Protein AF-0000000076554064 (afdb_homodimer)

Structure (mmCIF, N/CA/C/O backbone):
data_AF-0000000076554064-model_v1
#
loop_
_entity.id
_entity.type
_entity.pdbx_description
1 polymer 'Cation diffusion facilitator family transporter'
#
loop_
_atom_site.group_PDB
_atom_site.id
_atom_site.type_symbol
_atom_site.label_atom_id
_atom_site.label_alt_id
_atom_site.label_comp_id
_atom_site.label_asym_id
_atom_site.label_entity_id
_atom_site.label_seq_id
_atom_site.pdbx_PDB_ins_code
_atom_site.Cartn_x
_atom_site.Cartn_y
_atom_site.Cartn_z
_atom_site.occupancy
_atom_site.B_iso_or_equiv
_atom_site.auth_seq_id
_atom_site.auth_comp_id
_atom_site.auth_asym_id
_atom_site.auth_atom_id
_atom_site.pdbx_PDB_model_num
ATOM 1 N N . MET A 1 1 ? 17.125 1.368 12.141 1 26.94 1 MET A N 1
ATOM 2 C CA . MET A 1 1 ? 17.391 0.727 10.859 1 26.94 1 MET A CA 1
ATOM 3 C C . MET A 1 1 ? 17.375 -0.792 10.992 1 26.94 1 MET A C 1
ATOM 5 O O . MET A 1 1 ? 18.234 -1.364 11.664 1 26.94 1 MET A O 1
ATOM 9 N N . THR A 1 2 ? 16.328 -1.391 11.312 1 37.53 2 THR A N 1
ATOM 10 C CA . THR A 1 2 ? 16.172 -2.822 11.547 1 37.53 2 THR A CA 1
ATOM 11 C C . THR A 1 2 ? 17.016 -3.621 10.547 1 37.53 2 THR A C 1
ATOM 13 O O . THR A 1 2 ? 17 -3.33 9.352 1 37.53 2 THR A O 1
ATOM 16 N N . PRO A 1 3 ? 17.906 -4.484 10.969 1 43.66 3 PRO A N 1
ATOM 17 C CA . PRO A 1 3 ? 19.047 -4.988 10.203 1 43.66 3 PRO A CA 1
ATOM 18 C C . PRO A 1 3 ? 18.625 -5.699 8.914 1 43.66 3 PRO A C 1
ATOM 20 O O . PRO A 1 3 ? 17.875 -6.672 8.969 1 43.66 3 PRO A O 1
ATOM 23 N N . THR A 1 4 ? 18.172 -4.953 7.957 1 52.31 4 THR A N 1
ATOM 24 C CA . THR A 1 4 ? 18.219 -5.449 6.586 1 52.31 4 THR A CA 1
ATOM 25 C C . THR A 1 4 ? 19.422 -6.367 6.391 1 52.31 4 THR A C 1
ATOM 27 O O . THR A 1 4 ? 20.531 -6.039 6.809 1 52.31 4 THR A O 1
ATOM 30 N N . ALA A 1 5 ? 19.188 -7.617 6.277 1 57.59 5 ALA A N 1
ATOM 31 C CA . ALA A 1 5 ? 20.312 -8.484 5.988 1 57.59 5 ALA A CA 1
ATOM 32 C C . ALA A 1 5 ? 21.375 -7.754 5.172 1 57.59 5 ALA A C 1
ATOM 34 O O . ALA A 1 5 ? 21.047 -7.02 4.238 1 57.59 5 ALA A O 1
ATOM 35 N N . THR A 1 6 ? 22.516 -7.812 5.676 1 69.19 6 THR A N 1
ATOM 36 C CA . THR A 1 6 ? 23.641 -7.215 4.961 1 69.19 6 THR A CA 1
ATOM 37 C C . THR A 1 6 ? 23.766 -7.812 3.562 1 69.19 6 THR A C 1
ATOM 39 O O . THR A 1 6 ? 23.312 -8.93 3.314 1 69.19 6 THR A O 1
ATOM 42 N N . PRO A 1 7 ? 24.094 -7.055 2.68 1 74.06 7 PRO A N 1
ATOM 43 C CA . PRO A 1 7 ? 24.328 -7.57 1.327 1 74.06 7 PRO A CA 1
ATOM 44 C C . PRO A 1 7 ? 25.141 -8.859 1.316 1 74.06 7 PRO A C 1
ATOM 46 O O . PRO A 1 7 ? 24.891 -9.75 0.502 1 74.06 7 PRO A O 1
ATOM 49 N N . GLU A 1 8 ? 26 -9.008 2.295 1 74.88 8 GLU A N 1
ATOM 50 C CA . GLU A 1 8 ? 26.828 -10.203 2.365 1 74.88 8 GLU A CA 1
ATOM 51 C C . GLU A 1 8 ? 26.016 -11.422 2.783 1 74.88 8 GLU A C 1
ATOM 53 O O . GLU A 1 8 ? 26.203 -12.516 2.246 1 74.88 8 GLU A O 1
ATOM 58 N N . GLU A 1 9 ? 25.172 -11.227 3.68 1 75.62 9 GLU A N 1
ATOM 59 C CA . GLU A 1 9 ? 24.328 -12.32 4.148 1 75.62 9 GLU A CA 1
ATOM 60 C C . GLU A 1 9 ? 23.391 -12.789 3.051 1 75.62 9 GLU A C 1
ATOM 62 O O . GLU A 1 9 ? 23.141 -13.992 2.91 1 75.62 9 GLU A O 1
ATOM 67 N N . ILE A 1 10 ? 23 -11.844 2.307 1 77.94 10 ILE A N 1
ATOM 68 C CA . ILE A 1 10 ? 22.094 -12.156 1.204 1 77.94 10 ILE A CA 1
ATOM 69 C C . ILE A 1 10 ? 22.844 -12.961 0.139 1 77.94 10 ILE A C 1
ATOM 71 O O . ILE A 1 10 ? 22.328 -13.953 -0.382 1 77.94 10 ILE A O 1
ATOM 75 N N . GLU A 1 11 ? 24.016 -12.625 -0.105 1 80.94 11 GLU A N 1
ATOM 76 C CA . GLU A 1 11 ? 24.812 -13.328 -1.105 1 80.94 11 GLU A CA 1
ATOM 77 C C . GLU A 1 11 ? 25.141 -14.742 -0.647 1 80.94 11 GLU A C 1
ATOM 79 O O . GLU A 1 11 ? 25.141 -15.68 -1.449 1 80.94 11 GLU A O 1
ATOM 84 N N . HIS A 1 12 ? 25.469 -14.906 0.61 1 83.38 12 HIS A N 1
ATOM 85 C CA . HIS A 1 12 ? 25.75 -16.234 1.155 1 83.38 12 HIS A CA 1
ATOM 86 C C . HIS A 1 12 ? 24.547 -17.141 1.053 1 83.38 12 HIS A C 1
ATOM 88 O O . HIS A 1 12 ? 24.672 -18.328 0.743 1 83.38 12 HIS A O 1
ATOM 94 N N . LYS A 1 13 ? 23.453 -16.609 1.317 1 82.62 13 LYS A N 1
ATOM 95 C CA . LYS A 1 13 ? 22.219 -17.359 1.201 1 82.62 13 LYS A CA 1
ATOM 96 C C . LYS A 1 13 ? 21.984 -17.844 -0.232 1 82.62 13 LYS A C 1
ATOM 98 O O . LYS A 1 13 ? 21.656 -19 -0.46 1 82.62 13 LYS A O 1
ATOM 103 N N . HIS A 1 14 ? 22.266 -17 -1.159 1 86.44 14 HIS A N 1
ATOM 104 C CA . HIS A 1 14 ? 22.062 -17.328 -2.564 1 86.44 14 HIS A CA 1
ATOM 105 C C . HIS A 1 14 ? 23.031 -18.391 -3.039 1 86.44 14 HIS A C 1
ATOM 107 O O . HIS A 1 14 ? 22.656 -19.328 -3.754 1 86.44 14 HIS A O 1
ATOM 113 N N . THR A 1 15 ? 24.188 -18.312 -2.58 1 87.38 15 THR A N 1
ATOM 114 C CA . THR A 1 15 ? 25.219 -19.25 -2.994 1 87.38 15 THR A CA 1
ATOM 115 C C . THR A 1 15 ? 24.953 -20.641 -2.396 1 87.38 15 THR A C 1
ATOM 117 O O . THR A 1 15 ? 25.156 -21.656 -3.062 1 87.38 15 THR A O 1
ATOM 120 N N . ALA A 1 16 ? 24.578 -20.641 -1.226 1 88.12 16 ALA A N 1
ATOM 121 C CA . ALA A 1 16 ? 24.297 -21.922 -0.557 1 88.12 16 ALA A CA 1
ATOM 122 C C . ALA A 1 16 ? 23.141 -22.641 -1.239 1 88.12 16 ALA A C 1
ATOM 124 O O . ALA A 1 16 ? 23.219 -23.859 -1.479 1 88.12 16 ALA A O 1
ATOM 125 N N . LYS A 1 17 ? 22.188 -21.984 -1.515 1 89.25 17 LYS A N 1
ATOM 126 C CA . LYS A 1 17 ? 21.031 -22.578 -2.188 1 89.25 17 LYS A CA 1
ATOM 127 C C . LYS A 1 17 ? 21.406 -23.094 -3.572 1 89.25 17 LYS A C 1
ATOM 129 O O . LYS A 1 17 ? 21.016 -24.203 -3.947 1 89.25 17 LYS A O 1
ATOM 134 N N . ARG A 1 18 ? 22.141 -22.344 -4.266 1 91 18 ARG A N 1
ATOM 135 C CA . ARG A 1 18 ? 22.547 -22.703 -5.621 1 91 18 ARG A CA 1
ATOM 136 C C . ARG A 1 18 ? 23.469 -23.922 -5.617 1 91 18 ARG A C 1
ATOM 138 O O . ARG A 1 18 ? 23.359 -24.797 -6.492 1 91 18 ARG A O 1
ATOM 145 N N . SER A 1 19 ? 24.266 -23.953 -4.699 1 92.38 19 SER A N 1
ATOM 146 C CA . SER A 1 19 ? 25.188 -25.078 -4.59 1 92.38 19 SER A CA 1
ATOM 147 C C . SER A 1 19 ? 24.453 -26.375 -4.277 1 92.38 19 SER A C 1
ATOM 149 O O . SER A 1 19 ? 24.75 -27.422 -4.867 1 92.38 19 SER A O 1
ATOM 151 N N . ALA A 1 20 ? 23.578 -26.266 -3.379 1 90.69 20 ALA A N 1
ATOM 152 C CA . ALA A 1 20 ? 22.797 -27.453 -3.021 1 90.69 20 ALA A CA 1
ATOM 153 C C . ALA A 1 20 ? 22 -27.969 -4.219 1 90.69 20 ALA A C 1
ATOM 155 O O . ALA A 1 20 ? 21.953 -29.188 -4.461 1 90.69 20 ALA A O 1
ATOM 156 N N . ALA A 1 21 ? 21.438 -27.062 -4.945 1 91.19 21 ALA A N 1
ATOM 157 C CA . ALA A 1 21 ? 20.656 -27.438 -6.121 1 91.19 21 ALA A CA 1
ATOM 158 C C . ALA A 1 21 ? 21.547 -28.031 -7.211 1 91.19 21 ALA A C 1
ATOM 160 O O . ALA A 1 21 ? 21.172 -28.984 -7.879 1 91.19 21 ALA A O 1
ATOM 161 N N . LEU A 1 22 ? 22.688 -27.516 -7.367 1 92.25 22 LEU A N 1
ATOM 162 C CA . LEU A 1 22 ? 23.609 -27.984 -8.383 1 92.25 22 LEU A CA 1
ATOM 163 C C . LEU A 1 22 ? 24.094 -29.391 -8.062 1 92.25 22 LEU A C 1
ATOM 165 O O . LEU A 1 22 ? 24.203 -30.234 -8.953 1 92.25 22 LEU A O 1
ATOM 169 N N . VAL A 1 23 ? 24.391 -29.625 -6.859 1 91.06 23 VAL A N 1
ATOM 170 C CA . VAL A 1 23 ? 24.828 -30.938 -6.418 1 91.06 23 VAL A CA 1
ATOM 171 C C . VAL A 1 23 ? 23.719 -31.969 -6.684 1 91.06 23 VAL A C 1
ATOM 173 O O . VAL A 1 23 ? 24 -33.094 -7.098 1 91.06 23 VAL A O 1
ATOM 176 N N . SER A 1 24 ? 22.578 -31.516 -6.418 1 90.62 24 SER A N 1
ATOM 177 C CA . SER A 1 24 ? 21.453 -32.406 -6.664 1 90.62 24 SER A CA 1
ATOM 178 C C . SER A 1 24 ? 21.312 -32.75 -8.148 1 90.62 24 SER A C 1
ATOM 180 O O . SER A 1 24 ? 21.062 -33.875 -8.508 1 90.62 24 SER A O 1
ATOM 182 N N . VAL A 1 25 ? 21.484 -31.781 -9.008 1 92.19 25 VAL A N 1
ATOM 183 C CA . VAL A 1 25 ? 21.391 -31.984 -10.445 1 92.19 25 VAL A CA 1
ATOM 184 C C . VAL A 1 25 ? 22.5 -32.938 -10.906 1 92.19 25 VAL A C 1
ATOM 186 O O . VAL A 1 25 ? 22.25 -33.844 -11.703 1 92.19 25 VAL A O 1
ATOM 189 N N . LEU A 1 26 ? 23.641 -32.781 -10.422 1 92.62 26 LEU A N 1
ATOM 190 C CA . LEU A 1 26 ? 24.781 -33.594 -10.805 1 92.62 26 LEU A CA 1
ATOM 191 C C . LEU A 1 26 ? 24.594 -35.031 -10.344 1 92.62 26 LEU A C 1
ATOM 193 O O . LEU A 1 26 ? 24.906 -35.969 -11.078 1 92.62 26 LEU A O 1
ATOM 197 N N . ALA A 1 27 ? 24.141 -35.125 -9.164 1 90.06 27 ALA A N 1
ATOM 198 C CA . ALA A 1 27 ? 23.859 -36.438 -8.648 1 90.06 27 ALA A CA 1
ATOM 199 C C . ALA A 1 27 ? 22.812 -37.156 -9.5 1 90.06 27 ALA A C 1
ATOM 201 O O . ALA A 1 27 ? 22.953 -38.344 -9.812 1 90.06 27 ALA A O 1
ATOM 202 N N . ALA A 1 28 ? 21.766 -36.406 -9.836 1 89.12 28 ALA A N 1
ATOM 203 C CA . ALA A 1 28 ? 20.719 -36.969 -10.68 1 89.12 28 ALA A CA 1
ATOM 204 C C . ALA A 1 28 ? 21.25 -37.375 -12.047 1 89.12 28 ALA A C 1
ATOM 206 O O . ALA A 1 28 ? 20.875 -38.406 -12.602 1 89.12 28 ALA A O 1
ATOM 207 N N . LEU A 1 29 ? 22.047 -36.594 -12.531 1 91.12 29 LEU A N 1
ATOM 208 C CA . LEU A 1 29 ? 22.641 -36.844 -13.844 1 91.12 29 LEU A CA 1
ATOM 209 C C . LEU A 1 29 ? 23.469 -38.125 -13.82 1 91.12 29 LEU A C 1
ATOM 211 O O . LEU A 1 29 ? 23.375 -38.938 -14.734 1 91.12 29 LEU A O 1
ATOM 215 N N . VAL A 1 30 ? 24.234 -38.344 -12.836 1 90.19 30 VAL A N 1
ATOM 216 C CA . VAL A 1 30 ? 25.125 -39.5 -12.703 1 90.19 30 VAL A CA 1
ATOM 217 C C . VAL A 1 30 ? 24.297 -40.781 -12.562 1 90.19 30 VAL A C 1
ATOM 219 O O . VAL A 1 30 ? 24.547 -41.75 -13.25 1 90.19 30 VAL A O 1
ATOM 222 N N . ILE A 1 31 ? 23.328 -40.688 -11.734 1 86.06 31 ILE A N 1
ATOM 223 C CA . ILE A 1 31 ? 22.5 -41.875 -11.484 1 86.06 31 ILE A CA 1
ATOM 224 C C . ILE A 1 31 ? 21.719 -42.219 -12.742 1 86.06 31 ILE A C 1
ATOM 226 O O . ILE A 1 31 ? 21.625 -43.406 -13.102 1 86.06 31 ILE A O 1
ATOM 230 N N . THR A 1 32 ? 21.156 -41.219 -13.359 1 87.56 32 THR A N 1
ATOM 231 C CA . THR A 1 32 ? 20.406 -41.469 -14.586 1 87.56 32 THR A CA 1
ATOM 232 C C . THR A 1 32 ? 21.297 -42.062 -15.664 1 87.56 32 THR A C 1
ATOM 234 O O . THR A 1 32 ? 20.906 -43.031 -16.328 1 87.56 32 THR A O 1
ATOM 237 N N . ALA A 1 33 ? 22.469 -41.594 -15.805 1 89.62 33 ALA A N 1
ATOM 238 C CA . ALA A 1 33 ? 23.406 -42.094 -16.781 1 89.62 33 ALA A CA 1
ATOM 239 C C . ALA A 1 33 ? 23.781 -43.531 -16.484 1 89.62 33 ALA A C 1
ATOM 241 O O . ALA A 1 33 ? 23.875 -44.375 -17.391 1 89.62 33 ALA A O 1
ATOM 242 N N . LEU A 1 34 ? 24 -43.844 -15.281 1 84.62 34 LEU A N 1
ATOM 243 C CA . LEU A 1 34 ? 24.359 -45.188 -14.859 1 84.62 34 LEU A CA 1
ATOM 244 C C . LEU A 1 34 ? 23.234 -46.188 -15.148 1 84.62 34 LEU A C 1
ATOM 246 O O . LEU A 1 34 ? 23.484 -47.281 -15.625 1 84.62 34 LEU A O 1
ATOM 250 N N . LYS A 1 35 ? 22.047 -45.75 -14.914 1 82.69 35 LYS A N 1
ATOM 251 C CA . LYS A 1 35 ? 20.906 -46.625 -15.148 1 82.69 35 LYS A CA 1
ATOM 252 C C . LYS A 1 35 ? 20.688 -46.844 -16.641 1 82.69 35 LYS A C 1
ATOM 254 O O . LYS A 1 35 ? 20.406 -47.969 -17.062 1 82.69 35 LYS A O 1
ATOM 259 N N . ILE A 1 36 ? 20.781 -45.844 -17.406 1 83.44 36 ILE A N 1
ATOM 260 C CA . ILE A 1 36 ? 20.609 -45.969 -18.844 1 83.44 36 ILE A CA 1
ATOM 261 C C . ILE A 1 36 ? 21.719 -46.844 -19.422 1 83.44 36 ILE A C 1
ATOM 263 O O . ILE A 1 36 ? 21.469 -47.719 -20.234 1 83.44 36 ILE A O 1
ATOM 267 N N . LEU A 1 37 ? 22.922 -46.625 -18.953 1 84.06 37 LEU A N 1
ATOM 268 C CA . LEU A 1 37 ? 24.078 -47.406 -19.422 1 84.06 37 LEU A CA 1
ATOM 269 C C . LEU A 1 37 ? 23.906 -48.875 -19.062 1 84.06 37 LEU A C 1
ATOM 271 O O . LEU A 1 37 ? 24.141 -49.75 -19.906 1 84.06 37 LEU A O 1
ATOM 275 N N . THR A 1 38 ? 23.516 -49.156 -17.891 1 78.94 38 THR A N 1
ATOM 276 C CA . THR A 1 38 ? 23.312 -50.531 -17.453 1 78.94 38 THR A CA 1
ATOM 277 C C . THR A 1 38 ? 22.156 -51.156 -18.234 1 78.94 38 THR A C 1
ATOM 279 O O . THR A 1 38 ? 22.234 -52.344 -18.578 1 78.94 38 THR A O 1
ATOM 282 N N . GLY A 1 39 ? 21.156 -50.406 -18.484 1 75.88 39 GLY A N 1
ATOM 283 C CA . GLY A 1 39 ? 20.031 -50.938 -19.266 1 75.88 39 GLY A CA 1
ATOM 284 C C . GLY A 1 39 ? 20.422 -51.281 -20.688 1 75.88 39 GLY A C 1
ATOM 285 O O . GLY A 1 39 ? 20.031 -52.344 -21.188 1 75.88 39 GLY A O 1
ATOM 286 N N . VAL A 1 40 ? 21.234 -50.5 -21.297 1 79.94 40 VAL A N 1
ATOM 287 C CA . VAL A 1 40 ? 21.656 -50.719 -22.672 1 79.94 40 VAL A CA 1
ATOM 288 C C . VAL A 1 40 ? 22.625 -51.906 -22.734 1 79.94 40 VAL A C 1
ATOM 290 O O . VAL A 1 40 ? 22.531 -52.75 -23.625 1 79.94 40 VAL A O 1
ATOM 293 N N . LEU A 1 41 ? 23.422 -52.062 -21.766 1 77.81 41 LEU A N 1
ATOM 294 C CA . LEU A 1 41 ? 24.438 -53.094 -21.75 1 77.81 41 LEU A CA 1
ATOM 295 C C . LEU A 1 41 ? 23.812 -54.438 -21.406 1 77.81 41 LEU A C 1
ATOM 297 O O . LEU A 1 41 ? 24.234 -55.469 -21.938 1 77.81 41 LEU A O 1
ATOM 301 N N . THR A 1 42 ? 22.812 -54.406 -20.641 1 70.69 42 THR A N 1
ATOM 302 C CA . THR A 1 42 ? 22.203 -55.656 -20.188 1 70.69 42 THR A CA 1
ATOM 303 C C . THR A 1 42 ? 20.984 -56 -21.031 1 70.69 42 THR A C 1
ATOM 305 O O . THR A 1 42 ? 20.484 -57.125 -21 1 70.69 42 THR A O 1
ATOM 308 N N . GLY A 1 43 ? 20.484 -55.031 -21.734 1 63.03 43 GLY A N 1
ATOM 309 C CA . GLY A 1 43 ? 19.281 -55.219 -22.531 1 63.03 43 GLY A CA 1
ATOM 310 C C . GLY A 1 43 ? 18.031 -55.312 -21.688 1 63.03 43 GLY A C 1
ATOM 311 O O . GLY A 1 43 ? 17.016 -55.844 -22.141 1 63.03 43 GLY A O 1
ATOM 312 N N . SER A 1 44 ? 18.094 -54.938 -20.484 1 65.31 44 SER A N 1
ATOM 313 C CA . SER A 1 44 ? 16.969 -55 -19.562 1 65.31 44 SER A CA 1
ATOM 314 C C . SER A 1 44 ? 16.016 -53.844 -19.75 1 65.31 44 SER A C 1
ATOM 316 O O . SER A 1 44 ? 16.375 -52.688 -19.531 1 65.31 44 SER A O 1
ATOM 318 N N . LEU A 1 45 ? 14.812 -54.094 -20.172 1 63.69 45 LEU A N 1
ATOM 319 C CA . LEU A 1 45 ? 13.773 -53.094 -20.344 1 63.69 45 LEU A CA 1
ATOM 320 C C . LEU A 1 45 ? 13.406 -52.438 -19 1 63.69 45 LEU A C 1
ATOM 322 O O . LEU A 1 45 ? 13.047 -51.281 -18.953 1 63.69 45 LEU A O 1
ATOM 326 N N . GLY A 1 46 ? 13.477 -53.25 -18 1 64.44 46 GLY A N 1
ATOM 327 C CA . GLY A 1 46 ? 13.219 -52.75 -16.672 1 64.44 46 GLY A CA 1
ATOM 328 C C . GLY A 1 46 ? 14.188 -51.656 -16.266 1 64.44 46 GLY A C 1
ATOM 329 O O . GLY A 1 46 ? 13.781 -50.625 -15.719 1 64.44 46 GLY A O 1
ATOM 330 N N . MET A 1 47 ? 15.398 -51.906 -16.609 1 68.5 47 MET A N 1
ATOM 331 C CA . MET A 1 47 ? 16.422 -50.906 -16.281 1 68.5 47 MET A CA 1
ATOM 332 C C . MET A 1 47 ? 16.266 -49.656 -17.125 1 68.5 47 MET A C 1
ATOM 334 O O . MET A 1 47 ? 16.516 -48.562 -16.656 1 68.5 47 MET A O 1
ATOM 338 N N . LEU A 1 48 ? 15.922 -49.781 -18.266 1 71.19 48 LEU A N 1
ATOM 339 C CA . LEU A 1 48 ? 15.664 -48.656 -19.141 1 71.19 48 LEU A CA 1
ATOM 340 C C . LEU A 1 48 ? 14.469 -47.844 -18.641 1 71.19 48 LEU A C 1
ATOM 342 O O . LEU A 1 48 ? 14.461 -46.594 -18.719 1 71.19 48 LEU A O 1
ATOM 346 N N . SER A 1 49 ? 13.469 -48.594 -18.172 1 70 49 SER A N 1
ATOM 347 C CA . SER A 1 49 ? 12.312 -47.938 -17.594 1 70 49 SER A CA 1
ATOM 348 C C . SER A 1 49 ? 12.703 -47.125 -16.359 1 70 49 SER A C 1
ATOM 350 O O . SER A 1 49 ? 12.219 -46 -16.172 1 70 49 SER A O 1
ATOM 352 N N . GLU A 1 50 ? 13.57 -47.656 -15.664 1 70.31 50 GLU A N 1
ATOM 353 C CA . GLU A 1 50 ? 14.078 -46.938 -14.5 1 70.31 50 GLU A CA 1
ATOM 354 C C . GLU A 1 50 ? 14.898 -45.719 -14.914 1 70.31 50 GLU A C 1
ATOM 356 O O . GLU A 1 50 ? 14.883 -44.688 -14.242 1 70.31 50 GLU A O 1
ATOM 361 N N . GLY A 1 51 ? 15.602 -45.938 -15.891 1 76.12 51 GLY A N 1
ATOM 362 C CA . GLY A 1 51 ? 16.344 -44.781 -16.438 1 76.12 51 GLY A CA 1
ATOM 363 C C . GLY A 1 51 ? 15.445 -43.656 -16.875 1 76.12 51 GLY A C 1
ATOM 364 O O . GLY A 1 51 ? 15.766 -42.5 -16.672 1 76.12 51 GLY A O 1
ATOM 365 N N . ALA A 1 52 ? 14.367 -44 -17.438 1 74.06 52 ALA A N 1
ATOM 366 C CA . ALA A 1 52 ? 13.398 -42.969 -17.859 1 74.06 52 ALA A CA 1
ATOM 367 C C . ALA A 1 52 ? 12.828 -42.219 -16.656 1 74.06 52 ALA A C 1
ATOM 369 O O . ALA A 1 52 ? 12.688 -41 -16.703 1 74.06 52 ALA A O 1
ATOM 370 N N . HIS A 1 53 ? 12.523 -43.031 -15.711 1 73.5 53 HIS A N 1
ATOM 371 C CA . HIS A 1 53 ? 12.039 -42.406 -14.477 1 73.5 53 HIS A CA 1
ATOM 372 C C . HIS A 1 53 ? 13.07 -41.438 -13.898 1 73.5 53 HIS A C 1
ATOM 374 O O . HIS A 1 53 ? 12.734 -40.312 -13.5 1 73.5 53 HIS A O 1
ATOM 380 N N . SER A 1 54 ? 14.258 -41.875 -13.938 1 83.81 54 SER A N 1
ATOM 381 C CA . SER A 1 54 ? 15.336 -41.062 -13.414 1 83.81 54 SER A CA 1
ATOM 382 C C . SER A 1 54 ? 15.547 -39.812 -14.273 1 83.81 54 SER A C 1
ATOM 384 O O . SER A 1 54 ? 15.984 -38.781 -13.781 1 83.81 54 SER A O 1
ATOM 386 N N . SER A 1 55 ? 15.227 -39.938 -15.461 1 84.44 55 SER A N 1
ATOM 387 C CA . SER A 1 55 ? 15.312 -38.75 -16.328 1 84.44 55 SER A CA 1
ATOM 388 C C . SER A 1 55 ? 14.32 -37.688 -15.898 1 84.44 55 SER A C 1
ATOM 390 O O . SER A 1 55 ? 14.617 -36.5 -15.984 1 84.44 55 SER A O 1
ATOM 392 N N . ILE A 1 56 ? 13.18 -38.125 -15.477 1 80.5 56 ILE A N 1
ATOM 393 C CA . ILE A 1 56 ? 12.18 -37.188 -14.984 1 80.5 56 ILE A CA 1
ATOM 394 C C . ILE A 1 56 ? 12.695 -36.5 -13.719 1 80.5 56 ILE A C 1
ATOM 396 O O . ILE A 1 56 ? 12.492 -35.281 -13.531 1 80.5 56 ILE A O 1
ATOM 400 N N . ASP A 1 57 ? 13.391 -37.25 -12.969 1 86.94 57 ASP A N 1
ATOM 401 C CA . ASP A 1 57 ? 14 -36.719 -11.766 1 86.94 57 ASP A CA 1
ATOM 402 C C . ASP A 1 57 ? 15.039 -35.656 -12.117 1 86.94 57 ASP A C 1
ATOM 404 O O . ASP A 1 57 ? 15.172 -34.656 -11.414 1 86.94 57 ASP A O 1
ATOM 408 N N . LEU A 1 58 ? 15.758 -36 -13.117 1 89.12 58 LEU A N 1
ATOM 409 C CA . LEU A 1 58 ? 16.766 -35.031 -13.594 1 89.12 58 LEU A CA 1
ATOM 410 C C . LEU A 1 58 ? 16.109 -33.75 -14.047 1 89.12 58 LEU A C 1
ATOM 412 O O . LEU A 1 58 ? 16.609 -32.656 -13.742 1 89.12 58 LEU A O 1
ATOM 416 N N . VAL A 1 59 ? 15.039 -33.844 -14.664 1 87.56 59 VAL A N 1
ATOM 417 C CA . VAL A 1 59 ? 14.305 -32.656 -15.117 1 87.56 59 VAL A CA 1
ATOM 418 C C . VAL A 1 59 ? 13.781 -31.875 -13.914 1 87.56 59 VAL A C 1
ATOM 420 O O . VAL A 1 59 ? 13.883 -30.656 -13.875 1 87.56 59 VAL A O 1
ATOM 423 N N . ALA A 1 60 ? 13.266 -32.594 -13 1 88.56 60 ALA A N 1
ATOM 424 C CA . ALA A 1 60 ? 12.758 -31.969 -11.789 1 88.56 60 ALA A CA 1
ATOM 425 C C . ALA A 1 60 ? 13.852 -31.203 -11.062 1 88.56 60 ALA A C 1
ATOM 427 O O . ALA A 1 60 ? 13.641 -30.062 -10.633 1 88.56 60 ALA A O 1
ATOM 428 N N . SER A 1 61 ? 15.008 -31.844 -10.938 1 92.25 61 SER A N 1
ATOM 429 C CA . SER A 1 61 ? 16.141 -31.203 -10.273 1 92.25 61 SER A CA 1
ATOM 430 C C . SER A 1 61 ? 16.625 -29.984 -11.055 1 92.25 61 SER A C 1
ATOM 432 O O . SER A 1 61 ? 17.016 -28.984 -10.469 1 92.25 61 SER A O 1
ATOM 434 N N . ALA A 1 62 ? 16.594 -30.078 -12.32 1 93 62 ALA A N 1
ATOM 435 C CA . ALA A 1 62 ? 17 -28.969 -13.164 1 93 62 ALA A CA 1
ATOM 436 C C . ALA A 1 62 ? 16.047 -27.781 -12.992 1 93 62 ALA A C 1
ATOM 438 O O . ALA A 1 62 ? 16.484 -26.625 -12.938 1 93 62 ALA A O 1
ATOM 439 N N . ILE A 1 63 ? 14.812 -28.109 -12.906 1 91.81 63 ILE A N 1
ATOM 440 C CA . ILE A 1 63 ? 13.805 -27.078 -12.703 1 91.81 63 ILE A CA 1
ATOM 441 C C . ILE A 1 63 ? 14.055 -26.359 -11.375 1 91.81 63 ILE A C 1
ATOM 443 O O . ILE A 1 63 ? 14.008 -25.125 -11.312 1 91.81 63 ILE A O 1
ATOM 447 N N . THR A 1 64 ? 14.359 -27.141 -10.398 1 92.31 64 THR A N 1
ATOM 448 C CA . THR A 1 64 ? 14.641 -26.562 -9.094 1 92.31 64 THR A CA 1
ATOM 449 C C . THR A 1 64 ? 15.875 -25.656 -9.156 1 92.31 64 THR A C 1
ATOM 451 O O . THR A 1 64 ? 15.859 -24.547 -8.625 1 92.31 64 THR A O 1
ATOM 454 N N . PHE A 1 65 ? 16.906 -26.078 -9.852 1 92.38 65 PHE A N 1
ATOM 455 C CA . PHE A 1 65 ? 18.141 -25.312 -9.969 1 92.38 65 PHE A CA 1
ATOM 456 C C . PHE A 1 65 ? 17.891 -23.984 -10.68 1 92.38 65 PHE A C 1
ATOM 458 O O . PHE A 1 65 ? 18.297 -22.922 -10.195 1 92.38 65 PHE A O 1
ATOM 465 N N . PHE A 1 66 ? 17.219 -24.047 -11.711 1 92.12 66 PHE A N 1
ATOM 466 C CA . PHE A 1 66 ? 16.938 -22.844 -12.484 1 92.12 66 PHE A CA 1
ATOM 467 C C . PHE A 1 66 ? 16 -21.906 -11.711 1 92.12 66 PHE A C 1
ATOM 469 O O . PHE A 1 66 ? 16.141 -20.688 -11.781 1 92.12 66 PHE A O 1
ATOM 476 N N . SER A 1 67 ? 15.078 -22.516 -11.031 1 92.19 67 SER A N 1
ATOM 477 C CA . SER A 1 67 ? 14.133 -21.703 -10.266 1 92.19 67 SER A CA 1
ATOM 478 C C . SER A 1 67 ? 14.836 -20.906 -9.18 1 92.19 67 SER A C 1
ATOM 480 O O . SER A 1 67 ? 14.492 -19.75 -8.93 1 92.19 67 SER A O 1
ATOM 482 N N . ILE A 1 68 ? 15.82 -21.5 -8.531 1 91.44 68 ILE A N 1
ATOM 483 C CA . ILE A 1 68 ? 16.578 -20.828 -7.477 1 91.44 68 ILE A CA 1
ATOM 484 C C . ILE A 1 68 ? 17.391 -19.672 -8.07 1 91.44 68 ILE A C 1
ATOM 486 O O . ILE A 1 68 ? 17.453 -18.594 -7.5 1 91.44 68 ILE A O 1
ATOM 490 N N . ARG A 1 69 ? 17.953 -19.922 -9.18 1 90.69 69 ARG A N 1
ATOM 491 C CA . ARG A 1 69 ? 18.766 -18.906 -9.844 1 90.69 69 ARG A CA 1
ATOM 492 C C . ARG A 1 69 ? 17.922 -17.688 -10.227 1 90.69 69 ARG A C 1
ATOM 494 O O . ARG A 1 69 ? 18.375 -16.547 -10.086 1 90.69 69 ARG A O 1
ATOM 501 N N . VAL A 1 70 ? 16.781 -17.922 -10.648 1 89.81 70 VAL A N 1
ATOM 502 C CA . VAL A 1 70 ? 15.906 -16.828 -11.109 1 89.81 70 VAL A CA 1
ATOM 503 C C . VAL A 1 70 ? 15.25 -16.156 -9.906 1 89.81 70 VAL A C 1
ATOM 505 O O . VAL A 1 70 ? 15.094 -14.93 -9.891 1 89.81 70 VAL A O 1
ATOM 508 N N . SER A 1 71 ? 14.852 -16.922 -8.906 1 89.06 71 SER A N 1
ATOM 509 C CA . SER A 1 71 ? 14.156 -16.406 -7.734 1 89.06 71 SER A CA 1
ATOM 510 C C . SER A 1 71 ? 15.047 -15.453 -6.941 1 89.06 71 SER A C 1
ATOM 512 O O . SER A 1 71 ? 14.555 -14.562 -6.254 1 89.06 71 SER A O 1
ATOM 514 N N . ASP A 1 72 ? 16.328 -15.586 -7.082 1 85.38 72 ASP A N 1
ATOM 515 C CA . ASP A 1 72 ? 17.281 -14.805 -6.305 1 85.38 72 ASP A CA 1
ATOM 516 C C . ASP A 1 72 ? 17.531 -13.438 -6.953 1 85.38 72 ASP A C 1
ATOM 518 O O . ASP A 1 72 ? 18.125 -12.555 -6.34 1 85.38 72 ASP A O 1
ATOM 522 N N . ARG A 1 73 ? 16.984 -13.258 -8.102 1 85.31 73 ARG A N 1
ATOM 523 C CA . ARG A 1 73 ? 17.109 -11.953 -8.758 1 85.31 73 ARG A CA 1
ATOM 524 C C . ARG A 1 73 ? 16.281 -10.898 -8.047 1 85.31 73 ARG A C 1
ATOM 526 O O . ARG A 1 73 ? 15.164 -11.188 -7.586 1 85.31 73 ARG A O 1
ATOM 533 N N . PRO A 1 74 ? 16.844 -9.727 -7.957 1 83.06 74 PRO A N 1
ATOM 534 C CA . PRO A 1 74 ? 16.078 -8.641 -7.355 1 83.06 74 PRO A CA 1
ATOM 535 C C . PRO A 1 74 ? 14.891 -8.203 -8.219 1 83.06 74 PRO A C 1
ATOM 537 O O . PRO A 1 74 ? 14.781 -8.617 -9.375 1 83.06 74 PRO A O 1
ATOM 540 N N . ALA A 1 75 ? 14.039 -7.391 -7.566 1 85.81 75 ALA A N 1
ATOM 541 C CA . ALA A 1 75 ? 12.891 -6.855 -8.289 1 85.81 75 ALA A CA 1
ATOM 542 C C . ALA A 1 75 ? 13.336 -6.074 -9.523 1 85.81 75 ALA A C 1
ATOM 544 O O . ALA A 1 75 ? 14.336 -5.359 -9.484 1 85.81 75 ALA A O 1
ATOM 545 N N . ASP A 1 76 ? 12.672 -6.234 -10.594 1 83.38 76 ASP A N 1
ATOM 546 C CA . ASP A 1 76 ? 12.977 -5.531 -11.836 1 83.38 76 ASP A CA 1
ATOM 547 C C . ASP A 1 76 ? 11.695 -5.047 -12.516 1 83.38 76 ASP A C 1
ATOM 549 O O . ASP A 1 76 ? 10.625 -5.051 -11.914 1 83.38 76 ASP A O 1
ATOM 553 N N . GLU A 1 77 ? 11.812 -4.602 -13.68 1 81.69 77 GLU A N 1
ATOM 554 C CA . GLU A 1 77 ? 10.688 -4.016 -14.398 1 81.69 77 GLU A CA 1
ATOM 555 C C . GLU A 1 77 ? 9.625 -5.066 -14.727 1 81.69 77 GLU A C 1
ATOM 557 O O . GLU A 1 77 ? 8.43 -4.766 -14.758 1 81.69 77 GLU A O 1
ATOM 562 N N . SER A 1 78 ? 10.086 -6.23 -14.883 1 82.94 78 SER A N 1
ATOM 563 C CA . SER A 1 78 ? 9.156 -7.293 -15.258 1 82.94 78 SER A CA 1
ATOM 564 C C . SER A 1 78 ? 8.508 -7.914 -14.031 1 82.94 78 SER A C 1
ATOM 566 O O . SER A 1 78 ? 7.43 -8.508 -14.125 1 82.94 78 SER A O 1
ATOM 568 N N . HIS A 1 79 ? 9.234 -7.777 -12.938 1 87.56 79 HIS A N 1
ATOM 569 C CA . HIS A 1 79 ? 8.719 -8.281 -11.672 1 87.56 79 HIS A CA 1
ATOM 570 C C . HIS A 1 79 ? 8.938 -7.277 -10.547 1 87.56 79 HIS A C 1
ATOM 572 O O . HIS A 1 79 ? 9.883 -7.41 -9.766 1 87.56 79 HIS A O 1
ATOM 578 N N . ASN A 1 80 ? 7.996 -6.5 -10.438 1 86.06 80 ASN A N 1
ATOM 579 C CA . ASN A 1 80 ? 8.133 -5.395 -9.492 1 86.06 80 ASN A CA 1
ATOM 580 C C . ASN A 1 80 ? 8.18 -5.895 -8.047 1 86.06 80 ASN A C 1
ATOM 582 O O . ASN A 1 80 ? 8.711 -5.215 -7.168 1 86.06 80 ASN A O 1
ATOM 586 N N . TYR A 1 81 ? 7.637 -7.051 -7.828 1 86 81 TYR A N 1
ATOM 587 C CA . TYR A 1 81 ? 7.574 -7.574 -6.469 1 86 81 TYR A CA 1
ATOM 588 C C . TYR A 1 81 ? 8.672 -8.602 -6.227 1 86 81 TYR A C 1
ATOM 590 O O . TYR A 1 81 ? 8.719 -9.234 -5.168 1 86 81 TYR A O 1
ATOM 598 N N . GLY A 1 82 ? 9.547 -8.773 -7.262 1 83.5 82 GLY A N 1
ATOM 599 C CA . GLY A 1 82 ? 10.586 -9.773 -7.148 1 83.5 82 GLY A CA 1
ATOM 600 C C . GLY A 1 82 ? 10.242 -11.086 -7.836 1 83.5 82 GLY A C 1
ATOM 601 O O . GLY A 1 82 ? 9.148 -11.227 -8.391 1 83.5 82 GLY A O 1
ATOM 602 N N . HIS A 1 83 ? 11.156 -12.008 -7.73 1 87.56 8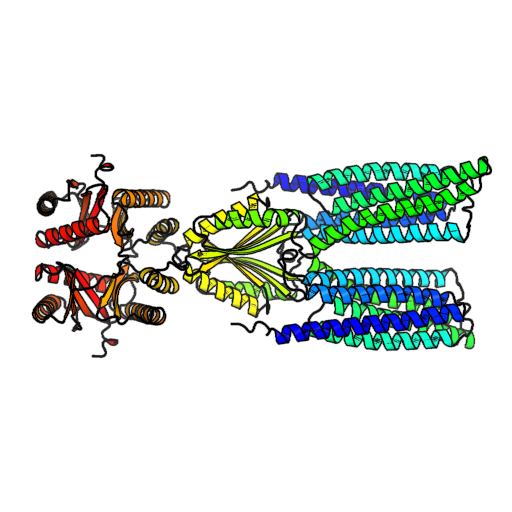3 HIS A N 1
ATOM 603 C CA . HIS A 1 83 ? 10.992 -13.273 -8.43 1 87.56 83 HIS A CA 1
ATOM 604 C C . HIS A 1 83 ? 10.844 -14.43 -7.449 1 87.56 83 HIS A C 1
ATOM 606 O O . HIS A 1 83 ? 11.086 -15.586 -7.805 1 87.56 83 HIS A O 1
ATOM 612 N N . GLY A 1 84 ? 10.477 -14.234 -6.359 1 85.56 84 GLY A N 1
ATOM 613 C CA . GLY A 1 84 ? 10.422 -15.234 -5.309 1 85.56 84 GLY A CA 1
ATOM 614 C C . GLY A 1 84 ? 9.414 -16.344 -5.59 1 85.56 84 GLY A C 1
ATOM 615 O O . GLY A 1 84 ? 9.656 -17.5 -5.27 1 85.56 84 GLY A O 1
ATOM 616 N N . LYS A 1 85 ? 8.383 -16.078 -6.262 1 90.62 85 LYS A N 1
ATOM 617 C CA . LYS A 1 85 ? 7.301 -17.031 -6.469 1 90.62 85 LYS A CA 1
ATOM 618 C C . LYS A 1 85 ? 7.699 -18.109 -7.488 1 90.62 85 LYS A C 1
ATOM 620 O O . LYS A 1 85 ? 7.023 -19.125 -7.617 1 90.62 85 LYS A O 1
ATOM 625 N N . ILE A 1 86 ? 8.758 -17.812 -8.102 1 91.38 86 ILE A N 1
ATOM 626 C CA . ILE A 1 86 ? 9.25 -18.812 -9.047 1 91.38 86 ILE A CA 1
ATOM 627 C C . ILE A 1 86 ? 9.625 -20.094 -8.305 1 91.38 86 ILE A C 1
ATOM 629 O O . ILE A 1 86 ? 9.43 -21.203 -8.812 1 91.38 86 ILE A O 1
ATOM 633 N N . GLU A 1 87 ? 10.133 -19.906 -7.152 1 91.38 87 GLU A N 1
ATOM 634 C CA . GLU A 1 87 ? 10.453 -21.062 -6.332 1 91.38 87 GLU A CA 1
ATOM 635 C C . GLU A 1 87 ? 9.195 -21.859 -5.988 1 91.38 87 GLU A C 1
ATOM 637 O O . GLU A 1 87 ? 9.203 -23.094 -5.992 1 91.38 87 GLU A O 1
ATOM 642 N N . SER A 1 88 ? 8.195 -21.172 -5.66 1 91.38 88 SER A N 1
ATOM 643 C CA . SER A 1 88 ? 6.941 -21.828 -5.312 1 91.38 88 SER A CA 1
ATOM 644 C C . SER A 1 88 ? 6.336 -22.547 -6.52 1 91.38 88 SER A C 1
ATOM 646 O O . SER A 1 88 ? 5.762 -23.625 -6.391 1 91.38 88 SER A O 1
ATOM 648 N N . LEU A 1 89 ? 6.445 -21.938 -7.609 1 92.94 89 LEU A N 1
ATOM 649 C CA . LEU A 1 89 ? 5.965 -22.562 -8.836 1 92.94 89 LEU A CA 1
ATOM 650 C C . LEU A 1 89 ? 6.738 -23.844 -9.125 1 92.94 89 LEU A C 1
ATOM 652 O O . LEU A 1 89 ? 6.148 -24.875 -9.469 1 92.94 89 LEU A O 1
ATOM 656 N N . ALA A 1 90 ? 8.016 -23.703 -9.031 1 92.81 90 ALA A N 1
ATOM 657 C CA . ALA A 1 90 ? 8.844 -24.891 -9.234 1 92.81 90 ALA A CA 1
ATOM 658 C C . ALA A 1 90 ? 8.461 -26 -8.258 1 92.81 90 ALA A C 1
ATOM 660 O O . ALA A 1 90 ? 8.406 -27.172 -8.633 1 92.81 90 ALA A O 1
ATOM 661 N N . ALA A 1 91 ? 8.289 -25.609 -7.055 1 92.31 91 ALA A N 1
ATOM 662 C CA . ALA A 1 91 ? 7.867 -26.578 -6.043 1 92.31 91 ALA A CA 1
ATOM 663 C C . ALA A 1 91 ? 6.535 -27.219 -6.418 1 92.31 91 ALA A C 1
ATOM 665 O O . ALA A 1 91 ? 6.34 -28.422 -6.223 1 92.31 91 ALA A O 1
ATOM 666 N N . PHE A 1 92 ? 5.68 -26.469 -6.961 1 92.5 92 PHE A N 1
ATOM 667 C CA . PHE A 1 92 ? 4.387 -26.984 -7.383 1 92.5 92 PHE A CA 1
ATOM 668 C C . PHE A 1 92 ? 4.547 -27.984 -8.531 1 92.5 92 PHE A C 1
ATOM 670 O O . PHE A 1 92 ? 3.916 -29.047 -8.539 1 92.5 92 PHE A O 1
ATOM 677 N N . VAL A 1 93 ? 5.285 -27.609 -9.477 1 91.44 93 VAL A N 1
ATOM 678 C CA . VAL A 1 93 ? 5.551 -28.5 -10.602 1 91.44 93 VAL A CA 1
ATOM 679 C C . VAL A 1 93 ? 6.129 -29.812 -10.086 1 91.44 93 VAL A C 1
ATOM 681 O O . VAL A 1 93 ? 5.758 -30.891 -10.562 1 91.44 93 VAL A O 1
ATOM 684 N N . GLU A 1 94 ? 6.996 -29.703 -9.156 1 90.69 94 GLU A N 1
ATOM 685 C CA . GLU A 1 94 ? 7.578 -30.891 -8.547 1 90.69 94 GLU A CA 1
ATOM 686 C C . GLU A 1 94 ? 6.5 -31.766 -7.922 1 90.69 94 GLU A C 1
ATOM 688 O O . GLU A 1 94 ? 6.57 -33 -7.996 1 90.69 94 GLU A O 1
ATOM 693 N N . THR A 1 95 ? 5.543 -31.156 -7.285 1 90.38 95 THR A N 1
ATOM 694 C CA . THR A 1 95 ? 4.465 -31.922 -6.672 1 90.38 95 THR A CA 1
ATOM 695 C C . THR A 1 95 ? 3.646 -32.656 -7.734 1 90.38 95 THR A C 1
ATOM 697 O O . THR A 1 95 ? 3.205 -33.781 -7.516 1 90.38 95 THR A O 1
ATOM 700 N N . VAL A 1 96 ? 3.459 -32 -8.797 1 88.12 96 VAL A N 1
ATOM 701 C CA . VAL A 1 96 ? 2.721 -32.625 -9.898 1 88.12 96 VAL A CA 1
ATOM 702 C C . VAL A 1 96 ? 3.49 -33.844 -10.422 1 88.12 96 VAL A C 1
ATOM 704 O O . VAL A 1 96 ? 2.9 -34.906 -10.68 1 88.12 96 VAL A O 1
ATOM 707 N N . LEU A 1 97 ? 4.742 -33.656 -10.578 1 84.81 97 LEU A N 1
ATOM 708 C CA . LEU A 1 97 ? 5.586 -34.75 -11.023 1 84.81 97 LEU A CA 1
ATOM 709 C C . LEU A 1 97 ? 5.547 -35.906 -10.031 1 84.81 97 LEU A C 1
ATOM 711 O O . LEU A 1 97 ? 5.516 -37.062 -10.43 1 84.81 97 LEU A O 1
ATOM 715 N N . MET A 1 98 ? 5.562 -35.562 -8.797 1 85.62 98 MET A N 1
ATOM 716 C CA . MET A 1 98 ? 5.496 -36.562 -7.75 1 85.62 98 MET A CA 1
ATOM 717 C C . MET A 1 98 ? 4.164 -37.312 -7.805 1 85.62 98 MET A C 1
ATOM 719 O O . MET A 1 98 ? 4.121 -38.531 -7.609 1 85.62 98 MET A O 1
ATOM 723 N N . LEU A 1 99 ? 3.145 -36.594 -8.039 1 85.31 99 LEU A N 1
ATOM 724 C CA . LEU A 1 99 ? 1.84 -37.219 -8.195 1 85.31 99 LEU A CA 1
ATOM 725 C C . LEU A 1 99 ? 1.833 -38.188 -9.383 1 85.31 99 LEU A C 1
ATOM 727 O O . LEU A 1 99 ? 1.241 -39.281 -9.312 1 85.31 99 LEU A O 1
ATOM 731 N N . GLY A 1 100 ? 2.408 -37.812 -10.469 1 79.88 100 GLY A N 1
ATOM 732 C CA . GLY A 1 100 ? 2.564 -38.688 -11.609 1 79.88 100 GLY A CA 1
ATOM 733 C C . GLY A 1 100 ? 3.305 -39.969 -11.281 1 79.88 100 GLY A C 1
ATOM 734 O O . GLY A 1 100 ? 2.908 -41.062 -11.711 1 79.88 100 GLY A O 1
ATOM 735 N N . SER A 1 101 ? 4.352 -39.812 -10.547 1 74.69 101 SER A N 1
ATOM 736 C CA . SER A 1 101 ? 5.121 -40.969 -10.117 1 74.69 101 SER A CA 1
ATOM 737 C C . SER A 1 101 ? 4.27 -41.906 -9.258 1 74.69 101 SER A C 1
ATOM 739 O O . SER A 1 101 ? 4.371 -43.156 -9.383 1 74.69 101 SER A O 1
ATOM 741 N N . CYS A 1 102 ? 3.512 -41.281 -8.406 1 80.19 102 CYS A N 1
ATOM 742 C CA . CYS A 1 102 ? 2.629 -42.094 -7.551 1 80.19 102 CYS A CA 1
ATOM 743 C C . CYS A 1 102 ? 1.635 -42.875 -8.383 1 80.19 102 CYS A C 1
ATOM 745 O O . CYS A 1 102 ? 1.404 -44.062 -8.117 1 80.19 102 CYS A O 1
ATOM 747 N N . VAL A 1 103 ? 1.085 -42.312 -9.344 1 77.75 103 VAL A N 1
ATOM 748 C CA . VAL A 1 103 ? 0.14 -42.969 -10.227 1 77.75 103 VAL A CA 1
ATOM 749 C C . VAL A 1 103 ? 0.846 -44.125 -10.969 1 77.75 103 VAL A C 1
ATOM 751 O O . VAL A 1 103 ? 0.289 -45.188 -11.133 1 77.75 103 VAL A O 1
ATOM 754 N N . TRP A 1 104 ? 1.994 -43.812 -11.414 1 73.75 104 TRP A N 1
ATOM 755 C CA . TRP A 1 104 ? 2.791 -44.812 -12.117 1 73.75 104 TRP A CA 1
ATOM 756 C C . TRP A 1 104 ? 3.037 -46.031 -11.227 1 73.75 104 TRP A C 1
ATOM 758 O O . TRP A 1 104 ? 2.898 -47.188 -11.672 1 73.75 104 TRP A O 1
ATOM 768 N N . ILE A 1 105 ? 3.395 -45.812 -10.016 1 72.69 105 ILE A N 1
ATOM 769 C CA . ILE A 1 105 ? 3.678 -46.875 -9.07 1 72.69 105 ILE A CA 1
ATOM 770 C C . ILE A 1 105 ? 2.41 -47.688 -8.805 1 72.69 105 ILE A C 1
ATOM 772 O O . ILE A 1 105 ? 2.443 -48.906 -8.789 1 72.69 105 ILE A O 1
ATOM 776 N N . LEU A 1 106 ? 1.376 -47.031 -8.633 1 76.31 106 LEU A N 1
ATOM 777 C CA . LEU A 1 106 ? 0.102 -47.688 -8.352 1 76.31 106 LEU A CA 1
ATOM 778 C C . LEU A 1 106 ? -0.341 -48.531 -9.531 1 76.31 106 LEU A C 1
ATOM 780 O O . LEU A 1 106 ? -0.86 -49.625 -9.352 1 76.31 106 LEU A O 1
ATOM 784 N N . THR A 1 107 ? -0.211 -48.125 -10.719 1 74.75 107 THR A N 1
ATOM 785 C CA . THR A 1 107 ? -0.591 -48.875 -11.914 1 74.75 107 THR A CA 1
ATOM 786 C C . THR A 1 107 ? 0.263 -50.125 -12.055 1 74.75 107 THR A C 1
ATOM 788 O O . THR A 1 107 ? -0.245 -51.188 -12.414 1 74.75 107 THR A O 1
ATOM 791 N N . GLU A 1 108 ? 1.536 -49.969 -11.852 1 70.94 108 GLU A N 1
ATOM 792 C CA . GLU A 1 108 ? 2.434 -51.094 -11.906 1 70.94 108 GLU A CA 1
ATOM 793 C C . GLU A 1 108 ? 2.08 -52.156 -10.844 1 70.94 108 GLU A C 1
ATOM 795 O O . GLU A 1 108 ? 2.139 -53.344 -11.094 1 70.94 108 GLU A O 1
ATOM 800 N N . ALA A 1 109 ? 1.753 -51.625 -9.68 1 72.75 109 ALA A N 1
ATOM 801 C CA . ALA A 1 109 ? 1.366 -52.531 -8.594 1 72.75 109 ALA A CA 1
ATOM 802 C C . ALA A 1 109 ? 0.093 -53.312 -8.938 1 72.75 109 ALA A C 1
ATOM 804 O O . ALA A 1 109 ? 0.003 -54.5 -8.703 1 72.75 109 ALA A O 1
ATOM 805 N N . VAL A 1 110 ? -0.791 -52.688 -9.5 1 73.81 110 VAL A N 1
ATOM 806 C CA . VAL A 1 110 ? -2.059 -53.312 -9.867 1 73.81 110 VAL A CA 1
ATOM 807 C C . VAL A 1 110 ? -1.833 -54.312 -10.984 1 73.81 110 VAL A C 1
ATOM 809 O O . VAL A 1 110 ? -2.424 -55.406 -10.977 1 73.81 110 VAL A O 1
ATOM 812 N N . ARG A 1 111 ? -1.07 -53.969 -11.961 1 73 111 ARG A N 1
ATOM 813 C CA . ARG A 1 111 ? -0.741 -54.844 -13.062 1 73 111 ARG A CA 1
ATOM 814 C C . ARG A 1 111 ? -0.061 -56.125 -12.547 1 73 111 ARG A C 1
ATOM 816 O O . ARG A 1 111 ? -0.317 -57.219 -13.047 1 73 111 ARG A O 1
ATOM 823 N N . ARG A 1 112 ? 0.759 -56 -11.625 1 69.19 112 ARG A N 1
ATOM 824 C CA . ARG A 1 112 ? 1.471 -57.125 -11.062 1 69.19 112 ARG A CA 1
ATOM 825 C C . ARG A 1 112 ? 0.522 -58.031 -10.289 1 69.19 112 ARG A C 1
ATOM 827 O O . ARG A 1 112 ? 0.677 -59.25 -10.305 1 69.19 112 ARG A O 1
ATOM 834 N N . ILE A 1 113 ? -0.307 -57.469 -9.703 1 69.19 113 ILE A N 1
ATOM 835 C CA . ILE A 1 113 ? -1.267 -58.219 -8.914 1 69.19 113 ILE A CA 1
ATOM 836 C C . ILE A 1 113 ? -2.207 -59 -9.844 1 69.19 113 ILE A C 1
ATOM 838 O O . ILE A 1 113 ? -2.49 -60.156 -9.609 1 69.19 113 ILE A O 1
ATOM 842 N N . PHE A 1 114 ? -2.615 -58.344 -10.867 1 65.44 114 PHE A N 1
ATOM 843 C CA . PHE A 1 114 ? -3.668 -58.969 -11.68 1 65.44 114 PHE A CA 1
ATOM 844 C C . PHE A 1 114 ? -3.072 -59.781 -12.812 1 65.44 114 PHE A C 1
ATOM 846 O O . PHE A 1 114 ? -3.684 -60.75 -13.266 1 65.44 114 PHE A O 1
ATOM 853 N N . PHE A 1 115 ? -2.041 -59.281 -13.477 1 58.47 115 PHE A N 1
ATOM 854 C CA . PHE A 1 115 ? -1.546 -60 -14.641 1 58.47 115 PHE A CA 1
ATOM 855 C C . PHE A 1 115 ? -0.333 -60.844 -14.281 1 58.47 115 PHE A C 1
ATOM 857 O O . PHE A 1 115 ? 0.289 -61.469 -15.156 1 58.47 115 PHE A O 1
ATOM 864 N N . HIS A 1 116 ? -0.142 -61.156 -13.094 1 56.47 116 HIS A N 1
ATOM 865 C CA . HIS A 1 116 ? 0.902 -62.031 -12.586 1 56.47 116 HIS A CA 1
ATOM 866 C C . HIS A 1 116 ? 2.186 -61.906 -13.398 1 56.47 116 HIS A C 1
ATOM 868 O O . HIS A 1 116 ? 2.805 -62.906 -13.773 1 56.47 116 HIS A O 1
ATOM 874 N N . GLU A 1 117 ? 2.205 -60.844 -14.164 1 53.06 117 GLU A N 1
ATOM 875 C CA . GLU A 1 117 ? 3.416 -60.688 -14.969 1 53.06 117 GLU A CA 1
ATOM 876 C C . GLU A 1 117 ? 4.668 -60.875 -14.117 1 53.06 117 GLU A C 1
ATOM 878 O O . GLU A 1 117 ? 4.875 -60.125 -13.148 1 53.06 117 GLU A O 1
ATOM 883 N N . ARG A 1 118 ? 5.109 -62.125 -14.016 1 49 118 ARG A N 1
ATOM 884 C CA . ARG A 1 118 ? 6.297 -62.594 -13.297 1 49 118 ARG A CA 1
ATOM 885 C C . ARG A 1 118 ? 7.535 -61.812 -13.742 1 49 118 ARG A C 1
ATOM 887 O O . ARG A 1 118 ? 7.785 -61.656 -14.938 1 49 118 ARG A O 1
ATOM 894 N N . PHE A 1 119 ? 7.789 -60.75 -13.094 1 46.81 119 PHE A N 1
ATOM 895 C CA . PHE A 1 119 ? 9.148 -60.312 -13.391 1 46.81 119 PHE A CA 1
ATOM 896 C C . PHE A 1 119 ? 10.086 -61.5 -13.555 1 46.81 119 PHE A C 1
ATOM 898 O O . PHE A 1 119 ? 10.195 -62.344 -12.664 1 46.81 119 PHE A O 1
ATOM 905 N N . SER A 1 120 ? 10.086 -62.062 -14.719 1 44.06 120 SER A N 1
ATOM 906 C CA . SER A 1 120 ? 11.172 -63 -14.875 1 44.06 120 SER A CA 1
ATOM 907 C C . SER A 1 120 ? 12.477 -62.469 -14.312 1 44.06 120 SER A C 1
ATOM 909 O O . SER A 1 120 ? 13.109 -61.594 -14.914 1 44.06 120 SER A O 1
ATOM 911 N N . LEU A 1 121 ? 12.492 -62.219 -13.102 1 45.88 121 LEU A N 1
ATOM 912 C CA . LEU A 1 121 ? 13.734 -61.844 -12.445 1 45.88 121 LEU A CA 1
ATOM 913 C C . LEU A 1 121 ? 14.883 -62.719 -12.93 1 45.88 121 LEU A C 1
ATOM 915 O O . LEU A 1 121 ? 14.898 -63.938 -12.688 1 45.88 121 LEU A O 1
ATOM 919 N N . THR A 1 122 ? 15.234 -62.562 -14.172 1 46.47 122 THR A N 1
ATOM 920 C CA . THR A 1 122 ? 16.562 -63.156 -14.336 1 46.47 122 THR A CA 1
ATOM 921 C C . THR A 1 122 ? 17.484 -62.719 -13.203 1 46.47 122 THR A C 1
ATOM 923 O O . THR A 1 122 ? 17.516 -61.562 -12.82 1 46.47 122 THR A O 1
ATOM 926 N N . PHE A 1 123 ? 17.875 -63.594 -12.258 1 50.69 123 PHE A N 1
ATOM 927 C CA . PHE A 1 123 ? 18.75 -63.531 -11.086 1 50.69 123 PHE A CA 1
ATOM 928 C C . PHE A 1 123 ? 19.922 -62.594 -11.336 1 50.69 123 PHE A C 1
ATOM 930 O O . PHE A 1 123 ? 21.016 -63.062 -11.672 1 50.69 123 PHE A O 1
ATOM 937 N N . SER A 1 124 ? 19.781 -61.469 -12.094 1 59.53 124 SER A N 1
ATOM 938 C CA . SER A 1 124 ? 20.969 -60.625 -12.211 1 59.53 124 SER A CA 1
ATOM 939 C C . SER A 1 124 ? 21.109 -59.688 -11.016 1 59.53 124 SER A C 1
ATOM 941 O O . SER A 1 124 ? 20.125 -59.125 -10.539 1 59.53 124 SER A O 1
ATOM 943 N N . ILE A 1 125 ? 22.266 -59.719 -10.18 1 67.38 125 ILE A N 1
ATOM 944 C CA . ILE A 1 125 ? 22.625 -58.938 -9 1 67.38 125 ILE A CA 1
ATOM 945 C C . ILE A 1 125 ? 22.688 -57.469 -9.344 1 67.38 125 ILE A C 1
ATOM 947 O O . ILE A 1 125 ? 22.562 -56.594 -8.461 1 67.38 125 ILE A O 1
ATOM 951 N N . TRP A 1 126 ? 22.672 -57.156 -10.625 1 69.25 126 TRP A N 1
ATOM 952 C CA . TRP A 1 126 ? 22.938 -55.781 -11.07 1 69.25 126 TRP A CA 1
ATOM 953 C C . TRP A 1 126 ? 21.797 -54.844 -10.719 1 69.25 126 TRP A C 1
ATOM 955 O O . TRP A 1 126 ? 22.016 -53.75 -10.242 1 69.25 126 TRP A O 1
ATOM 965 N N . PRO A 1 127 ? 20.594 -55.438 -10.828 1 67.94 127 PRO A N 1
ATOM 966 C CA . PRO A 1 127 ? 19.5 -54.531 -10.477 1 67.94 127 PRO A CA 1
ATOM 967 C C . PRO A 1 127 ? 19.5 -54.156 -9 1 67.94 127 PRO A C 1
ATOM 969 O O . PRO A 1 127 ? 19.172 -53.031 -8.641 1 67.94 127 PRO A O 1
ATOM 972 N N . PHE A 1 128 ? 19.969 -55 -8.156 1 74.12 128 PHE A N 1
ATOM 973 C CA . PHE A 1 128 ? 20.016 -54.75 -6.723 1 74.12 128 PHE A CA 1
ATOM 974 C C . PHE A 1 128 ? 21.094 -53.75 -6.383 1 74.12 128 PHE A C 1
ATOM 976 O O . PHE A 1 128 ? 20.891 -52.844 -5.562 1 74.12 128 PHE A O 1
ATOM 983 N N . ALA A 1 129 ? 22.188 -53.844 -7.043 1 79.38 129 ALA A N 1
ATOM 984 C CA . ALA A 1 129 ? 23.312 -52.969 -6.773 1 79.38 129 ALA A CA 1
ATOM 985 C C . ALA A 1 129 ? 22.984 -51.531 -7.188 1 79.38 129 ALA A C 1
ATOM 987 O O . ALA A 1 129 ? 23.297 -50.594 -6.461 1 79.38 129 ALA A O 1
ATOM 988 N N . VAL A 1 130 ? 22.375 -51.375 -8.305 1 76.56 130 VAL A N 1
ATOM 989 C CA . VAL A 1 130 ? 22.047 -50.062 -8.812 1 76.56 130 VAL A CA 1
ATOM 990 C C . VAL A 1 130 ? 20.969 -49.406 -7.926 1 76.56 130 VAL A C 1
ATOM 992 O O . VAL A 1 130 ? 21.016 -48.219 -7.656 1 76.56 130 VAL A O 1
ATOM 995 N N . LEU A 1 131 ? 20.078 -50.25 -7.484 1 76.88 131 LEU A N 1
ATOM 996 C CA . LEU A 1 131 ? 19 -49.75 -6.629 1 76.88 131 LEU A CA 1
ATOM 997 C C . LEU A 1 131 ? 19.562 -49.281 -5.285 1 76.88 131 LEU A C 1
ATOM 999 O O . LEU A 1 131 ? 19.156 -48.25 -4.766 1 76.88 131 LEU A O 1
ATOM 1003 N N . LEU A 1 132 ? 20.453 -50.031 -4.766 1 86.06 132 LEU A N 1
ATOM 1004 C CA . LEU A 1 132 ? 21.062 -49.656 -3.49 1 86.06 132 LEU A CA 1
ATOM 1005 C C . LEU A 1 132 ? 21.859 -48.375 -3.625 1 86.06 132 LEU A C 1
ATOM 1007 O O . LEU A 1 132 ? 21.859 -47.531 -2.721 1 86.06 132 LEU A O 1
ATOM 1011 N N . LEU A 1 133 ? 22.578 -48.25 -4.707 1 86.44 133 LEU A N 1
ATOM 1012 C CA . LEU A 1 133 ? 23.328 -47.031 -4.965 1 86.44 133 LEU A CA 1
ATOM 1013 C C . LEU A 1 133 ? 22.391 -45.844 -5.109 1 86.44 133 LEU A C 1
ATOM 1015 O O . LEU A 1 133 ? 22.672 -44.75 -4.59 1 86.44 133 LEU A O 1
ATOM 1019 N N . SER A 1 134 ? 21.328 -46.031 -5.82 1 84.62 134 SER A N 1
ATOM 1020 C CA . SER A 1 134 ? 20.359 -44.969 -6.012 1 84.62 134 SER A CA 1
ATOM 1021 C C . SER A 1 134 ? 19.75 -44.531 -4.684 1 84.62 134 SER A C 1
ATOM 1023 O O . SER A 1 134 ? 19.547 -43.312 -4.465 1 84.62 134 SER A O 1
ATOM 1025 N N . ILE A 1 135 ? 19.531 -45.438 -3.791 1 88.5 135 ILE A N 1
ATOM 1026 C CA . ILE A 1 135 ? 18.953 -45.156 -2.486 1 88.5 135 ILE A CA 1
ATOM 1027 C C . ILE A 1 135 ? 19.938 -44.312 -1.672 1 88.5 135 ILE A C 1
ATOM 1029 O O . ILE A 1 135 ? 19.547 -43.344 -1.024 1 88.5 135 ILE A O 1
ATOM 1033 N N . THR A 1 136 ? 21.172 -44.688 -1.739 1 91 136 THR A N 1
ATOM 1034 C CA . THR A 1 136 ? 22.188 -43.938 -0.995 1 91 136 THR A CA 1
ATOM 1035 C C . THR A 1 136 ? 22.328 -42.531 -1.511 1 91 136 THR A C 1
ATOM 1037 O O . THR A 1 136 ? 22.422 -41.594 -0.723 1 91 136 THR A O 1
ATOM 1040 N N . VAL A 1 137 ? 22.359 -42.344 -2.752 1 89.75 137 VAL A N 1
ATOM 1041 C CA . VAL A 1 137 ? 22.484 -41.031 -3.363 1 89.75 137 VAL A CA 1
ATOM 1042 C C . VAL A 1 137 ? 21.266 -40.188 -3.023 1 89.75 137 VAL A C 1
ATOM 1044 O O . VAL A 1 137 ? 21.406 -39 -2.654 1 89.75 137 VAL A O 1
ATOM 1047 N N . ASP A 1 138 ? 20.125 -40.781 -3.148 1 90.19 138 ASP A N 1
ATOM 1048 C CA . ASP A 1 138 ? 18.891 -40.062 -2.857 1 90.19 138 ASP A CA 1
ATOM 1049 C C . ASP A 1 138 ? 18.828 -39.656 -1.39 1 90.19 138 ASP A C 1
ATOM 1051 O O . ASP A 1 138 ? 18.297 -38.594 -1.059 1 90.19 138 ASP A O 1
ATOM 1055 N N . PHE A 1 139 ? 19.359 -40.438 -0.587 1 91.12 139 PHE A N 1
ATOM 1056 C CA . PHE A 1 139 ? 19.375 -40.125 0.838 1 91.12 139 PHE A CA 1
ATOM 1057 C C . PHE A 1 139 ? 20.266 -38.938 1.125 1 91.12 139 PHE A C 1
ATOM 1059 O O . PHE A 1 139 ? 19.859 -38.031 1.844 1 91.12 139 PHE A O 1
ATOM 1066 N N . THR A 1 140 ? 21.438 -38.969 0.568 1 91.19 140 THR A N 1
ATOM 1067 C CA . THR A 1 140 ? 22.375 -37.875 0.779 1 91.19 140 THR A CA 1
ATOM 1068 C C . THR A 1 140 ? 21.828 -36.594 0.174 1 91.19 140 THR A C 1
ATOM 1070 O O . THR A 1 140 ? 21.922 -35.531 0.785 1 91.19 140 THR A O 1
ATOM 1073 N N . ARG A 1 141 ? 21.266 -36.688 -0.925 1 90.75 141 ARG A N 1
ATOM 1074 C CA . ARG A 1 141 ? 20.688 -35.531 -1.602 1 90.75 141 ARG A CA 1
ATOM 1075 C C . ARG A 1 141 ? 19.516 -34.969 -0.812 1 90.75 141 ARG A C 1
ATOM 1077 O O . ARG A 1 141 ? 19.422 -33.75 -0.592 1 90.75 141 ARG A O 1
ATOM 1084 N N . SER A 1 142 ? 18.656 -35.812 -0.466 1 92.5 142 SER A N 1
ATOM 1085 C CA . SER A 1 142 ? 17.453 -35.406 0.246 1 92.5 142 SER A CA 1
ATOM 1086 C C . SER A 1 142 ? 17.812 -34.719 1.559 1 92.5 142 SER A C 1
ATOM 1088 O O . SER A 1 142 ? 17.219 -33.688 1.898 1 92.5 142 SER A O 1
ATOM 1090 N N . ARG A 1 143 ? 18.766 -35.188 2.229 1 92.38 143 ARG A N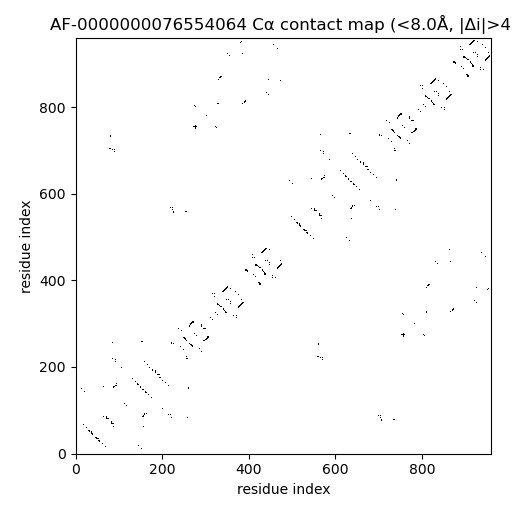 1
ATOM 1091 C CA . ARG A 1 143 ? 19.172 -34.625 3.506 1 92.38 143 ARG A CA 1
ATOM 1092 C C . ARG A 1 143 ? 19.797 -33.25 3.309 1 92.38 143 ARG A C 1
ATOM 1094 O O . ARG A 1 143 ? 19.516 -32.312 4.062 1 92.38 143 ARG A O 1
ATOM 1101 N N . ASN A 1 144 ? 20.656 -33.188 2.35 1 91.56 144 ASN A N 1
ATOM 1102 C CA . ASN A 1 144 ? 21.312 -31.938 2.061 1 91.56 144 ASN A CA 1
ATOM 1103 C C . ASN A 1 144 ? 20.312 -30.875 1.619 1 91.56 144 ASN A C 1
ATOM 1105 O O . ASN A 1 144 ? 20.344 -29.734 2.107 1 91.56 144 ASN A O 1
ATOM 1109 N N . LEU A 1 145 ? 19.469 -31.203 0.778 1 92.81 145 LEU A N 1
ATOM 1110 C CA . LEU A 1 145 ? 18.453 -30.281 0.274 1 92.81 145 LEU A CA 1
ATOM 1111 C C . LEU A 1 145 ? 17.531 -29.828 1.393 1 92.81 145 LEU A C 1
ATOM 1113 O O . LEU A 1 145 ? 17.188 -28.656 1.492 1 92.81 145 LEU A O 1
ATOM 1117 N N . HIS A 1 146 ? 17.188 -30.734 2.221 1 92.38 146 HIS A N 1
ATOM 1118 C CA . HIS A 1 146 ? 16.281 -30.438 3.322 1 92.38 146 HIS A CA 1
ATOM 1119 C C . HIS A 1 146 ? 16.906 -29.453 4.309 1 92.38 146 HIS A C 1
ATOM 1121 O O . HIS A 1 146 ? 16.25 -28.531 4.773 1 92.38 146 HIS A O 1
ATOM 1127 N N . SER A 1 147 ? 18.125 -29.641 4.59 1 92.94 147 SER A N 1
ATOM 1128 C CA . SER A 1 147 ? 18.828 -28.766 5.531 1 92.94 147 SER A CA 1
ATOM 1129 C C . SER A 1 147 ? 18.922 -27.344 5.012 1 92.94 147 SER A C 1
ATOM 1131 O O . SER A 1 147 ? 18.641 -26.391 5.746 1 92.94 147 SER A O 1
ATOM 1133 N N . VAL A 1 148 ? 19.234 -27.219 3.812 1 90.88 148 VAL A N 1
ATOM 1134 C CA . VAL A 1 148 ? 19.359 -25.891 3.213 1 90.88 148 VAL A CA 1
ATOM 1135 C C . VAL A 1 148 ? 17.984 -25.266 3.051 1 90.88 148 VAL A C 1
ATOM 1137 O O . VAL A 1 148 ? 17.828 -24.047 3.236 1 90.88 148 VAL A O 1
ATOM 1140 N N . ALA A 1 149 ? 17.031 -26.047 2.717 1 90.88 149 ALA A N 1
ATOM 1141 C CA . ALA A 1 149 ? 15.664 -25.547 2.557 1 90.88 149 ALA A CA 1
ATOM 1142 C C . ALA A 1 149 ? 15.133 -24.969 3.863 1 90.88 149 ALA A C 1
ATOM 1144 O O . ALA A 1 149 ? 14.477 -23.922 3.867 1 90.88 149 ALA A O 1
ATOM 1145 N N . GLN A 1 150 ? 15.438 -25.641 4.938 1 89.06 150 GLN A N 1
ATOM 1146 C CA . GLN A 1 150 ? 14.977 -25.188 6.246 1 89.06 150 GLN A CA 1
ATOM 1147 C C . GLN A 1 150 ? 15.719 -23.922 6.688 1 89.06 150 GLN A C 1
ATOM 1149 O O . GLN A 1 150 ? 15.125 -23.031 7.293 1 89.06 150 GLN A O 1
ATOM 1154 N N . GLN A 1 151 ? 16.906 -23.906 6.391 1 87.25 151 GLN A N 1
ATOM 1155 C CA . GLN A 1 151 ? 17.734 -22.766 6.801 1 87.25 151 GLN A CA 1
ATOM 1156 C C . GLN A 1 151 ? 17.344 -21.5 6.051 1 87.25 151 GLN A C 1
ATOM 1158 O O . GLN A 1 151 ? 17.312 -20.406 6.633 1 87.25 151 GLN A O 1
ATOM 1163 N N . TYR A 1 152 ? 16.969 -21.641 4.848 1 84.81 152 TYR A N 1
ATOM 1164 C CA . TYR A 1 152 ? 16.75 -20.453 4.031 1 84.81 152 TYR A CA 1
ATOM 1165 C C . TYR A 1 152 ? 15.297 -20.375 3.562 1 84.81 152 TYR A C 1
ATOM 1167 O O . TYR A 1 152 ? 14.969 -19.578 2.68 1 84.81 152 TYR A O 1
ATOM 1175 N N . ASN A 1 153 ? 14.445 -21.188 4.051 1 82.06 153 ASN A N 1
ATOM 1176 C CA . ASN A 1 153 ? 13.016 -21.203 3.77 1 82.06 153 ASN A CA 1
ATOM 1177 C C . ASN A 1 153 ? 12.734 -21.234 2.27 1 82.06 153 ASN A C 1
ATOM 1179 O O . ASN A 1 153 ? 12.008 -20.375 1.75 1 82.06 153 ASN A O 1
ATOM 1183 N N . SER A 1 154 ? 13.391 -22.172 1.642 1 87.56 154 SER A N 1
ATOM 1184 C CA . SER A 1 154 ? 13.203 -22.328 0.202 1 87.56 154 SER A CA 1
ATOM 1185 C C . SER A 1 154 ? 12.195 -23.422 -0.108 1 87.56 154 SER A C 1
ATOM 1187 O O . SER A 1 154 ? 12.445 -24.609 0.177 1 87.56 154 SER A O 1
ATOM 1189 N N . GLU A 1 155 ? 11.141 -23.109 -0.789 1 87.44 155 GLU A N 1
ATOM 1190 C CA . GLU A 1 155 ? 10.102 -24.078 -1.122 1 87.44 155 GLU A CA 1
ATOM 1191 C C . GLU A 1 155 ? 10.555 -25.031 -2.229 1 87.44 155 GLU A C 1
ATOM 1193 O O . GLU A 1 155 ? 10.211 -26.219 -2.227 1 87.44 155 GLU A O 1
ATOM 1198 N N . ALA A 1 156 ? 11.305 -24.453 -3.098 1 91.06 156 ALA A N 1
ATOM 1199 C CA . ALA A 1 156 ? 11.781 -25.266 -4.211 1 91.06 156 ALA A CA 1
ATOM 1200 C C . ALA A 1 156 ? 12.703 -26.375 -3.717 1 91.06 156 ALA A C 1
ATOM 1202 O O . ALA A 1 156 ? 12.57 -27.531 -4.121 1 91.06 156 ALA A O 1
ATOM 1203 N N . LEU A 1 157 ? 13.578 -26.031 -2.83 1 92.06 157 LEU A N 1
ATOM 1204 C CA . LEU A 1 157 ? 14.516 -27.016 -2.291 1 92.06 157 LEU A CA 1
ATOM 1205 C C . LEU A 1 157 ? 13.789 -28.031 -1.412 1 92.06 157 LEU A C 1
ATOM 1207 O O . LEU A 1 157 ? 14.141 -29.203 -1.4 1 92.06 157 LEU A O 1
ATOM 1211 N N . GLU A 1 158 ? 12.891 -27.609 -0.729 1 91.19 158 GLU A N 1
ATOM 1212 C CA . GLU A 1 158 ? 12.102 -28.516 0.107 1 91.19 158 GLU A CA 1
ATOM 1213 C C . GLU A 1 158 ? 11.344 -29.531 -0.741 1 91.19 158 GLU A C 1
ATOM 1215 O O . GLU A 1 158 ? 11.297 -30.719 -0.405 1 91.19 158 GLU A O 1
ATOM 1220 N N . ALA A 1 159 ? 10.75 -29.016 -1.744 1 91.44 159 ALA A N 1
ATOM 1221 C CA . ALA A 1 159 ? 10.031 -29.906 -2.65 1 91.44 159 ALA A CA 1
ATOM 1222 C C . ALA A 1 159 ? 10.969 -30.969 -3.24 1 91.44 159 ALA A C 1
ATOM 1224 O O . ALA A 1 159 ? 10.617 -32.125 -3.332 1 91.44 159 ALA A O 1
ATOM 1225 N N . ASP A 1 160 ? 12.078 -30.547 -3.625 1 91.75 160 ASP A N 1
ATOM 1226 C CA . ASP A 1 160 ? 13.078 -31.453 -4.168 1 91.75 160 ASP A CA 1
ATOM 1227 C C . ASP A 1 160 ? 13.508 -32.5 -3.125 1 91.75 160 ASP A C 1
ATOM 1229 O O . ASP A 1 160 ? 13.68 -33.656 -3.441 1 91.75 160 ASP A O 1
ATOM 1233 N N . ALA A 1 161 ? 13.742 -32.031 -1.955 1 92.12 161 ALA A N 1
ATOM 1234 C CA . ALA A 1 161 ? 14.109 -32.938 -0.858 1 92.12 161 ALA A CA 1
ATOM 1235 C C . ALA A 1 161 ? 13.047 -34 -0.63 1 92.12 161 ALA A C 1
ATOM 1237 O O . ALA A 1 161 ? 13.359 -35.188 -0.47 1 92.12 161 ALA A O 1
ATOM 1238 N N . ILE A 1 162 ? 11.852 -33.594 -0.639 1 88.94 162 ILE A N 1
ATOM 1239 C CA . ILE A 1 162 ? 10.742 -34.531 -0.428 1 88.94 162 ILE A CA 1
ATOM 1240 C C . ILE A 1 162 ? 10.633 -35.469 -1.616 1 88.94 162 ILE A C 1
ATOM 1242 O O . ILE A 1 162 ? 10.367 -36.688 -1.44 1 88.94 162 ILE A O 1
ATOM 1246 N N . HIS A 1 163 ? 10.781 -34.938 -2.752 1 89.06 163 HIS A N 1
ATOM 1247 C CA . HIS A 1 163 ? 10.758 -35.75 -3.961 1 89.06 163 HIS A CA 1
ATOM 1248 C C . HIS A 1 163 ? 11.758 -36.906 -3.871 1 89.06 163 HIS A C 1
ATOM 1250 O O . HIS A 1 163 ? 11.398 -38.062 -4.066 1 89.06 163 HIS A O 1
ATOM 1256 N N . PHE A 1 164 ? 12.945 -36.625 -3.52 1 88.94 164 PHE A N 1
ATOM 1257 C CA . PHE A 1 164 ? 13.977 -37.656 -3.459 1 88.94 164 PHE A CA 1
ATOM 1258 C C . PHE A 1 164 ? 13.766 -38.562 -2.256 1 88.94 164 PHE A C 1
ATOM 1260 O O . PHE A 1 164 ? 14.117 -39.75 -2.295 1 88.94 164 PHE A O 1
ATOM 1267 N N . SER A 1 165 ? 13.195 -38.094 -1.257 1 87.94 165 SER A N 1
ATOM 1268 C CA . SER A 1 165 ? 12.82 -38.938 -0.13 1 87.94 165 SER A CA 1
ATOM 1269 C C . SER A 1 165 ? 11.773 -39.969 -0.541 1 87.94 165 SER A C 1
ATOM 1271 O O . SER A 1 165 ? 11.82 -41.125 -0.099 1 87.94 165 SER A O 1
ATOM 1273 N N . THR A 1 166 ? 10.836 -39.531 -1.304 1 83.81 166 THR A N 1
ATOM 1274 C CA . THR A 1 166 ? 9.797 -40.438 -1.775 1 83.81 166 THR A CA 1
ATOM 1275 C C . THR A 1 166 ? 10.391 -41.5 -2.699 1 83.81 166 THR A C 1
ATOM 1277 O O . THR A 1 166 ? 9.922 -42.625 -2.715 1 83.81 166 THR A O 1
ATOM 1280 N N . ASP A 1 167 ? 11.328 -41.031 -3.488 1 83.62 167 ASP A N 1
ATOM 1281 C CA . ASP A 1 167 ? 12.016 -42 -4.34 1 83.62 167 ASP A CA 1
ATOM 1282 C C . ASP A 1 167 ? 12.688 -43.094 -3.51 1 83.62 167 ASP A C 1
ATOM 1284 O O . ASP A 1 167 ? 12.727 -44.25 -3.916 1 83.62 167 ASP A O 1
ATOM 1288 N N . ILE A 1 168 ? 13.227 -42.719 -2.361 1 84.88 168 ILE A N 1
ATOM 1289 C CA . ILE A 1 168 ? 13.836 -43.688 -1.449 1 84.88 168 ILE A CA 1
ATOM 1290 C C . ILE A 1 168 ? 12.789 -44.719 -0.986 1 84.88 168 ILE A C 1
ATOM 1292 O O . ILE A 1 168 ? 13.023 -45.906 -1.021 1 84.88 168 ILE A O 1
ATOM 1296 N N . TRP A 1 169 ? 11.68 -44.25 -0.652 1 78.94 169 TRP A N 1
ATOM 1297 C CA . TRP A 1 169 ? 10.609 -45.125 -0.168 1 78.94 169 TRP A CA 1
ATOM 1298 C C . TRP A 1 169 ? 10.133 -46.062 -1.264 1 78.94 169 TRP A C 1
ATOM 1300 O O . TRP A 1 169 ? 9.914 -47.25 -1.013 1 78.94 169 TRP A O 1
ATOM 1310 N N . SER A 1 170 ? 10.016 -45.5 -2.398 1 76 170 SER A N 1
ATOM 1311 C CA . SER A 1 170 ? 9.578 -46.312 -3.523 1 76 170 SER A CA 1
ATOM 1312 C C . SER A 1 170 ? 10.602 -47.406 -3.84 1 76 170 SER A C 1
ATOM 1314 O O . SER A 1 170 ? 10.234 -48.562 -4.094 1 76 170 SER A O 1
ATOM 1316 N N . SER A 1 171 ? 11.836 -47.031 -3.832 1 76.31 171 SER A N 1
ATOM 1317 C CA . SER A 1 171 ? 12.906 -48 -4.117 1 76.31 171 SER A CA 1
ATOM 1318 C C . SER A 1 171 ? 13.008 -49.062 -3.027 1 76.31 171 SER A C 1
ATOM 1320 O O . SER A 1 171 ? 13.273 -50.219 -3.314 1 76.31 171 SER A O 1
ATOM 1322 N N . LEU A 1 172 ? 12.734 -48.656 -1.842 1 78.62 172 LEU A N 1
ATOM 1323 C CA . LEU A 1 172 ? 12.75 -49.594 -0.73 1 78.62 172 LEU A CA 1
ATOM 1324 C C . LEU A 1 172 ? 11.609 -50.594 -0.854 1 78.62 172 LEU A C 1
ATOM 1326 O O . LEU A 1 172 ? 11.781 -51.781 -0.538 1 78.62 172 LEU A O 1
ATOM 1330 N N . ALA A 1 173 ? 10.523 -50.125 -1.25 1 73.75 173 ALA A N 1
ATOM 1331 C CA . ALA A 1 173 ? 9.391 -51.031 -1.463 1 73.75 173 ALA A CA 1
ATOM 1332 C C . ALA A 1 173 ? 9.711 -52.094 -2.525 1 73.75 173 ALA A C 1
ATOM 1334 O O . ALA A 1 173 ? 9.375 -53.25 -2.367 1 73.75 173 ALA A O 1
ATOM 1335 N N . VAL A 1 174 ? 10.336 -51.656 -3.576 1 69.69 174 VAL A N 1
ATOM 1336 C CA . VAL A 1 174 ? 10.727 -52.562 -4.652 1 69.69 174 VAL A CA 1
ATOM 1337 C C . VAL A 1 174 ? 11.766 -53.562 -4.137 1 69.69 174 VAL A C 1
ATOM 1339 O O . VAL A 1 174 ? 11.695 -54.75 -4.438 1 69.69 174 VAL A O 1
ATOM 1342 N N . LEU A 1 175 ? 12.68 -53 -3.389 1 73.31 175 LEU A N 1
ATOM 1343 C CA . LEU A 1 175 ? 13.719 -53.844 -2.822 1 73.31 175 LEU A CA 1
ATOM 1344 C C . LEU A 1 175 ? 13.117 -54.906 -1.91 1 73.31 175 LEU A C 1
ATOM 1346 O O . LEU A 1 175 ? 13.523 -56.094 -1.956 1 73.31 175 LEU A O 1
ATOM 1350 N N . PHE A 1 176 ? 12.266 -54.5 -1.168 1 73.69 176 PHE A N 1
ATOM 1351 C CA . PHE A 1 176 ? 11.594 -55.438 -0.269 1 73.69 176 PHE A CA 1
ATOM 1352 C C . PHE A 1 176 ? 10.773 -56.469 -1.056 1 73.69 176 PHE A C 1
ATOM 1354 O O . PHE A 1 176 ? 10.719 -57.625 -0.697 1 73.69 176 PHE A O 1
ATOM 1361 N N . GLY A 1 177 ? 10.086 -55.938 -2.029 1 69.88 177 GLY A N 1
ATOM 1362 C CA . GLY A 1 177 ? 9.344 -5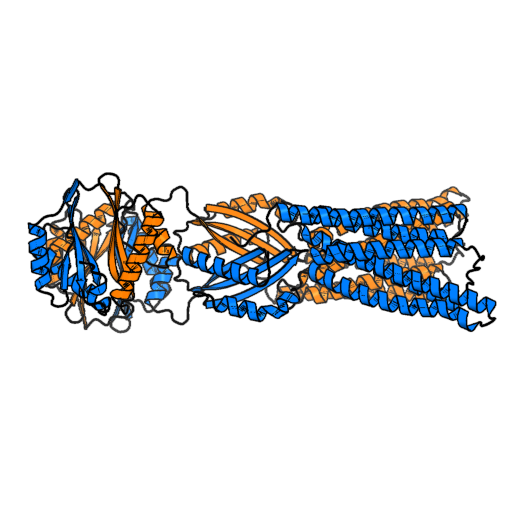6.875 -2.883 1 69.88 177 GLY A CA 1
ATOM 1363 C C . GLY A 1 177 ? 10.227 -57.906 -3.553 1 69.88 177 GLY A C 1
ATOM 1364 O O . GLY A 1 177 ? 9.883 -59.094 -3.594 1 69.88 177 GLY A O 1
ATOM 1365 N N . LEU A 1 178 ? 11.336 -57.469 -4.047 1 67.94 178 LEU A N 1
ATOM 1366 C CA . LEU A 1 178 ? 12.289 -58.375 -4.688 1 67.94 178 LEU A CA 1
ATOM 1367 C C . LEU A 1 178 ? 12.852 -59.375 -3.686 1 67.94 178 LEU A C 1
ATOM 1369 O O . LEU A 1 178 ? 13 -60.531 -4 1 67.94 178 LEU A O 1
ATOM 1373 N N . ALA A 1 179 ? 13.188 -58.906 -2.555 1 73.38 179 ALA A N 1
ATOM 1374 C CA . ALA A 1 179 ? 13.711 -59.781 -1.506 1 73.38 179 ALA A CA 1
ATOM 1375 C C . ALA A 1 179 ? 12.672 -60.812 -1.089 1 73.38 179 ALA A C 1
ATOM 1377 O O . ALA A 1 179 ? 13 -61.969 -0.86 1 73.38 179 ALA A O 1
ATOM 1378 N N . ALA A 1 180 ? 11.492 -60.344 -1.005 1 73.75 180 ALA A N 1
ATOM 1379 C CA . ALA A 1 180 ? 10.414 -61.25 -0.622 1 73.75 180 ALA A CA 1
ATOM 1380 C C . ALA A 1 180 ? 10.188 -62.344 -1.689 1 73.75 180 ALA A C 1
ATOM 1382 O O . ALA A 1 180 ? 9.961 -63.5 -1.368 1 73.75 180 ALA A O 1
ATOM 1383 N N . THR A 1 181 ? 10.242 -61.938 -2.912 1 68.38 181 THR A N 1
ATOM 1384 C CA . THR A 1 181 ? 10.078 -62.906 -4.008 1 68.38 181 THR A CA 1
ATOM 1385 C C . THR A 1 181 ? 11.227 -63.906 -4.02 1 68.38 181 THR A C 1
ATOM 1387 O O . THR A 1 181 ? 11.008 -65.062 -4.285 1 68.38 181 THR A O 1
ATOM 1390 N N . PHE A 1 182 ? 12.383 -63.375 -3.744 1 70.56 182 PHE A N 1
ATOM 1391 C CA . PHE A 1 182 ? 13.539 -64.25 -3.705 1 70.56 182 PHE A CA 1
ATOM 1392 C C . PHE A 1 182 ? 13.422 -65.25 -2.561 1 70.56 182 PHE A C 1
ATOM 1394 O O . PHE A 1 182 ? 13.711 -66.438 -2.732 1 70.56 182 PHE A O 1
ATOM 1401 N N . LEU A 1 183 ? 13.008 -64.688 -1.494 1 73.94 183 LEU A N 1
ATOM 1402 C CA . LEU A 1 183 ? 12.852 -65.562 -0.332 1 73.94 183 LEU A CA 1
ATOM 1403 C C . LEU A 1 183 ? 11.688 -66.562 -0.531 1 73.94 183 LEU A C 1
ATOM 1405 O O . LEU A 1 183 ? 11.758 -67.688 -0.107 1 73.94 183 LEU A O 1
ATOM 1409 N N . GLY A 1 184 ? 10.68 -66 -1.106 1 69.5 184 GLY A N 1
ATOM 1410 C CA . GLY A 1 184 ? 9.547 -66.812 -1.407 1 69.5 184 GLY A CA 1
ATOM 1411 C C . GLY A 1 184 ? 9.891 -68 -2.363 1 69.5 184 GLY A C 1
ATOM 1412 O O . GLY A 1 184 ? 9.461 -69.125 -2.162 1 69.5 184 GLY A O 1
ATOM 1413 N N . ALA A 1 185 ? 10.586 -67.688 -3.412 1 65.75 185 ALA A N 1
ATOM 1414 C CA . ALA A 1 185 ? 11.008 -68.688 -4.363 1 65.75 185 ALA A CA 1
ATOM 1415 C C . ALA A 1 185 ? 11.906 -69.75 -3.689 1 65.75 185 ALA A C 1
ATOM 1417 O O . ALA A 1 185 ? 11.844 -70.938 -4.02 1 65.75 185 ALA A O 1
ATOM 1418 N N . ARG A 1 186 ? 12.625 -69.25 -2.736 1 68.31 186 ARG A N 1
ATOM 1419 C CA . ARG A 1 186 ? 13.523 -70.188 -2.053 1 68.31 186 ARG A CA 1
ATOM 1420 C C . ARG A 1 186 ? 12.781 -71 -0.99 1 68.31 186 ARG A C 1
ATOM 1422 O O . ARG A 1 186 ? 13.078 -72.188 -0.78 1 68.31 186 ARG A O 1
ATOM 1429 N N . MET A 1 187 ? 11.906 -70.312 -0.482 1 68.62 187 MET A N 1
ATOM 1430 C CA . MET A 1 187 ? 11.219 -70.938 0.622 1 68.62 187 MET A CA 1
ATOM 1431 C C . MET A 1 187 ? 9.875 -71.5 0.172 1 68.62 187 MET A C 1
ATOM 1433 O O . MET A 1 187 ? 9.117 -72.062 0.985 1 68.62 187 MET A O 1
ATOM 1437 N N . ASN A 1 188 ? 9.461 -71.562 -1.102 1 63.66 188 ASN A N 1
ATOM 1438 C CA . ASN A 1 188 ? 8.258 -72.125 -1.716 1 63.66 188 ASN A CA 1
ATOM 1439 C C . ASN A 1 188 ? 6.996 -71.5 -1.087 1 63.66 188 ASN A C 1
ATOM 1441 O O . ASN A 1 188 ? 6.055 -72.25 -0.774 1 63.66 188 ASN A O 1
ATOM 1445 N N . ILE A 1 189 ? 7.117 -70.375 -0.657 1 65.31 189 ILE A N 1
ATOM 1446 C CA . ILE A 1 189 ? 5.934 -69.688 -0.103 1 65.31 189 ILE A CA 1
ATOM 1447 C C . ILE A 1 189 ? 5.34 -68.75 -1.129 1 65.31 189 ILE A C 1
ATOM 1449 O O . ILE A 1 189 ? 5.863 -67.625 -1.326 1 65.31 189 ILE A O 1
ATOM 1453 N N . PRO A 1 190 ? 4.277 -69.062 -1.848 1 60.78 190 PRO A N 1
ATOM 1454 C CA . PRO A 1 190 ? 3.666 -68.25 -2.914 1 60.78 190 PRO A CA 1
ATOM 1455 C C . PRO A 1 190 ? 3.127 -66.938 -2.418 1 60.78 190 PRO A C 1
ATOM 1457 O O . PRO A 1 190 ? 3.092 -65.938 -3.174 1 60.78 190 PRO A O 1
ATOM 1460 N N . ALA A 1 191 ? 2.748 -66.938 -1.145 1 61.38 191 ALA A N 1
ATOM 1461 C CA . ALA A 1 191 ? 2.121 -65.75 -0.597 1 61.38 191 ALA A CA 1
ATOM 1462 C C . ALA A 1 191 ? 3.1 -64.562 -0.581 1 61.38 191 ALA A C 1
ATOM 1464 O O . ALA A 1 191 ? 2.688 -63.406 -0.624 1 61.38 191 ALA A O 1
ATOM 1465 N N . LEU A 1 192 ? 4.316 -64.875 -0.624 1 63.03 192 LEU A N 1
ATOM 1466 C CA . LEU A 1 192 ? 5.332 -63.844 -0.556 1 63.03 192 LEU A CA 1
ATOM 1467 C C . LEU A 1 192 ? 5.449 -63.094 -1.891 1 63.03 192 LEU A C 1
ATOM 1469 O O . LEU A 1 192 ? 6.004 -62 -1.955 1 63.03 192 LEU A O 1
ATOM 1473 N N . GLU A 1 193 ? 4.809 -63.656 -2.861 1 61.84 193 GLU A N 1
ATOM 1474 C CA . GLU A 1 193 ? 4.801 -63.031 -4.168 1 61.84 193 GLU A CA 1
ATOM 1475 C C . GLU A 1 193 ? 3.891 -61.781 -4.172 1 61.84 193 GLU A C 1
ATOM 1477 O O . GLU A 1 193 ? 4.105 -60.844 -4.945 1 61.84 193 GLU A O 1
ATOM 1482 N N . LEU A 1 194 ? 2.939 -61.844 -3.27 1 64.25 194 LEU A N 1
ATOM 1483 C CA . LEU A 1 194 ? 2.008 -60.719 -3.209 1 64.25 194 LEU A CA 1
ATOM 1484 C C . LEU A 1 194 ? 2.531 -59.625 -2.277 1 64.25 194 LEU A C 1
ATOM 1486 O O . LEU A 1 194 ? 1.944 -58.562 -2.191 1 64.25 194 LEU A O 1
ATOM 1490 N N . ALA A 1 195 ? 3.586 -59.906 -1.624 1 66.62 195 ALA A N 1
ATOM 1491 C CA . ALA A 1 195 ? 4.172 -58.938 -0.703 1 66.62 195 ALA A CA 1
ATOM 1492 C C . ALA A 1 195 ? 4.656 -57.719 -1.449 1 66.62 195 ALA A C 1
ATOM 1494 O O . ALA A 1 195 ? 4.551 -56.594 -0.942 1 66.62 195 ALA A O 1
ATOM 1495 N N . ASP A 1 196 ? 4.973 -57.781 -2.688 1 71.88 196 ASP A N 1
ATOM 1496 C CA . ASP A 1 196 ? 5.543 -56.688 -3.48 1 71.88 196 ASP A CA 1
ATOM 1497 C C . ASP A 1 196 ? 4.473 -55.688 -3.873 1 71.88 196 ASP A C 1
ATOM 1499 O O . ASP A 1 196 ? 4.602 -54.469 -3.582 1 71.88 196 ASP A O 1
ATOM 1503 N N . PRO A 1 197 ? 3.369 -56.281 -4.305 1 72.44 197 PRO A N 1
ATOM 1504 C CA . PRO A 1 197 ? 2.361 -55.281 -4.684 1 72.44 197 PRO A CA 1
ATOM 1505 C C . PRO A 1 197 ? 1.715 -54.594 -3.479 1 72.44 197 PRO A C 1
ATOM 1507 O O . PRO A 1 197 ? 1.356 -53.438 -3.543 1 72.44 197 PRO A O 1
ATOM 1510 N N . ILE A 1 198 ? 1.635 -55.219 -2.416 1 74.44 198 ILE A N 1
ATOM 1511 C CA . ILE A 1 198 ? 1.064 -54.594 -1.215 1 74.44 198 ILE A CA 1
ATOM 1512 C C . ILE A 1 198 ? 2.008 -53.531 -0.68 1 74.44 198 ILE A C 1
ATOM 1514 O O . ILE A 1 198 ? 1.568 -52.438 -0.293 1 74.44 198 ILE A O 1
ATOM 1518 N N . ALA A 1 199 ? 3.279 -53.938 -0.647 1 73.19 199 ALA A N 1
ATOM 1519 C CA . ALA A 1 199 ? 4.27 -52.938 -0.222 1 73.19 199 ALA A CA 1
ATOM 1520 C C . ALA A 1 199 ? 4.227 -51.688 -1.109 1 73.19 199 ALA A C 1
ATOM 1522 O O . ALA A 1 199 ? 4.352 -50.562 -0.62 1 73.19 199 ALA A O 1
ATOM 1523 N N . ALA A 1 200 ? 3.977 -51.875 -2.369 1 76.38 200 ALA A N 1
ATOM 1524 C CA . ALA A 1 200 ? 3.924 -50.75 -3.32 1 76.38 200 ALA A CA 1
ATOM 1525 C C . ALA A 1 200 ? 2.711 -49.875 -3.061 1 76.38 200 ALA A C 1
ATOM 1527 O O . ALA A 1 200 ? 2.799 -48.656 -3.156 1 76.38 200 ALA A O 1
ATOM 1528 N N . ILE A 1 201 ? 1.669 -50.438 -2.629 1 79.62 201 ILE A N 1
ATOM 1529 C CA . ILE A 1 201 ? 0.447 -49.688 -2.369 1 79.62 201 ILE A CA 1
ATOM 1530 C C . ILE A 1 201 ? 0.607 -48.875 -1.094 1 79.62 201 ILE A C 1
ATOM 1532 O O . ILE A 1 201 ? 0.211 -47.688 -1.045 1 79.62 201 ILE A O 1
ATOM 1536 N N . VAL A 1 202 ? 1.201 -49.469 -0.151 1 80.25 202 VAL A N 1
ATOM 1537 C CA . VAL A 1 202 ? 1.405 -48.75 1.116 1 80.25 202 VAL A CA 1
ATOM 1538 C C . VAL A 1 202 ? 2.342 -47.562 0.91 1 80.25 202 VAL A C 1
ATOM 1540 O O . VAL A 1 202 ? 2.061 -46.469 1.377 1 80.25 202 VAL A O 1
ATOM 1543 N N . VAL A 1 203 ? 3.398 -47.812 0.23 1 80 203 VAL A N 1
ATOM 1544 C CA . VAL A 1 203 ? 4.371 -46.75 -0.03 1 80 203 VAL A CA 1
ATOM 1545 C C . VAL A 1 203 ? 3.717 -45.656 -0.847 1 80 203 VAL A C 1
ATOM 1547 O O . VAL A 1 203 ? 3.967 -44.469 -0.606 1 80 203 VAL A O 1
ATOM 1550 N N . SER A 1 204 ? 2.896 -46 -1.752 1 83.81 204 SER A N 1
ATOM 1551 C CA . SER A 1 204 ? 2.203 -45.031 -2.566 1 83.81 204 SER A CA 1
ATOM 1552 C C . SER A 1 204 ? 1.276 -44.156 -1.715 1 83.81 204 SER A C 1
ATOM 1554 O O . SER A 1 204 ? 1.13 -42.969 -1.967 1 83.81 204 SER A O 1
ATOM 1556 N N . GLY A 1 205 ? 0.658 -44.75 -0.788 1 85.56 205 GLY A N 1
ATOM 1557 C CA . GLY A 1 205 ? -0.18 -43.969 0.124 1 85.56 205 GLY A CA 1
ATOM 1558 C C . GLY A 1 205 ? 0.592 -42.938 0.918 1 85.56 205 GLY A C 1
ATOM 1559 O O . GLY A 1 205 ? 0.131 -41.812 1.087 1 85.56 205 GLY A O 1
ATOM 1560 N N . VAL A 1 206 ? 1.731 -43.312 1.378 1 84.31 206 VAL A N 1
ATOM 1561 C CA . VAL A 1 206 ? 2.576 -42.375 2.137 1 84.31 206 VAL A CA 1
ATOM 1562 C C . VAL A 1 206 ? 3.055 -41.25 1.231 1 84.31 206 VAL A C 1
ATOM 1564 O O . VAL A 1 206 ? 3.035 -40.094 1.626 1 84.31 206 VAL A O 1
ATOM 1567 N N . ILE A 1 207 ? 3.436 -41.562 0.029 1 83.94 207 ILE A N 1
ATOM 1568 C CA . ILE A 1 207 ? 3.906 -40.562 -0.936 1 83.94 207 ILE A CA 1
ATOM 1569 C C . ILE A 1 207 ? 2.787 -39.594 -1.245 1 83.94 207 ILE A C 1
ATOM 1571 O O . ILE A 1 207 ? 3.023 -38.375 -1.316 1 83.94 207 ILE A O 1
ATOM 1575 N N . LEU A 1 208 ? 1.668 -40.125 -1.339 1 88.69 208 LEU A N 1
ATOM 1576 C CA . LEU A 1 208 ? 0.525 -39.25 -1.649 1 88.69 208 LEU A CA 1
ATOM 1577 C C . LEU A 1 208 ? 0.256 -38.281 -0.515 1 88.69 208 LEU A C 1
ATOM 1579 O O . LEU A 1 208 ? -0.077 -37.125 -0.76 1 88.69 208 LEU A O 1
ATOM 1583 N N . ARG A 1 209 ? 0.394 -38.719 0.633 1 90.06 209 ARG A N 1
ATOM 1584 C CA . ARG A 1 209 ? 0.153 -37.844 1.786 1 90.06 209 ARG A CA 1
ATOM 1585 C C . ARG A 1 209 ? 1.172 -36.719 1.847 1 90.06 209 ARG A C 1
ATOM 1587 O O . ARG A 1 209 ? 0.811 -35.562 2.07 1 90.06 209 ARG A O 1
ATOM 1594 N N . VAL A 1 210 ? 2.387 -37.062 1.674 1 87.12 210 VAL A N 1
ATOM 1595 C CA . VAL A 1 210 ? 3.455 -36.062 1.745 1 87.12 210 VAL A CA 1
ATOM 1596 C C . VAL A 1 210 ? 3.336 -35.094 0.576 1 87.12 210 VAL A C 1
ATOM 1598 O O . VAL A 1 210 ? 3.504 -33.906 0.748 1 87.12 210 VAL A O 1
ATOM 1601 N N . THR A 1 211 ? 3.08 -35.625 -0.565 1 87.62 211 THR A N 1
ATOM 1602 C CA . THR A 1 211 ? 2.914 -34.781 -1.757 1 87.62 211 THR A CA 1
ATOM 1603 C C . THR A 1 211 ? 1.733 -33.844 -1.594 1 87.62 211 THR A C 1
ATOM 1605 O O . THR A 1 211 ? 1.799 -32.688 -2.018 1 87.62 211 THR A O 1
ATOM 1608 N N . TRP A 1 212 ? 0.751 -34.312 -0.956 1 90.19 212 TRP A N 1
ATOM 1609 C CA . TRP A 1 212 ? -0.439 -33.5 -0.75 1 90.19 212 TRP A CA 1
ATOM 1610 C C . TRP A 1 212 ? -0.141 -32.312 0.181 1 90.19 212 TRP A C 1
ATOM 1612 O O . TRP A 1 212 ? -0.601 -31.188 -0.054 1 90.19 212 TRP A O 1
ATOM 1622 N N . LYS A 1 213 ? 0.548 -32.625 1.18 1 90.06 213 LYS A N 1
ATOM 1623 C CA . LYS A 1 213 ? 0.929 -31.562 2.115 1 90.06 213 LYS A CA 1
ATOM 1624 C C . LYS A 1 213 ? 1.762 -30.484 1.422 1 90.06 213 LYS A C 1
ATOM 1626 O O . LYS A 1 213 ? 1.544 -29.297 1.633 1 90.06 213 LYS A O 1
ATOM 1631 N N . LEU A 1 214 ? 2.652 -30.875 0.652 1 88.56 214 LEU A N 1
ATOM 1632 C CA . LEU A 1 214 ? 3.504 -29.938 -0.076 1 88.56 214 LEU A CA 1
ATOM 1633 C C . LEU A 1 214 ? 2.697 -29.172 -1.117 1 88.56 214 LEU A C 1
ATOM 1635 O O . LEU A 1 214 ? 2.889 -27.969 -1.288 1 88.56 214 LEU A O 1
ATOM 1639 N N . ALA A 1 215 ? 1.884 -29.906 -1.784 1 90.94 215 ALA A N 1
ATOM 1640 C CA . ALA A 1 215 ? 1.033 -29.266 -2.789 1 90.94 215 ALA A CA 1
ATOM 1641 C C . ALA A 1 215 ? 0.181 -28.172 -2.168 1 90.94 215 ALA A C 1
ATOM 1643 O O . ALA A 1 215 ? 0.066 -27.078 -2.729 1 90.94 215 ALA A O 1
ATOM 1644 N N . ARG A 1 216 ? -0.349 -28.469 -1.068 1 90.75 216 ARG A N 1
ATOM 1645 C CA . ARG A 1 216 ? -1.191 -27.484 -0.386 1 90.75 216 ARG A CA 1
ATOM 1646 C C . ARG A 1 216 ? -0.398 -26.234 -0.025 1 90.75 216 ARG A C 1
ATOM 1648 O O . ARG A 1 216 ? -0.88 -25.109 -0.202 1 90.75 216 ARG A O 1
ATOM 1655 N N . ARG A 1 217 ? 0.721 -26.453 0.447 1 87.94 217 ARG A N 1
ATOM 1656 C CA . ARG A 1 217 ? 1.568 -25.328 0.838 1 87.94 217 ARG A CA 1
ATOM 1657 C C . ARG A 1 217 ? 1.932 -24.469 -0.369 1 87.94 217 ARG A C 1
ATOM 1659 O O . ARG A 1 217 ? 1.914 -23.234 -0.29 1 87.94 217 ARG A O 1
ATOM 1666 N N . THR A 1 218 ? 2.287 -25.078 -1.401 1 89.88 218 THR A N 1
ATOM 1667 C CA . THR A 1 218 ? 2.697 -24.344 -2.596 1 89.88 218 THR A CA 1
ATOM 1668 C C . THR A 1 218 ? 1.504 -23.656 -3.244 1 89.88 218 THR A C 1
ATOM 1670 O O . THR A 1 218 ? 1.628 -22.531 -3.742 1 89.88 218 THR A O 1
ATOM 1673 N N . ILE A 1 219 ? 0.38 -24.312 -3.209 1 91.75 219 ILE A N 1
ATOM 1674 C CA . ILE A 1 219 ? -0.842 -23.703 -3.734 1 91.75 219 ILE A CA 1
ATOM 1675 C C . ILE A 1 219 ? -1.194 -22.453 -2.928 1 91.75 219 ILE A C 1
ATOM 1677 O O . ILE A 1 219 ? -1.552 -21.422 -3.498 1 91.75 219 ILE A O 1
ATOM 1681 N N . ASP A 1 220 ? -1.074 -22.562 -1.69 1 89.69 220 ASP A N 1
ATOM 1682 C CA . ASP A 1 220 ? -1.357 -21.438 -0.818 1 89.69 220 ASP A CA 1
ATOM 1683 C C . ASP A 1 220 ? -0.468 -20.234 -1.163 1 89.69 220 ASP A C 1
ATOM 1685 O O . ASP A 1 220 ? -0.945 -19.109 -1.25 1 89.69 220 ASP A O 1
ATOM 1689 N N . THR A 1 221 ? 0.753 -20.5 -1.346 1 87.38 221 THR A N 1
ATOM 1690 C CA . THR A 1 221 ? 1.698 -19.438 -1.653 1 87.38 221 THR A CA 1
ATOM 1691 C C . THR A 1 221 ? 1.407 -18.844 -3.025 1 87.38 221 THR A C 1
ATOM 1693 O O . THR A 1 221 ? 1.423 -17.609 -3.189 1 87.38 221 THR A O 1
ATOM 1696 N N . LEU A 1 222 ? 1.102 -19.688 -3.926 1 90.12 222 LEU A N 1
ATOM 1697 C CA . LEU A 1 222 ? 0.868 -19.234 -5.293 1 90.12 222 LEU A CA 1
ATOM 1698 C C . LEU A 1 222 ? -0.443 -18.469 -5.391 1 90.12 222 LEU A C 1
ATOM 1700 O O . LEU A 1 222 ? -0.584 -17.578 -6.238 1 90.12 222 LEU A O 1
ATOM 1704 N N . THR A 1 223 ? -1.355 -18.734 -4.508 1 89.88 223 THR A N 1
ATOM 1705 C CA . THR A 1 223 ? -2.666 -18.094 -4.566 1 89.88 223 THR A CA 1
ATOM 1706 C C . THR A 1 223 ? -2.76 -16.969 -3.551 1 89.88 223 THR A C 1
ATOM 1708 O O . THR A 1 223 ? -3.85 -16.453 -3.279 1 89.88 223 THR A O 1
ATOM 1711 N N . ASP A 1 224 ? -1.731 -16.641 -3.012 1 89 224 ASP A N 1
ATOM 1712 C CA . ASP A 1 224 ? -1.644 -15.531 -2.068 1 89 224 ASP A CA 1
ATOM 1713 C C . ASP A 1 224 ? -2.494 -15.797 -0.828 1 89 224 ASP A C 1
ATOM 1715 O O . ASP A 1 224 ? -3.176 -14.898 -0.332 1 89 224 ASP A O 1
ATOM 1719 N N . ALA A 1 225 ? -2.488 -16.969 -0.411 1 87.38 225 ALA A N 1
ATOM 1720 C CA . ALA A 1 225 ? -3.164 -17.281 0.844 1 87.38 225 ALA A CA 1
ATOM 1721 C C . ALA A 1 225 ? -2.434 -16.672 2.033 1 87.38 225 ALA A C 1
ATOM 1723 O O . ALA A 1 225 ? -1.215 -16.484 1.994 1 87.38 225 ALA A O 1
ATOM 1724 N N . THR A 1 226 ? -3.215 -16.375 3 1 85.81 226 THR A N 1
ATOM 1725 C CA . THR A 1 226 ? -2.613 -15.867 4.227 1 85.81 226 THR A CA 1
ATOM 1726 C C . THR A 1 226 ? -1.736 -16.938 4.879 1 85.81 226 THR A C 1
ATOM 1728 O O . THR A 1 226 ? -2.188 -18.047 5.125 1 85.81 226 THR A O 1
ATOM 1731 N N . PRO A 1 227 ? -0.533 -16.531 5.031 1 80.75 227 PRO A N 1
ATOM 1732 C CA . PRO A 1 227 ? 0.333 -17.516 5.676 1 80.75 227 PRO A CA 1
ATOM 1733 C C . PRO A 1 227 ? -0.211 -18 7.02 1 80.75 227 PRO A C 1
ATOM 1735 O O . PRO A 1 227 ? -0.769 -17.203 7.781 1 80.75 227 PRO A O 1
ATOM 1738 N N . SER A 1 228 ? -0.085 -19.25 7.219 1 78.06 228 SER A N 1
ATOM 1739 C CA . SER A 1 228 ? -0.609 -19.828 8.453 1 78.06 228 SER A CA 1
ATOM 1740 C C . SER A 1 228 ? 0.039 -19.188 9.68 1 78.06 228 SER A C 1
ATOM 1742 O O . SER A 1 228 ? -0.623 -18.984 10.695 1 78.06 228 SER A O 1
ATOM 1744 N N . GLU A 1 229 ? 1.279 -18.891 9.594 1 74.44 229 GLU A N 1
ATOM 1745 C CA . GLU A 1 229 ? 2.018 -18.266 10.688 1 74.44 229 GLU A CA 1
ATOM 1746 C C . GLU A 1 229 ? 1.421 -16.906 11.047 1 74.44 229 GLU A C 1
ATOM 1748 O O . GLU A 1 229 ? 1.325 -16.562 12.227 1 74.44 229 GLU A O 1
ATOM 1753 N N . THR A 1 230 ? 1.029 -16.266 10.039 1 75.31 230 THR A N 1
ATOM 1754 C CA . THR A 1 230 ? 0.505 -14.93 10.266 1 75.31 230 THR A CA 1
ATOM 1755 C C . THR A 1 230 ? -0.955 -14.984 10.703 1 75.31 230 THR A C 1
ATOM 1757 O O . THR A 1 230 ? -1.406 -14.148 11.484 1 75.31 230 THR A O 1
ATOM 1760 N N . ARG A 1 231 ? -1.61 -15.953 10.18 1 79.38 231 ARG A N 1
ATOM 1761 C CA . ARG A 1 231 ? -3.016 -16.078 10.555 1 79.38 231 ARG A CA 1
ATOM 1762 C C . ARG A 1 231 ? -3.172 -16.266 12.062 1 79.38 231 ARG A C 1
ATOM 1764 O O . ARG A 1 231 ? -4.078 -15.703 12.672 1 79.38 231 ARG A O 1
ATOM 1771 N N . ALA A 1 232 ? -2.24 -16.969 12.531 1 78.56 232 ALA A N 1
ATOM 1772 C CA . ALA A 1 232 ? -2.289 -17.25 13.961 1 78.56 232 ALA A CA 1
ATOM 1773 C C . ALA A 1 232 ? -1.968 -16 14.781 1 78.56 232 ALA A C 1
ATOM 1775 O O . ALA A 1 232 ? -2.473 -15.836 15.891 1 78.56 232 ALA A O 1
ATOM 1776 N N . GLN A 1 233 ? -1.253 -15.141 14.156 1 82.56 233 GLN A N 1
ATOM 1777 C CA . GLN A 1 233 ? -0.771 -13.984 14.906 1 82.56 233 GLN A CA 1
ATOM 1778 C C . GLN A 1 233 ? -1.496 -12.711 14.469 1 82.56 233 GLN A C 1
ATOM 1780 O O . GLN A 1 233 ? -1.131 -11.609 14.883 1 82.56 233 GLN A O 1
ATOM 1785 N N . THR A 1 234 ? -2.434 -12.906 13.609 1 83.88 234 THR A N 1
ATOM 1786 C CA . THR A 1 234 ? -3.105 -11.742 13.047 1 83.88 234 THR A CA 1
ATOM 1787 C C . THR A 1 234 ? -3.799 -10.938 14.141 1 83.88 234 THR A C 1
ATOM 1789 O O . THR A 1 234 ? -3.756 -9.703 14.133 1 83.88 234 THR A O 1
ATOM 1792 N N . SER A 1 235 ? -4.375 -11.656 15.039 1 86.31 235 SER A N 1
ATOM 1793 C CA . SER A 1 235 ? -5.07 -10.977 16.125 1 86.31 235 SER A CA 1
ATOM 1794 C C . SER A 1 235 ? -4.102 -10.172 16.984 1 86.31 235 SER A C 1
ATOM 1796 O O . SER A 1 235 ? -4.406 -9.047 17.391 1 86.31 235 SER A O 1
ATOM 1798 N N . ASP A 1 236 ? -2.98 -10.75 17.188 1 91.31 236 ASP A N 1
ATOM 1799 C CA . ASP A 1 236 ? -1.96 -10.07 17.984 1 91.31 236 ASP A CA 1
ATOM 1800 C C . ASP A 1 236 ? -1.404 -8.859 17.234 1 91.31 236 ASP A C 1
ATOM 1802 O O . ASP A 1 236 ? -1.148 -7.816 17.828 1 91.31 236 ASP A O 1
ATOM 1806 N N . LEU A 1 237 ? -1.243 -9.039 16 1 92 237 LEU A N 1
ATOM 1807 C CA . LEU A 1 237 ? -0.745 -7.953 15.164 1 92 237 LEU A CA 1
ATOM 1808 C C . LEU A 1 237 ? -1.73 -6.789 15.148 1 92 237 LEU A C 1
ATOM 1810 O O . LEU A 1 237 ? -1.333 -5.629 15.297 1 92 237 LEU A O 1
ATOM 1814 N N . VAL A 1 238 ? -2.99 -7.082 15.055 1 93.25 238 VAL A N 1
ATOM 1815 C CA . VAL A 1 238 ? -4.027 -6.059 15.016 1 93.25 238 VAL A CA 1
ATOM 1816 C C . VAL A 1 238 ? -4.066 -5.309 16.344 1 93.25 238 VAL A C 1
ATOM 1818 O O . VAL A 1 238 ? -4.207 -4.082 16.375 1 93.25 238 VAL A O 1
ATOM 1821 N N . ARG A 1 239 ? -3.93 -5.977 17.406 1 94.25 239 ARG A N 1
ATOM 1822 C CA . ARG A 1 239 ? -3.918 -5.363 18.719 1 94.25 239 ARG A CA 1
ATOM 1823 C C . ARG A 1 239 ? -2.715 -4.441 18.891 1 94.25 239 ARG A C 1
ATOM 1825 O O . ARG A 1 239 ? -2.832 -3.355 19.469 1 94.25 239 ARG A O 1
ATOM 1832 N N . GLU A 1 240 ? -1.632 -4.938 18.422 1 95.19 240 GLU A N 1
ATOM 1833 C CA . GLU A 1 240 ? -0.417 -4.133 18.516 1 95.19 240 GLU A CA 1
ATOM 1834 C C . GLU A 1 240 ? -0.528 -2.861 17.688 1 95.19 240 GLU A C 1
ATOM 1836 O O . GLU A 1 240 ? -0.086 -1.792 18.109 1 95.19 240 GLU A O 1
ATOM 1841 N N . LEU A 1 241 ? -1.081 -3.01 16.531 1 96 241 LEU A N 1
ATOM 1842 C CA . LEU A 1 241 ? -1.28 -1.86 15.656 1 96 241 LEU A CA 1
ATOM 1843 C C . LEU A 1 241 ? -2.248 -0.862 16.281 1 96 241 LEU A C 1
ATOM 1845 O O . LEU A 1 241 ? -2.016 0.348 16.234 1 96 241 LEU A O 1
ATOM 1849 N N . ALA A 1 242 ? -3.273 -1.371 16.891 1 95.25 242 ALA A N 1
ATOM 1850 C CA . ALA A 1 242 ? -4.289 -0.533 17.531 1 95.25 242 ALA A CA 1
ATOM 1851 C C . ALA A 1 242 ? -3.727 0.174 18.75 1 95.25 242 ALA A C 1
ATOM 1853 O O . ALA A 1 242 ? -4.227 1.227 19.156 1 95.25 242 ALA A O 1
ATOM 1854 N N . ALA A 1 243 ? -2.705 -0.355 19.297 1 95.25 243 ALA A N 1
ATOM 1855 C CA . ALA A 1 243 ? -2.119 0.178 20.516 1 95.25 243 ALA A CA 1
ATOM 1856 C C . ALA A 1 243 ? -1.168 1.332 20.219 1 95.25 243 ALA A C 1
ATOM 1858 O O . ALA A 1 243 ? -0.79 2.086 21.125 1 95.25 243 ALA A O 1
ATOM 1859 N N . ILE A 1 244 ? -0.826 1.479 19.016 1 94.81 244 ILE A N 1
ATOM 1860 C CA . ILE A 1 244 ? 0.055 2.58 18.641 1 94.81 244 ILE A CA 1
ATOM 1861 C C . ILE A 1 244 ? -0.654 3.912 18.875 1 94.81 244 ILE A C 1
ATOM 1863 O O . ILE A 1 244 ? -1.79 4.105 18.438 1 94.81 244 ILE A O 1
ATOM 1867 N N . ASP A 1 245 ? 0.026 4.867 19.484 1 92.75 245 ASP A N 1
ATOM 1868 C CA . ASP A 1 245 ? -0.544 6.184 19.75 1 92.75 245 ASP A CA 1
ATOM 1869 C C . ASP A 1 245 ? -0.834 6.934 18.453 1 92.75 245 ASP A C 1
ATOM 1871 O O . ASP A 1 245 ? 0.061 7.129 17.641 1 92.75 245 ASP A O 1
ATOM 1875 N N . GLY A 1 246 ? -2.064 7.27 18.281 1 91.12 246 GLY A N 1
ATOM 1876 C CA . GLY A 1 246 ? -2.457 8.008 17.094 1 91.12 246 GLY A CA 1
ATOM 1877 C C . GLY A 1 246 ? -3.289 7.191 16.125 1 91.12 246 GLY A C 1
ATOM 1878 O O . GLY A 1 246 ? -3.828 7.723 15.156 1 91.12 246 GLY A O 1
ATOM 1879 N N . VAL A 1 247 ? -3.361 5.891 16.406 1 94.69 247 VAL A N 1
ATOM 1880 C CA . VAL A 1 247 ? -4.172 5.027 15.555 1 94.69 247 VAL A CA 1
ATOM 1881 C C . VAL A 1 247 ? -5.598 4.953 16.109 1 94.69 247 VAL A C 1
ATOM 1883 O O . VAL A 1 247 ? -5.805 4.613 17.266 1 94.69 247 VAL A O 1
ATOM 1886 N N . LEU A 1 248 ? -6.52 5.344 15.289 1 93.56 248 LEU A N 1
ATOM 1887 C CA . LEU A 1 248 ? -7.922 5.309 15.695 1 93.56 248 LEU A CA 1
ATOM 1888 C C . LEU A 1 248 ? -8.539 3.949 15.383 1 93.56 248 LEU A C 1
ATOM 1890 O O . LEU A 1 248 ? -9.383 3.455 16.141 1 93.56 248 LEU A O 1
ATOM 1894 N N . SER A 1 249 ? -8.141 3.377 14.203 1 94.06 249 SER A N 1
ATOM 1895 C CA . SER A 1 249 ? -8.703 2.105 13.773 1 94.06 249 SER A CA 1
ATOM 1896 C C . SER A 1 249 ? -7.762 1.374 12.82 1 94.06 249 SER A C 1
ATOM 1898 O O . SER A 1 249 ? -6.941 2 12.148 1 94.06 249 SER A O 1
ATOM 1900 N N . VAL A 1 250 ? -7.867 0.082 12.898 1 95.12 250 VAL A N 1
ATOM 1901 C CA . VAL A 1 250 ? -7.188 -0.788 11.938 1 95.12 250 VAL A CA 1
ATOM 1902 C C . VAL A 1 250 ? -8.203 -1.355 10.945 1 95.12 250 VAL A C 1
ATOM 1904 O O . VAL A 1 250 ? -8.898 -2.326 11.25 1 95.12 250 VAL A O 1
ATOM 1907 N N . ASP A 1 251 ? -8.211 -0.833 9.789 1 91.94 251 ASP A N 1
ATOM 1908 C CA . ASP A 1 251 ? -9.289 -1.127 8.852 1 91.94 251 ASP A CA 1
ATOM 1909 C C . ASP A 1 251 ? -9 -2.404 8.07 1 91.94 251 ASP A C 1
ATOM 1911 O O . ASP A 1 251 ? -9.914 -3.16 7.742 1 91.94 251 ASP A O 1
ATOM 1915 N N . ARG A 1 252 ? -7.762 -2.57 7.711 1 91.5 252 ARG A N 1
ATOM 1916 C CA . ARG A 1 252 ? -7.418 -3.723 6.883 1 91.5 252 ARG A CA 1
ATOM 1917 C C . ARG A 1 252 ? -5.984 -4.172 7.141 1 91.5 252 ARG A C 1
ATOM 1919 O O . ARG A 1 252 ? -5.078 -3.342 7.258 1 91.5 252 ARG A O 1
ATOM 1926 N N . VAL A 1 253 ? -5.836 -5.465 7.301 1 91.19 253 VAL A N 1
ATOM 1927 C CA . VAL A 1 253 ? -4.52 -6.086 7.387 1 91.19 253 VAL A CA 1
ATOM 1928 C C . VAL A 1 253 ? -4.441 -7.266 6.422 1 91.19 253 VAL A C 1
ATOM 1930 O O . VAL A 1 253 ? -5.164 -8.25 6.578 1 91.19 253 VAL A O 1
ATOM 1933 N N . ARG A 1 254 ? -3.623 -7.113 5.453 1 91.94 254 ARG A N 1
ATOM 1934 C CA . ARG A 1 254 ? -3.438 -8.188 4.48 1 91.94 254 ARG A CA 1
ATOM 1935 C C . ARG A 1 254 ? -1.98 -8.633 4.43 1 91.94 254 ARG A C 1
ATOM 1937 O O . ARG A 1 254 ? -1.069 -7.801 4.453 1 91.94 254 ARG A O 1
ATOM 1944 N N . THR A 1 255 ? -1.817 -9.898 4.449 1 90.94 255 THR A N 1
ATOM 1945 C CA . THR A 1 255 ? -0.473 -10.461 4.367 1 90.94 255 THR A CA 1
ATOM 1946 C C . THR A 1 255 ? -0.41 -11.562 3.312 1 90.94 255 THR A C 1
ATOM 1948 O O . THR A 1 255 ? -1.405 -12.242 3.059 1 90.94 255 THR A O 1
ATOM 1951 N N . ARG A 1 256 ? 0.691 -11.68 2.725 1 88.69 256 ARG A N 1
ATOM 1952 C CA . ARG A 1 256 ? 0.923 -12.742 1.745 1 88.69 256 ARG A CA 1
ATOM 1953 C C . ARG A 1 256 ? 2.396 -13.133 1.7 1 88.69 256 ARG A C 1
ATOM 1955 O O . ARG A 1 256 ? 3.258 -12.383 2.158 1 88.69 256 ARG A O 1
ATOM 1962 N N . ARG A 1 257 ? 2.572 -14.281 1.133 1 86.5 257 ARG A N 1
ATOM 1963 C CA . ARG A 1 257 ? 3.932 -14.797 1.02 1 86.5 257 ARG A CA 1
ATOM 1964 C C . ARG A 1 257 ? 4.352 -14.922 -0.442 1 86.5 257 ARG A C 1
ATOM 1966 O O . ARG A 1 257 ? 3.527 -15.234 -1.304 1 86.5 257 ARG A O 1
ATOM 1973 N N . SER A 1 258 ? 5.562 -14.562 -0.744 1 84.81 258 SER A N 1
ATOM 1974 C CA . SER A 1 258 ? 6.191 -14.758 -2.045 1 84.81 258 SER A CA 1
ATOM 1975 C C . SER A 1 258 ? 7.578 -15.375 -1.899 1 84.81 258 SER A C 1
ATOM 1977 O O . SER A 1 258 ? 8.57 -14.664 -1.778 1 84.81 258 SER A O 1
ATOM 1979 N N . GLY A 1 259 ? 7.602 -16.688 -2.047 1 78.62 259 GLY A N 1
ATOM 1980 C CA . GLY A 1 259 ? 8.852 -17.375 -1.756 1 78.62 259 GLY A CA 1
ATOM 1981 C C . GLY A 1 259 ? 9.297 -17.219 -0.313 1 78.62 259 GLY A C 1
ATOM 1982 O O . GLY A 1 259 ? 8.539 -17.516 0.61 1 78.62 259 GLY A O 1
ATOM 1983 N N . PRO A 1 260 ? 10.492 -16.688 -0.234 1 77.12 260 PRO A N 1
ATOM 1984 C CA . PRO A 1 260 ? 10.984 -16.516 1.134 1 77.12 260 PRO A CA 1
ATOM 1985 C C . PRO A 1 260 ? 10.578 -15.172 1.74 1 77.12 260 PRO A C 1
ATOM 1987 O O . PRO A 1 260 ? 10.773 -14.953 2.938 1 77.12 260 PRO A O 1
ATOM 1990 N N . SER A 1 261 ? 9.977 -14.414 0.98 1 84.19 261 SER A N 1
ATOM 1991 C CA . SER A 1 261 ? 9.664 -13.062 1.433 1 84.19 261 SER A CA 1
ATOM 1992 C C . SER A 1 261 ? 8.188 -12.914 1.786 1 84.19 261 SER A C 1
ATOM 1994 O O . SER A 1 261 ? 7.352 -13.68 1.294 1 84.19 261 SER A O 1
ATOM 1996 N N . TYR A 1 262 ? 7.98 -11.953 2.682 1 88.38 262 TYR A N 1
ATOM 1997 C CA . TYR A 1 262 ? 6.617 -11.641 3.088 1 88.38 262 TYR A CA 1
ATOM 1998 C C . TYR A 1 262 ? 6.223 -10.234 2.643 1 88.38 262 TYR A C 1
ATOM 2000 O O . TYR A 1 262 ? 7.074 -9.344 2.551 1 88.38 262 TYR A O 1
ATOM 2008 N N . PHE A 1 263 ? 4.973 -10.125 2.311 1 91.06 263 PHE A N 1
ATOM 2009 C CA . PHE A 1 263 ? 4.391 -8.836 1.976 1 91.06 263 PHE A CA 1
ATOM 2010 C C . PHE A 1 263 ? 3.191 -8.531 2.867 1 91.06 263 PHE A C 1
ATOM 2012 O O . PHE A 1 263 ? 2.416 -9.43 3.197 1 91.06 263 PHE A O 1
ATOM 2019 N N . ALA A 1 264 ? 3.074 -7.281 3.271 1 92.56 264 ALA A N 1
ATOM 2020 C CA . ALA A 1 264 ? 1.955 -6.887 4.125 1 92.56 264 ALA A CA 1
ATOM 2021 C C . ALA A 1 264 ? 1.41 -5.52 3.719 1 92.56 264 ALA A C 1
ATOM 2023 O O . ALA A 1 264 ? 2.176 -4.617 3.383 1 92.56 264 ALA A O 1
ATOM 2024 N N . ASP A 1 265 ? 0.129 -5.422 3.672 1 92.75 265 ASP A N 1
ATOM 2025 C CA . ASP A 1 265 ? -0.6 -4.176 3.455 1 92.75 265 ASP A CA 1
ATOM 2026 C C . ASP A 1 265 ? -1.502 -3.854 4.645 1 92.75 265 ASP A C 1
ATOM 2028 O O . ASP A 1 265 ? -2.369 -4.652 5.008 1 92.75 265 ASP A O 1
ATOM 2032 N N . VAL A 1 266 ? -1.287 -2.697 5.168 1 94.38 266 VAL A N 1
ATOM 2033 C CA . VAL A 1 266 ? -2.066 -2.314 6.34 1 94.38 266 VAL A CA 1
ATOM 2034 C C . VAL A 1 266 ? -2.752 -0.973 6.09 1 94.38 266 VAL A C 1
ATOM 2036 O O . VAL A 1 266 ? -2.15 -0.058 5.523 1 94.38 266 VAL A O 1
ATOM 2039 N N . THR A 1 267 ? -3.982 -0.89 6.398 1 94.25 267 THR A N 1
ATOM 2040 C CA . THR A 1 267 ? -4.73 0.36 6.344 1 94.25 267 THR A CA 1
ATOM 2041 C C . THR A 1 267 ? -5.109 0.826 7.746 1 94.25 267 THR A C 1
ATOM 2043 O O . THR A 1 267 ? -5.801 0.113 8.477 1 94.25 267 THR A O 1
ATOM 2046 N N . LEU A 1 268 ? -4.688 2.004 8.039 1 95.19 268 LEU A N 1
ATOM 2047 C CA . LEU A 1 268 ? -4.926 2.549 9.375 1 95.19 268 LEU A CA 1
ATOM 2048 C C . LEU A 1 268 ? -5.754 3.826 9.297 1 95.19 268 LEU A C 1
ATOM 2050 O O . LEU A 1 268 ? -5.547 4.656 8.414 1 95.19 268 LEU A O 1
ATOM 2054 N N . GLY A 1 269 ? -6.672 3.924 10.211 1 94.25 269 GLY A N 1
ATOM 2055 C CA . GLY A 1 269 ? -7.363 5.184 10.438 1 94.25 269 GLY A CA 1
ATOM 2056 C C . GLY A 1 269 ? -6.676 6.066 11.461 1 94.25 269 GLY A C 1
ATOM 2057 O O . GLY A 1 269 ? -6.355 5.609 12.562 1 94.25 269 GLY A O 1
ATOM 2058 N N . MET A 1 270 ? -6.418 7.297 11.086 1 93.06 270 MET A N 1
ATOM 2059 C CA . MET A 1 270 ? -5.766 8.266 11.961 1 93.06 270 MET A CA 1
ATOM 2060 C C . MET A 1 270 ? -6.59 9.547 12.07 1 93.06 270 MET A C 1
ATOM 2062 O O . MET A 1 270 ? -7.371 9.859 11.172 1 93.06 270 MET A O 1
ATOM 2066 N N . PRO A 1 271 ? -6.414 10.289 13.18 1 89.12 271 PRO A N 1
ATOM 2067 C CA . PRO A 1 271 ? -7.145 11.555 13.281 1 89.12 271 PRO A CA 1
ATOM 2068 C C . PRO A 1 271 ? -6.832 12.508 12.133 1 89.12 271 PRO A C 1
ATOM 2070 O O . PRO A 1 271 ? -5.668 12.672 11.758 1 89.12 271 PRO A O 1
ATOM 2073 N N . ARG A 1 272 ? -7.844 13.047 11.617 1 87.81 272 ARG A N 1
ATOM 2074 C CA . ARG A 1 272 ? -7.68 13.875 10.43 1 87.81 272 ARG A CA 1
ATOM 2075 C C . ARG A 1 272 ? -6.953 15.172 10.758 1 87.81 272 ARG A C 1
ATOM 2077 O O . ARG A 1 272 ? -6.5 15.883 9.859 1 87.81 272 ARG A O 1
ATOM 2084 N N . ASN A 1 273 ? -6.836 15.508 12.039 1 83.62 273 ASN A N 1
ATOM 2085 C CA . ASN A 1 273 ? -6.18 16.75 12.43 1 83.62 273 ASN A CA 1
ATOM 2086 C C . ASN A 1 273 ? -4.695 16.547 12.703 1 83.62 273 ASN A C 1
ATOM 2088 O O . ASN A 1 273 ? -3.994 17.469 13.109 1 83.62 273 ASN A O 1
ATOM 2092 N N . LEU A 1 274 ? -4.246 15.352 12.406 1 86.88 274 LEU A N 1
ATOM 2093 C CA . LEU A 1 274 ? -2.814 15.102 12.555 1 86.88 274 LEU A CA 1
ATOM 2094 C C . LEU A 1 274 ? -2.025 15.805 11.461 1 86.88 274 LEU A C 1
ATOM 2096 O O . LEU A 1 274 ? -2.568 16.109 10.391 1 86.88 274 LEU A O 1
ATOM 2100 N N . THR A 1 275 ? -0.787 16.109 11.805 1 87.25 275 THR A N 1
ATOM 2101 C CA . THR A 1 275 ? 0.108 16.625 10.773 1 87.25 275 THR A CA 1
ATOM 2102 C C . THR A 1 275 ? 0.605 15.492 9.875 1 87.25 275 THR A C 1
ATOM 2104 O O . THR A 1 275 ? 0.597 14.328 10.281 1 87.25 275 THR A O 1
ATOM 2107 N N . PHE A 1 276 ? 0.993 15.828 8.734 1 88.44 276 PHE A N 1
ATOM 2108 C CA . PHE A 1 276 ? 1.512 14.844 7.789 1 88.44 276 PHE A CA 1
ATOM 2109 C C . PHE A 1 276 ? 2.76 14.164 8.344 1 88.44 276 PHE A C 1
ATOM 2111 O O . PHE A 1 276 ? 2.922 12.953 8.211 1 88.44 276 PHE A O 1
ATOM 2118 N N . GLN A 1 277 ? 3.615 14.859 8.984 1 86.69 277 GLN A N 1
ATOM 2119 C CA . GLN A 1 277 ? 4.844 14.297 9.523 1 86.69 277 GLN A CA 1
ATOM 2120 C C . GLN A 1 277 ? 4.551 13.336 10.672 1 86.69 277 GLN A C 1
ATOM 2122 O O . GLN A 1 277 ? 5.207 12.297 10.805 1 86.69 277 GLN A O 1
ATOM 2127 N N . ARG A 1 278 ? 3.664 13.742 11.492 1 88.25 278 ARG A N 1
ATOM 2128 C CA . ARG A 1 278 ? 3.283 12.844 12.578 1 88.25 278 ARG A CA 1
ATOM 2129 C C . ARG A 1 278 ? 2.693 11.547 12.031 1 88.25 278 ARG A C 1
ATOM 2131 O O . ARG A 1 278 ? 2.916 10.477 12.594 1 88.25 278 ARG A O 1
ATOM 2138 N N . SER A 1 279 ? 1.895 11.672 11.023 1 90.88 279 SER A N 1
ATOM 2139 C CA . SER A 1 279 ? 1.333 10.477 10.391 1 90.88 279 SER A CA 1
ATOM 2140 C C . SER A 1 279 ? 2.432 9.539 9.906 1 90.88 279 SER A C 1
ATOM 2142 O O . SER A 1 279 ? 2.281 8.32 9.969 1 90.88 279 SER A O 1
ATOM 2144 N N . GLU A 1 280 ? 3.512 10.094 9.445 1 89.94 280 GLU A N 1
ATOM 2145 C CA . GLU A 1 280 ? 4.645 9.289 9 1 89.94 280 GLU A CA 1
ATOM 2146 C C . GLU A 1 280 ? 5.254 8.508 10.164 1 89.94 280 GLU A C 1
ATOM 2148 O O . GLU A 1 280 ? 5.645 7.348 10 1 89.94 280 GLU A O 1
ATOM 2153 N N . GLN A 1 281 ? 5.387 9.148 11.266 1 90.88 281 GLN A N 1
ATOM 2154 C CA . GLN A 1 281 ? 5.934 8.477 12.438 1 90.88 281 GLN A CA 1
ATOM 2155 C C . GLN A 1 281 ? 5.059 7.293 12.852 1 90.88 281 GLN A C 1
ATOM 2157 O O . GLN A 1 281 ? 5.566 6.25 13.266 1 90.88 281 GLN A O 1
ATOM 2162 N N . ILE A 1 282 ? 3.826 7.527 12.773 1 93.31 282 ILE A N 1
ATOM 2163 C CA . ILE A 1 282 ? 2.891 6.457 13.094 1 93.31 282 ILE A CA 1
ATOM 2164 C C . ILE A 1 282 ? 3.047 5.312 12.102 1 93.31 282 ILE A C 1
ATOM 2166 O O . ILE A 1 282 ? 3.051 4.141 12.484 1 93.31 282 ILE A O 1
ATOM 2170 N N . THR A 1 283 ? 3.182 5.633 10.844 1 93.44 283 THR A N 1
ATOM 2171 C CA . THR A 1 283 ? 3.377 4.633 9.797 1 93.44 283 THR A CA 1
ATOM 2172 C C . THR A 1 283 ? 4.664 3.848 10.031 1 93.44 283 THR A C 1
ATOM 2174 O O . THR A 1 283 ? 4.711 2.639 9.805 1 93.44 283 THR A O 1
ATOM 2177 N N . MET A 1 284 ? 5.688 4.512 10.438 1 93.25 284 MET A N 1
ATOM 2178 C CA . MET A 1 284 ? 6.953 3.848 10.734 1 93.25 284 MET A CA 1
ATOM 2179 C C . MET A 1 284 ? 6.801 2.891 11.906 1 93.25 284 MET A C 1
ATOM 2181 O O . MET A 1 284 ? 7.352 1.788 11.891 1 93.25 284 MET A O 1
ATOM 2185 N N . ALA A 1 285 ? 6.105 3.359 12.883 1 94.88 285 ALA A N 1
ATOM 2186 C CA . ALA A 1 285 ? 5.848 2.498 14.039 1 94.88 285 ALA A CA 1
ATOM 2187 C C . ALA A 1 285 ? 5.043 1.267 13.625 1 94.88 285 ALA A C 1
ATOM 2189 O O . ALA A 1 285 ? 5.305 0.161 14.109 1 94.88 285 ALA A O 1
ATOM 2190 N N . ALA A 1 286 ? 4.059 1.491 12.828 1 96 286 ALA A N 1
ATOM 2191 C CA . ALA A 1 286 ? 3.248 0.381 12.336 1 96 286 ALA A CA 1
ATOM 2192 C C . ALA A 1 286 ? 4.094 -0.602 11.531 1 96 286 ALA A C 1
ATOM 2194 O O . ALA A 1 286 ? 3.941 -1.818 11.664 1 96 286 ALA A O 1
ATOM 2195 N N . THR A 1 287 ? 4.934 -0.109 10.664 1 95.12 287 THR A N 1
ATOM 2196 C CA . THR A 1 287 ? 5.832 -0.94 9.875 1 95.12 287 THR A CA 1
ATOM 2197 C C . THR A 1 287 ? 6.711 -1.8 10.781 1 95.12 287 THR A C 1
ATOM 2199 O O . THR A 1 287 ? 6.875 -2.998 10.539 1 95.12 287 THR A O 1
ATOM 2202 N N . ALA A 1 288 ? 7.23 -1.183 11.781 1 95 288 ALA A N 1
ATOM 2203 C CA . ALA A 1 288 ? 8.078 -1.899 12.727 1 95 288 ALA A CA 1
ATOM 2204 C C . ALA A 1 288 ? 7.293 -2.994 13.445 1 95 288 ALA A C 1
ATOM 2206 O O . ALA A 1 288 ? 7.816 -4.082 13.688 1 95 288 ALA A O 1
ATOM 2207 N N . ALA A 1 289 ? 6.129 -2.688 13.805 1 94.44 289 ALA A N 1
ATOM 2208 C CA . ALA A 1 289 ? 5.281 -3.67 14.477 1 94.44 289 ALA A CA 1
ATOM 2209 C C . ALA A 1 289 ? 5.035 -4.883 13.578 1 94.44 289 ALA A C 1
ATOM 2211 O O . ALA A 1 289 ? 5.117 -6.023 14.031 1 94.44 289 ALA A O 1
ATOM 2212 N N . VAL A 1 290 ? 4.711 -4.664 12.312 1 93.38 290 VAL A N 1
ATOM 2213 C CA . VAL A 1 290 ? 4.469 -5.746 11.367 1 93.38 290 VAL A CA 1
ATOM 2214 C C . VAL A 1 290 ? 5.738 -6.578 11.195 1 93.38 290 VAL A C 1
ATOM 2216 O O . VAL A 1 290 ? 5.68 -7.812 11.172 1 93.38 290 VAL A O 1
ATOM 2219 N N . GLN A 1 291 ? 6.848 -5.906 11.109 1 92.62 291 GLN A N 1
ATOM 2220 C CA . GLN A 1 291 ? 8.117 -6.582 10.859 1 92.62 291 GLN A CA 1
ATOM 2221 C C . GLN A 1 291 ? 8.555 -7.391 12.078 1 92.62 291 GLN A C 1
ATOM 2223 O O . GLN A 1 291 ? 9.352 -8.32 11.953 1 92.62 291 GLN A O 1
ATOM 2228 N N . ARG A 1 292 ? 8.133 -7.02 13.234 1 90.62 292 ARG A N 1
ATOM 2229 C CA . ARG A 1 292 ? 8.406 -7.828 14.422 1 90.62 292 ARG A CA 1
ATOM 2230 C C . ARG A 1 292 ? 7.703 -9.18 14.336 1 90.62 292 ARG A C 1
ATOM 2232 O O . ARG A 1 292 ? 8.242 -10.188 14.789 1 90.62 292 ARG A O 1
ATOM 2239 N N . HIS A 1 293 ? 6.582 -9.172 13.734 1 88 293 HIS A N 1
ATOM 2240 C CA . HIS A 1 293 ? 5.832 -10.414 13.578 1 88 293 HIS A CA 1
ATOM 2241 C C . HIS A 1 293 ? 6.246 -11.148 12.305 1 88 293 HIS A C 1
ATOM 2243 O O . HIS A 1 293 ? 6.199 -12.383 12.25 1 88 293 HIS A O 1
ATOM 2249 N N . LEU A 1 294 ? 6.582 -10.406 11.297 1 87.75 294 LEU A N 1
ATOM 2250 C CA . LEU A 1 294 ? 7.035 -10.922 10.008 1 87.75 294 LEU A CA 1
ATOM 2251 C C . LEU A 1 294 ? 8.375 -10.312 9.617 1 87.75 294 LEU A C 1
ATOM 2253 O O . LEU A 1 294 ? 8.43 -9.398 8.797 1 87.75 294 LEU A O 1
ATOM 2257 N N . PRO A 1 295 ? 9.336 -10.93 10.062 1 85 295 PRO A N 1
ATOM 2258 C CA . PRO A 1 295 ? 10.656 -10.344 9.82 1 85 295 PRO A CA 1
ATOM 2259 C C . PRO A 1 295 ? 10.984 -10.211 8.336 1 85 295 PRO A C 1
ATOM 2261 O O . PRO A 1 295 ? 10.82 -11.172 7.582 1 85 295 PRO A O 1
ATOM 2264 N N . GLY A 1 296 ? 11.406 -9.008 7.957 1 83.38 296 GLY A N 1
ATOM 2265 C CA . GLY A 1 296 ? 11.836 -8.758 6.59 1 83.38 296 GLY A CA 1
ATOM 2266 C C . GLY A 1 296 ? 10.68 -8.492 5.645 1 83.38 296 GLY A C 1
ATOM 2267 O O . GLY A 1 296 ? 10.875 -8.375 4.434 1 83.38 296 GLY A O 1
ATOM 2268 N N . ALA A 1 297 ? 9.523 -8.352 6.156 1 89.69 297 ALA A N 1
ATOM 2269 C CA . ALA A 1 297 ? 8.336 -8.141 5.328 1 89.69 297 ALA A CA 1
ATOM 2270 C C . ALA A 1 297 ? 8.383 -6.773 4.645 1 89.69 297 ALA A C 1
ATOM 2272 O O . ALA A 1 297 ? 8.875 -5.801 5.223 1 89.69 297 ALA A O 1
ATOM 2273 N N . ASP A 1 298 ? 8.047 -6.805 3.428 1 91.75 298 ASP A N 1
ATOM 2274 C CA . ASP A 1 298 ? 7.777 -5.551 2.734 1 91.75 298 ASP A CA 1
ATOM 2275 C C . ASP A 1 298 ? 6.395 -5.012 3.092 1 91.75 298 ASP A C 1
ATOM 2277 O O . ASP A 1 298 ? 5.379 -5.57 2.68 1 91.75 298 ASP A O 1
ATOM 2281 N N . VAL A 1 299 ? 6.387 -3.865 3.822 1 93.75 299 VAL A N 1
ATOM 2282 C CA . VAL A 1 299 ? 5.137 -3.377 4.398 1 93.75 299 VAL A CA 1
ATOM 2283 C C . VAL A 1 299 ? 4.723 -2.084 3.701 1 93.75 299 VAL A C 1
ATOM 2285 O O . VAL A 1 299 ? 5.535 -1.172 3.531 1 93.75 299 VAL A O 1
ATOM 2288 N N . VAL A 1 300 ? 3.533 -2.043 3.303 1 92.19 300 VAL A N 1
ATOM 2289 C CA . VAL A 1 300 ? 2.934 -0.82 2.779 1 92.19 300 VAL A CA 1
ATOM 2290 C C . VAL A 1 300 ? 1.786 -0.377 3.684 1 92.19 300 VAL A C 1
ATOM 2292 O O . VAL A 1 300 ? 0.836 -1.132 3.908 1 92.19 300 VAL A O 1
ATOM 2295 N N . VAL A 1 301 ? 1.9 0.807 4.195 1 93.56 301 VAL A N 1
ATOM 2296 C CA . VAL A 1 301 ? 0.883 1.303 5.117 1 93.56 301 VAL A CA 1
ATOM 2297 C C . VAL A 1 301 ? 0.076 2.412 4.449 1 93.56 301 VAL A C 1
ATOM 2299 O O . VAL A 1 301 ? 0.639 3.418 4.008 1 93.56 301 VAL A O 1
ATOM 2302 N N . HIS A 1 302 ? -1.178 2.205 4.344 1 91.69 302 HIS A N 1
ATOM 2303 C CA . HIS A 1 302 ? -2.115 3.211 3.859 1 91.69 302 HIS A CA 1
ATOM 2304 C C . HIS A 1 302 ? -2.797 3.934 5.016 1 91.69 302 HIS A C 1
ATOM 2306 O O . HIS A 1 302 ? -3.482 3.307 5.828 1 91.69 302 HIS A O 1
ATOM 2312 N N . SER A 1 303 ? -2.611 5.191 5.039 1 91.75 303 SER A N 1
ATOM 2313 C CA . SER A 1 303 ? -3.182 5.992 6.117 1 91.75 303 SER A CA 1
ATOM 2314 C C . SER A 1 303 ? -4.418 6.754 5.645 1 91.75 303 SER A C 1
ATOM 2316 O O . SER A 1 303 ? -4.387 7.41 4.602 1 91.75 303 SER A O 1
ATOM 2318 N N . ILE A 1 304 ? -5.457 6.691 6.422 1 89.38 304 ILE A N 1
ATOM 2319 C CA . ILE A 1 304 ? -6.707 7.371 6.098 1 89.38 304 ILE A CA 1
ATOM 2320 C C . ILE A 1 304 ? -7.059 8.359 7.207 1 89.38 304 ILE A C 1
ATOM 2322 O O . ILE A 1 304 ? -7.25 7.965 8.359 1 89.38 304 ILE A O 1
ATOM 2326 N N . PRO A 1 305 ? -7.16 9.633 6.828 1 89.5 305 PRO A N 1
ATOM 2327 C CA . PRO A 1 305 ? -7.664 10.57 7.836 1 89.5 305 PRO A CA 1
ATOM 2328 C C . PRO A 1 305 ? -9.117 10.297 8.219 1 89.5 305 PRO A C 1
ATOM 2330 O O . PRO A 1 305 ? -9.984 10.219 7.348 1 89.5 305 PRO A O 1
ATOM 2333 N N . THR A 1 306 ? -9.32 10.125 9.453 1 88.12 306 THR A N 1
ATOM 2334 C CA . THR A 1 306 ? -10.641 9.734 9.945 1 88.12 306 THR A CA 1
ATOM 2335 C C . THR A 1 306 ? -11.117 10.688 11.031 1 88.12 306 THR A C 1
ATOM 2337 O O . THR A 1 306 ? -10.328 11.125 11.875 1 88.12 306 THR A O 1
ATOM 2340 N N . ALA A 1 307 ? -12.422 11.031 10.883 1 84.69 307 ALA A N 1
ATOM 2341 C CA . ALA A 1 307 ? -13.023 11.867 11.922 1 84.69 307 ALA A CA 1
ATOM 2342 C C . ALA A 1 307 ? -13.242 11.07 13.203 1 84.69 307 ALA A C 1
ATOM 2344 O O . ALA A 1 307 ? -13.766 9.953 13.172 1 84.69 307 ALA A O 1
ATOM 2345 N N . SER A 1 308 ? -12.695 11.602 14.219 1 78.94 308 SER A N 1
ATOM 2346 C CA . SER A 1 308 ? -12.938 10.938 15.492 1 78.94 308 SER A CA 1
ATOM 2347 C C . SER A 1 308 ? -14.305 11.312 16.062 1 78.94 308 SER A C 1
ATOM 2349 O O . SER A 1 308 ? -14.875 12.336 15.688 1 78.94 308 SER A O 1
ATOM 2351 N N . VAL A 1 309 ? -14.867 10.422 16.844 1 70.12 309 VAL A N 1
ATOM 2352 C CA . VAL A 1 309 ? -16.156 10.664 17.484 1 70.12 309 VAL A CA 1
ATOM 2353 C C . VAL A 1 309 ? -16.047 11.844 18.438 1 70.12 309 VAL A C 1
ATOM 2355 O O . VAL A 1 309 ? -16.984 12.609 18.609 1 70.12 309 VAL A O 1
ATOM 2358 N N . ALA A 1 310 ? -14.961 12.109 18.875 1 75.56 310 ALA A N 1
ATOM 2359 C CA . ALA A 1 310 ? -14.742 13.109 19.922 1 75.56 310 ALA A CA 1
ATOM 2360 C C . ALA A 1 310 ? -14.336 14.453 19.312 1 75.56 310 ALA A C 1
ATOM 2362 O O . ALA A 1 310 ? -13.906 15.359 20.031 1 75.56 310 ALA A O 1
ATOM 2363 N N . GLU A 1 311 ? -14.641 14.562 18.078 1 82.44 311 GLU A N 1
ATOM 2364 C CA . GLU A 1 311 ? -14.18 15.797 17.453 1 82.44 311 GLU A CA 1
ATOM 2365 C C . GLU A 1 311 ? -15.047 16.984 17.875 1 82.44 311 GLU A C 1
ATOM 2367 O O . GLU A 1 311 ? -16.281 16.922 17.812 1 82.44 311 GLU A O 1
ATOM 2372 N N . SER A 1 312 ? -14.453 18.047 18.328 1 85.31 312 SER A N 1
ATOM 2373 C CA . SER A 1 312 ? -15.125 19.297 18.672 1 85.31 312 SER A CA 1
ATOM 2374 C C . SER A 1 312 ? -15.367 20.156 17.438 1 85.31 312 SER A C 1
ATOM 2376 O O . SER A 1 312 ? -14.914 19.812 16.344 1 85.31 312 SER A O 1
ATOM 2378 N N . VAL A 1 313 ? -16.188 21.141 17.609 1 87.62 313 VAL A N 1
ATOM 2379 C CA . VAL A 1 313 ? -16.422 22.094 16.531 1 87.62 313 VAL A CA 1
ATOM 2380 C C . VAL A 1 313 ? -15.094 22.703 16.078 1 87.62 313 VAL A C 1
ATOM 2382 O O . VAL A 1 313 ? -14.875 22.922 14.883 1 87.62 313 VAL A O 1
ATOM 2385 N N . HIS A 1 314 ? -14.25 23 17.062 1 88.25 314 HIS A N 1
ATOM 2386 C CA . HIS A 1 314 ? -12.93 23.547 16.766 1 88.25 314 HIS A CA 1
ATOM 2387 C C . HIS A 1 314 ? -12.133 22.594 15.875 1 88.25 314 HIS A C 1
ATOM 2389 O O . HIS A 1 314 ? -11.477 23.031 14.922 1 88.25 314 HIS A O 1
ATOM 2395 N N . ASP A 1 315 ? -12.273 21.344 16.188 1 87.12 315 ASP A N 1
ATOM 2396 C CA . ASP A 1 315 ? -11.555 20.328 15.422 1 87.12 315 ASP A CA 1
ATOM 2397 C C . ASP A 1 315 ? -12.047 20.281 13.977 1 87.12 315 ASP A C 1
ATOM 2399 O O . ASP A 1 315 ? -11.25 20.109 13.047 1 87.12 315 ASP A O 1
ATOM 2403 N N . ARG A 1 316 ? -13.266 20.375 13.836 1 88.62 316 ARG A N 1
ATOM 2404 C CA . ARG A 1 316 ? -13.859 20.328 12.5 1 88.62 316 ARG A CA 1
ATOM 2405 C C . ARG A 1 316 ? -13.445 21.531 11.664 1 88.62 316 ARG A C 1
ATOM 2407 O O . ARG A 1 316 ? -13.195 21.406 10.469 1 88.62 316 ARG A O 1
ATOM 2414 N N . ILE A 1 317 ? -13.43 22.641 12.352 1 90.81 317 ILE A N 1
ATOM 2415 C CA . ILE A 1 317 ? -12.992 23.859 11.68 1 90.81 317 ILE A CA 1
ATOM 2416 C C . ILE A 1 317 ? -11.555 23.703 11.203 1 90.81 317 ILE A C 1
ATOM 2418 O O . ILE A 1 317 ? -11.234 24.047 10.062 1 90.81 317 ILE A O 1
ATOM 2422 N N . ARG A 1 318 ? -10.797 23.188 12.008 1 88.06 318 ARG A N 1
ATOM 2423 C CA . ARG A 1 318 ? -9.391 23 11.672 1 88.06 318 ARG A CA 1
ATOM 2424 C C . ARG A 1 318 ? -9.227 21.984 10.539 1 88.06 318 ARG A C 1
ATOM 2426 O O . ARG A 1 318 ? -8.328 22.109 9.711 1 88.06 318 ARG A O 1
ATOM 2433 N N . ALA A 1 319 ? -10.016 21 10.578 1 86.75 319 ALA A N 1
ATOM 2434 C CA . ALA A 1 319 ? -9.969 19.984 9.531 1 86.75 319 ALA A CA 1
ATOM 2435 C C . ALA A 1 319 ? -10.25 20.594 8.164 1 86.75 319 ALA A C 1
ATOM 2437 O O . ALA A 1 319 ? -9.641 20.219 7.164 1 86.75 319 ALA A O 1
ATOM 2438 N N . VAL A 1 320 ? -11.188 21.484 8.125 1 89.31 320 VAL A N 1
ATOM 2439 C CA . VAL A 1 320 ? -11.531 22.141 6.867 1 89.31 320 VAL A CA 1
ATOM 2440 C C . VAL A 1 320 ? -10.336 22.953 6.355 1 89.31 320 VAL A C 1
ATOM 2442 O O . VAL A 1 320 ? -10.023 22.922 5.164 1 89.31 320 VAL A O 1
ATOM 2445 N N . ALA A 1 321 ? -9.766 23.672 7.242 1 90.44 321 ALA A N 1
ATOM 2446 C CA . ALA A 1 321 ? -8.594 24.453 6.867 1 90.44 321 ALA A CA 1
ATOM 2447 C C . ALA A 1 321 ? -7.461 23.547 6.387 1 90.44 321 ALA A C 1
ATOM 2449 O O . ALA A 1 321 ? -6.762 23.875 5.426 1 90.44 321 ALA A O 1
ATOM 2450 N N . ALA A 1 322 ? -7.336 22.438 7.047 1 86.12 322 ALA A N 1
ATOM 2451 C CA . ALA A 1 322 ? -6.289 21.484 6.695 1 86.12 322 ALA A CA 1
ATOM 2452 C C . ALA A 1 322 ? -6.512 20.906 5.301 1 86.12 322 ALA A C 1
ATOM 2454 O O . ALA A 1 322 ? -5.555 20.672 4.559 1 86.12 322 ALA A O 1
ATOM 2455 N N . ARG A 1 323 ? -7.723 20.656 4.961 1 85.69 323 ARG A N 1
ATOM 2456 C CA . ARG A 1 323 ? -8.07 20.141 3.643 1 85.69 323 ARG A CA 1
ATOM 2457 C C . ARG A 1 323 ? -7.629 21.094 2.539 1 85.69 323 ARG A C 1
ATOM 2459 O O . ARG A 1 323 ? -7.289 20.656 1.436 1 85.69 323 ARG A O 1
ATOM 2466 N N . SER A 1 324 ? -7.602 22.344 2.889 1 86.62 324 SER A N 1
ATOM 2467 C CA . SER A 1 324 ? -7.207 23.359 1.916 1 86.62 324 SER A CA 1
ATOM 2468 C C . SER A 1 324 ? -5.734 23.719 2.061 1 86.62 324 SER A C 1
ATOM 2470 O O . SER A 1 324 ? -5.27 24.688 1.468 1 86.62 324 SER A O 1
ATOM 2472 N N . ASN A 1 325 ? -5.047 22.969 2.875 1 87.5 325 ASN A N 1
ATOM 2473 C CA . ASN A 1 325 ? -3.623 23.172 3.129 1 87.5 325 ASN A CA 1
ATOM 2474 C C . ASN A 1 325 ? -3.348 24.547 3.717 1 87.5 325 ASN A C 1
ATOM 2476 O O . ASN A 1 325 ? -2.373 25.203 3.344 1 87.5 325 ASN A O 1
ATOM 2480 N N . LEU A 1 326 ? -4.285 25.062 4.504 1 87.38 326 LEU A N 1
ATOM 2481 C CA . LEU A 1 326 ? -4.148 26.375 5.117 1 87.38 326 LEU A CA 1
ATOM 2482 C C . LEU A 1 326 ? -3.916 26.25 6.621 1 87.38 326 LEU A C 1
ATOM 2484 O O . LEU A 1 326 ? -4.375 25.297 7.246 1 87.38 326 LEU A O 1
ATOM 2488 N N . VAL A 1 327 ? -3.229 27.25 7.137 1 84.94 327 VAL A N 1
ATOM 2489 C CA . VAL A 1 327 ? -2.938 27.281 8.57 1 84.94 327 VAL A CA 1
ATOM 2490 C C . VAL A 1 327 ? -3.785 28.344 9.25 1 84.94 327 VAL A C 1
ATOM 2492 O O . VAL A 1 327 ? -3.729 29.531 8.875 1 84.94 327 VAL A O 1
ATOM 2495 N N . ILE A 1 328 ? -4.586 27.906 10.141 1 89.38 328 ILE A N 1
ATOM 2496 C CA . ILE A 1 328 ? -5.387 28.859 10.914 1 89.38 328 ILE A CA 1
ATOM 2497 C C . ILE A 1 328 ? -4.996 28.781 12.391 1 89.38 328 ILE A C 1
ATOM 2499 O O . ILE A 1 328 ? -4.445 27.766 12.836 1 89.38 328 ILE A O 1
ATOM 2503 N N . HIS A 1 329 ? -5.133 29.859 13.055 1 87.81 329 HIS A N 1
ATOM 2504 C CA . HIS A 1 329 ? -4.879 29.875 14.484 1 87.81 329 HIS A CA 1
ATOM 2505 C C . HIS A 1 329 ? -5.812 30.859 15.195 1 87.81 329 HIS A C 1
ATOM 2507 O O . HIS A 1 329 ? -6.582 31.562 14.539 1 87.81 329 HIS A O 1
ATOM 2513 N N . ASP A 1 330 ? -5.855 30.812 16.516 1 87.06 330 ASP A N 1
ATOM 2514 C CA . ASP A 1 330 ? -6.699 31.656 17.359 1 87.06 330 ASP A CA 1
ATOM 2515 C C . ASP A 1 330 ? -8.172 31.516 16.969 1 87.06 330 ASP A C 1
ATOM 2517 O O . ASP A 1 330 ? -8.859 32.5 16.766 1 87.06 330 ASP A O 1
ATOM 2521 N N . VAL A 1 331 ? -8.539 30.281 16.828 1 89.62 331 VAL A N 1
ATOM 2522 C CA . VAL A 1 331 ? -9.93 30 16.469 1 89.62 331 VAL A CA 1
ATOM 2523 C C . VAL A 1 331 ? -10.82 30.156 17.703 1 89.62 331 VAL A C 1
ATOM 2525 O O . VAL A 1 331 ? -10.586 29.531 18.734 1 89.62 331 VAL A O 1
ATOM 2528 N N . SER A 1 332 ? -11.758 31.031 17.594 1 88.75 332 SER A N 1
ATOM 2529 C CA . SER A 1 332 ? -12.75 31.234 18.656 1 88.75 332 SER A CA 1
ATOM 2530 C C . SER A 1 332 ? -14.164 31 18.141 1 88.75 332 SER A C 1
ATOM 2532 O O . SER A 1 332 ? -14.523 31.453 17.062 1 88.75 332 SER A O 1
ATOM 2534 N N . VAL A 1 333 ? -14.859 30.203 18.875 1 90.94 333 VAL A N 1
ATOM 2535 C CA . VAL A 1 333 ? -16.25 29.906 18.516 1 90.94 333 VAL A CA 1
ATOM 2536 C C . VAL A 1 333 ? -17.172 30.469 19.594 1 90.94 333 VAL A C 1
ATOM 2538 O O . VAL A 1 333 ? -17 30.203 20.781 1 90.94 333 VAL A O 1
ATOM 2541 N N . GLN A 1 334 ? -18.047 31.266 19.125 1 89 334 GLN A N 1
ATOM 2542 C CA . GLN A 1 334 ? -19.031 31.875 20.016 1 89 334 GLN A CA 1
ATOM 2543 C C . GLN A 1 334 ? -20.453 31.453 19.641 1 89 334 GLN A C 1
ATOM 2545 O O . GLN A 1 334 ? -20.781 31.312 18.469 1 89 334 GLN A O 1
ATOM 2550 N N . GLU A 1 335 ? -21.203 31.234 20.594 1 90 335 GLU A N 1
ATOM 2551 C CA . GLU A 1 335 ? -22.594 30.875 20.375 1 90 335 GLU A CA 1
ATOM 2552 C C . GLU A 1 335 ? -23.516 32 20.828 1 90 335 GLU A C 1
ATOM 2554 O O . GLU A 1 335 ? -23.453 32.469 21.969 1 90 335 GLU A O 1
ATOM 2559 N N . TYR A 1 336 ? -24.234 32.531 19.859 1 82.75 336 TYR A N 1
ATOM 2560 C CA . TYR A 1 336 ? -25.234 33.562 20.109 1 82.75 336 TYR A CA 1
ATOM 2561 C C . TYR A 1 336 ? -26.562 33.219 19.438 1 82.75 336 TYR A C 1
ATOM 2563 O O . TYR A 1 336 ? -26.594 32.938 18.234 1 82.75 336 TYR A O 1
ATOM 2571 N N . ASP A 1 337 ? -27.672 33.281 20.266 1 82.06 337 ASP A N 1
ATOM 2572 C CA . ASP A 1 337 ? -29.016 33.031 19.781 1 82.06 337 ASP A CA 1
ATOM 2573 C C . ASP A 1 337 ? -29.094 31.672 19.062 1 82.06 337 ASP A C 1
ATOM 2575 O O . ASP A 1 337 ? -29.688 31.562 17.984 1 82.06 337 ASP A O 1
ATOM 2579 N N . GLY A 1 338 ? -28.375 30.703 19.438 1 84.44 338 GLY A N 1
ATOM 2580 C CA . GLY A 1 338 ? -28.438 29.344 18.922 1 84.44 338 GLY A CA 1
ATOM 2581 C C . GLY A 1 338 ? -27.594 29.125 17.688 1 84.44 338 GLY A C 1
ATOM 2582 O O . GLY A 1 338 ? -27.609 28.047 17.109 1 84.44 338 GLY A O 1
ATOM 2583 N N . THR A 1 339 ? -26.984 30.156 17.328 1 89.56 339 THR A N 1
ATOM 2584 C CA . THR A 1 339 ? -26.109 30.016 16.156 1 89.56 339 THR A CA 1
ATOM 2585 C C . THR A 1 339 ? -24.656 30.203 16.547 1 89.56 339 THR A C 1
ATOM 2587 O O . THR A 1 339 ? -24.344 30.781 17.594 1 89.56 339 THR A O 1
ATOM 2590 N N . LEU A 1 340 ? -23.797 29.688 15.727 1 92.62 340 LEU A N 1
ATOM 2591 C CA . LEU A 1 340 ? -22.375 29.75 16.016 1 92.62 340 LEU A CA 1
ATOM 2592 C C . LEU A 1 340 ? -21.688 30.844 15.188 1 92.62 340 LEU A C 1
ATOM 2594 O O . LEU A 1 340 ? -22 31 14.008 1 92.62 340 LEU A O 1
ATOM 2598 N N . HIS A 1 341 ? -20.891 31.609 15.852 1 91 341 HIS A N 1
ATOM 2599 C CA . HIS A 1 341 ? -20.062 32.625 15.211 1 91 341 HIS A CA 1
ATOM 2600 C C . HIS A 1 341 ? -18.578 32.312 15.414 1 91 341 HIS A C 1
ATOM 2602 O O . HIS A 1 341 ? -18.109 32.156 16.547 1 91 341 HIS A O 1
ATOM 2608 N N . VAL A 1 342 ? -17.891 32.219 14.289 1 92.75 342 VAL A N 1
ATOM 2609 C CA . VAL A 1 342 ? -16.5 31.797 14.352 1 92.75 342 VAL A CA 1
ATOM 2610 C C . VAL A 1 342 ? -15.578 32.969 14.023 1 92.75 342 VAL A C 1
ATOM 2612 O O . VAL A 1 342 ? -15.859 33.75 13.109 1 92.75 342 VAL A O 1
ATOM 2615 N N . GLU A 1 343 ? -14.609 33.156 14.836 1 91.19 343 GLU A N 1
ATOM 2616 C CA . GLU A 1 343 ? -13.5 34.094 14.562 1 91.19 343 GLU A CA 1
ATOM 2617 C C . GLU A 1 343 ? -12.172 33.344 14.492 1 91.19 343 GLU A C 1
ATOM 2619 O O . GLU A 1 343 ? -11.922 32.438 15.289 1 91.19 343 GLU A O 1
ATOM 2624 N N . GLN A 1 344 ? -11.398 33.656 13.484 1 92.5 344 GLN A N 1
ATOM 2625 C CA . GLN A 1 344 ? -10.133 32.938 13.328 1 92.5 344 GLN A CA 1
ATOM 2626 C C . GLN A 1 344 ? -9.094 33.812 12.625 1 92.5 344 GLN A C 1
ATOM 2628 O O . GLN A 1 344 ? -9.438 34.844 12.031 1 92.5 344 GLN A O 1
ATOM 2633 N N . HIS A 1 345 ? -7.855 33.406 12.742 1 92.06 345 HIS A N 1
ATOM 2634 C CA . HIS A 1 345 ? -6.75 34.031 12.008 1 92.06 345 HIS A CA 1
ATOM 2635 C C . HIS A 1 345 ? -6.234 33.094 10.914 1 92.06 345 HIS A C 1
ATOM 2637 O O . HIS A 1 345 ? -6.098 31.875 11.141 1 92.06 345 HIS A O 1
ATOM 2643 N N . LEU A 1 346 ? -6.078 33.625 9.789 1 93.19 346 LEU A N 1
ATOM 2644 C CA . LEU A 1 346 ? -5.535 32.875 8.656 1 93.19 346 LEU A CA 1
ATOM 2645 C C . LEU A 1 346 ? -4.207 33.5 8.203 1 93.19 346 LEU A C 1
ATOM 2647 O O . LEU A 1 346 ? -4.102 34.719 8.023 1 93.19 346 LEU A O 1
ATOM 2651 N N . GLU A 1 347 ? -3.225 32.656 8.109 1 89.88 347 GLU A N 1
ATOM 2652 C CA . GLU A 1 347 ? -1.925 33.094 7.629 1 89.88 347 GLU A CA 1
ATOM 2653 C C . GLU A 1 347 ? -1.731 32.75 6.156 1 89.88 347 GLU A C 1
ATOM 2655 O O . GLU A 1 347 ? -1.982 31.641 5.738 1 89.88 347 GLU A O 1
ATOM 2660 N N . VAL A 1 348 ? -1.332 33.719 5.441 1 90.31 348 VAL A N 1
ATOM 2661 C CA . VAL A 1 348 ? -1.067 33.531 4.02 1 90.31 348 VAL A CA 1
ATOM 2662 C C . VAL A 1 348 ? 0.312 34.062 3.668 1 90.31 348 VAL A C 1
ATOM 2664 O O . VAL A 1 348 ? 0.939 34.75 4.477 1 90.31 348 VAL A O 1
ATOM 2667 N N . ASP A 1 349 ? 0.76 33.75 2.514 1 87.06 349 ASP A N 1
ATOM 2668 C CA . ASP A 1 349 ? 2.057 34.219 2.037 1 87.06 349 ASP A CA 1
ATOM 2669 C C . ASP A 1 349 ? 2.092 35.75 1.968 1 87.06 349 ASP A C 1
ATOM 2671 O O . ASP A 1 349 ? 1.119 36.375 1.545 1 87.06 349 ASP A O 1
ATOM 2675 N N . GLU A 1 350 ? 3.232 36.312 2.359 1 87.69 350 GLU A N 1
ATOM 2676 C CA . GLU A 1 350 ? 3.344 37.781 2.451 1 87.69 350 GLU A CA 1
ATOM 2677 C C . GLU A 1 350 ? 3.27 38.406 1.071 1 87.69 350 GLU A C 1
ATOM 2679 O O . GLU A 1 350 ? 2.928 39.594 0.951 1 87.69 350 GLU A O 1
ATOM 2684 N N . ARG A 1 351 ? 3.598 37.781 -0.123 1 85.56 351 ARG A N 1
ATOM 2685 C CA . ARG A 1 351 ? 3.646 38.312 -1.479 1 85.56 351 ARG A CA 1
ATOM 2686 C C . ARG A 1 351 ? 2.279 38.219 -2.152 1 85.56 351 ARG A C 1
ATOM 2688 O O . ARG A 1 351 ? 2.061 38.844 -3.201 1 85.56 351 ARG A O 1
ATOM 2695 N N . MET A 1 352 ? 1.384 37.531 -1.402 1 91.62 352 MET A N 1
ATOM 2696 C CA . MET A 1 352 ? 0.059 37.375 -1.991 1 91.62 352 MET A CA 1
ATOM 2697 C C . MET A 1 352 ? -0.708 38.688 -1.996 1 91.62 352 MET A C 1
ATOM 2699 O O . MET A 1 352 ? -0.608 39.469 -1.052 1 91.62 352 MET A O 1
ATOM 2703 N N . SER A 1 353 ? -1.481 38.844 -3.037 1 95 353 SER A N 1
ATOM 2704 C CA . SER A 1 353 ? -2.32 40.031 -3.096 1 95 353 SER A CA 1
ATOM 2705 C C . SER A 1 353 ? -3.521 39.906 -2.164 1 95 353 SER A C 1
ATOM 2707 O O . SER A 1 353 ? -3.971 38.812 -1.865 1 95 353 SER A O 1
ATOM 2709 N N . LEU A 1 354 ? -3.969 41.062 -1.669 1 94.62 354 LEU A N 1
ATOM 2710 C CA . LEU A 1 354 ? -5.141 41.031 -0.798 1 94.62 354 LEU A CA 1
ATOM 2711 C C . LEU A 1 354 ? -6.32 40.375 -1.484 1 94.62 354 LEU A C 1
ATOM 2713 O O . LEU A 1 354 ? -7.086 39.625 -0.842 1 94.62 354 LEU A O 1
ATOM 2717 N N . ARG A 1 355 ? -6.43 40.594 -2.754 1 94.12 355 ARG A N 1
ATOM 2718 C CA . ARG A 1 355 ? -7.508 39.969 -3.52 1 94.12 355 ARG A CA 1
ATOM 2719 C C . ARG A 1 355 ? -7.438 38.438 -3.447 1 94.12 355 ARG A C 1
ATOM 2721 O O . ARG A 1 355 ? -8.438 37.781 -3.158 1 94.12 355 ARG A O 1
ATOM 2728 N N . ASP A 1 356 ? -6.305 37.969 -3.736 1 94.06 356 ASP A N 1
ATOM 2729 C CA . ASP A 1 356 ? -6.113 36.5 -3.727 1 94.06 356 ASP A CA 1
ATOM 2730 C C . ASP A 1 356 ? -6.293 35.938 -2.32 1 94.06 356 ASP A C 1
ATOM 2732 O O . ASP A 1 356 ? -6.871 34.875 -2.148 1 94.06 356 ASP A O 1
ATOM 2736 N N . ALA A 1 357 ? -5.762 36.656 -1.354 1 93.62 357 ALA A N 1
ATOM 2737 C CA . ALA A 1 357 ? -5.879 36.219 0.035 1 93.62 357 ALA A CA 1
ATOM 2738 C C . ALA A 1 357 ? -7.34 36.188 0.478 1 93.62 357 ALA A C 1
ATOM 2740 O O . ALA A 1 357 ? -7.766 35.25 1.166 1 93.62 357 ALA A O 1
ATOM 2741 N N . HIS A 1 358 ? -7.996 37.219 0.108 1 93.81 358 HIS A N 1
ATOM 2742 C CA . HIS A 1 358 ? -9.406 37.281 0.473 1 93.81 358 HIS A CA 1
ATOM 2743 C C . HIS A 1 358 ? -10.211 36.188 -0.2 1 93.81 358 HIS A C 1
ATOM 2745 O O . HIS A 1 358 ? -11.148 35.656 0.397 1 93.81 358 HIS A O 1
ATOM 2751 N N . ALA A 1 359 ? -9.922 35.969 -1.405 1 93.75 359 ALA A N 1
ATOM 2752 C CA . ALA A 1 359 ? -10.594 34.875 -2.107 1 93.75 359 ALA A CA 1
ATOM 2753 C C . ALA A 1 359 ? -10.375 33.531 -1.384 1 93.75 359 ALA A C 1
ATOM 2755 O O . ALA A 1 359 ? -11.297 32.719 -1.271 1 93.75 359 ALA A O 1
ATOM 2756 N N . LEU A 1 360 ? -9.188 33.312 -0.976 1 92.81 360 LEU A N 1
ATOM 2757 C CA . LEU A 1 360 ? -8.859 32.125 -0.217 1 92.81 360 LEU A CA 1
ATOM 2758 C C . LEU A 1 360 ? -9.672 32.062 1.072 1 92.81 360 LEU A C 1
ATOM 2760 O O . LEU A 1 360 ? -10.18 30.984 1.439 1 92.81 360 LEU A O 1
ATOM 2764 N N . ALA A 1 361 ? -9.727 33.156 1.753 1 93.81 361 ALA A N 1
ATOM 2765 C CA . ALA A 1 361 ? -10.484 33.219 3 1 93.81 361 ALA A CA 1
ATOM 2766 C C . ALA A 1 361 ? -11.969 32.969 2.758 1 93.81 361 ALA A C 1
ATOM 2768 O O . ALA A 1 361 ? -12.609 32.25 3.537 1 93.81 361 ALA A O 1
ATOM 2769 N N . THR A 1 362 ? -12.43 33.531 1.699 1 93.62 362 THR A N 1
ATOM 2770 C CA . THR A 1 362 ? -13.836 33.344 1.36 1 93.62 362 THR A CA 1
ATOM 2771 C C . THR A 1 362 ? -14.148 31.891 1.069 1 93.62 362 THR A C 1
ATOM 2773 O O . THR A 1 362 ? -15.18 31.375 1.511 1 93.62 362 THR A O 1
ATOM 2776 N N . GLN A 1 363 ? -13.328 31.359 0.338 1 93.94 363 GLN A N 1
ATOM 2777 C CA . GLN A 1 363 ? -13.5 29.938 0.035 1 93.94 363 GLN A CA 1
ATOM 2778 C C . GLN A 1 363 ? -13.453 29.094 1.305 1 93.94 363 GLN A C 1
ATOM 2780 O O . GLN A 1 363 ? -14.266 28.188 1.484 1 93.94 363 GLN A O 1
ATOM 2785 N N . LEU A 1 364 ? -12.492 29.359 2.137 1 94.31 364 LEU A N 1
ATOM 2786 C CA . LEU A 1 364 ? -12.352 28.641 3.4 1 94.31 364 LEU A CA 1
ATOM 2787 C C . LEU A 1 364 ? -13.609 28.797 4.25 1 94.31 364 LEU A C 1
ATOM 2789 O O . LEU A 1 364 ? -14.102 27.812 4.805 1 94.31 364 LEU A O 1
ATOM 2793 N N . GLU A 1 365 ? -14.125 30 4.336 1 95.12 365 GLU A N 1
ATOM 2794 C CA . GLU A 1 365 ? -15.312 30.281 5.129 1 95.12 365 GLU A CA 1
ATOM 2795 C C . GLU A 1 365 ? -16.531 29.531 4.59 1 95.12 365 GLU A C 1
ATOM 2797 O O . GLU A 1 365 ? -17.328 29 5.359 1 95.12 365 GLU A O 1
ATOM 2802 N N . SER A 1 366 ? -16.609 29.531 3.295 1 94.62 366 SER A N 1
ATOM 2803 C CA . SER A 1 366 ? -17.703 28.812 2.668 1 94.62 366 SER A CA 1
ATOM 2804 C C . SER A 1 366 ? -17.641 27.312 2.98 1 94.62 366 SER A C 1
ATOM 2806 O O . SER A 1 366 ? -18.656 26.688 3.24 1 94.62 366 SER A O 1
ATOM 2808 N N . GLU A 1 367 ? -16.5 26.781 2.904 1 93.44 367 GLU A N 1
ATOM 2809 C CA . GLU A 1 367 ? -16.312 25.359 3.195 1 93.44 367 GLU A CA 1
ATOM 2810 C C . GLU A 1 367 ? -16.609 25.062 4.656 1 93.44 367 GLU A C 1
ATOM 2812 O O . GLU A 1 367 ? -17.141 23.984 4.973 1 93.44 367 GLU A O 1
ATOM 2817 N N . MET A 1 368 ? -16.25 25.953 5.547 1 94.25 368 MET A N 1
ATOM 2818 C CA . MET A 1 368 ? -16.531 25.781 6.969 1 94.25 368 MET A CA 1
ATOM 2819 C C . MET A 1 368 ? -18.031 25.719 7.215 1 94.25 368 MET A C 1
ATOM 2821 O O . MET A 1 368 ? -18.516 24.859 7.969 1 94.25 368 MET A O 1
ATOM 2825 N N . ARG A 1 369 ? -18.75 26.594 6.559 1 94.56 369 ARG A N 1
ATOM 2826 C CA . ARG A 1 369 ? -20.188 26.625 6.723 1 94.56 369 ARG A CA 1
ATOM 2827 C C . ARG A 1 369 ? -20.844 25.375 6.133 1 94.56 369 ARG A C 1
ATOM 2829 O O . ARG A 1 369 ? -21.859 24.891 6.648 1 94.56 369 ARG A O 1
ATOM 2836 N N . ARG A 1 370 ? -20.297 24.875 5.074 1 93.62 370 ARG A N 1
ATOM 2837 C CA . ARG A 1 370 ? -20.797 23.641 4.477 1 93.62 370 ARG A CA 1
ATOM 2838 C C . ARG A 1 370 ? -20.578 22.453 5.41 1 93.62 370 ARG A C 1
ATOM 2840 O O . ARG A 1 370 ? -21.453 21.594 5.531 1 93.62 370 ARG A O 1
ATOM 2847 N N . GLU A 1 371 ? -19.453 22.438 6.043 1 89.94 371 GLU A N 1
ATOM 2848 C CA . GLU A 1 371 ? -19.094 21.344 6.949 1 89.94 371 GLU A CA 1
ATOM 2849 C C . GLU A 1 371 ? -19.906 21.422 8.242 1 89.94 371 GLU A C 1
ATOM 2851 O O . GLU A 1 371 ? -20.281 20.391 8.805 1 89.94 371 GLU A O 1
ATOM 2856 N N . ILE A 1 372 ? -20.078 22.625 8.711 1 92.88 372 ILE A N 1
ATOM 2857 C CA . ILE A 1 372 ? -20.812 22.859 9.953 1 92.88 372 ILE A CA 1
ATOM 2858 C C . ILE A 1 372 ? -21.953 23.859 9.695 1 92.88 372 ILE A C 1
ATOM 2860 O O . ILE A 1 372 ? -21.781 25.062 9.906 1 92.88 372 ILE A O 1
ATOM 2864 N N . PRO A 1 373 ? -23.031 23.359 9.414 1 92.56 373 PRO A N 1
ATOM 2865 C CA . PRO A 1 373 ? -24.141 24.219 9.031 1 92.56 373 PRO A CA 1
ATOM 2866 C C . PRO A 1 373 ? -24.609 25.141 10.172 1 92.56 373 PRO A C 1
ATOM 2868 O O . PRO A 1 373 ? -25.25 26.156 9.93 1 92.56 373 PRO A O 1
ATOM 2871 N N . ALA A 1 374 ? -24.266 24.828 11.367 1 92.19 374 ALA A N 1
ATOM 2872 C CA . ALA A 1 374 ? -24.656 25.625 12.531 1 92.19 374 ALA A CA 1
ATOM 2873 C C . ALA A 1 374 ? -23.938 26.969 12.555 1 92.19 374 ALA A C 1
ATOM 2875 O O . ALA A 1 374 ? -24.312 27.875 13.281 1 92.19 374 ALA A O 1
ATOM 2876 N N . ILE A 1 375 ? -22.938 27.078 11.75 1 93.31 375 ILE A N 1
ATOM 2877 C CA . ILE A 1 375 ? -22.156 28.312 11.719 1 93.31 375 ILE A CA 1
ATOM 2878 C C . ILE A 1 375 ? -22.938 29.391 10.945 1 93.31 375 ILE A C 1
ATOM 2880 O O . ILE A 1 375 ? -23.25 29.203 9.766 1 93.31 375 ILE A O 1
ATOM 2884 N N . ALA A 1 376 ? -23.188 30.391 11.617 1 91.19 376 ALA A N 1
ATOM 2885 C CA . ALA A 1 376 ? -23.922 31.484 10.984 1 91.19 376 ALA A CA 1
ATOM 2886 C C . ALA A 1 376 ? -22.969 32.469 10.297 1 91.19 376 ALA A C 1
ATOM 2888 O O . ALA A 1 376 ? -23.281 33 9.227 1 91.19 376 ALA A O 1
ATOM 2889 N N . SER A 1 377 ? -21.859 32.75 10.969 1 89.81 377 SER A N 1
ATOM 2890 C CA . SER A 1 377 ? -20.906 33.719 10.406 1 89.81 377 SER A CA 1
ATOM 2891 C C . SER A 1 377 ? -19.469 33.312 10.766 1 89.81 377 SER A C 1
ATOM 2893 O O . SER A 1 377 ? -19.234 32.719 11.812 1 89.81 377 SER A O 1
ATOM 2895 N N . VAL A 1 378 ? -18.609 33.625 9.844 1 92.5 378 VAL A N 1
ATOM 2896 C CA . VAL A 1 378 ? -17.188 33.438 10.055 1 92.5 378 VAL A CA 1
ATOM 2897 C C . VAL A 1 378 ? -16.422 34.719 9.75 1 92.5 378 VAL A C 1
ATOM 2899 O O . VAL A 1 378 ? -16.609 35.312 8.688 1 92.5 378 VAL A O 1
ATOM 2902 N N . LEU A 1 379 ? -15.711 35.188 10.734 1 90.69 379 LEU A N 1
ATOM 2903 C CA . LEU A 1 379 ? -14.828 36.344 10.539 1 90.69 379 LEU A CA 1
ATOM 2904 C C . LEU A 1 379 ? -13.367 35.906 10.539 1 90.69 379 LEU A C 1
ATOM 2906 O O . LEU A 1 379 ? -12.859 35.438 11.547 1 90.69 379 LEU A O 1
ATOM 2910 N N . THR A 1 380 ? -12.719 36.125 9.43 1 93.62 380 THR A N 1
ATOM 2911 C CA . THR A 1 380 ? -11.336 35.688 9.289 1 93.62 380 THR A CA 1
ATOM 2912 C C . THR A 1 380 ? -10.398 36.906 9.242 1 93.62 380 THR A C 1
ATOM 2914 O O . THR A 1 380 ? -10.508 37.75 8.352 1 93.62 380 THR A O 1
ATOM 2917 N N . HIS A 1 381 ? -9.57 36.969 10.273 1 92.25 381 HIS A N 1
ATOM 2918 C CA . HIS A 1 381 ? -8.469 37.938 10.242 1 92.25 381 HIS A CA 1
ATOM 2919 C C . HIS A 1 381 ? -7.309 37.406 9.406 1 92.25 381 HIS A C 1
ATOM 2921 O O . HIS A 1 381 ? -6.641 36.438 9.797 1 92.25 381 HIS A O 1
ATOM 2927 N N . ILE A 1 382 ? -7.051 38 8.266 1 92.69 382 ILE A N 1
ATOM 2928 C CA . ILE A 1 382 ? -6.012 37.531 7.367 1 92.69 382 ILE A CA 1
ATOM 2929 C C . ILE A 1 382 ? -4.68 38.188 7.719 1 92.69 382 ILE A C 1
ATOM 2931 O O . ILE A 1 382 ? -4.566 39.406 7.727 1 92.69 382 ILE A O 1
ATOM 2935 N N . GLU A 1 383 ? -3.766 37.344 8.047 1 88.5 383 GLU A N 1
ATOM 2936 C CA . GLU A 1 383 ? -2.436 37.812 8.422 1 88.5 383 GLU A CA 1
ATOM 2937 C C . GLU A 1 383 ? -1.387 37.344 7.406 1 88.5 383 GLU A C 1
ATOM 2939 O O . GLU A 1 383 ? -1.652 36.5 6.57 1 88.5 383 GLU A O 1
ATOM 2944 N N . SER A 1 384 ? -0.284 38.094 7.422 1 87.38 384 SER A N 1
ATOM 2945 C CA . SER A 1 384 ? 0.826 37.75 6.539 1 87.38 384 SER A CA 1
ATOM 2946 C C . SER A 1 384 ? 1.845 36.875 7.258 1 87.38 384 SER A C 1
ATOM 2948 O O . SER A 1 384 ? 2.158 37.094 8.43 1 87.38 384 SER A O 1
ATOM 2950 N N . GLU A 1 385 ? 2.186 35.844 6.594 1 82.12 385 GLU A N 1
ATOM 2951 C CA . GLU A 1 385 ? 3.271 35 7.07 1 82.12 385 GLU A CA 1
ATOM 2952 C C . GLU A 1 385 ? 4.617 35.469 6.52 1 82.12 385 GLU A C 1
ATOM 2954 O O . GLU A 1 385 ? 4.812 35.5 5.301 1 82.12 385 GLU A O 1
ATOM 2959 N N . PRO A 1 386 ? 5.449 35.812 7.484 1 75.38 386 PRO A N 1
ATOM 2960 C CA . PRO A 1 386 ? 6.75 36.219 6.945 1 75.38 386 PRO A CA 1
ATOM 2961 C C . PRO A 1 386 ? 7.461 35.062 6.223 1 75.38 386 PRO A C 1
ATOM 2963 O O . PRO A 1 386 ? 7.398 33.938 6.664 1 75.38 386 PRO A O 1
ATOM 2966 N N . ALA A 1 387 ? 8.023 35.344 5.07 1 73.81 387 ALA A N 1
ATOM 2967 C CA . ALA A 1 387 ? 8.742 34.312 4.305 1 73.81 387 ALA A CA 1
ATOM 2968 C C . ALA A 1 387 ? 10.203 34.719 4.09 1 73.81 387 ALA A C 1
ATOM 2970 O O . ALA A 1 387 ? 10.992 33.969 3.533 1 73.81 387 ALA A O 1
ATOM 2971 N N . THR A 1 388 ? 10.586 35.812 4.578 1 78.44 388 THR A N 1
ATOM 2972 C CA . THR A 1 388 ? 11.938 36.312 4.379 1 78.44 388 THR A CA 1
ATOM 2973 C C . THR A 1 388 ? 12.648 36.5 5.715 1 78.44 388 THR A C 1
ATOM 2975 O O . THR A 1 388 ? 12.008 36.75 6.734 1 78.44 388 THR A O 1
ATOM 2978 N N . ILE A 1 389 ? 13.938 36.281 5.66 1 83.12 389 ILE A N 1
ATOM 2979 C CA . ILE A 1 389 ? 14.766 36.531 6.84 1 83.12 389 ILE A CA 1
ATOM 2980 C C . ILE A 1 389 ? 14.977 38.031 7.039 1 83.12 389 ILE A C 1
ATOM 2982 O O . ILE A 1 389 ? 15.406 38.719 6.121 1 83.12 389 ILE A O 1
ATOM 2986 N N . GLU A 1 390 ? 14.531 38.406 8.242 1 80.81 390 GLU A N 1
ATOM 2987 C CA . GLU A 1 390 ? 14.688 39.844 8.547 1 80.81 390 GLU A CA 1
ATOM 2988 C C . GLU A 1 390 ? 16.062 40.125 9.125 1 80.81 390 GLU A C 1
ATOM 2990 O O . GLU A 1 390 ? 16.656 39.281 9.805 1 80.81 390 GLU A O 1
ATOM 2995 N N . ARG A 1 391 ? 16.672 41.25 8.82 1 78.62 391 ARG A N 1
ATOM 2996 C CA . ARG A 1 391 ? 17.969 41.719 9.352 1 78.62 391 ARG A CA 1
ATOM 2997 C C . ARG A 1 391 ? 17.812 42.969 10.164 1 78.62 391 ARG A C 1
ATOM 2999 O O . ARG A 1 391 ? 17.875 44.094 9.625 1 78.62 391 ARG A O 1
ATOM 3006 N N . PRO A 1 392 ? 17.531 42.781 11.5 1 77 392 PRO A N 1
ATOM 3007 C CA . PRO A 1 392 ? 17.359 43.969 12.344 1 77 392 PRO A CA 1
ATOM 3008 C C . PRO A 1 392 ? 18.594 44.875 12.375 1 77 392 PRO A C 1
ATOM 3010 O O . PRO A 1 392 ? 19.719 44.375 12.211 1 77 392 PRO A O 1
ATOM 3013 N N . ALA A 1 393 ? 18.25 46.156 12.578 1 73.56 393 ALA A N 1
ATOM 3014 C CA . ALA A 1 393 ? 19.328 47.125 12.633 1 73.56 393 ALA A CA 1
ATOM 3015 C C . ALA A 1 393 ? 20.125 47 13.93 1 73.56 393 ALA A C 1
ATOM 3017 O O . ALA A 1 393 ? 21.344 47.188 13.945 1 73.56 393 ALA A O 1
ATOM 3018 N N . SER A 1 394 ? 19.406 46.719 15.008 1 77.44 394 SER A N 1
ATOM 3019 C CA . SER A 1 394 ? 20.078 46.562 16.297 1 77.44 394 SER A CA 1
ATOM 3020 C C . SER A 1 394 ? 19.297 45.656 17.219 1 77.44 394 SER A C 1
ATOM 3022 O O . SER A 1 394 ? 18.078 45.562 17.125 1 77.44 394 SER A O 1
ATOM 3024 N N . LEU A 1 395 ? 20.047 44.938 17.969 1 77.88 395 LEU A N 1
ATOM 3025 C CA . LEU A 1 395 ? 19.531 44.125 19.062 1 77.88 395 LEU A CA 1
ATOM 3026 C C . LEU A 1 395 ? 20.234 44.469 20.375 1 77.88 395 LEU A C 1
ATOM 3028 O O . LEU A 1 395 ? 21.422 44.188 20.531 1 77.88 395 LEU A O 1
ATOM 3032 N N . GLU A 1 396 ? 19.516 45.312 21.172 1 81.25 396 GLU A N 1
ATOM 3033 C CA . GLU A 1 396 ? 20.172 45.781 22.375 1 81.25 396 GLU A CA 1
ATOM 3034 C C . GLU A 1 396 ? 19.234 45.75 23.578 1 81.25 396 GLU A C 1
ATOM 3036 O O . GLU A 1 396 ? 18.047 45.469 23.438 1 81.25 396 GLU A O 1
ATOM 3041 N N . ARG A 1 397 ? 19.875 45.844 24.688 1 87.25 397 ARG A N 1
ATOM 3042 C CA . ARG A 1 397 ? 19.109 46.031 25.906 1 87.25 397 ARG A CA 1
ATOM 3043 C C . ARG A 1 397 ? 18.812 47.531 26.156 1 87.25 397 ARG A C 1
ATOM 3045 O O . ARG A 1 397 ? 19.703 48.375 26 1 87.25 397 ARG A O 1
ATOM 3052 N N . ASP A 1 398 ? 17.516 47.875 26.25 1 87.69 398 ASP A N 1
ATOM 3053 C CA . ASP A 1 398 ? 17.078 49.219 26.562 1 87.69 398 ASP A CA 1
ATOM 3054 C C . ASP A 1 398 ? 16.562 49.344 28 1 87.69 398 ASP A C 1
ATOM 3056 O O . ASP A 1 398 ? 15.469 48.875 28.312 1 87.69 398 ASP A O 1
ATOM 3060 N N . ARG A 1 399 ? 17.281 50.062 28.781 1 90.75 399 ARG A N 1
ATOM 3061 C CA . ARG A 1 399 ? 16.984 50.125 30.219 1 90.75 399 ARG A CA 1
ATOM 3062 C C . ARG A 1 399 ? 15.68 50.875 30.469 1 90.75 399 ARG A C 1
ATOM 3064 O O . ARG A 1 399 ? 14.938 50.531 31.391 1 90.75 399 ARG A O 1
ATOM 3071 N N . GLN A 1 400 ? 15.422 51.812 29.688 1 91.75 400 GLN A N 1
ATOM 3072 C CA . GLN A 1 400 ? 14.211 52.594 29.891 1 91.75 400 GLN A CA 1
ATOM 3073 C C . GLN A 1 400 ? 12.961 51.781 29.609 1 91.75 400 GLN A C 1
ATOM 3075 O O . GLN A 1 400 ? 12.016 51.781 30.406 1 91.75 400 GLN A O 1
ATOM 3080 N N . LEU A 1 401 ? 12.953 51.094 28.5 1 92.38 401 LEU A N 1
ATOM 3081 C CA . LEU A 1 401 ? 11.812 50.25 28.156 1 92.38 401 LEU A CA 1
ATOM 3082 C C . LEU A 1 401 ? 11.672 49.094 29.141 1 92.38 401 LEU A C 1
ATOM 3084 O O . LEU A 1 401 ? 10.562 48.656 29.438 1 92.38 401 LEU A O 1
ATOM 3088 N N . GLU A 1 402 ? 12.797 48.656 29.672 1 93.38 402 GLU A N 1
ATOM 3089 C CA . GLU A 1 402 ? 12.781 47.594 30.672 1 93.38 402 GLU A CA 1
ATOM 3090 C C . GLU A 1 402 ? 12.094 48.031 31.953 1 93.38 402 GLU A C 1
ATOM 3092 O O . GLU A 1 402 ? 11.297 47.281 32.531 1 93.38 402 GLU A O 1
ATOM 3097 N N . VAL A 1 403 ? 12.469 49.219 32.375 1 93.88 403 VAL A N 1
ATOM 3098 C CA . VAL A 1 403 ? 11.891 49.75 33.625 1 93.88 403 VAL A CA 1
ATOM 3099 C C . VAL A 1 403 ? 10.391 49.969 33.438 1 93.88 403 VAL A C 1
ATOM 3101 O O . VAL A 1 403 ? 9.602 49.656 34.312 1 93.88 403 VAL A O 1
ATOM 3104 N N . ARG A 1 404 ? 9.961 50.438 32.281 1 94.5 404 ARG A N 1
ATOM 3105 C CA . ARG A 1 404 ? 8.555 50.656 31.969 1 94.5 404 ARG A CA 1
ATOM 3106 C C . ARG A 1 404 ? 7.785 49.344 31.922 1 94.5 404 ARG A C 1
ATOM 3108 O O . ARG A 1 404 ? 6.652 49.25 32.406 1 94.5 404 ARG A O 1
ATOM 3115 N N . LEU A 1 405 ? 8.438 48.375 31.344 1 94.56 405 LEU A N 1
ATOM 3116 C CA . LEU A 1 405 ? 7.801 47.062 31.266 1 94.56 405 LEU A CA 1
ATOM 3117 C C . LEU A 1 405 ? 7.625 46.438 32.656 1 94.56 405 LEU A C 1
ATOM 3119 O O . LEU A 1 405 ? 6.57 45.875 32.938 1 94.56 405 LEU A O 1
ATOM 3123 N N . ARG A 1 406 ? 8.602 46.562 33.5 1 94.19 406 ARG A N 1
ATOM 3124 C CA . ARG A 1 406 ? 8.531 46.031 34.844 1 94.19 406 ARG A CA 1
ATOM 3125 C C . ARG A 1 406 ? 7.477 46.75 35.656 1 94.19 406 ARG A C 1
ATOM 3127 O O . ARG A 1 406 ? 6.809 46.156 36.5 1 94.19 406 ARG A O 1
ATOM 3134 N N . ARG A 1 407 ? 7.406 48 35.406 1 94 407 ARG A N 1
ATOM 3135 C CA . ARG A 1 407 ? 6.379 48.781 36.062 1 94 407 ARG A CA 1
ATOM 3136 C C . ARG A 1 407 ? 4.984 48.344 35.656 1 94 407 ARG A C 1
ATOM 3138 O O . ARG A 1 407 ? 4.102 48.188 36.5 1 94 407 ARG A O 1
ATOM 3145 N N . ALA A 1 408 ? 4.801 48.188 34.375 1 94.19 408 ALA A N 1
ATOM 3146 C CA . ALA A 1 408 ? 3.516 47.688 33.906 1 94.19 408 ALA A CA 1
ATOM 3147 C C . ALA A 1 408 ? 3.201 46.312 34.469 1 94.19 408 ALA A C 1
ATOM 3149 O O . ALA A 1 408 ? 2.049 46.031 34.781 1 94.19 408 ALA A O 1
ATOM 3150 N N . ALA A 1 409 ? 4.199 45.469 34.625 1 94.69 409 ALA A N 1
ATOM 3151 C CA . ALA A 1 409 ? 4.043 44.094 35.094 1 94.69 409 ALA A CA 1
ATOM 3152 C C . ALA A 1 409 ? 3.672 44.031 36.562 1 94.69 409 ALA A C 1
ATOM 3154 O O . ALA A 1 409 ? 3.014 43.094 37.031 1 94.69 409 ALA A O 1
ATOM 3155 N N . SER A 1 410 ? 4.082 45.031 37.312 1 92.94 410 SER A N 1
ATOM 3156 C CA . SER A 1 410 ? 3.826 45.094 38.75 1 92.94 410 SER A CA 1
ATOM 3157 C C . SER A 1 410 ? 2.332 45.188 39.062 1 92.94 410 SER A C 1
ATOM 3159 O O . SER A 1 410 ? 1.89 44.875 40.156 1 92.94 410 SER A O 1
ATOM 3161 N N . GLY A 1 411 ? 1.567 45.562 38.031 1 92.19 411 GLY A N 1
ATOM 3162 C CA . GLY A 1 411 ? 0.125 45.656 38.188 1 92.19 411 GLY A CA 1
ATOM 3163 C C . GLY A 1 411 ? -0.582 44.312 38.125 1 92.19 411 GLY A C 1
ATOM 3164 O O . GLY A 1 411 ? -1.778 44.219 38.406 1 92.19 411 GLY A O 1
ATOM 3165 N N . PHE A 1 412 ? 0.151 43.281 37.844 1 94.88 412 PHE A N 1
ATOM 3166 C CA . PHE A 1 412 ? -0.417 41.969 37.719 1 94.88 412 PHE A CA 1
ATOM 3167 C C . PHE A 1 412 ? 0.172 41.031 38.781 1 94.88 412 PHE A C 1
ATOM 3169 O O . PHE A 1 412 ? 1.312 40.562 38.656 1 94.88 412 PHE A O 1
ATOM 3176 N N . PRO A 1 413 ? -0.616 40.656 39.75 1 93.38 413 PRO A N 1
ATOM 3177 C CA . PRO A 1 413 ? -0.106 39.875 40.875 1 93.38 413 PRO A CA 1
ATOM 3178 C C . PRO A 1 413 ? 0.378 38.5 40.438 1 93.38 413 PRO A C 1
ATOM 3180 O O . PRO A 1 413 ? 1.214 37.875 41.125 1 93.38 413 PRO A O 1
ATOM 3183 N N . GLU A 1 414 ? -0.141 38 39.375 1 94 414 GLU A N 1
ATOM 3184 C CA . GLU A 1 414 ? 0.219 36.656 38.906 1 94 414 GLU A CA 1
ATOM 3185 C C . GLU A 1 414 ? 1.645 36.625 38.375 1 94 414 GLU A C 1
ATOM 3187 O O . GLU A 1 414 ? 2.256 35.562 38.281 1 94 414 GLU A O 1
ATOM 3192 N N . ILE A 1 415 ? 2.143 37.75 37.938 1 95.06 415 ILE A N 1
ATOM 3193 C CA . ILE A 1 415 ? 3.479 37.812 37.375 1 95.06 415 ILE A CA 1
ATOM 3194 C C . ILE A 1 415 ? 4.523 37.875 38.469 1 95.06 415 ILE A C 1
ATOM 3196 O O . ILE A 1 415 ? 4.52 38.781 39.312 1 95.06 415 ILE A O 1
ATOM 3200 N N . LEU A 1 416 ? 5.391 36.969 38.469 1 93.12 416 LEU A N 1
ATOM 3201 C CA . LEU A 1 416 ? 6.398 36.844 39.5 1 93.12 416 LEU A CA 1
ATOM 3202 C C . LEU A 1 416 ? 7.645 37.625 39.156 1 93.12 416 LEU A C 1
ATOM 3204 O O . LEU A 1 416 ? 8.344 38.125 40.031 1 93.12 416 LEU A O 1
ATOM 3208 N N . ASP A 1 417 ? 7.973 37.562 37.844 1 91.5 417 ASP A N 1
ATOM 3209 C CA . ASP A 1 417 ? 9.203 38.219 37.438 1 91.5 417 ASP A CA 1
ATOM 3210 C C . ASP A 1 417 ? 9.227 38.438 35.906 1 91.5 417 ASP A C 1
ATOM 3212 O O . ASP A 1 417 ? 8.602 37.688 35.188 1 91.5 417 ASP A O 1
ATOM 3216 N N . ILE A 1 418 ? 9.867 39.5 35.469 1 93.75 418 ILE A N 1
ATOM 3217 C CA . ILE A 1 418 ? 10.172 39.781 34.062 1 93.75 418 ILE A CA 1
ATOM 3218 C C . ILE A 1 418 ? 11.68 39.844 33.875 1 93.75 418 ILE A C 1
ATOM 3220 O O . ILE A 1 418 ? 12.367 40.625 34.562 1 93.75 418 ILE A O 1
ATOM 3224 N N . HIS A 1 419 ? 12.227 39.062 33 1 90.94 419 HIS A N 1
ATOM 3225 C CA . HIS A 1 419 ? 13.672 39.094 32.781 1 90.94 419 HIS A CA 1
ATOM 3226 C C . HIS A 1 419 ? 14 38.875 31.312 1 90.94 419 HIS A C 1
ATOM 3228 O O . HIS A 1 419 ? 13.094 38.625 30.5 1 90.94 419 HIS A O 1
ATOM 3234 N N . GLU A 1 420 ? 15.289 39.094 30.922 1 88.75 420 GLU A N 1
ATOM 3235 C CA . GLU A 1 420 ? 15.812 38.906 29.578 1 88.75 420 GLU A CA 1
ATOM 3236 C C . GLU A 1 420 ? 15.039 39.781 28.562 1 88.75 420 GLU A C 1
ATOM 3238 O O . GLU A 1 420 ? 14.539 39.25 27.562 1 88.75 420 GLU A O 1
ATOM 3243 N N . VAL A 1 421 ? 14.867 41 28.906 1 92 421 VAL A N 1
ATOM 3244 C CA . VAL A 1 421 ? 14.18 41.938 28.031 1 92 421 VAL A CA 1
ATOM 3245 C C . VAL A 1 421 ? 15.109 42.375 26.906 1 92 421 VAL A C 1
ATOM 3247 O O . VAL A 1 421 ? 16.219 42.875 27.156 1 92 421 VAL A O 1
ATOM 3250 N N . MET A 1 422 ? 14.711 42.094 25.734 1 89.62 422 MET A N 1
ATOM 3251 C CA . MET A 1 422 ? 15.492 42.438 24.562 1 89.62 422 MET A CA 1
ATOM 3252 C C . MET A 1 422 ? 14.688 43.344 23.625 1 89.62 422 MET A C 1
ATOM 3254 O O . MET A 1 422 ? 13.477 43.156 23.469 1 89.62 422 MET A O 1
ATOM 3258 N N . VAL A 1 423 ? 15.344 44.344 23.094 1 90.44 423 VAL A N 1
ATOM 3259 C CA . VAL A 1 423 ? 14.703 45.281 22.188 1 90.44 423 VAL A CA 1
ATOM 3260 C C . VAL A 1 423 ? 15.336 45.188 20.797 1 90.44 423 VAL A C 1
ATOM 3262 O O . VAL A 1 423 ? 16.562 45.188 20.672 1 90.44 423 VAL A O 1
ATOM 3265 N N . SER A 1 424 ? 14.531 44.906 19.875 1 86.69 424 SER A N 1
ATOM 3266 C CA . SER A 1 424 ? 14.969 44.875 18.469 1 86.69 424 SER A CA 1
ATOM 3267 C C . SER A 1 424 ? 14.367 46 17.672 1 86.69 424 SER A C 1
ATOM 3269 O O . SER A 1 424 ? 13.18 46.312 17.797 1 86.69 424 SER A O 1
ATOM 3271 N N . ARG A 1 425 ? 15.172 46.719 16.953 1 85.56 425 ARG A N 1
ATOM 3272 C CA . ARG A 1 425 ? 14.719 47.812 16.125 1 85.56 425 ARG A CA 1
ATOM 3273 C C . ARG A 1 425 ? 14.836 47.469 14.633 1 85.56 425 ARG A C 1
ATOM 3275 O O . ARG A 1 425 ? 15.891 47.031 14.18 1 85.56 425 ARG A O 1
ATOM 3282 N N . MET A 1 426 ? 13.766 47.375 14.016 1 78.19 426 MET A N 1
ATOM 3283 C CA . MET A 1 426 ? 13.695 47.156 12.578 1 78.19 426 MET A CA 1
ATOM 3284 C C . MET A 1 426 ? 13.078 48.344 11.859 1 78.19 426 MET A C 1
ATOM 3286 O O . MET A 1 426 ? 11.859 48.5 11.82 1 78.19 426 MET A O 1
ATOM 3290 N N . HIS A 1 427 ? 13.953 49.031 11.125 1 73.19 427 HIS A N 1
ATOM 3291 C CA . HIS A 1 427 ? 13.5 50.25 10.461 1 73.19 427 HIS A CA 1
ATOM 3292 C C . HIS A 1 427 ? 12.758 51.156 11.438 1 73.19 427 HIS A C 1
ATOM 3294 O O . HIS A 1 427 ? 13.328 51.625 12.422 1 73.19 427 HIS A O 1
ATOM 3300 N N . GLU A 1 428 ? 11.461 51.281 11.234 1 70.19 428 GLU A N 1
ATOM 3301 C CA . GLU A 1 428 ? 10.688 52.188 12.07 1 70.19 428 GLU A CA 1
ATOM 3302 C C . GLU A 1 428 ? 9.867 51.438 13.109 1 70.19 428 GLU A C 1
ATOM 3304 O O . GLU A 1 428 ? 9.086 52.031 13.844 1 70.19 428 GLU A O 1
ATOM 3309 N N . ARG A 1 429 ? 10.273 50.188 13.234 1 81.06 429 ARG A N 1
ATOM 3310 C CA . ARG A 1 429 ? 9.5 49.375 14.18 1 81.06 429 ARG A CA 1
ATOM 3311 C C . ARG A 1 429 ? 10.367 48.906 15.344 1 81.06 429 ARG A C 1
ATOM 3313 O O . ARG A 1 429 ? 11.508 48.5 15.141 1 81.06 429 ARG A O 1
ATOM 3320 N N . ILE A 1 430 ? 9.828 49.188 16.562 1 87.88 430 ILE A N 1
ATOM 3321 C CA . ILE A 1 430 ? 10.5 48.719 17.766 1 87.88 430 ILE A CA 1
ATOM 3322 C C . ILE A 1 430 ? 9.773 47.469 18.312 1 87.88 430 ILE A C 1
ATOM 3324 O O . ILE A 1 430 ? 8.562 47.5 18.531 1 87.88 430 ILE A O 1
ATOM 3328 N N . GLN A 1 431 ? 10.516 46.438 18.453 1 89.12 431 GLN A N 1
ATOM 3329 C CA . GLN A 1 431 ? 9.969 45.219 19.016 1 89.12 431 GLN A CA 1
ATOM 3330 C C . GLN A 1 431 ? 10.672 44.844 20.312 1 89.12 431 GLN A C 1
ATOM 3332 O O . GLN A 1 431 ? 11.898 44.938 20.422 1 89.12 431 GLN A O 1
ATOM 3337 N N . VAL A 1 432 ? 9.859 44.5 21.281 1 91.5 432 VAL A N 1
ATOM 3338 C CA . VAL A 1 432 ? 10.398 44.125 22.578 1 91.5 432 VAL A CA 1
ATOM 3339 C C . VAL A 1 432 ? 10.062 42.656 22.875 1 91.5 432 VAL A C 1
ATOM 3341 O O . VAL A 1 432 ? 8.969 42.188 22.562 1 91.5 432 VAL A O 1
ATOM 3344 N N . SER A 1 433 ? 11.008 41.938 23.344 1 91.5 433 SER A N 1
ATOM 3345 C CA . SER A 1 433 ? 10.781 40.594 23.797 1 91.5 433 SER A CA 1
ATOM 3346 C C . SER A 1 433 ? 11.242 40.375 25.234 1 91.5 433 SER A C 1
ATOM 3348 O O . SER A 1 433 ? 12.172 41.062 25.688 1 91.5 433 SER A O 1
ATOM 3350 N N . CYS A 1 434 ? 10.523 39.562 25.922 1 92.69 434 CYS A N 1
ATOM 3351 C CA . CYS A 1 434 ? 10.93 39.312 27.312 1 92.69 434 CYS A CA 1
ATOM 3352 C C . CYS A 1 434 ? 10.461 37.938 27.781 1 92.69 434 CYS A C 1
ATOM 3354 O O . CYS A 1 434 ? 9.656 37.281 27.109 1 92.69 434 CYS A O 1
ATOM 3356 N N . HIS A 1 435 ? 10.992 37.5 28.875 1 93.62 435 HIS A N 1
ATOM 3357 C CA . HIS A 1 435 ? 10.531 36.344 29.594 1 93.62 435 HIS A CA 1
ATOM 3358 C C . HIS A 1 435 ? 9.68 36.719 30.797 1 93.62 435 HIS A C 1
ATOM 3360 O O . HIS A 1 435 ? 9.984 37.719 31.484 1 93.62 435 HIS A O 1
ATOM 3366 N N . CYS A 1 436 ? 8.641 36.094 30.938 1 94.38 436 CYS A N 1
ATOM 3367 C CA . CYS A 1 436 ? 7.715 36.375 32.031 1 94.38 436 CYS A CA 1
ATOM 3368 C C . CYS A 1 436 ? 7.492 35.125 32.875 1 94.38 436 CYS A C 1
ATOM 3370 O O . CYS A 1 436 ? 7.004 34.094 32.375 1 94.38 436 CYS A O 1
ATOM 3372 N N . THR A 1 437 ? 7.789 35.188 34.125 1 94.88 437 THR A N 1
ATOM 3373 C CA . THR A 1 437 ? 7.648 34.062 35.031 1 94.88 437 THR A CA 1
ATOM 3374 C C . THR A 1 437 ? 6.289 34.062 35.719 1 94.88 437 THR A C 1
ATOM 3376 O O . THR A 1 437 ? 5.902 35.094 36.312 1 94.88 437 THR A O 1
ATOM 3379 N N . LEU A 1 438 ? 5.605 33.031 35.594 1 95.56 438 LEU A N 1
ATOM 3380 C CA . LEU A 1 438 ? 4.301 32.844 36.25 1 95.56 438 LEU A CA 1
ATOM 3381 C C . LEU A 1 438 ? 4.246 31.531 37 1 95.56 438 LEU A C 1
ATOM 3383 O O . LEU A 1 438 ? 5.141 30.688 36.875 1 95.56 438 LEU A O 1
ATOM 3387 N N . PRO A 1 439 ? 3.229 31.328 37.844 1 94.44 439 PRO A N 1
ATOM 3388 C CA . PRO A 1 439 ? 3.125 30.078 38.625 1 94.44 439 PRO A CA 1
ATOM 3389 C C . PRO A 1 439 ? 3.021 28.844 37.719 1 94.44 439 PRO A C 1
ATOM 3391 O O . PRO A 1 439 ? 2.342 28.891 36.688 1 94.44 439 PRO A O 1
ATOM 3394 N N . ASP A 1 440 ? 3.549 27.781 38.188 1 94.31 440 ASP A N 1
ATOM 3395 C CA . ASP A 1 440 ? 3.736 26.562 37.406 1 94.31 440 ASP A CA 1
ATOM 3396 C C . ASP A 1 440 ? 2.393 25.953 37 1 94.31 440 ASP A C 1
ATOM 3398 O O . ASP A 1 440 ? 2.242 25.453 35.875 1 94.31 440 ASP A O 1
ATOM 3402 N N . ASP A 1 441 ? 1.428 26.016 37.812 1 94.56 441 ASP A N 1
ATOM 3403 C CA . ASP A 1 441 ? 0.204 25.234 37.656 1 94.56 4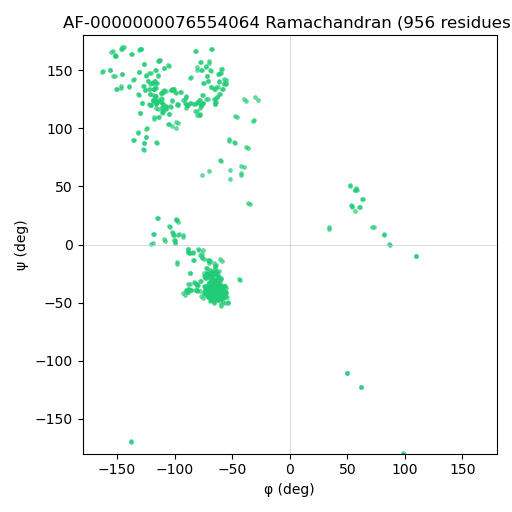41 ASP A CA 1
ATOM 3404 C C . ASP A 1 441 ? -0.91 26.094 37.031 1 94.56 441 ASP A C 1
ATOM 3406 O O . ASP A 1 441 ? -2.047 25.625 36.906 1 94.56 441 ASP A O 1
ATOM 3410 N N . LEU A 1 442 ? -0.556 27.359 36.719 1 94.19 442 LEU A N 1
ATOM 3411 C CA . LEU A 1 442 ? -1.567 28.203 36.094 1 94.19 442 LEU A CA 1
ATOM 3412 C C . LEU A 1 442 ? -1.977 27.641 34.75 1 94.19 442 LEU A C 1
ATOM 3414 O O . LEU A 1 442 ? -1.12 27.328 33.906 1 94.19 442 LEU A O 1
ATOM 3418 N N . PRO A 1 443 ? -3.299 27.453 34.531 1 93.88 443 PRO A N 1
ATOM 3419 C CA . PRO A 1 443 ? -3.74 27.016 33.219 1 93.88 443 PRO A CA 1
ATOM 3420 C C . PRO A 1 443 ? -3.406 28.016 32.125 1 93.88 443 PRO A C 1
ATOM 3422 O O . PRO A 1 443 ? -3.449 29.234 32.344 1 93.88 443 PRO A O 1
ATOM 3425 N N . MET A 1 444 ? -3.131 27.578 30.969 1 92.25 444 MET A N 1
ATOM 3426 C CA . MET A 1 444 ? -2.676 28.422 29.859 1 92.25 444 MET A CA 1
ATOM 3427 C C . MET A 1 444 ? -3.727 29.469 29.5 1 92.25 444 MET A C 1
ATOM 3429 O O . MET A 1 444 ? -3.393 30.547 29.031 1 92.25 444 MET A O 1
ATOM 3433 N N . ALA A 1 445 ? -4.996 29.141 29.734 1 90.31 445 ALA A N 1
ATOM 3434 C CA . ALA A 1 445 ? -6.035 30.156 29.516 1 90.31 445 ALA A CA 1
ATOM 3435 C C . ALA A 1 445 ? -5.777 31.406 30.344 1 90.31 445 ALA A C 1
ATOM 3437 O O . ALA A 1 445 ? -5.887 32.531 29.844 1 90.31 445 ALA A O 1
ATOM 3438 N N . GLU A 1 446 ? -5.426 31.25 31.578 1 92.75 446 GLU A N 1
ATOM 3439 C CA . GLU A 1 446 ? -5.145 32.375 32.5 1 92.75 446 GLU A CA 1
ATOM 3440 C C . GLU A 1 446 ? -3.814 33.031 32.156 1 92.75 446 GLU A C 1
ATOM 3442 O O . GLU A 1 446 ? -3.701 34.25 32.219 1 92.75 446 GLU A O 1
ATOM 3447 N N . VAL A 1 447 ? -2.863 32.156 31.875 1 93.44 447 VAL A N 1
ATOM 3448 C CA . VAL A 1 447 ? -1.554 32.688 31.5 1 93.44 447 VAL A CA 1
ATOM 3449 C C . VAL A 1 447 ? -1.696 33.625 30.312 1 93.44 447 VAL A C 1
ATOM 3451 O O . VAL A 1 447 ? -1.157 34.75 30.328 1 93.44 447 VAL A O 1
ATOM 3454 N N . HIS A 1 448 ? -2.352 33.156 29.344 1 90.44 448 HIS A N 1
ATOM 3455 C CA . HIS A 1 448 ? -2.543 33.938 28.125 1 90.44 448 HIS A CA 1
ATOM 3456 C C . HIS A 1 448 ? -3.281 35.25 28.422 1 90.44 448 HIS A C 1
ATOM 3458 O O . HIS A 1 448 ? -2.959 36.281 27.859 1 90.44 448 HIS A O 1
ATOM 3464 N N . ALA A 1 449 ? -4.277 35.188 29.234 1 88.69 449 ALA A N 1
ATOM 3465 C CA . ALA A 1 449 ? -5.039 36.375 29.609 1 88.69 449 ALA A CA 1
ATOM 3466 C C . ALA A 1 449 ? -4.141 37.406 30.281 1 88.69 449 ALA A C 1
ATOM 3468 O O . ALA A 1 449 ? -4.227 38.594 29.984 1 88.69 449 ALA A O 1
ATOM 3469 N N . VAL A 1 450 ? -3.318 36.938 31.172 1 93 450 VAL A N 1
ATOM 3470 C CA . VAL A 1 450 ? -2.438 37.812 31.938 1 93 450 VAL A CA 1
ATOM 3471 C C . VAL A 1 450 ? -1.41 38.438 31.016 1 93 450 VAL A C 1
ATOM 3473 O O . VAL A 1 450 ? -1.164 39.656 31.094 1 93 450 VAL A O 1
ATOM 3476 N N . ILE A 1 451 ? -0.837 37.719 30.172 1 92.56 451 ILE A N 1
ATOM 3477 C CA . ILE A 1 451 ? 0.209 38.219 29.281 1 92.56 451 ILE A CA 1
ATOM 3478 C C . ILE A 1 451 ? -0.394 39.188 28.266 1 92.56 451 ILE A C 1
ATOM 3480 O O . ILE A 1 451 ? 0.238 40.188 27.891 1 92.56 451 ILE A O 1
ATOM 3484 N N . THR A 1 452 ? -1.549 38.844 27.781 1 87.94 452 THR A N 1
ATOM 3485 C CA . THR A 1 452 ? -2.232 39.75 26.859 1 87.94 452 THR A CA 1
ATOM 3486 C C . THR A 1 452 ? -2.541 41.094 27.547 1 87.94 452 THR A C 1
ATOM 3488 O O . THR A 1 452 ? -2.383 42.156 26.938 1 87.94 452 THR A O 1
ATOM 3491 N N . ALA A 1 453 ? -3.006 41 28.781 1 89.38 453 ALA A N 1
ATOM 3492 C CA . ALA A 1 453 ? -3.287 42.219 29.547 1 89.38 453 ALA A CA 1
ATOM 3493 C C . ALA A 1 453 ? -2.018 43.031 29.766 1 89.38 453 ALA A C 1
ATOM 3495 O O . ALA A 1 453 ? -2.047 44.25 29.719 1 89.38 453 ALA A O 1
ATOM 3496 N N . LEU A 1 454 ? -0.982 42.344 30.062 1 93.12 454 LEU A N 1
ATOM 3497 C CA . LEU A 1 454 ? 0.302 43 30.234 1 93.12 454 LEU A CA 1
ATOM 3498 C C . LEU A 1 454 ? 0.735 43.688 28.938 1 93.12 454 LEU A C 1
ATOM 3500 O O . LEU A 1 454 ? 1.223 44.812 28.969 1 93.12 454 LEU A O 1
ATOM 3504 N N . GLU A 1 455 ? 0.624 43.031 27.859 1 90.81 455 GLU A N 1
ATOM 3505 C CA . GLU A 1 455 ? 0.965 43.594 26.562 1 90.81 455 GLU A CA 1
ATOM 3506 C C . GLU A 1 455 ? 0.195 44.875 26.297 1 90.81 455 GLU A C 1
ATOM 3508 O O . GLU A 1 455 ? 0.771 45.875 25.844 1 90.81 455 GLU A O 1
ATOM 3513 N N . ASN A 1 456 ? -1.071 44.812 26.594 1 87.81 456 ASN A N 1
ATOM 3514 C CA . ASN A 1 456 ? -1.916 45.969 26.406 1 87.81 456 ASN A CA 1
ATOM 3515 C C . ASN A 1 456 ? -1.49 47.125 27.297 1 87.81 456 ASN A C 1
ATOM 3517 O O . ASN A 1 456 ? -1.417 48.281 26.859 1 87.81 456 ASN A O 1
ATOM 3521 N N . ALA A 1 457 ? -1.262 46.812 28.562 1 90.81 457 ALA A N 1
ATOM 3522 C CA . ALA A 1 457 ? -0.85 47.844 29.516 1 90.81 457 ALA A CA 1
ATOM 3523 C C . ALA A 1 457 ? 0.474 48.5 29.109 1 90.81 457 ALA A C 1
ATOM 3525 O O . ALA A 1 457 ? 0.651 49.688 29.234 1 90.81 457 ALA A O 1
ATOM 3526 N N . PHE A 1 458 ? 1.353 47.688 28.625 1 92.31 458 PHE A N 1
ATOM 3527 C CA . PHE A 1 458 ? 2.666 48.156 28.219 1 92.31 458 PHE A CA 1
ATOM 3528 C C . PHE A 1 458 ? 2.557 49.031 26.969 1 92.31 458 PHE A C 1
ATOM 3530 O O . PHE A 1 458 ? 3.238 50.062 26.859 1 92.31 458 PHE A O 1
ATOM 3537 N N . LYS A 1 459 ? 1.755 48.625 26.062 1 88.31 459 LYS A N 1
ATOM 3538 C CA . LYS A 1 459 ? 1.588 49.375 24.812 1 88.31 459 LYS A CA 1
ATOM 3539 C C . LYS A 1 459 ? 0.985 50.75 25.078 1 88.31 459 LYS A C 1
ATOM 3541 O O . LYS A 1 459 ? 1.265 51.719 24.359 1 88.31 459 LYS A O 1
ATOM 3546 N N . LEU A 1 460 ? 0.19 50.812 26.109 1 87.5 460 LEU A N 1
ATOM 3547 C CA . LEU A 1 460 ? -0.37 52.125 26.5 1 87.5 460 LEU A CA 1
ATOM 3548 C C . LEU A 1 460 ? 0.714 53.031 27.062 1 87.5 460 LEU A C 1
ATOM 3550 O O . LEU A 1 460 ? 0.678 54.25 26.859 1 87.5 460 LEU A O 1
ATOM 3554 N N . ASP A 1 461 ? 1.618 52.406 27.766 1 90.56 461 ASP A N 1
ATOM 3555 C CA . ASP A 1 461 ? 2.701 53.156 28.391 1 90.56 461 ASP A CA 1
ATOM 3556 C C . ASP A 1 461 ? 3.799 53.5 27.391 1 90.56 461 ASP A C 1
ATOM 3558 O O . ASP A 1 461 ? 4.465 54.531 27.5 1 90.56 461 ASP A O 1
ATOM 3562 N N . ALA A 1 462 ? 4.008 52.594 26.484 1 91.69 462 ALA A N 1
ATOM 3563 C CA . ALA A 1 462 ? 5.035 52.75 25.453 1 91.69 462 ALA A CA 1
ATOM 3564 C C . ALA A 1 462 ? 4.449 52.531 24.062 1 91.69 462 ALA A C 1
ATOM 3566 O O . ALA A 1 462 ? 4.711 51.531 23.406 1 91.69 462 ALA A O 1
ATOM 3567 N N . PRO A 1 463 ? 3.838 53.562 23.531 1 87.12 463 PRO A N 1
ATOM 3568 C CA . PRO A 1 463 ? 3.166 53.438 22.234 1 87.12 463 PRO A CA 1
ATOM 3569 C C . PRO A 1 463 ? 4.148 53.281 21.078 1 87.12 463 PRO A C 1
ATOM 3571 O O . PRO A 1 463 ? 3.76 52.875 19.984 1 87.12 463 PRO A O 1
ATOM 3574 N N . GLU A 1 464 ? 5.383 53.594 21.328 1 86.69 464 GLU A N 1
ATOM 3575 C CA . GLU A 1 464 ? 6.395 53.5 20.281 1 86.69 464 GLU A CA 1
ATOM 3576 C C . GLU A 1 464 ? 6.711 52.031 19.969 1 86.69 464 GLU A C 1
ATOM 3578 O O . GLU A 1 464 ? 7.277 51.719 18.922 1 86.69 464 GLU A O 1
ATOM 3583 N N . VAL A 1 465 ? 6.387 51.188 20.875 1 88.81 465 VAL A N 1
ATOM 3584 C CA . VAL A 1 465 ? 6.648 49.75 20.688 1 88.81 465 VAL A CA 1
ATOM 3585 C C . VAL A 1 465 ? 5.582 49.156 19.781 1 88.81 465 VAL A C 1
ATOM 3587 O O . VAL A 1 465 ? 4.387 49.281 20.047 1 88.81 465 VAL A O 1
ATOM 3590 N N . SER A 1 466 ? 6.047 48.562 18.75 1 82.94 466 SER A N 1
ATOM 3591 C CA . SER A 1 466 ? 5.129 47.969 17.766 1 82.94 466 SER A CA 1
ATOM 3592 C C . SER A 1 466 ? 4.625 46.625 18.219 1 82.94 466 SER A C 1
ATOM 3594 O O . SER A 1 466 ? 3.475 46.25 17.969 1 82.94 466 SER A O 1
ATOM 3596 N N . ARG A 1 467 ? 5.547 45.875 18.797 1 86.69 467 ARG A N 1
ATOM 3597 C CA . ARG A 1 467 ? 5.188 44.531 19.172 1 86.69 467 ARG A CA 1
ATOM 3598 C C . ARG A 1 467 ? 5.926 44.094 20.453 1 86.69 467 ARG A C 1
ATOM 3600 O O . ARG A 1 467 ? 7.105 44.406 20.609 1 86.69 467 ARG A O 1
ATOM 3607 N N . LEU A 1 468 ? 5.211 43.5 21.344 1 89.31 468 LEU A N 1
ATOM 3608 C CA . LEU A 1 468 ? 5.785 42.875 22.531 1 89.31 468 LEU A CA 1
ATOM 3609 C C . LEU A 1 468 ? 5.586 41.375 22.516 1 89.31 468 LEU A C 1
ATOM 3611 O O . LEU A 1 468 ? 4.453 40.875 22.438 1 89.31 468 LEU A O 1
ATOM 3615 N N . LEU A 1 469 ? 6.68 40.656 22.469 1 90.12 469 LEU A N 1
ATOM 3616 C CA . LEU A 1 469 ? 6.629 39.219 22.516 1 90.12 469 LEU A CA 1
ATOM 3617 C C . LEU A 1 469 ? 7.012 38.688 23.906 1 90.12 469 LEU A C 1
ATOM 3619 O O . LEU A 1 469 ? 8.133 38.938 24.375 1 90.12 469 LEU A O 1
ATOM 3623 N N . ILE A 1 470 ? 6.133 38.031 24.516 1 92.88 470 ILE A N 1
ATOM 3624 C CA . ILE A 1 470 ? 6.363 37.562 25.875 1 92.88 470 ILE A CA 1
ATOM 3625 C C . ILE A 1 470 ? 6.488 36.031 25.875 1 92.88 470 ILE A C 1
ATOM 3627 O O . ILE A 1 470 ? 5.613 35.344 25.359 1 92.88 470 ILE A O 1
ATOM 3631 N N . HIS A 1 471 ? 7.508 35.5 26.375 1 93.31 471 HIS A N 1
ATOM 3632 C CA . HIS A 1 471 ? 7.695 34.062 26.609 1 93.31 471 HIS A CA 1
ATOM 3633 C C . HIS A 1 471 ? 7.363 33.688 28.047 1 93.31 471 HIS A C 1
ATOM 3635 O O . HIS A 1 471 ? 8.188 33.875 28.953 1 93.31 471 HIS A O 1
ATOM 3641 N N . PRO A 1 472 ? 6.281 33.094 28.266 1 93.44 472 PRO A N 1
ATOM 3642 C CA . PRO A 1 472 ? 5.953 32.688 29.641 1 93.44 472 PRO A CA 1
ATOM 3643 C C . PRO A 1 472 ? 6.762 31.484 30.109 1 93.44 472 PRO A C 1
ATOM 3645 O O . PRO A 1 472 ? 6.953 30.531 29.359 1 93.44 472 PRO A O 1
ATOM 3648 N N . GLU A 1 473 ? 7.207 31.484 31.281 1 93.75 473 GLU A N 1
ATOM 3649 C CA . GLU A 1 473 ? 7.992 30.406 31.891 1 93.75 473 GLU A CA 1
ATOM 3650 C C . GLU A 1 473 ? 7.512 30.109 33.312 1 93.75 473 GLU A C 1
ATOM 3652 O O . GLU A 1 473 ? 7.098 31.016 34.031 1 93.75 473 GLU A O 1
ATOM 3657 N N . PRO A 1 474 ? 7.52 28.844 33.625 1 93.56 474 PRO A N 1
ATOM 3658 C CA . PRO A 1 474 ? 7.141 28.484 35 1 93.56 474 PRO A CA 1
ATOM 3659 C C . PRO A 1 474 ? 8.188 28.906 36.031 1 93.56 474 PRO A C 1
ATOM 3661 O O . PRO A 1 474 ? 9.359 29.109 35.688 1 93.56 474 PRO A O 1
ATOM 3664 N N . ALA A 1 475 ? 7.699 29.016 37.188 1 91.94 475 ALA A N 1
ATOM 3665 C CA . ALA A 1 475 ? 8.57 29.453 38.281 1 91.94 475 ALA A CA 1
ATOM 3666 C C . ALA A 1 475 ? 9.719 28.469 38.5 1 91.94 475 ALA A C 1
ATOM 3668 O O . ALA A 1 475 ? 10.828 28.875 38.844 1 91.94 475 ALA A O 1
ATOM 3669 N N . THR A 1 476 ? 9.492 27.156 38.156 1 87.19 476 THR A N 1
ATOM 3670 C CA . THR A 1 476 ? 10.492 26.125 38.406 1 87.19 476 THR A CA 1
ATOM 3671 C C . THR A 1 476 ? 11.594 26.188 37.344 1 87.19 476 THR A C 1
ATOM 3673 O O . THR A 1 476 ? 12.703 25.688 37.562 1 87.19 476 THR A O 1
ATOM 3676 N N . ASP A 1 477 ? 11.383 26.391 36.156 1 76.44 477 ASP A N 1
ATOM 3677 C CA . ASP A 1 477 ? 12.391 26.438 35.125 1 76.44 477 ASP A CA 1
ATOM 3678 C C . ASP A 1 477 ? 13.18 27.75 35.188 1 76.44 477 ASP A C 1
ATOM 3680 O O . ASP A 1 477 ? 14.039 28 34.312 1 76.44 477 ASP A O 1
ATOM 3684 N N . ASN A 1 478 ? 12.805 28.578 36 1 61.44 478 ASN A N 1
ATOM 3685 C CA . ASN A 1 478 ? 13.5 29.859 36.062 1 61.44 478 ASN A CA 1
ATOM 3686 C C . ASN A 1 478 ? 14.852 29.719 36.781 1 61.44 478 ASN A C 1
ATOM 3688 O O . ASN A 1 478 ? 14.93 29.719 38 1 61.44 478 ASN A O 1
ATOM 3692 N N . ARG A 1 479 ? 15.797 28.859 36.25 1 51.28 479 ARG A N 1
ATOM 3693 C CA . ARG A 1 479 ? 17.141 28.875 36.812 1 51.28 479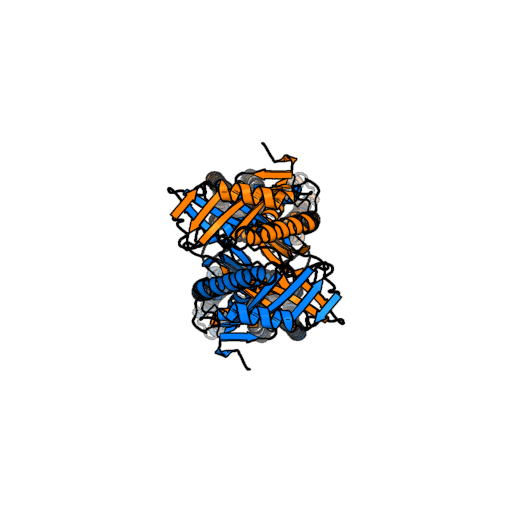 ARG A CA 1
ATOM 3694 C C . ARG A 1 479 ? 17.703 30.297 36.844 1 51.28 479 ARG A C 1
ATOM 3696 O O . ARG A 1 479 ? 18.281 30.75 35.844 1 51.28 479 ARG A O 1
ATOM 3703 N N . ARG A 1 480 ? 17.188 31.078 37.5 1 43.38 480 ARG A N 1
ATOM 3704 C CA . ARG A 1 480 ? 17.891 32.281 37.906 1 43.38 480 ARG A CA 1
ATOM 3705 C C . ARG A 1 480 ? 19.094 31.969 38.781 1 43.38 480 ARG A C 1
ATOM 3707 O O . ARG A 1 480 ? 19.031 31.047 39.594 1 43.38 480 ARG A O 1
ATOM 3714 N N . MET B 1 1 ? -17.172 8.508 -7.062 1 26.45 1 MET B N 1
ATOM 3715 C CA . MET B 1 1 ? -17.328 7.098 -6.723 1 26.45 1 MET B CA 1
ATOM 3716 C C . MET B 1 1 ? -17.219 6.227 -7.969 1 26.45 1 MET B C 1
ATOM 3718 O O . MET B 1 1 ? -18.078 6.301 -8.852 1 26.45 1 MET B O 1
ATOM 3722 N N . THR B 1 2 ? -16.141 6.141 -8.586 1 36.91 2 THR B N 1
ATOM 3723 C CA . THR B 1 2 ? -15.93 5.402 -9.828 1 36.91 2 THR B CA 1
ATOM 3724 C C . THR B 1 2 ? -16.688 4.078 -9.805 1 36.91 2 THR B C 1
ATOM 3726 O O . THR B 1 2 ? -16.625 3.346 -8.812 1 36.91 2 THR B O 1
ATOM 3729 N N . PRO B 1 3 ? -17.516 3.766 -10.719 1 41.81 3 PRO B N 1
ATOM 3730 C CA . PRO B 1 3 ? -18.578 2.762 -10.625 1 41.81 3 PRO B CA 1
ATOM 3731 C C . PRO B 1 3 ? -18.047 1.36 -10.344 1 41.81 3 PRO B C 1
ATOM 3733 O O . PRO B 1 3 ? -17.234 0.84 -11.117 1 41.81 3 PRO B O 1
ATOM 3736 N N . THR B 1 4 ? -17.609 1.147 -9.125 1 51.94 4 THR B N 1
ATOM 3737 C CA . THR B 1 4 ? -17.547 -0.227 -8.641 1 51.94 4 THR B CA 1
ATOM 3738 C C . THR B 1 4 ? -18.656 -1.07 -9.258 1 51.94 4 THR B C 1
ATOM 3740 O O . THR B 1 4 ? -19.812 -0.647 -9.297 1 51.94 4 THR B O 1
ATOM 3743 N N . ALA B 1 5 ? -18.266 -1.877 -10.133 1 60.12 5 ALA B N 1
ATOM 3744 C CA . ALA B 1 5 ? -19.297 -2.766 -10.648 1 60.12 5 ALA B CA 1
ATOM 3745 C C . ALA B 1 5 ? -20.391 -2.996 -9.602 1 60.12 5 ALA B C 1
ATOM 3747 O O . ALA B 1 5 ? -20.094 -3.174 -8.414 1 60.12 5 ALA B O 1
ATOM 3748 N N . THR B 1 6 ? -21.562 -2.701 -10.039 1 67.75 6 THR B N 1
ATOM 3749 C CA . THR B 1 6 ? -22.703 -2.947 -9.164 1 67.75 6 THR B CA 1
ATOM 3750 C C . THR B 1 6 ? -22.734 -4.402 -8.711 1 67.75 6 THR B C 1
ATOM 3752 O O . THR B 1 6 ? -22.188 -5.281 -9.383 1 67.75 6 THR B O 1
ATOM 3755 N N . PRO B 1 7 ? -23.078 -4.598 -7.566 1 73.31 7 PRO B N 1
ATOM 3756 C CA . PRO B 1 7 ? -23.219 -5.969 -7.066 1 73.31 7 PRO B CA 1
ATOM 3757 C C . PRO B 1 7 ? -23.922 -6.887 -8.055 1 73.31 7 PRO B C 1
ATOM 3759 O O . PRO B 1 7 ? -23.578 -8.062 -8.18 1 73.31 7 PRO B O 1
ATOM 3762 N N . GLU B 1 8 ? -24.812 -6.336 -8.852 1 74.94 8 GLU B N 1
ATOM 3763 C CA . GLU B 1 8 ? -25.562 -7.133 -9.82 1 74.94 8 GLU B CA 1
ATOM 3764 C C . GLU B 1 8 ? -24.672 -7.551 -10.984 1 74.94 8 GLU B C 1
ATOM 3766 O O . GLU B 1 8 ? -24.75 -8.688 -11.461 1 74.94 8 GLU B O 1
ATOM 3771 N N . GLU B 1 9 ? -23.891 -6.691 -11.406 1 75.75 9 GLU B N 1
ATOM 3772 C CA . GLU B 1 9 ? -22.984 -6.988 -12.508 1 75.75 9 GLU B CA 1
ATOM 3773 C C . GLU B 1 9 ? -21.953 -8.039 -12.109 1 75.75 9 GLU B C 1
ATOM 3775 O O . GLU B 1 9 ? -21.609 -8.914 -12.914 1 75.75 9 GLU B O 1
ATOM 3780 N N . ILE B 1 10 ? -21.625 -7.961 -10.898 1 78 10 ILE B N 1
ATOM 3781 C CA . ILE B 1 10 ? -20.672 -8.922 -10.375 1 78 10 ILE B CA 1
ATOM 3782 C C . ILE B 1 10 ? -21.297 -10.305 -10.312 1 78 10 ILE B C 1
ATOM 3784 O O . ILE B 1 10 ? -20.688 -11.305 -10.695 1 78 10 ILE B O 1
ATOM 3788 N N . GLU B 1 11 ? -22.469 -10.367 -9.953 1 80.94 11 GLU B N 1
ATOM 3789 C CA . GLU B 1 11 ? -23.172 -11.648 -9.852 1 80.94 11 GLU B CA 1
ATOM 3790 C C . GLU B 1 11 ? -23.422 -12.258 -11.227 1 80.94 11 GLU B C 1
ATOM 3792 O O . GLU B 1 11 ? -23.312 -13.469 -11.406 1 80.94 11 GLU B O 1
ATOM 3797 N N . HIS B 1 12 ? -23.781 -11.438 -12.195 1 83.31 12 HIS B N 1
ATOM 3798 C CA . HIS B 1 12 ? -23.984 -11.914 -13.555 1 83.31 12 HIS B CA 1
ATOM 3799 C C . HIS B 1 12 ? -22.688 -12.492 -14.141 1 83.31 12 HIS B C 1
ATOM 3801 O O . HIS B 1 12 ? -22.719 -13.508 -14.828 1 83.31 12 HIS B O 1
ATOM 3807 N N . LYS B 1 13 ? -21.672 -11.859 -13.867 1 82.94 13 LYS B N 1
ATOM 3808 C CA . LYS B 1 13 ? -20.375 -12.336 -14.305 1 82.94 13 LYS B CA 1
ATOM 3809 C C . LYS B 1 13 ? -20.062 -13.711 -13.719 1 82.94 13 LYS B C 1
ATOM 3811 O O . LYS B 1 13 ? -19.625 -14.617 -14.43 1 82.94 13 LYS B O 1
ATOM 3816 N N . HIS B 1 14 ? -20.375 -13.891 -12.492 1 86.5 14 HIS B N 1
ATOM 3817 C CA . HIS B 1 14 ? -20.078 -15.141 -11.805 1 86.5 14 HIS B CA 1
ATOM 3818 C C . HIS B 1 14 ? -20.953 -16.281 -12.336 1 86.5 14 HIS B C 1
ATOM 3820 O O . HIS B 1 14 ? -20.469 -17.391 -12.555 1 86.5 14 HIS B O 1
ATOM 3826 N N . THR B 1 15 ? -22.125 -15.969 -12.609 1 87.38 15 THR B N 1
ATOM 3827 C CA . THR B 1 15 ? -23.062 -16.984 -13.086 1 87.38 15 THR B CA 1
ATOM 3828 C C . THR B 1 15 ? -22.719 -17.406 -14.508 1 87.38 15 THR B C 1
ATOM 3830 O O . THR B 1 15 ? -22.812 -18.594 -14.844 1 87.38 15 THR B O 1
ATOM 3833 N N . ALA B 1 16 ? -22.375 -16.5 -15.281 1 88.06 16 ALA B N 1
ATOM 3834 C CA . ALA B 1 16 ? -22.016 -16.797 -16.656 1 88.06 16 ALA B CA 1
ATOM 3835 C C . ALA B 1 16 ? -20.781 -17.703 -16.719 1 88.06 16 ALA B C 1
ATOM 3837 O O . ALA B 1 16 ? -20.766 -18.672 -17.484 1 88.06 16 ALA B O 1
ATOM 3838 N N . LYS B 1 17 ? -19.844 -17.406 -16.016 1 88.94 17 LYS B N 1
ATOM 3839 C CA . LYS B 1 17 ? -18.625 -18.203 -15.977 1 88.94 17 LYS B CA 1
ATOM 3840 C C . LYS B 1 17 ? -18.906 -19.625 -15.469 1 88.94 17 LYS B C 1
ATOM 3842 O O . LYS B 1 17 ? -18.422 -20.594 -16.047 1 88.94 17 LYS B O 1
ATOM 3847 N N . ARG B 1 18 ? -19.703 -19.703 -14.492 1 90.94 18 ARG B N 1
ATOM 3848 C CA . ARG B 1 18 ? -20.016 -21 -13.891 1 90.94 18 ARG B CA 1
ATOM 3849 C C . ARG B 1 18 ? -20.828 -21.859 -14.844 1 90.94 18 ARG B C 1
ATOM 3851 O O . ARG B 1 18 ? -20.625 -23.078 -14.922 1 90.94 18 ARG B O 1
ATOM 3858 N N . SER B 1 19 ? -21.672 -21.25 -15.492 1 92.38 19 SER B N 1
ATOM 3859 C CA . SER B 1 19 ? -22.516 -21.969 -16.453 1 92.38 19 SER B CA 1
ATOM 3860 C C . SER B 1 19 ? -21.688 -22.516 -17.609 1 92.38 19 SER B C 1
ATOM 3862 O O . SER B 1 19 ? -21.875 -23.672 -18.016 1 92.38 19 SER B O 1
ATOM 3864 N N . ALA B 1 20 ? -20.844 -21.703 -18.078 1 90.75 20 ALA B N 1
ATOM 3865 C CA . ALA B 1 20 ? -19.984 -22.141 -19.172 1 90.75 20 ALA B CA 1
ATOM 3866 C C . ALA B 1 20 ? -19.125 -23.312 -18.75 1 90.75 20 ALA B C 1
ATOM 3868 O O . ALA B 1 20 ? -18.969 -24.281 -19.5 1 90.75 20 ALA B O 1
ATOM 3869 N N . ALA B 1 21 ? -18.594 -23.234 -17.578 1 91.12 21 ALA B N 1
ATOM 3870 C CA . ALA B 1 21 ? -17.75 -24.312 -17.062 1 91.12 21 ALA B CA 1
ATOM 3871 C C . ALA B 1 21 ? -18.547 -25.578 -16.828 1 91.12 21 ALA B C 1
ATOM 3873 O O . ALA B 1 21 ? -18.078 -26.688 -17.094 1 91.12 21 ALA B O 1
ATOM 3874 N N . LEU B 1 22 ? -19.703 -25.453 -16.359 1 92.31 22 LEU B N 1
ATOM 3875 C CA . LEU B 1 22 ? -20.562 -26.609 -16.078 1 92.31 22 LEU B CA 1
ATOM 3876 C C . LEU B 1 22 ? -20.953 -27.328 -17.375 1 92.31 22 LEU B C 1
ATOM 3878 O O . LEU B 1 22 ? -20.953 -28.547 -17.438 1 92.31 22 LEU B O 1
ATOM 3882 N N . VAL B 1 23 ? -21.266 -26.578 -18.344 1 90.88 23 VAL B N 1
ATOM 3883 C CA . VAL B 1 23 ? -21.609 -27.141 -19.656 1 90.88 23 VAL B CA 1
ATOM 3884 C C . VAL B 1 23 ? -20.422 -27.922 -20.203 1 90.88 23 VAL B C 1
ATOM 3886 O O . VAL B 1 23 ? -20.594 -29 -20.797 1 90.88 23 VAL B O 1
ATOM 3889 N N . SER B 1 24 ? -19.328 -27.344 -20 1 90.44 24 SER B N 1
ATOM 3890 C CA . SER B 1 24 ? -18.109 -28.016 -20.469 1 90.44 24 SER B CA 1
ATOM 3891 C C . SER B 1 24 ? -17.906 -29.344 -19.75 1 90.44 24 SER B C 1
ATOM 3893 O O . SER B 1 24 ? -17.531 -30.344 -20.375 1 90.44 24 SER B O 1
ATOM 3895 N N . VAL B 1 25 ? -18.109 -29.391 -18.469 1 92.19 25 VAL B N 1
ATOM 3896 C CA . VAL B 1 25 ? -17.953 -30.594 -17.672 1 92.19 25 VAL B CA 1
ATOM 3897 C C . VAL B 1 25 ? -18.969 -31.656 -18.125 1 92.19 25 VAL B C 1
ATOM 3899 O O . VAL B 1 25 ? -18.625 -32.812 -18.281 1 92.19 25 VAL B O 1
ATOM 3902 N N . LEU B 1 26 ? -20.141 -31.266 -18.359 1 92.62 26 LEU B N 1
ATOM 3903 C CA . LEU B 1 26 ? -21.188 -32.188 -18.766 1 92.62 26 LEU B CA 1
ATOM 3904 C C . LEU B 1 26 ? -20.906 -32.75 -20.141 1 92.62 26 LEU B C 1
ATOM 3906 O O . LEU B 1 26 ? -21.125 -33.938 -20.391 1 92.62 26 LEU B O 1
ATOM 3910 N N . ALA B 1 27 ? -20.484 -31.891 -20.969 1 90 27 ALA B N 1
ATOM 3911 C CA . ALA B 1 27 ? -20.125 -32.344 -22.312 1 90 27 ALA B CA 1
ATOM 3912 C C . ALA B 1 27 ? -18.984 -33.375 -22.234 1 90 27 ALA B C 1
ATOM 3914 O O . ALA B 1 27 ? -19.016 -34.375 -22.938 1 90 27 ALA B O 1
ATOM 3915 N N . ALA B 1 28 ? -18 -33.062 -21.438 1 88.88 28 ALA B N 1
ATOM 3916 C CA . ALA B 1 28 ? -16.875 -33.969 -21.266 1 88.88 28 ALA B CA 1
ATOM 3917 C C . ALA B 1 28 ? -17.328 -35.312 -20.672 1 88.88 28 ALA B C 1
ATOM 3919 O O . ALA B 1 28 ? -16.844 -36.375 -21.078 1 88.88 28 ALA B O 1
ATOM 3920 N N . LEU B 1 29 ? -18.156 -35.25 -19.812 1 91 29 LEU B N 1
ATOM 3921 C CA . LEU B 1 29 ? -18.672 -36.438 -19.156 1 91 29 LEU B CA 1
ATOM 3922 C C . LEU B 1 29 ? -19.406 -37.312 -20.172 1 91 29 LEU B C 1
ATOM 3924 O O . LEU B 1 29 ? -19.219 -38.531 -20.188 1 91 29 LEU B O 1
ATOM 3928 N N . VAL B 1 30 ? -20.203 -36.781 -21 1 90.06 30 VAL B N 1
ATOM 3929 C CA . VAL B 1 30 ? -20.984 -37.5 -21.984 1 90.06 30 VAL B CA 1
ATOM 3930 C C . VAL B 1 30 ? -20.062 -38.156 -23.016 1 90.06 30 VAL B C 1
ATOM 3932 O O . VAL B 1 30 ? -20.219 -39.344 -23.328 1 90.06 30 VAL B O 1
ATOM 3935 N N . ILE B 1 31 ? -19.141 -37.406 -23.453 1 86 31 ILE B N 1
ATOM 3936 C CA . ILE B 1 31 ? -18.234 -37.906 -24.484 1 86 31 ILE B CA 1
ATOM 3937 C C . ILE B 1 31 ? -17.375 -39.031 -23.891 1 86 31 ILE B C 1
ATOM 3939 O O . ILE B 1 31 ? -17.172 -40.062 -24.547 1 86 31 ILE B O 1
ATOM 3943 N N . THR B 1 32 ? -16.875 -38.812 -22.734 1 87.38 32 THR B N 1
ATOM 3944 C CA . THR B 1 32 ? -16.062 -39.812 -22.078 1 87.38 32 THR B CA 1
ATOM 3945 C C . THR B 1 32 ? -16.875 -41.094 -21.875 1 87.38 32 THR B C 1
ATOM 3947 O O . THR B 1 32 ? -16.375 -42.219 -22.141 1 87.38 32 THR B O 1
ATOM 3950 N N . ALA B 1 33 ? -18.062 -40.969 -21.438 1 89.38 33 ALA B N 1
ATOM 3951 C CA . ALA B 1 33 ? -18.922 -42.125 -21.219 1 89.38 33 ALA B CA 1
ATOM 3952 C C . ALA B 1 33 ? -19.203 -42.875 -22.516 1 89.38 33 ALA B C 1
ATOM 3954 O O . ALA B 1 33 ? -19.188 -44.094 -22.562 1 89.38 33 ALA B O 1
ATOM 3955 N N . LEU B 1 34 ? -19.438 -42.188 -23.547 1 84.25 34 LEU B N 1
ATOM 3956 C CA . LEU B 1 34 ? -19.703 -42.781 -24.844 1 84.25 34 LEU B CA 1
ATOM 3957 C C . LEU B 1 34 ? -18.484 -43.531 -25.359 1 84.25 34 LEU B C 1
ATOM 3959 O O . LEU B 1 34 ? -18.625 -44.656 -25.891 1 84.25 34 LEU B O 1
ATOM 3963 N N . LYS B 1 35 ? -17.359 -43 -25.141 1 82.5 35 LYS B N 1
ATOM 3964 C CA . LYS B 1 35 ? -16.141 -43.625 -25.609 1 82.5 35 LYS B CA 1
ATOM 3965 C C . LYS B 1 35 ? -15.852 -44.906 -24.797 1 82.5 35 LYS B C 1
ATOM 3967 O O . LYS B 1 35 ? -15.461 -45.938 -25.359 1 82.5 35 LYS B O 1
ATOM 3972 N N . ILE B 1 36 ? -15.992 -44.844 -23.547 1 83.06 36 ILE B N 1
ATOM 3973 C CA . ILE B 1 36 ? -15.766 -46 -22.688 1 83.06 36 ILE B CA 1
ATOM 3974 C C . ILE B 1 36 ? -16.781 -47.094 -23.016 1 83.06 36 ILE B C 1
ATOM 3976 O O . ILE B 1 36 ? -16.422 -48.25 -23.141 1 83.06 36 ILE B O 1
ATOM 3980 N N . LEU B 1 37 ? -18.031 -46.688 -23.203 1 83.94 37 LEU B N 1
ATOM 3981 C CA . LEU B 1 37 ? -19.078 -47.625 -23.516 1 83.94 37 LEU B CA 1
ATOM 3982 C C . LEU B 1 37 ? -18.812 -48.312 -24.859 1 83.94 37 LEU B C 1
ATOM 3984 O O . LEU B 1 37 ? -18.953 -49.531 -24.969 1 83.94 37 LEU B O 1
ATOM 3988 N N . THR B 1 38 ? -18.453 -47.562 -25.797 1 78.56 38 THR B N 1
ATOM 3989 C CA . THR B 1 38 ? -18.156 -48.125 -27.125 1 78.56 38 THR B CA 1
ATOM 3990 C C . THR B 1 38 ? -16.922 -49.031 -27.062 1 78.56 38 THR B C 1
ATOM 3992 O O . THR B 1 38 ? -16.875 -50.062 -27.734 1 78.56 38 THR B O 1
ATOM 3995 N N . GLY B 1 39 ? -15.961 -48.656 -26.297 1 75.69 39 GLY B N 1
ATOM 3996 C CA . GLY B 1 39 ? -14.773 -49.469 -26.141 1 75.69 39 GLY B CA 1
ATOM 3997 C C . GLY B 1 39 ? -15.062 -50.812 -25.484 1 75.69 39 GLY B C 1
ATOM 3998 O O . GLY B 1 39 ? -14.57 -51.844 -25.938 1 75.69 39 GLY B O 1
ATOM 3999 N N . VAL B 1 40 ? -15.922 -50.844 -24.516 1 79.88 40 VAL B N 1
ATOM 4000 C CA . VAL B 1 40 ? -16.266 -52.062 -23.797 1 79.88 40 VAL B CA 1
ATOM 4001 C C . VAL B 1 40 ? -17.125 -52.938 -24.688 1 79.88 40 VAL B C 1
ATOM 4003 O O . VAL B 1 40 ? -16.953 -54.156 -24.719 1 79.88 40 VAL B O 1
ATOM 4006 N N . LEU B 1 41 ? -17.969 -52.375 -25.453 1 77.56 41 LEU B N 1
ATOM 4007 C CA . LEU B 1 41 ? -18.891 -53.156 -26.281 1 77.56 41 LEU B CA 1
ATOM 4008 C C . LEU B 1 41 ? -18.172 -53.719 -27.5 1 77.56 41 LEU B C 1
ATOM 4010 O O . LEU B 1 41 ? -18.484 -54.812 -27.938 1 77.56 41 LEU B O 1
ATOM 4014 N N . THR B 1 42 ? -17.219 -53 -27.938 1 70.38 42 THR B N 1
ATOM 4015 C CA . THR B 1 42 ? -16.531 -53.438 -29.156 1 70.38 42 THR B CA 1
ATOM 4016 C C . THR B 1 42 ? -15.25 -54.188 -28.828 1 70.38 42 THR B C 1
ATOM 4018 O O . THR B 1 42 ? -14.68 -54.875 -29.672 1 70.38 42 THR B O 1
ATOM 4021 N N . GLY B 1 43 ? -14.828 -54.062 -27.609 1 62.78 43 GLY B N 1
ATOM 4022 C CA . GLY B 1 43 ? -13.586 -54.688 -27.203 1 62.78 43 GLY B CA 1
ATOM 4023 C C . GLY B 1 43 ? -12.352 -54.031 -27.781 1 62.78 43 GLY B C 1
ATOM 4024 O O . GLY B 1 43 ? -11.281 -54.625 -27.844 1 62.78 43 GLY B O 1
ATOM 4025 N N . SER B 1 44 ? -12.492 -52.875 -28.281 1 64.94 44 SER B N 1
ATOM 4026 C CA . SER B 1 44 ? -11.391 -52.156 -28.906 1 64.94 44 SER B CA 1
ATOM 4027 C C . SER B 1 44 ? -10.523 -51.438 -27.859 1 64.94 44 SER B C 1
ATOM 4029 O O . SER B 1 44 ? -10.984 -50.562 -27.156 1 64.94 44 SER B O 1
ATOM 4031 N N . LEU B 1 45 ? -9.289 -51.844 -27.734 1 63.53 45 LEU B N 1
ATOM 4032 C CA . LEU B 1 45 ? -8.328 -51.219 -26.812 1 63.53 45 LEU B CA 1
ATOM 4033 C C . LEU B 1 45 ? -8.062 -49.781 -27.203 1 63.53 45 LEU B C 1
ATOM 4035 O O . LEU B 1 45 ? -7.797 -48.938 -26.344 1 63.53 45 LEU B O 1
ATOM 4039 N N . GLY B 1 46 ? -8.102 -49.531 -28.484 1 64.31 46 GLY B N 1
ATOM 4040 C CA . GLY B 1 46 ? -7.934 -48.188 -28.953 1 64.31 46 GLY B CA 1
ATOM 4041 C C . GLY B 1 46 ? -9 -47.219 -28.422 1 64.31 46 GLY B C 1
ATOM 4042 O O . GLY B 1 46 ? -8.695 -46.125 -28 1 64.31 46 GLY B O 1
ATOM 4043 N N . MET B 1 47 ? -10.172 -47.75 -28.438 1 68.12 47 MET B N 1
ATOM 4044 C CA . MET B 1 47 ? -11.281 -46.938 -27.953 1 68.12 47 MET B CA 1
ATOM 4045 C C . MET B 1 47 ? -11.188 -46.75 -26.438 1 68.12 47 MET B C 1
ATOM 4047 O O . MET B 1 47 ? -11.547 -45.688 -25.922 1 68.12 47 MET B O 1
ATOM 4051 N N . LEU B 1 48 ? -10.797 -47.656 -25.766 1 71 48 LEU B N 1
ATOM 4052 C CA . LEU B 1 48 ? -10.602 -47.562 -24.328 1 71 48 LEU B CA 1
ATOM 4053 C C . LEU B 1 48 ? -9.492 -46.562 -24 1 71 48 LEU B C 1
ATOM 4055 O O . LEU B 1 48 ? -9.578 -45.812 -23.016 1 71 48 LEU B O 1
ATOM 4059 N N . SER B 1 49 ? -8.453 -46.625 -24.844 1 69.69 49 SER B N 1
ATOM 4060 C CA . SER B 1 49 ? -7.375 -45.656 -24.688 1 69.69 49 SER B CA 1
ATOM 4061 C C . SER B 1 49 ? -7.875 -44.219 -24.891 1 69.69 49 SER B C 1
ATOM 4063 O O . SER B 1 49 ? -7.488 -43.312 -24.156 1 69.69 49 SER B O 1
ATOM 4065 N N . GLU B 1 50 ? -8.719 -44.125 -25.781 1 70.12 50 GLU B N 1
ATOM 4066 C CA . GLU B 1 50 ? -9.328 -42.812 -26.016 1 70.12 50 GLU B CA 1
ATOM 4067 C C . GLU B 1 50 ? -10.227 -42.406 -24.859 1 70.12 50 GLU B C 1
ATOM 4069 O O . GLU B 1 50 ? -10.312 -41.219 -24.516 1 70.12 50 GLU B O 1
ATOM 4074 N N . GLY B 1 51 ? -10.883 -43.344 -24.406 1 75.81 51 GLY B N 1
ATOM 4075 C CA . GLY B 1 51 ? -11.688 -43.062 -23.234 1 75.81 51 GLY B CA 1
ATOM 4076 C C . GLY B 1 51 ? -10.867 -42.594 -22.047 1 75.81 51 GLY B C 1
ATOM 4077 O O . GLY B 1 51 ? -11.289 -41.688 -21.312 1 75.81 51 GLY B O 1
ATOM 4078 N N . ALA B 1 52 ? -9.742 -43.125 -21.875 1 73.94 52 ALA B N 1
ATOM 4079 C CA . ALA B 1 52 ? -8.836 -42.719 -20.812 1 73.94 52 ALA B CA 1
ATOM 4080 C C . ALA B 1 52 ? -8.375 -41.281 -21.016 1 73.94 52 ALA B C 1
ATOM 4082 O O . ALA B 1 52 ? -8.328 -40.5 -20.062 1 73.94 52 ALA B O 1
ATOM 4083 N N . HIS B 1 53 ? -8.031 -41.031 -22.219 1 73.25 53 HIS B N 1
ATOM 4084 C CA . HIS B 1 53 ? -7.645 -39.688 -22.547 1 73.25 53 HIS B CA 1
ATOM 4085 C C . HIS B 1 53 ? -8.773 -38.688 -22.234 1 73.25 53 HIS B C 1
ATOM 4087 O O . HIS B 1 53 ? -8.539 -37.656 -21.641 1 73.25 53 HIS B O 1
ATOM 4093 N N . SER B 1 54 ? -9.93 -39.094 -22.594 1 83.62 54 SER B N 1
ATOM 4094 C CA . SER B 1 54 ? -11.086 -38.25 -22.344 1 83.62 54 SER B CA 1
ATOM 4095 C C . SER B 1 54 ? -11.359 -38.125 -20.844 1 83.62 54 SER B C 1
ATOM 4097 O O . SER B 1 54 ? -11.898 -37.094 -20.406 1 83.62 54 SER B O 1
ATOM 4099 N N . SER B 1 55 ? -10.992 -39.062 -20.156 1 84.19 55 SER B N 1
ATOM 4100 C CA . SER B 1 55 ? -11.133 -38.969 -18.703 1 84.19 55 SER B CA 1
ATOM 4101 C C . SER B 1 55 ? -10.25 -37.875 -18.141 1 84.19 55 SER B C 1
ATOM 4103 O O . SER B 1 55 ? -10.633 -37.156 -17.188 1 84.19 55 SER B O 1
ATOM 4105 N N . ILE B 1 56 ? -9.094 -37.719 -18.703 1 80.38 56 ILE B N 1
ATOM 4106 C CA . ILE B 1 56 ? -8.18 -36.656 -18.281 1 80.38 56 ILE B CA 1
ATOM 4107 C C . ILE B 1 56 ? -8.797 -35.312 -18.609 1 80.38 56 ILE B C 1
ATOM 4109 O O . ILE B 1 56 ? -8.695 -34.375 -17.828 1 80.38 56 ILE B O 1
ATOM 4113 N N . ASP B 1 57 ? -9.461 -35.281 -19.719 1 86.81 57 ASP B N 1
ATOM 4114 C CA . ASP B 1 57 ? -10.156 -34.062 -20.109 1 86.81 57 ASP B CA 1
ATOM 4115 C C . ASP B 1 57 ? -11.266 -33.719 -19.109 1 86.81 57 ASP B C 1
ATOM 4117 O O . ASP B 1 57 ? -11.5 -32.562 -18.812 1 86.81 57 ASP B O 1
ATOM 4121 N N . LEU B 1 58 ? -11.914 -34.75 -18.734 1 88.94 58 LEU B N 1
ATOM 4122 C CA . LEU B 1 58 ? -12.977 -34.594 -17.75 1 88.94 58 LEU B CA 1
ATOM 4123 C C . LEU B 1 58 ? -12.414 -34.031 -16.438 1 88.94 58 LEU B C 1
ATOM 4125 O O . LEU B 1 58 ? -13 -33.125 -15.844 1 88.94 58 LEU B O 1
ATOM 4129 N N . VAL B 1 59 ? -11.312 -34.469 -16.062 1 87.38 59 VAL B N 1
ATOM 4130 C CA . VAL B 1 59 ? -10.656 -34 -14.859 1 87.38 59 VAL B CA 1
ATOM 4131 C C . VAL B 1 59 ? -10.25 -32.531 -15.039 1 87.38 59 VAL B C 1
ATOM 4133 O O . VAL B 1 59 ? -10.445 -31.703 -14.141 1 87.38 59 VAL B O 1
ATOM 4136 N N . ALA B 1 60 ? -9.711 -32.25 -16.172 1 88.44 60 ALA B N 1
ATOM 4137 C CA . ALA B 1 60 ? -9.297 -30.891 -16.469 1 88.44 60 ALA B CA 1
ATOM 4138 C C . ALA B 1 60 ? -10.484 -29.938 -16.406 1 88.44 60 ALA B C 1
ATOM 4140 O O . ALA B 1 60 ? -10.375 -28.859 -15.828 1 88.44 60 ALA B O 1
ATOM 4141 N N . SER B 1 61 ? -11.578 -30.359 -17 1 92.19 61 SER B N 1
ATOM 4142 C CA . SER B 1 61 ? -12.781 -29.531 -17 1 92.19 61 SER B CA 1
ATOM 4143 C C . SER B 1 61 ? -13.336 -29.359 -15.586 1 92.19 61 SER B C 1
ATOM 4145 O O . SER B 1 61 ? -13.836 -28.297 -15.227 1 92.19 61 SER B O 1
ATOM 4147 N N . ALA B 1 62 ? -13.258 -30.375 -14.836 1 93 62 ALA B N 1
ATOM 4148 C CA . ALA B 1 62 ? -13.711 -30.312 -13.445 1 93 62 ALA B CA 1
ATOM 4149 C C . ALA B 1 62 ? -12.867 -29.344 -12.633 1 93 62 ALA B C 1
ATOM 4151 O O . ALA B 1 62 ? -13.391 -28.578 -11.82 1 93 62 ALA B O 1
ATOM 4152 N N . ILE B 1 63 ? -11.609 -29.375 -12.891 1 91.81 63 ILE B N 1
ATOM 4153 C CA . ILE B 1 63 ? -10.695 -28.469 -12.211 1 91.81 63 ILE B CA 1
ATOM 4154 C C . ILE B 1 63 ? -11.055 -27.031 -12.547 1 91.81 63 ILE B C 1
ATOM 4156 O O . ILE B 1 63 ? -11.109 -26.172 -11.664 1 91.81 63 ILE B O 1
ATOM 4160 N N . THR B 1 64 ? -11.32 -26.828 -13.789 1 92.38 64 THR B N 1
ATOM 4161 C CA . THR B 1 64 ? -11.703 -25.484 -14.227 1 92.38 64 THR B CA 1
ATOM 4162 C C . THR B 1 64 ? -12.992 -25.047 -13.547 1 92.38 64 THR B C 1
ATOM 4164 O O . THR B 1 64 ? -13.094 -23.922 -13.062 1 92.38 64 THR B O 1
ATOM 4167 N N . PHE B 1 65 ? -13.977 -25.938 -13.445 1 92.38 65 PHE B N 1
ATOM 4168 C CA . PHE B 1 65 ? -15.266 -25.625 -12.836 1 92.38 65 PHE B CA 1
ATOM 4169 C C . PHE B 1 65 ? -15.094 -25.266 -11.359 1 92.38 65 PHE B C 1
ATOM 4171 O O . PHE B 1 65 ? -15.609 -24.25 -10.898 1 92.38 65 PHE B O 1
ATOM 4178 N N . PHE B 1 66 ? -14.383 -26.031 -10.711 1 92.25 66 PHE B N 1
ATOM 4179 C CA . PHE B 1 66 ? -14.172 -25.797 -9.289 1 92.25 66 PHE B CA 1
ATOM 4180 C C . PHE B 1 66 ? -13.344 -24.547 -9.062 1 92.25 66 PHE B C 1
ATOM 4182 O O . PHE B 1 66 ? -13.57 -23.812 -8.094 1 92.25 66 PHE B O 1
ATOM 4189 N N . SER B 1 67 ? -12.391 -24.344 -9.922 1 92.25 67 SER B N 1
ATOM 4190 C CA . SER B 1 67 ? -11.531 -23.172 -9.781 1 92.25 67 SER B CA 1
ATOM 4191 C C . SER B 1 67 ? -12.344 -21.891 -9.914 1 92.25 67 SER B C 1
ATOM 4193 O O . SER B 1 67 ? -12.094 -20.922 -9.195 1 92.25 67 SER B O 1
ATOM 4195 N N . ILE B 1 68 ? -13.305 -21.859 -10.812 1 91.56 68 ILE B N 1
ATOM 4196 C CA . ILE B 1 68 ? -14.148 -20.688 -11.023 1 91.56 68 ILE B CA 1
ATOM 4197 C C . ILE B 1 68 ? -15.031 -20.453 -9.797 1 91.56 68 ILE B C 1
ATOM 4199 O O . ILE B 1 68 ? -15.195 -19.328 -9.352 1 91.56 68 ILE B O 1
ATOM 4203 N N . ARG B 1 69 ? -15.523 -21.484 -9.266 1 90.75 69 ARG B N 1
ATOM 4204 C CA . ARG B 1 69 ? -16.391 -21.391 -8.102 1 90.75 69 ARG B CA 1
ATOM 4205 C C . ARG B 1 69 ? -15.633 -20.828 -6.902 1 90.75 69 ARG B C 1
ATOM 4207 O O . ARG B 1 69 ? -16.172 -20 -6.152 1 90.75 69 ARG B O 1
ATOM 4214 N N . VAL B 1 70 ? -14.453 -21.203 -6.762 1 89.88 70 VAL B N 1
ATOM 4215 C CA . VAL B 1 70 ? -13.656 -20.781 -5.617 1 89.88 70 VAL B CA 1
ATOM 4216 C C . VAL B 1 70 ? -13.102 -19.375 -5.863 1 89.88 70 VAL B C 1
ATOM 4218 O O . VAL B 1 70 ? -13.047 -18.547 -4.949 1 89.88 70 VAL B O 1
ATOM 4221 N N . SER B 1 71 ? -12.688 -19.078 -7.082 1 89.25 71 SER B N 1
ATOM 4222 C CA . SER B 1 71 ? -12.086 -17.812 -7.438 1 89.25 71 SER B CA 1
ATOM 4223 C C . SER B 1 71 ? -13.078 -16.656 -7.273 1 89.25 71 SER B C 1
ATOM 4225 O O . SER B 1 71 ? -12.68 -15.516 -7.039 1 89.25 71 SER B O 1
ATOM 4227 N N . ASP B 1 72 ? -14.344 -16.953 -7.332 1 85.56 72 ASP B N 1
ATOM 4228 C CA . ASP B 1 72 ? -15.383 -15.938 -7.285 1 85.56 72 ASP B CA 1
ATOM 4229 C C . ASP B 1 72 ? -15.711 -15.555 -5.844 1 85.56 72 ASP B C 1
ATOM 4231 O O . ASP B 1 72 ? -16.406 -14.57 -5.602 1 85.56 72 ASP B O 1
ATOM 4235 N N . ARG B 1 73 ? -15.156 -16.266 -4.93 1 86.06 73 ARG B N 1
ATOM 4236 C CA . ARG B 1 73 ? -15.367 -15.922 -3.527 1 86.06 73 ARG B CA 1
ATOM 4237 C C . ARG B 1 73 ? -14.641 -14.633 -3.162 1 86.06 73 ARG B C 1
ATOM 4239 O O . ARG B 1 73 ? -13.531 -14.383 -3.633 1 86.06 73 ARG B O 1
ATOM 4246 N N . PRO B 1 74 ? -15.297 -13.828 -2.359 1 83.31 74 PRO B N 1
ATOM 4247 C CA . PRO B 1 74 ? -14.641 -12.602 -1.905 1 83.31 74 PRO B CA 1
ATOM 4248 C C . PRO B 1 74 ? -13.461 -12.875 -0.972 1 83.31 74 PRO B C 1
ATOM 4250 O O . PRO B 1 74 ? -13.273 -14.016 -0.529 1 83.31 74 PRO B O 1
ATOM 4253 N N . ALA B 1 75 ? -12.703 -11.797 -0.759 1 86.06 75 ALA B N 1
ATOM 4254 C CA . ALA B 1 75 ? -11.578 -11.906 0.162 1 86.06 75 ALA B CA 1
ATOM 4255 C C . ALA B 1 75 ? -12.039 -12.367 1.542 1 86.06 75 ALA B C 1
ATOM 4257 O O . ALA B 1 75 ? -13.094 -11.945 2.023 1 86.06 75 ALA B O 1
ATOM 4258 N N . ASP B 1 76 ? -11.32 -13.219 2.16 1 83.81 76 ASP B N 1
ATOM 4259 C CA . ASP B 1 76 ? -11.625 -13.719 3.494 1 83.81 76 ASP B CA 1
ATOM 4260 C C . ASP B 1 76 ? -10.367 -13.812 4.352 1 83.81 76 ASP B C 1
ATOM 4262 O O . ASP B 1 76 ? -9.32 -13.273 3.992 1 83.81 76 ASP B O 1
ATOM 4266 N N . GLU B 1 77 ? -10.484 -14.422 5.445 1 82.06 77 GLU B N 1
ATOM 4267 C CA . GLU B 1 77 ? -9.383 -14.492 6.402 1 82.06 77 GLU B CA 1
ATOM 4268 C C . GLU B 1 77 ? -8.234 -15.336 5.859 1 82.06 77 GLU B C 1
ATOM 4270 O O . GLU B 1 77 ? -7.07 -15.07 6.152 1 82.06 77 GLU B O 1
ATOM 4275 N N . SER B 1 78 ? -8.586 -16.25 5.066 1 83.44 78 SER B N 1
ATOM 4276 C CA . SER B 1 78 ? -7.559 -17.156 4.543 1 83.44 78 SER B CA 1
ATOM 4277 C C . SER B 1 78 ? -6.906 -16.578 3.291 1 83.44 78 SER B C 1
ATOM 4279 O O . SER B 1 78 ? -5.789 -16.953 2.939 1 83.44 78 SER B O 1
ATOM 4281 N N . HIS B 1 79 ? -7.68 -15.719 2.654 1 87.81 79 HIS B N 1
ATOM 4282 C CA . HIS B 1 79 ? -7.168 -15.047 1.464 1 87.81 79 HIS B CA 1
ATOM 4283 C C . HIS B 1 79 ? -7.512 -13.562 1.479 1 87.81 79 HIS B C 1
ATOM 4285 O O . HIS B 1 79 ? -8.469 -13.133 0.834 1 87.81 79 HIS B O 1
ATOM 4291 N N . ASN B 1 80 ? -6.641 -12.898 2.027 1 86.62 80 ASN B N 1
ATOM 4292 C CA . ASN B 1 80 ? -6.898 -11.477 2.236 1 86.62 80 ASN B CA 1
ATOM 4293 C C . ASN B 1 80 ? -6.953 -10.719 0.914 1 86.62 80 ASN B C 1
ATOM 4295 O O . ASN B 1 80 ? -7.566 -9.648 0.831 1 86.62 80 ASN B O 1
ATOM 4299 N N . TYR B 1 81 ? -6.324 -11.25 -0.082 1 86.31 81 TYR B N 1
ATOM 4300 C CA . TYR B 1 81 ? -6.27 -10.562 -1.365 1 86.31 81 TYR B CA 1
ATOM 4301 C C . TYR B 1 81 ? -7.289 -11.133 -2.34 1 86.31 81 TYR B C 1
ATOM 4303 O O . TYR B 1 81 ? -7.328 -10.742 -3.51 1 86.31 81 TYR B O 1
ATOM 4311 N N . GLY B 1 82 ? -8.109 -12.102 -1.834 1 83.88 82 GLY B N 1
ATOM 4312 C CA . GLY B 1 82 ? -9.07 -12.75 -2.705 1 83.88 82 GLY B CA 1
ATOM 4313 C C . GLY B 1 82 ? -8.594 -14.094 -3.229 1 83.88 82 GLY B C 1
ATOM 4314 O O . GLY B 1 82 ? -7.48 -14.523 -2.93 1 83.88 82 GLY B O 1
ATOM 4315 N N . HIS B 1 83 ? -9.445 -14.695 -4.02 1 87.56 83 HIS B N 1
ATOM 4316 C CA . HIS B 1 83 ? -9.156 -16.031 -4.512 1 87.56 83 HIS B CA 1
ATOM 4317 C C . HIS B 1 83 ? -8.961 -16.031 -6.023 1 87.56 83 HIS B C 1
ATOM 4319 O O . HIS B 1 83 ? -9.102 -17.078 -6.672 1 87.56 83 HIS B O 1
ATOM 4325 N N . GLY B 1 84 ? -8.648 -15.047 -6.582 1 85.69 84 GLY B N 1
ATOM 4326 C CA . GLY B 1 84 ? -8.547 -14.906 -8.023 1 85.69 84 GLY B CA 1
ATOM 4327 C C . GLY B 1 84 ? -7.445 -15.758 -8.633 1 85.69 84 GLY B C 1
ATOM 4328 O O . GLY B 1 84 ? -7.602 -16.281 -9.734 1 85.69 84 GLY B O 1
ATOM 4329 N N . LYS B 1 85 ? -6.41 -16.016 -7.949 1 90.62 85 LYS B N 1
ATOM 4330 C CA . LYS B 1 85 ? -5.246 -16.703 -8.5 1 90.62 85 LYS B CA 1
ATOM 4331 C C . LYS B 1 85 ? -5.52 -18.203 -8.648 1 90.62 85 LYS B C 1
ATOM 4333 O O . LYS B 1 85 ? -4.758 -18.906 -9.312 1 90.62 85 LYS B O 1
ATOM 4338 N N . ILE B 1 86 ? -6.578 -18.562 -8.07 1 91.5 86 ILE B N 1
ATOM 4339 C CA . ILE B 1 86 ? -6.953 -19.969 -8.227 1 91.5 86 ILE B CA 1
ATOM 4340 C C . ILE B 1 86 ? -7.254 -20.266 -9.688 1 91.5 86 ILE B C 1
ATOM 4342 O O . ILE B 1 86 ? -6.949 -21.359 -10.18 1 91.5 86 ILE B O 1
ATOM 4346 N N . GLU B 1 87 ? -7.82 -19.312 -10.32 1 91.38 87 GLU B N 1
ATOM 4347 C CA . GLU B 1 87 ? -8.07 -19.484 -11.742 1 91.38 87 GLU B CA 1
ATOM 4348 C C . GLU B 1 87 ? -6.77 -19.641 -12.523 1 91.38 87 GLU B C 1
ATOM 4350 O O . GLU B 1 87 ? -6.684 -20.453 -13.453 1 91.38 87 GLU B O 1
ATOM 4355 N N . SER B 1 88 ? -5.832 -18.875 -12.18 1 91.44 88 SER B N 1
ATOM 4356 C CA . SER B 1 88 ? -4.543 -18.938 -12.859 1 91.44 88 SER B CA 1
ATOM 4357 C C . SER B 1 88 ? -3.84 -20.266 -12.586 1 91.44 88 SER B C 1
ATOM 4359 O O . SER B 1 88 ? -3.186 -20.812 -13.469 1 91.44 88 SER B O 1
ATOM 4361 N N . LEU B 1 89 ? -3.961 -20.688 -11.414 1 93 89 LEU B N 1
ATOM 4362 C CA . LEU B 1 89 ? -3.387 -21.984 -11.07 1 93 89 LEU B CA 1
ATOM 4363 C C . LEU B 1 89 ? -4.047 -23.109 -11.875 1 93 89 LEU B C 1
ATOM 4365 O O . LEU B 1 89 ? -3.361 -23.984 -12.398 1 93 89 LEU B O 1
ATOM 4369 N N . ALA B 1 90 ? -5.332 -23.047 -11.875 1 92.88 90 ALA B N 1
ATOM 4370 C CA . ALA B 1 90 ? -6.059 -24.031 -12.664 1 92.88 90 ALA B CA 1
ATOM 4371 C C . ALA B 1 90 ? -5.629 -24 -14.125 1 92.88 90 ALA B C 1
ATOM 4373 O O . ALA B 1 90 ? -5.465 -25.047 -14.758 1 92.88 90 ALA B O 1
ATOM 4374 N N . ALA B 1 91 ? -5.531 -22.812 -14.625 1 92.38 91 ALA B N 1
ATOM 4375 C CA . ALA B 1 91 ? -5.07 -22.656 -16 1 92.38 91 ALA B CA 1
ATOM 4376 C C . ALA B 1 91 ? -3.678 -23.25 -16.188 1 92.38 91 ALA B C 1
ATOM 4378 O O . ALA B 1 91 ? -3.393 -23.859 -17.219 1 92.38 91 ALA B O 1
ATOM 4379 N N . PHE B 1 92 ? -2.865 -23.109 -15.234 1 92.5 92 PHE B N 1
ATOM 4380 C CA . PHE B 1 92 ? -1.518 -23.672 -15.297 1 92.5 92 PHE B CA 1
ATOM 4381 C C . PHE B 1 92 ? -1.556 -25.188 -15.297 1 92.5 92 PHE B C 1
ATOM 4383 O O . PHE B 1 92 ? -0.844 -25.828 -16.078 1 92.5 92 PHE B O 1
ATOM 4390 N N . VAL B 1 93 ? -2.285 -25.703 -14.422 1 91.38 93 VAL B N 1
ATOM 4391 C CA . VAL B 1 93 ? -2.434 -27.156 -14.375 1 91.38 93 VAL B CA 1
ATOM 4392 C C . VAL B 1 93 ? -2.924 -27.672 -15.719 1 91.38 93 VAL B C 1
ATOM 4394 O O . VAL B 1 93 ? -2.451 -28.703 -16.203 1 91.38 93 VAL B O 1
ATOM 4397 N N . GLU B 1 94 ? -3.826 -26.969 -16.281 1 90.62 94 GLU B N 1
ATOM 4398 C CA . GLU B 1 94 ? -4.332 -27.344 -17.594 1 90.62 94 GLU B CA 1
ATOM 4399 C C . GLU B 1 94 ? -3.217 -27.344 -18.625 1 90.62 94 GLU B C 1
ATOM 4401 O O . GLU B 1 94 ? -3.189 -28.203 -19.516 1 90.62 94 GLU B O 1
ATOM 4406 N N . THR B 1 95 ? -2.342 -26.391 -18.547 1 90.31 95 THR B N 1
ATOM 4407 C CA . THR B 1 95 ? -1.229 -26.344 -19.484 1 90.31 95 THR B CA 1
ATOM 4408 C C . THR B 1 95 ? -0.318 -27.547 -19.312 1 90.31 95 THR B C 1
ATOM 4410 O O . THR B 1 95 ? 0.203 -28.094 -20.297 1 90.31 95 THR B O 1
ATOM 4413 N N . VAL B 1 96 ? -0.135 -27.938 -18.141 1 88.06 96 VAL B N 1
ATOM 4414 C CA . VAL B 1 96 ? 0.692 -29.109 -17.859 1 88.06 96 VAL B CA 1
ATOM 4415 C C . VAL B 1 96 ? 0.042 -30.344 -18.453 1 88.06 96 VAL B C 1
ATOM 4417 O O . VAL B 1 96 ? 0.722 -31.188 -19.062 1 88.06 96 VAL B O 1
ATOM 4420 N N . LEU B 1 97 ? -1.21 -30.438 -18.25 1 84.62 97 LEU B N 1
ATOM 4421 C CA . LEU B 1 97 ? -1.947 -31.562 -18.812 1 84.62 97 LEU B CA 1
ATOM 4422 C C . LEU B 1 97 ? -1.853 -31.562 -20.328 1 84.62 97 LEU B C 1
ATOM 4424 O O . LEU B 1 97 ? -1.712 -32.625 -20.953 1 84.62 97 LEU B O 1
ATOM 4428 N N . MET B 1 98 ? -1.948 -30.391 -20.875 1 85.44 98 MET B N 1
ATOM 4429 C CA . MET B 1 98 ? -1.836 -30.266 -22.328 1 85.44 98 MET B CA 1
ATOM 4430 C C . MET B 1 98 ? -0.451 -30.688 -22.812 1 85.44 98 MET B C 1
ATOM 4432 O O . MET B 1 98 ? -0.319 -31.328 -23.844 1 85.44 98 MET B O 1
ATOM 4436 N N . LEU B 1 99 ? 0.519 -30.312 -22.078 1 85.19 99 LEU B N 1
ATOM 4437 C CA . LEU B 1 99 ? 1.877 -30.734 -22.406 1 85.19 99 LEU B CA 1
ATOM 4438 C C . LEU B 1 99 ? 2.004 -32.25 -22.359 1 85.19 99 LEU B C 1
ATOM 4440 O O . LEU B 1 99 ? 2.678 -32.875 -23.188 1 85.19 99 LEU B O 1
ATOM 4444 N N . GLY B 1 100 ? 1.443 -32.875 -21.359 1 79.75 100 GLY B N 1
ATOM 4445 C CA . GLY B 1 100 ? 1.402 -34.344 -21.281 1 79.75 100 GLY B CA 1
ATOM 4446 C C . GLY B 1 100 ? 0.755 -34.969 -22.5 1 79.75 100 GLY B C 1
ATOM 4447 O O . GLY B 1 100 ? 1.253 -35.969 -23.016 1 79.75 100 GLY B O 1
ATOM 4448 N N . SER B 1 101 ? -0.322 -34.406 -22.906 1 74.62 101 SER B N 1
ATOM 4449 C CA . SER B 1 101 ? -1.009 -34.906 -24.094 1 74.62 101 SER B CA 1
ATOM 4450 C C . SER B 1 101 ? -0.122 -34.812 -25.328 1 74.62 101 SER B C 1
ATOM 4452 O O . SER B 1 101 ? -0.118 -35.688 -26.172 1 74.62 101 SER B O 1
ATOM 4454 N N . CYS B 1 102 ? 0.545 -33.688 -25.391 1 80.12 102 CYS B N 1
ATOM 4455 C CA . CYS B 1 102 ? 1.456 -33.5 -26.516 1 80.12 102 CYS B CA 1
ATOM 4456 C C . CYS B 1 102 ? 2.541 -34.562 -26.531 1 80.12 102 CYS B C 1
ATOM 4458 O O . CYS B 1 102 ? 2.854 -35.094 -27.594 1 80.12 102 CYS B O 1
ATOM 4460 N N . VAL B 1 103 ? 3.078 -34.875 -25.453 1 77.69 103 VAL B N 1
ATOM 4461 C CA . VAL B 1 103 ? 4.105 -35.906 -25.344 1 77.69 103 VAL B CA 1
ATOM 4462 C C . VAL B 1 103 ? 3.518 -37.25 -25.734 1 77.69 103 VAL B C 1
ATOM 4464 O O . VAL B 1 103 ? 4.164 -38.031 -26.422 1 77.69 103 VAL B O 1
ATOM 4467 N N . TRP B 1 104 ? 2.373 -37.469 -25.25 1 73.75 104 TRP B N 1
ATOM 4468 C CA . TRP B 1 104 ? 1.685 -38.719 -25.578 1 73.75 104 TRP B CA 1
ATOM 4469 C C . TRP B 1 104 ? 1.498 -38.875 -27.094 1 73.75 104 TRP B C 1
ATOM 4471 O O . TRP B 1 104 ? 1.74 -39.938 -27.656 1 73.75 104 TRP B O 1
ATOM 4481 N N . ILE B 1 105 ? 1.072 -37.844 -27.719 1 72.62 105 ILE B N 1
ATOM 4482 C CA . ILE B 1 105 ? 0.835 -37.844 -29.172 1 72.62 105 ILE B CA 1
ATOM 4483 C C . ILE B 1 105 ? 2.152 -38.094 -29.906 1 72.62 105 ILE B C 1
ATOM 4485 O O . ILE B 1 105 ? 2.211 -38.875 -30.844 1 72.62 105 ILE B O 1
ATOM 4489 N N . LEU B 1 106 ? 3.133 -37.438 -29.484 1 76.25 106 LEU B N 1
ATOM 4490 C CA . LEU B 1 106 ? 4.441 -37.562 -30.125 1 76.25 106 LEU B CA 1
ATOM 4491 C C . LEU B 1 106 ? 4.992 -38.969 -29.984 1 76.25 106 LEU B C 1
ATOM 4493 O O . LEU B 1 106 ? 5.59 -39.5 -30.922 1 76.25 106 LEU B O 1
ATOM 4497 N N . THR B 1 107 ? 4.871 -39.594 -28.875 1 74.75 107 THR B N 1
ATOM 4498 C CA . THR B 1 107 ? 5.352 -40.938 -28.656 1 74.75 107 THR B CA 1
ATOM 4499 C C . THR B 1 107 ? 4.605 -41.938 -29.531 1 74.75 107 THR B C 1
ATOM 4501 O O . THR B 1 107 ? 5.207 -42.875 -30.078 1 74.75 107 THR B O 1
ATOM 4504 N N . GLU B 1 108 ? 3.322 -41.781 -29.594 1 71 108 GLU B N 1
ATOM 4505 C CA . GLU B 1 108 ? 2.52 -42.656 -30.453 1 71 108 GLU B CA 1
ATOM 4506 C C . GLU B 1 108 ? 2.91 -42.5 -31.922 1 71 108 GLU B C 1
ATOM 4508 O O . GLU B 1 108 ? 2.953 -43.469 -32.656 1 71 108 GLU B O 1
ATOM 4513 N N . ALA B 1 109 ? 3.146 -41.25 -32.281 1 72.75 109 ALA B N 1
ATOM 4514 C CA . ALA B 1 109 ? 3.557 -41 -33.656 1 72.75 109 ALA B CA 1
ATOM 4515 C C . ALA B 1 109 ? 4.895 -41.656 -33.969 1 72.75 109 ALA B C 1
ATOM 4517 O O . ALA B 1 109 ? 5.066 -42.25 -35.031 1 72.75 109 ALA B O 1
ATOM 4518 N N . VAL B 1 110 ? 5.754 -41.625 -33.125 1 73.75 110 VAL B N 1
ATOM 4519 C CA . VAL B 1 110 ? 7.078 -42.188 -33.312 1 73.75 110 VAL B CA 1
ATOM 4520 C C . VAL B 1 110 ? 6.973 -43.719 -33.344 1 73.75 110 VAL B C 1
ATOM 4522 O O . VAL B 1 110 ? 7.641 -44.375 -34.156 1 73.75 110 VAL B O 1
ATOM 4525 N N . ARG B 1 111 ? 6.219 -44.281 -32.438 1 73.06 111 ARG B N 1
ATOM 4526 C CA . ARG B 1 111 ? 6 -45.719 -32.406 1 73.06 111 ARG B CA 1
ATOM 4527 C C . ARG B 1 111 ? 5.395 -46.188 -33.719 1 73.06 111 ARG B C 1
ATOM 4529 O O . ARG B 1 111 ? 5.75 -47.281 -34.219 1 73.06 111 ARG B O 1
ATOM 4536 N N . ARG B 1 112 ? 4.539 -45.469 -34.25 1 69.12 112 ARG B N 1
ATOM 4537 C CA . ARG B 1 112 ? 3.896 -45.844 -35.5 1 69.12 112 ARG B CA 1
ATOM 4538 C C . ARG B 1 112 ? 4.883 -45.781 -36.688 1 69.12 112 ARG B C 1
ATOM 4540 O O . ARG B 1 112 ? 4.82 -46.594 -37.594 1 69.12 112 ARG B O 1
ATOM 4547 N N . ILE B 1 113 ? 5.648 -44.906 -36.594 1 69 113 ILE B N 1
ATOM 4548 C CA . ILE B 1 113 ? 6.629 -44.75 -37.656 1 69 113 ILE B CA 1
ATOM 4549 C C . ILE B 1 113 ? 7.66 -45.875 -37.594 1 69 113 ILE B C 1
ATOM 4551 O O . ILE B 1 113 ? 8.023 -46.438 -38.625 1 69 113 ILE B O 1
ATOM 4555 N N . PHE B 1 114 ? 8.055 -46.188 -36.438 1 65.19 114 PHE B N 1
ATOM 4556 C CA . PHE B 1 114 ? 9.18 -47.125 -36.312 1 65.19 114 PHE B CA 1
ATOM 4557 C C . PHE B 1 114 ? 8.695 -48.562 -36.219 1 65.19 114 PHE B C 1
ATOM 4559 O O . PHE B 1 114 ? 9.398 -49.469 -36.656 1 65.19 114 PHE B O 1
ATOM 4566 N N . PHE B 1 115 ? 7.652 -48.812 -35.438 1 58.44 115 PHE B N 1
ATOM 4567 C CA . PHE B 1 115 ? 7.262 -50.219 -35.25 1 58.44 115 PHE B CA 1
ATOM 4568 C C . PHE B 1 115 ? 6.105 -50.594 -36.156 1 58.44 115 PHE B C 1
ATOM 4570 O O . PHE B 1 115 ? 5.559 -51.688 -36.062 1 58.44 115 PHE B O 1
ATOM 4577 N N . HIS B 1 116 ? 5.906 -49.906 -37.188 1 56.41 116 HIS B N 1
ATOM 4578 C CA . HIS B 1 116 ? 4.918 -50.188 -38.219 1 56.41 116 HIS B CA 1
ATOM 4579 C C . HIS B 1 116 ? 3.656 -50.812 -37.625 1 56.41 116 HIS B C 1
ATOM 4581 O O . HIS B 1 116 ? 3.125 -51.781 -38.156 1 56.41 116 HIS B O 1
ATOM 4587 N N . GLU B 1 117 ? 3.598 -50.719 -36.312 1 52.91 117 GLU B N 1
ATOM 4588 C CA . GLU B 1 117 ? 2.408 -51.312 -35.719 1 52.91 117 GLU B CA 1
ATOM 4589 C C . GLU B 1 117 ? 1.143 -50.875 -36.438 1 52.91 117 GLU B C 1
ATOM 4591 O O . GLU B 1 117 ? 0.848 -49.688 -36.531 1 52.91 117 GLU B O 1
ATOM 4596 N N . ARG B 1 118 ? 0.812 -51.625 -37.469 1 49.41 118 ARG B N 1
ATOM 4597 C CA . ARG B 1 118 ? -0.356 -51.469 -38.312 1 49.41 118 ARG B CA 1
ATOM 4598 C C . ARG B 1 118 ? -1.638 -51.406 -37.5 1 49.41 118 ARG B C 1
ATOM 4600 O O . ARG B 1 118 ? -1.857 -52.25 -36.625 1 49.41 118 ARG B O 1
ATOM 4607 N N . PHE B 1 119 ? -2 -50.25 -37.156 1 46.84 119 PHE B N 1
ATOM 4608 C CA . PHE B 1 119 ? -3.375 -50.312 -36.656 1 46.84 119 PHE B CA 1
ATOM 4609 C C . PHE B 1 119 ? -4.207 -51.281 -37.469 1 46.84 119 PHE B C 1
ATOM 4611 O O . PHE B 1 119 ? -4.273 -51.188 -38.719 1 46.84 119 PHE B O 1
ATOM 4618 N N . SER B 1 120 ? -4.125 -52.531 -37.125 1 44.06 120 SER B N 1
ATOM 4619 C CA . SER B 1 120 ? -5.117 -53.375 -37.781 1 44.06 120 SER B CA 1
ATOM 4620 C C . SER B 1 120 ? -6.484 -52.688 -37.812 1 44.06 120 SER B C 1
ATOM 4622 O O . SER B 1 120 ? -7.164 -52.625 -36.781 1 44.06 120 SER B O 1
ATOM 4624 N N . LEU B 1 121 ? -6.551 -51.594 -38.406 1 45.88 121 LEU B N 1
ATOM 4625 C CA . LEU B 1 121 ? -7.844 -50.969 -38.625 1 45.88 121 LEU B CA 1
ATOM 4626 C C . LEU B 1 121 ? -8.898 -52 -39 1 45.88 121 LEU B C 1
ATOM 4628 O O . LEU B 1 121 ? -8.82 -52.562 -40.094 1 45.88 121 LEU B O 1
ATOM 4632 N N . THR B 1 122 ? -9.227 -52.844 -38.094 1 46.5 122 THR B N 1
ATOM 4633 C CA . THR B 1 122 ? -10.492 -53.469 -38.5 1 46.5 122 THR B CA 1
ATOM 4634 C C . THR B 1 122 ? -11.484 -52.375 -38.938 1 46.5 122 THR B C 1
ATOM 4636 O O . THR B 1 122 ? -11.625 -51.344 -38.281 1 46.5 122 THR B O 1
ATOM 4639 N N . PHE B 1 123 ? -11.828 -52.25 -40.219 1 50.88 123 PHE B N 1
ATOM 4640 C CA . PHE B 1 123 ? -12.734 -51.375 -40.969 1 50.88 123 PHE B CA 1
ATOM 4641 C C . PHE B 1 123 ? -13.984 -51.062 -40.156 1 50.88 123 PHE B C 1
ATOM 4643 O O . PHE B 1 123 ? -15.016 -51.719 -40.344 1 50.88 123 PHE B O 1
ATOM 4650 N N . SER B 1 124 ? -13.914 -50.906 -38.781 1 59.66 124 SER B N 1
ATOM 4651 C CA . SER B 1 124 ? -15.172 -50.531 -38.125 1 59.66 124 SER B CA 1
ATOM 4652 C C . SER B 1 124 ? -15.43 -49.031 -38.219 1 59.66 124 SER B C 1
ATOM 4654 O O . SER B 1 124 ? -14.508 -48.25 -38.062 1 59.66 124 SER B O 1
ATOM 4656 N N . ILE B 1 125 ? -16.609 -48.531 -38.844 1 67.38 125 ILE B N 1
ATOM 4657 C CA . ILE B 1 125 ? -17.078 -47.156 -39.031 1 67.38 125 ILE B CA 1
ATOM 4658 C C . ILE B 1 125 ? -17.234 -46.469 -37.688 1 67.38 125 ILE B C 1
ATOM 4660 O O . ILE B 1 125 ? -17.219 -45.219 -37.625 1 67.38 125 ILE B O 1
ATOM 4664 N N . TRP B 1 126 ? -17.219 -47.219 -36.625 1 69.06 126 TRP B N 1
ATOM 4665 C CA . TRP B 1 126 ? -17.578 -46.688 -35.312 1 69.06 126 TRP B CA 1
ATOM 4666 C C . TRP B 1 126 ? -16.516 -45.75 -34.781 1 69.06 126 TRP B C 1
ATOM 4668 O O . TRP B 1 126 ? -16.844 -44.656 -34.281 1 69.06 126 TRP B O 1
ATOM 4678 N N . PRO B 1 127 ? -15.281 -46.094 -35.125 1 67.81 127 PRO B N 1
ATOM 4679 C CA . PRO B 1 127 ? -14.281 -45.156 -34.625 1 67.81 127 PRO B CA 1
ATOM 4680 C C . PRO B 1 127 ? -14.352 -43.812 -35.312 1 67.81 127 PRO B C 1
ATOM 4682 O O . PRO B 1 127 ? -14.141 -42.781 -34.656 1 67.81 127 PRO B O 1
ATOM 4685 N N . PHE B 1 128 ? -14.773 -43.75 -36.5 1 74 128 PHE B N 1
ATOM 4686 C CA . PHE B 1 128 ? -14.891 -42.5 -37.25 1 74 128 PHE B CA 1
ATOM 4687 C C . PHE B 1 128 ? -16.062 -41.688 -36.75 1 74 128 PHE B C 1
ATOM 4689 O O . PHE B 1 128 ? -15.961 -40.469 -36.625 1 74 128 PHE B O 1
ATOM 4696 N N . ALA B 1 129 ? -17.125 -42.344 -36.438 1 79.19 129 ALA B N 1
ATOM 4697 C CA . ALA B 1 129 ? -18.328 -41.625 -36 1 79.19 129 ALA B CA 1
ATOM 4698 C C . ALA B 1 129 ? -18.094 -41 -34.625 1 79.19 129 ALA B C 1
ATOM 4700 O O . ALA B 1 129 ? -18.5 -39.844 -34.406 1 79.19 129 ALA B O 1
ATOM 4701 N N . VAL B 1 130 ? -17.469 -41.688 -33.75 1 76.31 130 VAL B N 1
ATOM 4702 C CA . VAL B 1 130 ? -17.219 -41.188 -32.406 1 76.31 130 VAL B CA 1
ATOM 4703 C C . VAL B 1 130 ? -16.25 -40 -32.469 1 76.31 130 VAL B C 1
ATOM 4705 O O . VAL B 1 130 ? -16.391 -39.031 -31.734 1 76.31 130 VAL B O 1
ATOM 4708 N N . LEU B 1 131 ? -15.289 -40.156 -33.375 1 76.75 131 LEU B N 1
ATOM 4709 C CA . LEU B 1 131 ? -14.297 -39.094 -33.5 1 76.75 131 LEU B CA 1
ATOM 4710 C C . LEU B 1 131 ? -14.938 -37.844 -34.062 1 76.75 131 LEU B C 1
ATOM 4712 O O . LEU B 1 131 ? -14.633 -36.719 -33.594 1 76.75 131 LEU B O 1
ATOM 4716 N N . LEU B 1 132 ? -15.781 -38 -35 1 85.88 132 LEU B N 1
ATOM 4717 C CA . LEU B 1 132 ? -16.469 -36.844 -35.562 1 85.88 132 LEU B CA 1
ATOM 4718 C C . LEU B 1 132 ? -17.359 -36.156 -34.531 1 85.88 132 LEU B C 1
ATOM 4720 O O . LEU B 1 132 ? -17.453 -34.938 -34.5 1 85.88 132 LEU B O 1
ATOM 4724 N N . LEU B 1 133 ? -18.047 -36.969 -33.75 1 86.25 133 LEU B N 1
ATOM 4725 C CA . LEU B 1 133 ? -18.875 -36.406 -32.688 1 86.25 133 LEU B CA 1
ATOM 4726 C C . LEU B 1 133 ? -18.031 -35.656 -31.656 1 86.25 133 LEU B C 1
ATOM 4728 O O . LEU B 1 133 ? -18.422 -34.594 -31.188 1 86.25 133 LEU B O 1
ATOM 4732 N N . SER B 1 134 ? -16.938 -36.25 -31.297 1 84.31 134 SER B N 1
ATOM 4733 C CA . SER B 1 134 ? -16.047 -35.625 -30.328 1 84.31 134 SER B CA 1
ATOM 4734 C C . SER B 1 134 ? -15.531 -34.281 -30.844 1 84.31 134 SER B C 1
ATOM 4736 O O . SER B 1 134 ? -15.43 -33.312 -30.078 1 84.31 134 SER B O 1
ATOM 4738 N N . ILE B 1 135 ? -15.258 -34.219 -32.125 1 88.31 135 ILE B N 1
ATOM 4739 C CA . ILE B 1 135 ? -14.758 -32.969 -32.719 1 88.31 135 ILE B CA 1
ATOM 4740 C C . ILE B 1 135 ? -15.836 -31.891 -32.656 1 88.31 135 ILE B C 1
ATOM 4742 O O . ILE B 1 135 ? -15.547 -30.734 -32.344 1 88.31 135 ILE B O 1
ATOM 4746 N N . THR B 1 136 ? -17.031 -32.281 -32.938 1 90.94 136 THR B N 1
ATOM 4747 C CA . THR B 1 136 ? -18.141 -31.328 -32.938 1 90.94 136 THR B CA 1
ATOM 4748 C C . THR B 1 136 ? -18.375 -30.797 -31.516 1 90.94 136 THR B C 1
ATOM 4750 O O . THR B 1 136 ? -18.578 -29.594 -31.328 1 90.94 136 THR B O 1
ATOM 4753 N N . VAL B 1 137 ? -18.359 -31.625 -30.578 1 89.5 137 VAL B N 1
ATOM 4754 C CA . VAL B 1 137 ? -18.578 -31.234 -29.188 1 89.5 137 VAL B CA 1
ATOM 4755 C C . VAL B 1 137 ? -17.438 -30.328 -28.719 1 89.5 137 VAL B C 1
ATOM 4757 O O . VAL B 1 137 ? -17.688 -29.297 -28.094 1 89.5 137 VAL B O 1
ATOM 4760 N N . ASP B 1 138 ? -16.266 -30.719 -29.047 1 90.06 138 ASP B N 1
ATOM 4761 C CA . ASP B 1 138 ? -15.102 -29.938 -28.656 1 90.06 138 ASP B CA 1
ATOM 4762 C C . ASP B 1 138 ? -15.125 -28.547 -29.297 1 90.06 138 ASP B C 1
ATOM 4764 O O . ASP B 1 138 ? -14.688 -27.562 -28.703 1 90.06 138 ASP B O 1
ATOM 4768 N N . PHE B 1 139 ? -15.625 -28.5 -30.453 1 90.94 139 PHE B N 1
ATOM 4769 C CA . PHE B 1 139 ? -15.711 -27.234 -31.156 1 90.94 139 PHE B CA 1
ATOM 4770 C C . PHE B 1 139 ? -16.703 -26.297 -30.469 1 90.94 139 PHE B C 1
ATOM 4772 O O . PHE B 1 139 ? -16.391 -25.125 -30.219 1 90.94 139 PHE B O 1
ATOM 4779 N N . THR B 1 140 ? -17.844 -26.844 -30.172 1 91 140 THR B N 1
ATOM 4780 C CA . THR B 1 140 ? -18.875 -26.047 -29.516 1 91 140 THR B CA 1
ATOM 4781 C C . THR B 1 140 ? -18.406 -25.625 -28.125 1 91 140 THR B C 1
ATOM 4783 O O . THR B 1 140 ? -18.609 -24.469 -27.719 1 91 140 THR B O 1
ATOM 4786 N N . ARG B 1 141 ? -17.797 -26.469 -27.469 1 90.69 141 ARG B N 1
ATOM 4787 C CA . ARG B 1 141 ? -17.281 -26.172 -26.125 1 90.69 141 ARG B CA 1
ATOM 4788 C C . ARG B 1 141 ? -16.188 -25.125 -26.172 1 90.69 141 ARG B C 1
ATOM 4790 O O . ARG B 1 141 ? -16.219 -24.156 -25.406 1 90.69 141 ARG B O 1
ATOM 4797 N N . SER B 1 142 ? -15.289 -25.344 -27.016 1 92.38 142 SER B N 1
ATOM 4798 C CA . SER B 1 142 ? -14.148 -24.438 -27.125 1 92.38 142 SER B CA 1
ATOM 4799 C C . SER B 1 142 ? -14.602 -23.031 -27.469 1 92.38 142 SER B C 1
ATOM 4801 O O . SER B 1 142 ? -14.117 -22.047 -26.891 1 92.38 142 SER B O 1
ATOM 4803 N N . ARG B 1 143 ? -15.547 -22.906 -28.312 1 92.25 143 ARG B N 1
ATOM 4804 C CA . ARG B 1 143 ? -16.047 -21.594 -28.734 1 92.25 143 ARG B CA 1
ATOM 4805 C C . ARG B 1 143 ? -16.781 -20.906 -27.578 1 92.25 143 ARG B C 1
ATOM 4807 O O . ARG B 1 143 ? -16.594 -19.703 -27.359 1 92.25 143 ARG B O 1
ATOM 4814 N N . ASN B 1 144 ? -17.594 -21.672 -26.953 1 91.5 144 ASN B N 1
ATOM 4815 C CA . ASN B 1 144 ? -18.328 -21.109 -25.828 1 91.5 144 ASN B CA 1
ATOM 4816 C C . ASN B 1 144 ? -17.406 -20.672 -24.703 1 91.5 144 ASN B C 1
ATOM 4818 O O . ASN B 1 144 ? -17.547 -19.562 -24.172 1 91.5 144 ASN B O 1
ATOM 4822 N N . LEU B 1 145 ? -16.516 -21.453 -24.375 1 92.81 145 LEU B N 1
ATOM 4823 C CA . LEU B 1 145 ? -15.562 -21.156 -23.312 1 92.81 145 LEU B CA 1
ATOM 4824 C C . LEU B 1 145 ? -14.703 -19.953 -23.672 1 92.81 145 LEU B C 1
ATOM 4826 O O . LEU B 1 145 ? -14.469 -19.078 -22.844 1 92.81 145 LEU B O 1
ATOM 4830 N N . HIS B 1 146 ? -14.32 -19.875 -24.891 1 92.31 146 HIS B N 1
ATOM 4831 C CA . HIS B 1 146 ? -13.477 -18.781 -25.344 1 92.31 146 HIS B CA 1
ATOM 4832 C C . HIS B 1 146 ? -14.219 -17.453 -25.281 1 92.31 146 HIS B C 1
ATOM 4834 O O . HIS B 1 146 ? -13.656 -16.438 -24.859 1 92.31 146 HIS B O 1
ATOM 4840 N N . SER B 1 147 ? -15.438 -17.453 -25.641 1 92.81 147 SER B N 1
ATOM 4841 C CA . SER B 1 147 ? -16.234 -16.234 -25.641 1 92.81 147 SER B CA 1
ATOM 4842 C C . SER B 1 147 ? -16.422 -15.695 -24.219 1 92.81 147 SER B C 1
ATOM 4844 O O . SER B 1 147 ? -16.25 -14.5 -23.969 1 92.81 147 SER B O 1
ATOM 4846 N N . VAL B 1 148 ? -16.703 -16.547 -23.344 1 90.88 148 VAL B N 1
ATOM 4847 C CA . VAL B 1 148 ? -16.922 -16.156 -21.953 1 90.88 148 VAL B CA 1
ATOM 4848 C C . VAL B 1 148 ? -15.594 -15.75 -21.328 1 90.88 148 VAL B C 1
ATOM 4850 O O . VAL B 1 148 ? -15.539 -14.805 -20.531 1 90.88 148 VAL B O 1
ATOM 4853 N N . ALA B 1 149 ? -14.57 -16.438 -21.672 1 90.88 149 ALA B N 1
ATOM 4854 C CA . ALA B 1 149 ? -13.242 -16.125 -21.141 1 90.88 149 ALA B CA 1
ATOM 4855 C C . ALA B 1 149 ? -12.805 -14.727 -21.531 1 90.88 149 ALA B C 1
ATOM 4857 O O . ALA B 1 149 ? -12.242 -13.992 -20.719 1 90.88 149 ALA B O 1
ATOM 4858 N N . GLN B 1 150 ? -13.086 -14.359 -22.75 1 88.94 150 GLN B N 1
ATOM 4859 C CA . GLN B 1 150 ? -12.711 -13.047 -23.25 1 88.94 150 GLN B CA 1
ATOM 4860 C C . GLN B 1 150 ? -13.562 -11.953 -22.609 1 88.94 150 GLN B C 1
ATOM 4862 O O . GLN B 1 150 ? -13.062 -10.867 -22.312 1 88.94 150 GLN B O 1
ATOM 4867 N N . GLN B 1 151 ? -14.734 -12.25 -22.453 1 87.25 151 GLN B N 1
ATOM 4868 C CA . GLN B 1 151 ? -15.656 -11.266 -21.891 1 87.25 151 GLN B CA 1
ATOM 4869 C C . GLN B 1 151 ? -15.336 -10.977 -20.422 1 87.25 151 GLN B C 1
ATOM 4871 O O . GLN B 1 151 ? -15.414 -9.828 -19.984 1 87.25 151 GLN B O 1
ATOM 4876 N N . TYR B 1 152 ? -14.93 -11.945 -19.734 1 84.81 152 TYR B N 1
ATOM 4877 C CA . TYR B 1 152 ? -14.773 -11.773 -18.297 1 84.81 152 TYR B CA 1
ATOM 4878 C C . TYR B 1 152 ? -13.32 -11.961 -17.875 1 84.81 152 TYR B C 1
ATOM 4880 O O . TYR B 1 152 ? -13.016 -12.086 -16.688 1 84.81 152 TYR B O 1
ATOM 4888 N N . ASN B 1 153 ? -12.422 -12.055 -18.781 1 82.06 153 ASN B N 1
ATOM 4889 C CA . ASN B 1 153 ? -10.984 -12.164 -18.547 1 82.06 153 ASN B CA 1
ATOM 4890 C C . ASN B 1 153 ? -10.656 -13.289 -17.578 1 82.06 153 ASN B C 1
ATOM 4892 O O . ASN B 1 153 ? -9.977 -13.07 -16.578 1 82.06 153 ASN B O 1
ATOM 4896 N N . SER B 1 154 ? -11.203 -14.438 -17.906 1 87.62 154 SER B N 1
ATOM 4897 C CA . SER B 1 154 ? -10.961 -15.609 -17.078 1 87.62 154 SER B CA 1
ATOM 4898 C C . SER B 1 154 ? -9.859 -16.484 -17.656 1 87.62 154 SER B C 1
ATOM 4900 O O . SER B 1 154 ? -10.023 -17.062 -18.734 1 87.62 154 SER B O 1
ATOM 4902 N N . GLU B 1 155 ? -8.797 -16.703 -16.953 1 87.38 155 GLU B N 1
ATOM 4903 C CA . GLU B 1 155 ? -7.672 -17.516 -17.422 1 87.38 155 GLU B CA 1
ATOM 4904 C C . GLU B 1 155 ? -8.016 -19 -17.422 1 87.38 155 GLU B C 1
ATOM 4906 O O . GLU B 1 155 ? -7.574 -19.734 -18.312 1 87.38 155 GLU B O 1
ATOM 4911 N N . ALA B 1 156 ? -8.773 -19.328 -16.453 1 91 156 ALA B N 1
ATOM 4912 C CA . ALA B 1 156 ? -9.141 -20.734 -16.359 1 91 156 ALA B CA 1
ATOM 4913 C C . ALA B 1 156 ? -9.992 -21.172 -17.547 1 91 156 ALA B C 1
ATOM 4915 O O . ALA B 1 156 ? -9.75 -22.219 -18.141 1 91 156 ALA B O 1
ATOM 4916 N N . LEU B 1 157 ? -10.922 -20.344 -17.891 1 92.06 157 LEU B N 1
ATOM 4917 C CA . LEU B 1 157 ? -11.797 -20.641 -19.031 1 92.06 157 LEU B CA 1
ATOM 4918 C C . LEU B 1 157 ? -11.023 -20.578 -20.344 1 92.06 157 LEU B C 1
ATOM 4920 O O . LEU B 1 157 ? -11.289 -21.375 -21.25 1 92.06 157 LEU B O 1
ATOM 4924 N N . GLU B 1 158 ? -10.188 -19.734 -20.453 1 91.06 158 GLU B N 1
ATOM 4925 C CA . GLU B 1 158 ? -9.359 -19.625 -21.641 1 91.06 158 GLU B CA 1
ATOM 4926 C C . GLU B 1 158 ? -8.492 -20.875 -21.828 1 91.06 158 GLU B C 1
ATOM 4928 O O . GLU B 1 158 ? -8.367 -21.375 -22.938 1 91.06 158 GLU B O 1
ATOM 4933 N N . ALA B 1 159 ? -7.91 -21.234 -20.75 1 91.44 159 ALA B N 1
ATOM 4934 C CA . ALA B 1 159 ? -7.094 -22.453 -20.812 1 91.44 159 ALA B CA 1
ATOM 4935 C C . ALA B 1 159 ? -7.926 -23.656 -21.25 1 91.44 159 ALA B C 1
ATOM 4937 O O . ALA B 1 159 ? -7.473 -24.469 -22.062 1 91.44 159 ALA B O 1
ATOM 4938 N N . ASP B 1 160 ? -9.039 -23.75 -20.719 1 91.69 160 ASP B N 1
ATOM 4939 C CA . ASP B 1 160 ? -9.953 -24.828 -21.094 1 91.69 160 ASP B CA 1
ATOM 4940 C C . ASP B 1 160 ? -10.328 -24.75 -22.562 1 91.69 160 ASP B C 1
ATOM 4942 O O . ASP B 1 160 ? -10.391 -25.781 -23.25 1 91.69 160 ASP B O 1
ATOM 4946 N N . ALA B 1 161 ? -10.641 -23.594 -23.016 1 92.12 161 ALA B N 1
ATOM 4947 C CA . ALA B 1 161 ? -10.977 -23.375 -24.422 1 92.12 161 ALA B CA 1
ATOM 4948 C C . ALA B 1 161 ? -9.836 -23.828 -25.328 1 92.12 161 ALA B C 1
ATOM 4950 O O . ALA B 1 161 ? -10.062 -24.5 -26.344 1 92.12 161 ALA B O 1
ATOM 4951 N N . ILE B 1 162 ? -8.68 -23.484 -24.984 1 88.81 162 ILE B N 1
ATOM 4952 C CA . ILE B 1 162 ? -7.512 -23.844 -25.781 1 88.81 162 ILE B CA 1
ATOM 4953 C C . ILE B 1 162 ? -7.281 -25.344 -25.719 1 88.81 162 ILE B C 1
ATOM 4955 O O . ILE B 1 162 ? -6.934 -25.969 -26.719 1 88.81 162 ILE B O 1
ATOM 4959 N N . HIS B 1 163 ? -7.434 -25.859 -24.578 1 89 163 HIS B N 1
ATOM 4960 C CA . HIS B 1 163 ? -7.297 -27.312 -24.391 1 89 163 HIS B CA 1
ATOM 4961 C C . HIS B 1 163 ? -8.211 -28.062 -25.359 1 89 163 HIS B C 1
ATOM 4963 O O . HIS B 1 163 ? -7.75 -28.938 -26.094 1 89 163 HIS B O 1
ATOM 4969 N N . PHE B 1 164 ? -9.414 -27.719 -25.422 1 88.88 164 PHE B N 1
ATOM 4970 C CA . PHE B 1 164 ? -10.367 -28.422 -26.281 1 88.88 164 PHE B CA 1
ATOM 4971 C C . PHE B 1 164 ? -10.125 -28.094 -27.75 1 88.88 164 PHE B C 1
ATOM 4973 O O . PHE B 1 164 ? -10.383 -28.922 -28.625 1 88.88 164 PHE B O 1
ATOM 4980 N N . SER B 1 165 ? -9.641 -26.984 -28.016 1 87.81 165 SER B N 1
ATOM 4981 C CA . SER B 1 165 ? -9.234 -26.656 -29.391 1 87.81 165 SER B CA 1
ATOM 4982 C C . SER B 1 165 ? -8.094 -27.562 -29.859 1 87.81 165 SER B C 1
ATOM 4984 O O . SER B 1 165 ? -8.062 -27.984 -31.016 1 87.81 165 SER B O 1
ATOM 4986 N N . THR B 1 166 ? -7.172 -27.766 -28.969 1 83.62 166 THR B N 1
ATOM 4987 C CA . THR B 1 166 ? -6.051 -28.641 -29.312 1 83.62 166 THR B CA 1
ATOM 4988 C C . THR B 1 166 ? -6.52 -30.078 -29.531 1 83.62 166 THR B C 1
ATOM 4990 O O . THR B 1 166 ? -5.965 -30.797 -30.359 1 83.62 166 THR B O 1
ATOM 4993 N N . ASP B 1 167 ? -7.457 -30.453 -28.719 1 83.56 167 ASP B N 1
ATOM 4994 C CA . ASP B 1 167 ? -8.023 -31.781 -28.906 1 83.56 167 ASP B CA 1
ATOM 4995 C C . ASP B 1 167 ? -8.641 -31.922 -30.297 1 83.56 167 ASP B C 1
ATOM 4997 O O . ASP B 1 167 ? -8.578 -32.969 -30.906 1 83.56 167 ASP B O 1
ATOM 5001 N N . ILE B 1 168 ? -9.242 -30.844 -30.797 1 84.94 168 ILE B N 1
ATOM 5002 C CA . ILE B 1 168 ? -9.812 -30.828 -32.156 1 84.94 168 ILE B CA 1
ATOM 5003 C C . ILE B 1 168 ? -8.703 -31.062 -33.156 1 84.94 168 ILE B C 1
ATOM 5005 O O . ILE B 1 168 ? -8.836 -31.891 -34.062 1 84.94 168 ILE B O 1
ATOM 5009 N N . TRP B 1 169 ? -7.656 -30.422 -33 1 78.62 169 TRP B N 1
ATOM 5010 C CA . TRP B 1 169 ? -6.531 -30.531 -33.938 1 78.62 169 TRP B CA 1
ATOM 5011 C C . TRP B 1 169 ? -5.945 -31.938 -33.906 1 78.62 169 TRP B C 1
ATOM 5013 O O . TRP B 1 169 ? -5.641 -32.5 -34.969 1 78.62 169 TRP B O 1
ATOM 5023 N N . SER B 1 170 ? -5.82 -32.406 -32.719 1 75.75 170 SER B N 1
ATOM 5024 C CA . SER B 1 170 ? -5.285 -33.781 -32.594 1 75.75 170 SER B CA 1
ATOM 5025 C C . SER B 1 170 ? -6.203 -34.812 -33.25 1 75.75 170 SER B C 1
ATOM 5027 O O . SER B 1 170 ? -5.738 -35.719 -33.938 1 75.75 170 SER B O 1
ATOM 5029 N N . SER B 1 171 ? -7.461 -34.656 -33.031 1 76.06 171 SER B N 1
ATOM 5030 C CA . SER B 1 171 ? -8.438 -35.594 -33.594 1 76.06 171 SER B CA 1
ATOM 5031 C C . SER B 1 171 ? -8.492 -35.469 -35.125 1 76.06 171 SER B C 1
ATOM 5033 O O . SER B 1 171 ? -8.656 -36.469 -35.812 1 76.06 171 SER B O 1
ATOM 5035 N N . LEU B 1 172 ? -8.305 -34.281 -35.594 1 78.25 172 LEU B N 1
ATOM 5036 C CA . LEU B 1 172 ? -8.289 -34.062 -37.031 1 78.25 172 LEU B CA 1
ATOM 5037 C C . LEU B 1 172 ? -7.066 -34.719 -37.656 1 78.25 172 LEU B C 1
ATOM 5039 O O . LEU B 1 172 ? -7.152 -35.25 -38.75 1 78.25 172 LEU B O 1
ATOM 5043 N N . ALA B 1 173 ? -6 -34.625 -37 1 73.5 173 ALA B N 1
ATOM 5044 C CA . ALA B 1 173 ? -4.793 -35.281 -37.5 1 73.5 173 ALA B CA 1
ATOM 5045 C C . ALA B 1 173 ? -4.988 -36.781 -37.625 1 73.5 173 ALA B C 1
ATOM 5047 O O . ALA B 1 173 ? -4.566 -37.406 -38.594 1 73.5 173 ALA B O 1
ATOM 5048 N N . VAL B 1 174 ? -5.602 -37.344 -36.625 1 69.56 174 VAL B N 1
ATOM 5049 C CA . VAL B 1 174 ? -5.879 -38.781 -36.625 1 69.56 174 VAL B CA 1
ATOM 5050 C C . VAL B 1 174 ? -6.855 -39.125 -37.719 1 69.56 174 VAL B C 1
ATOM 5052 O O . VAL B 1 174 ? -6.68 -40.125 -38.438 1 69.56 174 VAL B O 1
ATOM 5055 N N . LEU B 1 175 ? -7.832 -38.281 -37.844 1 73.25 175 LEU B N 1
ATOM 5056 C CA . LEU B 1 175 ? -8.82 -38.5 -38.906 1 73.25 175 LEU B CA 1
ATOM 5057 C C . LEU B 1 175 ? -8.172 -38.438 -40.281 1 73.25 175 LEU B C 1
ATOM 5059 O O . LEU B 1 175 ? -8.484 -39.281 -41.125 1 73.25 175 LEU B O 1
ATOM 5063 N N . PHE B 1 176 ? -7.379 -37.531 -40.438 1 73.5 176 PHE B N 1
ATOM 5064 C CA . PHE B 1 176 ? -6.672 -37.406 -41.688 1 73.5 176 PHE B CA 1
ATOM 5065 C C . PHE B 1 176 ? -5.746 -38.625 -41.906 1 73.5 176 PHE B C 1
ATOM 5067 O O . PHE B 1 176 ? -5.613 -39.094 -43.031 1 73.5 176 PHE B O 1
ATOM 5074 N N . GLY B 1 177 ? -5.074 -38.969 -40.875 1 69.94 177 GLY B N 1
ATOM 5075 C CA . GLY B 1 177 ? -4.238 -40.156 -40.969 1 69.94 177 GLY B CA 1
ATOM 5076 C C . GLY B 1 177 ? -5.012 -41.406 -41.344 1 69.94 177 GLY B C 1
ATOM 5077 O O . GLY B 1 177 ? -4.574 -42.188 -42.188 1 69.94 177 GLY B O 1
ATOM 5078 N N . LEU B 1 178 ? -6.117 -41.562 -40.719 1 68.06 178 LEU 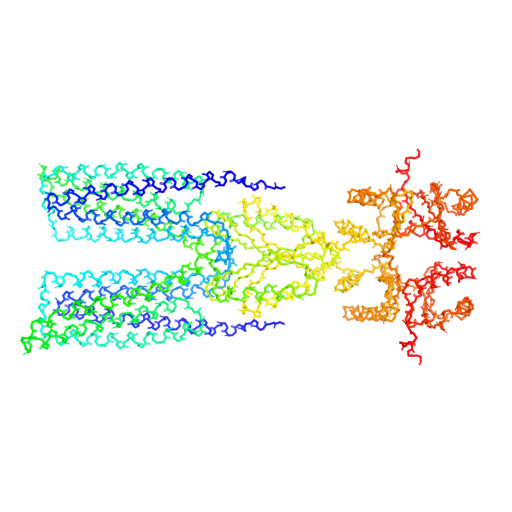B N 1
ATOM 5079 C CA . LEU B 1 178 ? -6.973 -42.719 -41.031 1 68.06 178 LEU B CA 1
ATOM 5080 C C . LEU B 1 178 ? -7.492 -42.656 -42.469 1 68.06 178 LEU B C 1
ATOM 5082 O O . LEU B 1 178 ? -7.539 -43.688 -43.156 1 68.06 178 LEU B O 1
ATOM 5086 N N . ALA B 1 179 ? -7.902 -41.531 -42.875 1 73.5 179 ALA B N 1
ATOM 5087 C CA . ALA B 1 179 ? -8.383 -41.344 -44.219 1 73.5 179 ALA B CA 1
ATOM 5088 C C . ALA B 1 179 ? -7.281 -41.625 -45.25 1 73.5 179 ALA B C 1
ATOM 5090 O O . ALA B 1 179 ? -7.531 -42.25 -46.281 1 73.5 179 ALA B O 1
ATOM 5091 N N . ALA B 1 180 ? -6.145 -41.188 -44.906 1 73.69 180 ALA B N 1
ATOM 5092 C CA . ALA B 1 180 ? -5.012 -41.406 -45.812 1 73.69 180 ALA B CA 1
ATOM 5093 C C . ALA B 1 180 ? -4.668 -42.906 -45.906 1 73.69 180 ALA B C 1
ATOM 5095 O O . ALA B 1 180 ? -4.352 -43.406 -47 1 73.69 180 ALA B O 1
ATOM 5096 N N . THR B 1 181 ? -4.715 -43.562 -44.812 1 68.44 181 THR B N 1
ATOM 5097 C CA . THR B 1 181 ? -4.445 -45 -44.812 1 68.44 181 THR B CA 1
ATOM 5098 C C . THR B 1 181 ? -5.5 -45.75 -45.594 1 68.44 181 THR B C 1
ATOM 5100 O O . THR B 1 181 ? -5.184 -46.719 -46.312 1 68.44 181 THR B O 1
ATOM 5103 N N . PHE B 1 182 ? -6.695 -45.281 -45.438 1 70.56 182 PHE B N 1
ATOM 5104 C CA . PHE B 1 182 ? -7.781 -45.938 -46.156 1 70.56 182 PHE B CA 1
ATOM 5105 C C . PHE B 1 182 ? -7.621 -45.719 -47.656 1 70.56 182 PHE B C 1
ATOM 5107 O O . PHE B 1 182 ? -7.805 -46.625 -48.469 1 70.56 182 PHE B O 1
ATOM 5114 N N . LEU B 1 183 ? -7.301 -44.5 -47.938 1 73.94 183 LEU B N 1
ATOM 5115 C CA . LEU B 1 183 ? -7.113 -44.188 -49.344 1 73.94 183 LEU B CA 1
ATOM 5116 C C . LEU B 1 183 ? -5.871 -44.875 -49.906 1 73.94 183 LEU B C 1
ATOM 5118 O O . LEU B 1 183 ? -5.859 -45.312 -51.062 1 73.94 183 LEU B O 1
ATOM 5122 N N . GLY B 1 184 ? -4.883 -44.875 -49.062 1 69.75 184 GLY B N 1
ATOM 5123 C CA . GLY B 1 184 ? -3.67 -45.562 -49.469 1 69.75 184 GLY B CA 1
ATOM 5124 C C . GLY B 1 184 ? -3.887 -47.031 -49.688 1 69.75 184 GLY B C 1
ATOM 5125 O O . GLY B 1 184 ? -3.379 -47.594 -50.656 1 69.75 184 GLY B O 1
ATOM 5126 N N . ALA B 1 185 ? -4.578 -47.688 -48.812 1 65.44 185 ALA B N 1
ATOM 5127 C CA . ALA B 1 185 ? -4.887 -49.125 -49 1 65.44 185 ALA B CA 1
ATOM 5128 C C . ALA B 1 185 ? -5.723 -49.344 -50.25 1 65.44 185 ALA B C 1
ATOM 5130 O O . ALA B 1 185 ? -5.559 -50.375 -50.906 1 65.44 185 ALA B O 1
ATOM 5131 N N . ARG B 1 186 ? -6.504 -48.375 -50.531 1 68.81 186 ARG B N 1
ATOM 5132 C CA . ARG B 1 186 ? -7.355 -48.531 -51.719 1 68.81 186 ARG B CA 1
ATOM 5133 C C . ARG B 1 186 ? -6.594 -48.219 -53 1 68.81 186 ARG B C 1
ATOM 5135 O O . ARG B 1 186 ? -6.797 -48.844 -54.031 1 68.81 186 ARG B O 1
ATOM 5142 N N . MET B 1 187 ? -5.781 -47.312 -52.75 1 68.5 187 MET B N 1
ATOM 5143 C CA . MET B 1 187 ? -5.094 -46.844 -53.969 1 68.5 187 MET B CA 1
ATOM 5144 C C . MET B 1 187 ? -3.693 -47.438 -54.062 1 68.5 187 MET B C 1
ATOM 5146 O O . MET B 1 187 ? -2.924 -47.125 -54.969 1 68.5 187 MET B O 1
ATOM 5150 N N . ASN B 1 188 ? -3.242 -48.406 -53.219 1 63.81 188 ASN B N 1
ATOM 5151 C CA . ASN B 1 188 ? -1.973 -49.125 -53.156 1 63.81 188 ASN B CA 1
ATOM 5152 C C . ASN B 1 188 ? -0.789 -48.156 -53.094 1 63.81 188 ASN B C 1
ATOM 5154 O O . ASN B 1 188 ? 0.201 -48.312 -53.812 1 63.81 188 ASN B O 1
ATOM 5158 N N . ILE B 1 189 ? -1.016 -47.094 -52.5 1 65.19 189 ILE B N 1
ATOM 5159 C CA . ILE B 1 189 ? 0.095 -46.156 -52.344 1 65.19 189 ILE B CA 1
ATOM 5160 C C . ILE B 1 189 ? 0.641 -46.25 -50.938 1 65.19 189 ILE B C 1
ATOM 5162 O O . ILE B 1 189 ? 0.035 -45.719 -49.969 1 65.19 189 ILE B O 1
ATOM 5166 N N . PRO B 1 190 ? 1.761 -46.906 -50.656 1 60.88 190 PRO B N 1
ATOM 5167 C CA . PRO B 1 190 ? 2.348 -47.125 -49.344 1 60.88 190 PRO B CA 1
ATOM 5168 C C . PRO B 1 190 ? 2.754 -45.844 -48.625 1 60.88 190 PRO B C 1
ATOM 5170 O O . PRO B 1 190 ? 2.74 -45.781 -47.406 1 60.88 190 PRO B O 1
ATOM 5173 N N . ALA B 1 191 ? 3.074 -44.844 -49.469 1 61.5 191 ALA B N 1
ATOM 5174 C CA . ALA B 1 191 ? 3.576 -43.594 -48.906 1 61.5 191 ALA B CA 1
ATOM 5175 C C . ALA B 1 191 ? 2.506 -42.906 -48.062 1 61.5 191 ALA B C 1
ATOM 5177 O O . ALA B 1 191 ? 2.822 -42.156 -47.125 1 61.5 191 ALA B O 1
ATOM 5178 N N . LEU B 1 192 ? 1.32 -43.25 -48.312 1 63 192 LEU B N 1
ATOM 5179 C CA . LEU B 1 192 ? 0.22 -42.594 -47.594 1 63 192 LEU B CA 1
ATOM 5180 C C . LEU B 1 192 ? 0.094 -43.156 -46.188 1 63 192 LEU B C 1
ATOM 5182 O O . LEU B 1 192 ? -0.542 -42.531 -45.344 1 63 192 LEU B O 1
ATOM 5186 N N . GLU B 1 193 ? 0.816 -44.188 -45.969 1 61.81 193 GLU B N 1
ATOM 5187 C CA . GLU B 1 193 ? 0.824 -44.75 -44.594 1 61.81 193 GLU B CA 1
ATOM 5188 C C . GLU B 1 193 ? 1.632 -43.875 -43.656 1 61.81 193 GLU B C 1
ATOM 5190 O O . GLU B 1 193 ? 1.375 -43.875 -42.438 1 61.81 193 GLU B O 1
ATOM 5195 N N . LEU B 1 194 ? 2.539 -43.156 -44.25 1 64.38 194 LEU B N 1
ATOM 5196 C CA . LEU B 1 194 ? 3.373 -42.281 -43.406 1 64.38 194 LEU B CA 1
ATOM 5197 C C . LEU B 1 194 ? 2.727 -40.938 -43.219 1 64.38 194 LEU B C 1
ATOM 5199 O O . LEU B 1 194 ? 3.217 -40.125 -42.438 1 64.38 194 LEU B O 1
ATOM 5203 N N . ALA B 1 195 ? 1.684 -40.719 -43.875 1 66.38 195 ALA B N 1
ATOM 5204 C CA . ALA B 1 195 ? 0.986 -39.438 -43.781 1 66.38 195 ALA B CA 1
ATOM 5205 C C . ALA B 1 195 ? 0.434 -39.219 -42.375 1 66.38 195 ALA B C 1
ATOM 5207 O O . ALA B 1 195 ? 0.433 -38.094 -41.844 1 66.38 195 ALA B O 1
ATOM 5208 N N . ASP B 1 196 ? 0.161 -40.219 -41.625 1 71.81 196 ASP B N 1
ATOM 5209 C CA . ASP B 1 196 ? -0.459 -40.188 -40.312 1 71.81 196 ASP B CA 1
ATOM 5210 C C . ASP B 1 196 ? 0.545 -39.719 -39.25 1 71.81 196 ASP B C 1
ATOM 5212 O O . ASP B 1 196 ? 0.313 -38.719 -38.531 1 71.81 196 ASP B O 1
ATOM 5216 N N . PRO B 1 197 ? 1.726 -40.344 -39.375 1 72.25 197 PRO B N 1
ATOM 5217 C CA . PRO B 1 197 ? 2.668 -39.875 -38.344 1 72.25 197 PRO B CA 1
ATOM 5218 C C . PRO B 1 197 ? 3.209 -38.469 -38.625 1 72.25 197 PRO B C 1
ATOM 5220 O O . PRO B 1 197 ? 3.475 -37.75 -37.656 1 72.25 197 PRO B O 1
ATOM 5223 N N . ILE B 1 198 ? 3.281 -38.062 -39.75 1 74.31 198 ILE B N 1
ATOM 5224 C CA . ILE B 1 198 ? 3.75 -36.719 -40.062 1 74.31 198 ILE B CA 1
ATOM 5225 C C . ILE B 1 198 ? 2.701 -35.688 -39.656 1 74.31 198 ILE B C 1
ATOM 5227 O O . ILE B 1 198 ? 3.037 -34.656 -39.062 1 74.31 198 ILE B O 1
ATOM 5231 N N . ALA B 1 199 ? 1.475 -36.031 -40 1 73.06 199 ALA B N 1
ATOM 5232 C CA . ALA B 1 199 ? 0.39 -35.156 -39.562 1 73.06 199 ALA B CA 1
ATOM 5233 C C . ALA B 1 199 ? 0.371 -35 -38.062 1 73.06 199 ALA B C 1
ATOM 5235 O O . ALA B 1 199 ? 0.134 -33.938 -37.531 1 73.06 199 ALA B O 1
ATOM 5236 N N . ALA B 1 200 ? 0.683 -36.062 -37.344 1 76.19 200 ALA B N 1
ATOM 5237 C CA . ALA B 1 200 ? 0.687 -36.031 -35.875 1 76.19 200 ALA B CA 1
ATOM 5238 C C . ALA B 1 200 ? 1.813 -35.156 -35.344 1 76.19 200 ALA B C 1
ATOM 5240 O O . ALA B 1 200 ? 1.633 -34.438 -34.344 1 76.19 200 ALA B O 1
ATOM 5241 N N . ILE B 1 201 ? 2.881 -35.125 -36 1 79.38 201 ILE B N 1
ATOM 5242 C CA . ILE B 1 201 ? 4.027 -34.344 -35.562 1 79.38 201 ILE B CA 1
ATOM 5243 C C . ILE B 1 201 ? 3.75 -32.875 -35.781 1 79.38 201 ILE B C 1
ATOM 5245 O O . ILE B 1 201 ? 4.051 -32.031 -34.938 1 79.38 201 ILE B O 1
ATOM 5249 N N . VAL B 1 202 ? 3.16 -32.594 -36.875 1 80.12 202 VAL B N 1
ATOM 5250 C CA . VAL B 1 202 ? 2.846 -31.188 -37.188 1 80.12 202 VAL B CA 1
ATOM 5251 C C . VAL B 1 202 ? 1.829 -30.656 -36.188 1 80.12 202 VAL B C 1
ATOM 5253 O O . VAL B 1 202 ? 2 -29.562 -35.656 1 80.12 202 VAL B O 1
ATOM 5256 N N . VAL B 1 203 ? 0.832 -31.406 -35.969 1 79.75 203 VAL B N 1
ATOM 5257 C CA . VAL B 1 203 ? -0.208 -31 -35.031 1 79.75 203 VAL B CA 1
ATOM 5258 C C . VAL B 1 203 ? 0.39 -30.844 -33.625 1 79.75 203 VAL B C 1
ATOM 5260 O O . VAL B 1 203 ? 0.037 -29.906 -32.906 1 79.75 203 VAL B O 1
ATOM 5263 N N . SER B 1 204 ? 1.267 -31.688 -33.281 1 83.62 204 SER B N 1
ATOM 5264 C CA . SER B 1 204 ? 1.912 -31.609 -31.984 1 83.62 204 SER B CA 1
ATOM 5265 C C . SER B 1 204 ? 2.732 -30.328 -31.859 1 83.62 204 SER B C 1
ATOM 5267 O O . SER B 1 204 ? 2.795 -29.719 -30.781 1 83.62 204 SER B O 1
ATOM 5269 N N . GLY B 1 205 ? 3.357 -29.953 -32.875 1 85.56 205 GLY B N 1
ATOM 5270 C CA . GLY B 1 205 ? 4.094 -28.703 -32.875 1 85.56 205 GLY B CA 1
ATOM 5271 C C . GLY B 1 205 ? 3.211 -27.484 -32.625 1 85.56 205 GLY B C 1
ATOM 5272 O O . GLY B 1 205 ? 3.574 -26.594 -31.875 1 85.56 205 GLY B O 1
ATOM 5273 N N . VAL B 1 206 ? 2.08 -27.469 -33.25 1 84.19 206 VAL B N 1
ATOM 5274 C CA . VAL B 1 206 ? 1.133 -26.375 -33.094 1 84.19 206 VAL B CA 1
ATOM 5275 C C . VAL B 1 206 ? 0.606 -26.359 -31.656 1 84.19 206 VAL B C 1
ATOM 5277 O O . VAL B 1 206 ? 0.517 -25.297 -31.031 1 84.19 206 VAL B O 1
ATOM 5280 N N . ILE B 1 207 ? 0.303 -27.484 -31.109 1 83.88 207 ILE B N 1
ATOM 5281 C CA . ILE B 1 207 ? -0.202 -27.609 -29.75 1 83.88 207 ILE B CA 1
ATOM 5282 C C . ILE B 1 207 ? 0.847 -27.109 -28.766 1 83.88 207 ILE B C 1
ATOM 5284 O O . ILE B 1 207 ? 0.521 -26.391 -27.812 1 83.88 207 ILE B O 1
ATOM 5288 N N . LEU B 1 208 ? 2.002 -27.438 -29.062 1 88.69 208 LEU B N 1
ATOM 5289 C CA . LEU B 1 208 ? 3.086 -27.016 -28.172 1 88.69 208 LEU B CA 1
ATOM 5290 C C . LEU B 1 208 ? 3.23 -25.5 -28.172 1 88.69 208 LEU B C 1
ATOM 5292 O O . LEU B 1 208 ? 3.479 -24.906 -27.125 1 88.69 208 LEU B O 1
ATOM 5296 N N . ARG B 1 209 ? 3.076 -24.922 -29.266 1 90.06 209 ARG B N 1
ATOM 5297 C CA . ARG B 1 209 ? 3.199 -23.469 -29.359 1 90.06 209 ARG B CA 1
ATOM 5298 C C . ARG B 1 209 ? 2.094 -22.766 -28.578 1 90.06 209 ARG B C 1
ATOM 5300 O O . ARG B 1 209 ? 2.355 -21.812 -27.844 1 90.06 209 ARG B O 1
ATOM 5307 N N . VAL B 1 210 ? 0.92 -23.234 -28.766 1 87 210 VAL B N 1
ATOM 5308 C CA . VAL B 1 210 ? -0.225 -22.625 -28.094 1 87 210 VAL B CA 1
ATOM 5309 C C . VAL B 1 210 ? -0.134 -22.859 -26.594 1 87 210 VAL B C 1
ATOM 5311 O O . VAL B 1 210 ? -0.403 -21.953 -25.797 1 87 210 VAL B O 1
ATOM 5314 N N . THR B 1 211 ? 0.21 -24.031 -26.234 1 87.62 211 THR B N 1
ATOM 5315 C CA . THR B 1 211 ? 0.36 -24.375 -24.828 1 87.62 211 THR B CA 1
ATOM 5316 C C . THR B 1 211 ? 1.456 -23.547 -24.172 1 87.62 211 THR B C 1
ATOM 5318 O O . THR B 1 211 ? 1.318 -23.109 -23.031 1 87.62 211 THR B O 1
ATOM 5321 N N . TRP B 1 212 ? 2.441 -23.281 -24.906 1 90.19 212 TRP B N 1
ATOM 5322 C CA . TRP B 1 212 ? 3.557 -22.5 -24.391 1 90.19 212 TRP B CA 1
ATOM 5323 C C . TRP B 1 212 ? 3.129 -21.062 -24.125 1 90.19 212 TRP B C 1
ATOM 5325 O O . TRP B 1 212 ? 3.508 -20.469 -23.109 1 90.19 212 TRP B O 1
ATOM 5335 N N . LYS B 1 213 ? 2.416 -20.547 -25.016 1 90.06 213 LYS B N 1
ATOM 5336 C CA . LYS B 1 213 ? 1.917 -19.188 -24.844 1 90.06 213 LYS B CA 1
ATOM 5337 C C . LYS B 1 213 ? 1.031 -19.078 -23.609 1 90.06 213 LYS B C 1
ATOM 5339 O O . LYS B 1 213 ? 1.148 -18.125 -22.828 1 90.06 213 LYS B O 1
ATOM 5344 N N . LEU B 1 214 ? 0.208 -19.984 -23.422 1 88.5 214 LEU B N 1
ATOM 5345 C CA . LEU B 1 214 ? -0.683 -20 -22.266 1 88.5 214 LEU B CA 1
ATOM 5346 C C . LEU B 1 214 ? 0.103 -20.219 -20.984 1 88.5 214 LEU B C 1
ATOM 5348 O O . LEU B 1 214 ? -0.175 -19.594 -19.969 1 88.5 214 LEU B O 1
ATOM 5352 N N . ALA B 1 215 ? 0.992 -21.141 -21.078 1 90.88 215 ALA B N 1
ATOM 5353 C CA . ALA B 1 215 ? 1.831 -21.422 -19.922 1 90.88 215 ALA B CA 1
ATOM 5354 C C . ALA B 1 215 ? 2.568 -20.156 -19.453 1 90.88 215 ALA B C 1
ATOM 5356 O O . ALA B 1 215 ? 2.619 -19.859 -18.266 1 90.88 215 ALA B O 1
ATOM 5357 N N . ARG B 1 216 ? 3.076 -19.469 -20.375 1 90.75 216 ARG B N 1
ATOM 5358 C CA . ARG B 1 216 ? 3.812 -18.25 -20.062 1 90.75 216 ARG B CA 1
ATOM 5359 C C . ARG B 1 216 ? 2.908 -17.234 -19.375 1 90.75 216 ARG B C 1
ATOM 5361 O O . ARG B 1 216 ? 3.307 -16.594 -18.391 1 90.75 216 ARG B O 1
ATOM 5368 N N . ARG B 1 217 ? 1.794 -17.109 -19.891 1 88 217 ARG B N 1
ATOM 5369 C CA . ARG B 1 217 ? 0.846 -16.156 -19.328 1 88 217 ARG B CA 1
ATOM 5370 C C . ARG B 1 217 ? 0.464 -16.531 -17.906 1 88 217 ARG B C 1
ATOM 5372 O O . ARG B 1 217 ? 0.378 -15.672 -17.031 1 88 217 ARG B O 1
ATOM 5379 N N . THR B 1 218 ? 0.198 -17.734 -17.703 1 89.88 218 THR B N 1
ATOM 5380 C CA . THR B 1 218 ? -0.224 -18.203 -16.391 1 89.88 218 THR B CA 1
ATOM 5381 C C . THR B 1 218 ? 0.935 -18.141 -15.398 1 89.88 218 THR B C 1
ATOM 5383 O O . THR B 1 218 ? 0.743 -17.797 -14.227 1 89.88 218 THR B O 1
ATOM 5386 N N . ILE B 1 219 ? 2.1 -18.453 -15.867 1 91.69 219 ILE B N 1
ATOM 5387 C CA . ILE B 1 219 ? 3.289 -18.359 -15.023 1 91.69 219 ILE B CA 1
ATOM 5388 C C . ILE B 1 219 ? 3.51 -16.906 -14.602 1 91.69 219 ILE B C 1
ATOM 5390 O O . ILE B 1 219 ? 3.801 -16.641 -13.43 1 91.69 219 ILE B O 1
ATOM 5394 N N . ASP B 1 220 ? 3.354 -16.047 -15.5 1 89.69 220 ASP B N 1
ATOM 5395 C CA . ASP B 1 220 ? 3.514 -14.633 -15.203 1 89.69 220 ASP B CA 1
ATOM 5396 C C . ASP B 1 220 ? 2.545 -14.188 -14.109 1 89.69 220 ASP B C 1
ATOM 5398 O O . ASP B 1 220 ? 2.936 -13.477 -13.18 1 89.69 220 ASP B O 1
ATOM 5402 N N . THR B 1 221 ? 1.36 -14.586 -14.234 1 87.25 221 THR B N 1
ATOM 5403 C CA . THR B 1 221 ? 0.346 -14.195 -13.258 1 87.25 221 THR B CA 1
ATOM 5404 C C . THR B 1 221 ? 0.639 -14.812 -11.898 1 87.25 221 THR B C 1
ATOM 5406 O O . THR B 1 221 ? 0.533 -14.141 -10.867 1 87.25 221 THR B O 1
ATOM 5409 N N . LEU B 1 222 ? 1.044 -16.031 -11.953 1 90.06 222 LEU B N 1
ATOM 5410 C CA . LEU B 1 222 ? 1.289 -16.75 -10.703 1 90.06 222 LEU B CA 1
ATOM 5411 C C . LEU B 1 222 ? 2.537 -16.219 -10.008 1 90.06 222 LEU B C 1
ATOM 5413 O O . LEU B 1 222 ? 2.637 -16.266 -8.781 1 90.06 222 LEU B O 1
ATOM 5417 N N . THR B 1 223 ? 3.434 -15.656 -10.758 1 89.88 223 THR B N 1
ATOM 5418 C CA . THR B 1 223 ? 4.688 -15.18 -10.188 1 89.88 223 THR B CA 1
ATOM 5419 C C . THR B 1 223 ? 4.652 -13.672 -9.992 1 89.88 223 THR B C 1
ATOM 5421 O O . THR B 1 223 ? 5.688 -13.047 -9.742 1 89.88 223 THR B O 1
ATOM 5424 N N . ASP B 1 224 ? 3.582 -13.133 -10.148 1 88.94 224 ASP B N 1
ATOM 5425 C CA . ASP B 1 224 ? 3.371 -11.703 -9.93 1 88.94 224 ASP B CA 1
ATOM 5426 C C . ASP B 1 224 ? 4.199 -10.867 -10.906 1 88.94 224 ASP B C 1
ATOM 5428 O O . ASP B 1 224 ? 4.781 -9.852 -10.523 1 88.94 224 ASP B O 1
ATOM 5432 N N . ALA B 1 225 ? 4.273 -11.32 -12.062 1 87.31 225 ALA B N 1
ATOM 5433 C CA . ALA B 1 225 ? 4.93 -10.531 -13.102 1 87.31 225 ALA B CA 1
ATOM 5434 C C . ALA B 1 225 ? 4.105 -9.289 -13.445 1 87.31 225 ALA B C 1
ATOM 5436 O O . ALA B 1 225 ? 2.879 -9.297 -13.328 1 87.31 225 ALA B O 1
ATOM 5437 N N . THR B 1 226 ? 4.82 -8.297 -13.812 1 85.81 226 THR B N 1
ATOM 5438 C CA . THR B 1 226 ? 4.141 -7.086 -14.258 1 85.81 226 THR B CA 1
ATOM 5439 C C . THR B 1 226 ? 3.33 -7.359 -15.523 1 85.81 226 THR B C 1
ATOM 5441 O O . THR B 1 226 ? 3.863 -7.871 -16.516 1 85.81 226 THR B O 1
ATOM 5444 N N . PRO B 1 227 ? 2.094 -7.082 -15.383 1 80.69 227 PRO B N 1
ATOM 5445 C CA . PRO B 1 227 ? 1.288 -7.312 -16.578 1 80.69 227 PRO B CA 1
ATOM 5446 C C . PRO B 1 227 ? 1.82 -6.559 -17.797 1 80.69 227 PRO B C 1
ATOM 5448 O O . PRO B 1 227 ? 2.283 -5.422 -17.672 1 80.69 227 PRO B O 1
ATOM 5451 N N . SER B 1 228 ? 1.797 -7.234 -18.875 1 77.69 228 SER B N 1
ATOM 5452 C CA . SER B 1 228 ? 2.32 -6.633 -20.109 1 77.69 228 SER B CA 1
ATOM 5453 C C . SER B 1 228 ? 1.572 -5.352 -20.453 1 77.69 228 SER B C 1
ATOM 5455 O O . SER B 1 228 ? 2.174 -4.387 -20.938 1 77.69 228 SER B O 1
ATOM 5457 N N . GLU B 1 229 ? 0.305 -5.32 -20.203 1 73.69 229 GLU B N 1
ATOM 5458 C CA . GLU B 1 229 ? -0.524 -4.148 -20.484 1 73.69 229 GLU B CA 1
ATOM 5459 C C . GLU B 1 229 ? -0.056 -2.941 -19.672 1 73.69 229 GLU B C 1
ATOM 5461 O O . GLU B 1 229 ? -0.036 -1.819 -20.188 1 73.69 229 GLU B O 1
ATOM 5466 N N . THR B 1 230 ? 0.323 -3.264 -18.531 1 74.56 230 THR B N 1
ATOM 5467 C CA . THR B 1 230 ? 0.723 -2.176 -17.641 1 74.56 230 THR B CA 1
ATOM 5468 C C . THR B 1 230 ? 2.164 -1.757 -17.906 1 74.56 230 THR B C 1
ATOM 5470 O O . THR B 1 230 ? 2.512 -0.582 -17.781 1 74.56 230 THR B O 1
ATOM 5473 N N . ARG B 1 231 ? 2.926 -2.719 -18.281 1 78.88 231 ARG B N 1
ATOM 5474 C CA . ARG B 1 231 ? 4.32 -2.4 -18.562 1 78.88 231 ARG B CA 1
ATOM 5475 C C . ARG B 1 231 ? 4.434 -1.369 -19.688 1 78.88 231 ARG B C 1
ATOM 5477 O O . ARG B 1 231 ? 5.266 -0.461 -19.609 1 78.88 231 ARG B O 1
ATOM 5484 N N . ALA B 1 232 ? 3.543 -1.538 -20.547 1 77.81 232 ALA B N 1
ATOM 5485 C CA . ALA B 1 232 ? 3.557 -0.63 -21.703 1 77.81 232 ALA B CA 1
ATOM 5486 C C . ALA B 1 232 ? 3.104 0.769 -21.297 1 77.81 232 ALA B C 1
ATOM 5488 O O . ALA B 1 232 ? 3.541 1.764 -21.875 1 77.81 232 ALA B O 1
ATOM 5489 N N . GLN B 1 233 ? 2.346 0.792 -20.266 1 82.5 233 GLN B N 1
ATOM 5490 C CA . GLN B 1 233 ? 1.739 2.064 -19.875 1 82.5 233 GLN B CA 1
ATOM 5491 C C . GLN B 1 233 ? 2.373 2.617 -18.609 1 82.5 233 GLN B C 1
ATOM 5493 O O . GLN B 1 233 ? 1.909 3.619 -18.062 1 82.5 233 GLN B O 1
ATOM 5498 N N . THR B 1 234 ? 3.359 1.917 -18.156 1 83.62 234 THR B N 1
ATOM 5499 C CA . THR B 1 234 ? 3.955 2.301 -16.891 1 83.62 234 THR B CA 1
ATOM 5500 C C . THR B 1 234 ? 4.547 3.705 -16.969 1 83.62 234 THR B C 1
ATOM 5502 O O . THR B 1 234 ? 4.414 4.496 -16.031 1 83.62 234 THR B O 1
ATOM 5505 N N . SER B 1 235 ? 5.137 3.963 -18.078 1 86.31 235 SER B N 1
ATOM 5506 C CA . SER B 1 235 ? 5.742 5.281 -18.25 1 86.31 235 SER B CA 1
ATOM 5507 C C . SER B 1 235 ? 4.684 6.379 -18.25 1 86.31 235 SER B C 1
ATOM 5509 O O . SER B 1 235 ? 4.887 7.438 -17.641 1 86.31 235 SER B O 1
ATOM 5511 N N . ASP B 1 236 ? 3.607 6.066 -18.859 1 91.31 236 ASP B N 1
ATOM 5512 C CA . ASP B 1 236 ? 2.512 7.027 -18.891 1 91.31 236 ASP B CA 1
ATOM 5513 C C . ASP B 1 236 ? 1.888 7.203 -17.516 1 91.31 236 ASP B C 1
ATOM 5515 O O . ASP B 1 236 ? 1.529 8.312 -17.125 1 91.31 236 ASP B O 1
ATOM 5519 N N . LEU B 1 237 ? 1.783 6.148 -16.844 1 91.88 237 LEU B N 1
ATOM 5520 C CA . LEU B 1 237 ? 1.231 6.191 -15.492 1 91.88 237 LEU B CA 1
ATOM 5521 C C . LEU B 1 237 ? 2.123 7.008 -14.57 1 91.88 237 LEU B C 1
ATOM 5523 O O . LEU B 1 237 ? 1.633 7.84 -13.805 1 91.88 237 LEU B O 1
ATOM 5527 N N . VAL B 1 238 ? 3.41 6.84 -14.688 1 93.19 238 VAL B N 1
ATOM 5528 C CA . VAL B 1 238 ? 4.363 7.559 -13.852 1 93.19 238 VAL B CA 1
ATOM 5529 C C . VAL B 1 238 ? 4.297 9.055 -14.156 1 93.19 238 VAL B C 1
ATOM 5531 O O . VAL B 1 238 ? 4.34 9.883 -13.234 1 93.19 238 VAL B O 1
ATOM 5534 N N . ARG B 1 239 ? 4.168 9.414 -15.352 1 94.25 239 ARG B N 1
ATOM 5535 C CA . ARG B 1 239 ? 4.062 10.812 -15.75 1 94.25 239 ARG B CA 1
ATOM 5536 C C . ARG B 1 239 ? 2.785 11.445 -15.211 1 94.25 239 ARG B C 1
ATOM 5538 O O . ARG B 1 239 ? 2.793 12.594 -14.758 1 94.25 239 ARG B O 1
ATOM 5545 N N . GLU B 1 240 ? 1.769 10.688 -15.32 1 95.19 240 GLU B N 1
ATOM 5546 C CA . GLU B 1 240 ? 0.491 11.18 -14.82 1 95.19 240 GLU B CA 1
ATOM 5547 C C . GLU B 1 240 ? 0.531 11.383 -13.305 1 95.19 240 GLU B C 1
ATOM 5549 O O . GLU B 1 240 ? -0.007 12.367 -12.797 1 95.19 240 GLU B O 1
ATOM 5554 N N . LEU B 1 241 ? 1.13 10.453 -12.648 1 96 241 LEU B N 1
ATOM 5555 C CA . LEU B 1 241 ? 1.27 10.562 -11.203 1 96 241 LEU B CA 1
ATOM 5556 C C . LEU B 1 241 ? 2.131 11.758 -10.82 1 96 241 LEU B C 1
ATOM 5558 O O . LEU B 1 241 ? 1.805 12.492 -9.891 1 96 241 LEU B O 1
ATOM 5562 N N . ALA B 1 242 ? 3.18 11.977 -11.57 1 95.25 242 ALA B N 1
ATOM 5563 C CA . ALA B 1 242 ? 4.102 13.078 -11.312 1 95.25 242 ALA B CA 1
ATOM 5564 C C . ALA B 1 242 ? 3.443 14.422 -11.602 1 95.25 242 ALA B C 1
ATOM 5566 O O . ALA B 1 242 ? 3.848 15.445 -11.055 1 95.25 242 ALA B O 1
ATOM 5567 N N . ALA B 1 243 ? 2.447 14.406 -12.391 1 95.25 243 ALA B N 1
ATOM 5568 C CA . ALA B 1 243 ? 1.778 15.641 -12.805 1 95.25 243 ALA B CA 1
ATOM 5569 C C . ALA B 1 243 ? 0.748 16.078 -11.773 1 95.25 243 ALA B C 1
ATOM 5571 O O . ALA B 1 243 ? 0.275 17.219 -11.805 1 95.25 243 ALA B O 1
ATOM 5572 N N . ILE B 1 244 ? 0.43 15.242 -10.891 1 94.75 244 ILE B N 1
ATOM 5573 C CA . ILE B 1 244 ? -0.524 15.602 -9.852 1 94.75 244 ILE B CA 1
ATOM 5574 C C . ILE B 1 244 ? 0.064 16.703 -8.969 1 94.75 244 ILE B C 1
ATOM 5576 O O . ILE B 1 244 ? 1.196 16.578 -8.492 1 94.75 244 ILE B O 1
ATOM 5580 N N . ASP B 1 245 ? -0.711 17.734 -8.68 1 92.69 245 ASP B N 1
ATOM 5581 C CA . ASP B 1 245 ? -0.261 18.828 -7.836 1 92.69 245 ASP B CA 1
ATOM 5582 C C . ASP B 1 245 ? 0.011 18.359 -6.41 1 92.69 245 ASP B C 1
ATOM 5584 O O . ASP B 1 245 ? -0.87 17.797 -5.758 1 92.69 245 ASP B O 1
ATOM 5588 N N . GLY B 1 246 ? 1.228 18.547 -5.992 1 91.06 246 GLY B N 1
ATOM 5589 C CA . GLY B 1 246 ? 1.6 18.156 -4.645 1 91.06 246 GLY B CA 1
ATOM 5590 C C . GLY B 1 246 ? 2.529 16.953 -4.602 1 91.06 246 GLY B C 1
ATOM 5591 O O . GLY B 1 246 ? 3.059 16.609 -3.541 1 91.06 246 GLY B O 1
ATOM 5592 N N . VAL B 1 247 ? 2.697 16.328 -5.766 1 94.75 247 VAL B N 1
ATOM 5593 C CA . VAL B 1 247 ? 3.607 15.188 -5.832 1 94.75 247 VAL B CA 1
ATOM 5594 C C . VAL B 1 247 ? 5.012 15.672 -6.188 1 94.75 247 VAL B C 1
ATOM 5596 O O . VAL B 1 247 ? 5.203 16.359 -7.199 1 94.75 247 VAL B O 1
ATOM 5599 N N . LEU B 1 248 ? 5.93 15.391 -5.324 1 93.5 248 LEU B N 1
ATOM 5600 C CA . LEU B 1 248 ? 7.312 15.781 -5.562 1 93.5 248 LEU B CA 1
ATOM 5601 C C . LEU B 1 248 ? 8.047 14.711 -6.363 1 93.5 248 LEU B C 1
ATOM 5603 O O . LEU B 1 248 ? 8.898 15.031 -7.203 1 93.5 248 LEU B O 1
ATOM 5607 N N . SER B 1 249 ? 7.734 13.414 -6.047 1 94.06 249 SER B N 1
ATOM 5608 C CA . SER B 1 249 ? 8.414 12.305 -6.707 1 94.06 249 SER B CA 1
ATOM 5609 C C . SER B 1 249 ? 7.57 11.039 -6.672 1 94.06 249 SER B C 1
ATOM 5611 O O . SER B 1 249 ? 6.73 10.867 -5.785 1 94.06 249 SER B O 1
ATOM 5613 N N . VAL B 1 250 ? 7.777 10.266 -7.688 1 95.12 250 VAL B N 1
ATOM 5614 C CA . VAL B 1 250 ? 7.207 8.922 -7.742 1 95.12 250 VAL B CA 1
ATOM 5615 C C . VAL B 1 250 ? 8.297 7.887 -7.488 1 95.12 250 VAL B C 1
ATOM 5617 O O . VAL B 1 250 ? 9.055 7.535 -8.398 1 95.12 250 VAL B O 1
ATOM 5620 N N . ASP B 1 251 ? 8.305 7.355 -6.344 1 91.94 251 ASP B N 1
ATOM 5621 C CA . ASP B 1 251 ? 9.438 6.539 -5.91 1 91.94 251 ASP B CA 1
ATOM 5622 C C . ASP B 1 251 ? 9.273 5.09 -6.371 1 91.94 251 ASP B C 1
ATOM 5624 O O . ASP B 1 251 ? 10.266 4.426 -6.699 1 91.94 251 ASP B O 1
ATOM 5628 N N . ARG B 1 252 ? 8.086 4.605 -6.305 1 91.56 252 ARG B N 1
ATOM 5629 C CA . ARG B 1 252 ? 7.855 3.205 -6.648 1 91.56 252 ARG B CA 1
ATOM 5630 C C . ARG B 1 252 ? 6.453 2.998 -7.207 1 91.56 252 ARG B C 1
ATOM 5632 O O . ARG B 1 252 ? 5.484 3.561 -6.691 1 91.56 252 ARG B O 1
ATOM 5639 N N . VAL B 1 253 ? 6.406 2.266 -8.297 1 91.12 253 VAL B N 1
ATOM 5640 C CA . VAL B 1 253 ? 5.141 1.823 -8.875 1 91.12 253 VAL B CA 1
ATOM 5641 C C . VAL B 1 253 ? 5.191 0.321 -9.141 1 91.12 253 VAL B C 1
ATOM 5643 O O . VAL B 1 253 ? 5.988 -0.143 -9.961 1 91.12 253 VAL B O 1
ATOM 5646 N N . ARG B 1 254 ? 4.391 -0.377 -8.422 1 91.88 254 ARG B N 1
ATOM 5647 C CA . ARG B 1 254 ? 4.328 -1.823 -8.609 1 91.88 254 ARG B CA 1
ATOM 5648 C C . ARG B 1 254 ? 2.91 -2.268 -8.961 1 91.88 254 ARG B C 1
ATOM 5650 O O . ARG B 1 254 ? 1.938 -1.785 -8.375 1 91.88 254 ARG B O 1
ATOM 5657 N N . THR B 1 255 ? 2.854 -3.09 -9.945 1 90.88 255 THR B N 1
ATOM 5658 C CA . THR B 1 255 ? 1.561 -3.623 -10.359 1 90.88 255 THR B CA 1
ATOM 5659 C C . THR B 1 255 ? 1.624 -5.141 -10.5 1 90.88 255 THR B C 1
ATOM 5661 O O . THR B 1 255 ? 2.682 -5.699 -10.805 1 90.88 255 THR B O 1
ATOM 5664 N N . ARG B 1 256 ? 0.56 -5.754 -10.242 1 88.62 256 ARG B N 1
ATOM 5665 C CA . ARG B 1 256 ? 0.45 -7.203 -10.406 1 88.62 256 ARG B CA 1
ATOM 5666 C C . ARG B 1 256 ? -0.984 -7.609 -10.727 1 88.62 256 ARG B C 1
ATOM 5668 O O . ARG B 1 256 ? -1.921 -6.844 -10.492 1 88.62 256 ARG B O 1
ATOM 5675 N N . ARG B 1 257 ? -1.039 -8.797 -11.234 1 86.44 257 ARG B N 1
ATOM 5676 C CA . ARG B 1 257 ? -2.35 -9.328 -11.602 1 86.44 257 ARG B CA 1
ATOM 5677 C C . ARG B 1 257 ? -2.701 -10.547 -10.75 1 86.44 257 ARG B C 1
ATOM 5679 O O . ARG B 1 257 ? -1.823 -11.336 -10.398 1 86.44 257 ARG B O 1
ATOM 5686 N N . SER B 1 258 ? -3.926 -10.641 -10.328 1 84.62 258 SER B N 1
ATOM 5687 C CA . SER B 1 258 ? -4.488 -11.805 -9.648 1 84.62 258 SER B CA 1
ATOM 5688 C C . SER B 1 258 ? -5.824 -12.203 -10.258 1 84.62 258 SER B C 1
ATOM 5690 O O . SER B 1 258 ? -6.879 -11.719 -9.836 1 84.62 258 SER B O 1
ATOM 5692 N N . GLY B 1 259 ? -5.746 -13.172 -11.148 1 78.44 259 GLY B N 1
ATOM 5693 C CA . GLY B 1 259 ? -6.949 -13.492 -11.898 1 78.44 259 GLY B CA 1
ATOM 5694 C C . GLY B 1 259 ? -7.457 -12.344 -12.742 1 78.44 259 GLY B C 1
ATOM 5695 O O . GLY B 1 259 ? -6.707 -11.773 -13.547 1 78.44 259 GLY B O 1
ATOM 5696 N N . PRO B 1 260 ? -8.688 -12.031 -12.445 1 77.25 260 PRO B N 1
ATOM 5697 C CA . PRO B 1 260 ? -9.242 -10.922 -13.219 1 77.25 260 PRO B CA 1
ATOM 5698 C C . PRO B 1 260 ? -8.969 -9.555 -12.586 1 77.25 260 PRO B C 1
ATOM 5700 O O . PRO B 1 260 ? -9.234 -8.523 -13.203 1 77.25 260 PRO B O 1
ATOM 5703 N N . SER B 1 261 ? -8.391 -9.594 -11.5 1 84.19 261 SER B N 1
ATOM 5704 C CA . SER B 1 261 ? -8.211 -8.344 -10.758 1 84.19 261 SER B CA 1
ATOM 5705 C C . SER B 1 261 ? -6.766 -7.867 -10.836 1 84.19 261 SER B C 1
ATOM 5707 O O . SER B 1 261 ? -5.852 -8.664 -11.062 1 84.19 261 SER B O 1
ATOM 5709 N N . TYR B 1 262 ? -6.672 -6.543 -10.68 1 88.38 262 TYR B N 1
ATOM 5710 C CA . TYR B 1 262 ? -5.355 -5.918 -10.664 1 88.38 262 TYR B CA 1
ATOM 5711 C C . TYR B 1 262 ? -5.059 -5.309 -9.297 1 88.38 262 TYR B C 1
ATOM 5713 O O . TYR B 1 262 ? -5.973 -4.871 -8.594 1 88.38 262 TYR B O 1
ATOM 5721 N N . PHE B 1 263 ? -3.814 -5.395 -8.953 1 91.06 263 PHE B N 1
ATOM 5722 C CA . PHE B 1 263 ? -3.324 -4.758 -7.734 1 91.06 263 PHE B CA 1
ATOM 5723 C C . PHE B 1 263 ? -2.186 -3.795 -8.047 1 91.06 263 PHE B C 1
ATOM 5725 O O . PHE B 1 263 ? -1.354 -4.066 -8.914 1 91.06 263 PHE B O 1
ATOM 5732 N N . ALA B 1 264 ? -2.182 -2.666 -7.367 1 92.56 264 ALA B N 1
ATOM 5733 C CA . ALA B 1 264 ? -1.129 -1.679 -7.59 1 92.56 264 ALA B CA 1
ATOM 5734 C C . ALA B 1 264 ? -0.679 -1.052 -6.273 1 92.56 264 ALA B C 1
ATOM 5736 O O . ALA B 1 264 ? -1.501 -0.778 -5.395 1 92.56 264 ALA B O 1
ATOM 5737 N N . ASP B 1 265 ? 0.594 -0.932 -6.121 1 92.69 265 ASP B N 1
ATOM 5738 C CA . ASP B 1 265 ? 1.23 -0.23 -5.008 1 92.69 265 ASP B CA 1
ATOM 5739 C C . ASP B 1 265 ? 2.061 0.95 -5.508 1 92.69 265 ASP B C 1
ATOM 5741 O O . ASP B 1 265 ? 2.971 0.774 -6.324 1 92.69 265 ASP B O 1
ATOM 5745 N N . VAL B 1 266 ? 1.727 2.09 -4.988 1 94.38 266 VAL B N 1
ATOM 5746 C CA . VAL B 1 266 ? 2.432 3.285 -5.438 1 94.38 266 VAL B CA 1
ATOM 5747 C C . VAL B 1 266 ? 3.016 4.023 -4.234 1 94.38 266 VAL B C 1
ATOM 5749 O O . VAL B 1 266 ? 2.361 4.141 -3.193 1 94.38 266 VAL B O 1
ATOM 5752 N N . THR B 1 267 ? 4.23 4.406 -4.324 1 94.19 267 THR B N 1
ATOM 5753 C CA . THR B 1 267 ? 4.879 5.234 -3.314 1 94.19 267 THR B CA 1
ATOM 5754 C C . THR B 1 267 ? 5.168 6.629 -3.865 1 94.19 267 THR B C 1
ATOM 5756 O O . THR B 1 267 ? 5.891 6.773 -4.855 1 94.19 267 THR B O 1
ATOM 5759 N N . LEU B 1 268 ? 4.637 7.586 -3.182 1 95.19 268 LEU B N 1
ATOM 5760 C CA . LEU B 1 268 ? 4.781 8.969 -3.635 1 95.19 268 LEU B CA 1
ATOM 5761 C C . LEU B 1 268 ? 5.504 9.812 -2.59 1 95.19 268 LEU B C 1
ATOM 5763 O O . LEU B 1 268 ? 5.262 9.664 -1.39 1 95.19 268 LEU B O 1
ATOM 5767 N N . GLY B 1 269 ? 6.379 10.648 -3.08 1 94.25 269 GLY B N 1
ATOM 5768 C CA . GLY B 1 269 ? 6.957 11.688 -2.248 1 94.25 269 GLY B CA 1
ATOM 5769 C C . GLY B 1 269 ? 6.164 12.984 -2.279 1 94.25 269 GLY B C 1
ATOM 5770 O O . GLY B 1 269 ? 5.84 13.492 -3.354 1 94.25 269 GLY B O 1
ATOM 5771 N N . MET B 1 270 ? 5.82 13.477 -1.113 1 93 270 MET B N 1
ATOM 5772 C CA . MET B 1 270 ? 5.059 14.719 -0.975 1 93 270 MET B CA 1
ATOM 5773 C C . MET B 1 270 ? 5.773 15.695 -0.047 1 93 270 MET B C 1
ATOM 5775 O O . MET B 1 270 ? 6.57 15.281 0.8 1 93 270 MET B O 1
ATOM 5779 N N . PRO B 1 271 ? 5.496 17 -0.218 1 88.94 271 PRO B N 1
ATOM 5780 C CA . PRO B 1 271 ? 6.121 17.969 0.695 1 88.94 271 PRO B CA 1
ATOM 5781 C C . PRO B 1 271 ? 5.773 17.703 2.158 1 88.94 271 PRO B C 1
ATOM 5783 O O . PRO B 1 271 ? 4.617 17.422 2.48 1 88.94 271 PRO B O 1
ATOM 5786 N N . ARG B 1 272 ? 6.758 17.75 2.943 1 87.69 272 ARG B N 1
ATOM 5787 C CA . ARG B 1 272 ? 6.57 17.375 4.34 1 87.69 272 ARG B CA 1
ATOM 5788 C C . ARG B 1 272 ? 5.73 18.406 5.078 1 87.69 272 ARG B C 1
ATOM 5790 O O . ARG B 1 272 ? 5.258 18.156 6.188 1 87.69 272 ARG B O 1
ATOM 5797 N N . ASN B 1 273 ? 5.539 19.594 4.477 1 82.56 273 ASN B N 1
ATOM 5798 C CA . ASN B 1 273 ? 4.77 20.641 5.129 1 82.56 273 ASN B CA 1
ATOM 5799 C C . ASN B 1 273 ? 3.295 20.594 4.738 1 82.56 273 ASN B C 1
ATOM 5801 O O . ASN B 1 273 ? 2.508 21.438 5.145 1 82.56 273 ASN B O 1
ATOM 5805 N N . LEU B 1 274 ? 2.945 19.547 4.031 1 86.75 274 LEU B N 1
ATOM 5806 C CA . LEU B 1 274 ? 1.537 19.375 3.693 1 86.75 274 LEU B CA 1
ATOM 5807 C C . LEU B 1 274 ? 0.733 18.953 4.914 1 86.75 274 LEU B C 1
ATOM 5809 O O . LEU B 1 274 ? 1.289 18.391 5.867 1 86.75 274 LEU B O 1
ATOM 5813 N N . THR B 1 275 ? -0.531 19.297 4.867 1 87.25 275 THR B N 1
ATOM 5814 C CA . THR B 1 275 ? -1.429 18.781 5.895 1 87.25 275 THR B CA 1
ATOM 5815 C C . THR B 1 275 ? -1.799 17.328 5.605 1 87.25 275 THR B C 1
ATOM 5817 O O . THR B 1 275 ? -1.715 16.875 4.465 1 87.25 275 THR B O 1
ATOM 5820 N N . PHE B 1 276 ? -2.174 16.641 6.594 1 88.44 276 PHE B N 1
ATOM 5821 C CA . PHE B 1 276 ? -2.576 15.25 6.453 1 88.44 276 PHE B CA 1
ATOM 5822 C C . PHE B 1 276 ? -3.785 15.125 5.531 1 88.44 276 PHE B C 1
ATOM 5824 O O . PHE B 1 276 ? -3.844 14.227 4.699 1 88.44 276 PHE B O 1
ATOM 5831 N N . GLN B 1 277 ? -4.711 16 5.609 1 86.81 277 GLN B N 1
ATOM 5832 C CA . GLN B 1 277 ? -5.91 15.938 4.781 1 86.81 277 GLN B CA 1
ATOM 5833 C C . GLN B 1 277 ? -5.582 16.203 3.314 1 86.81 277 GLN B C 1
ATOM 5835 O O . GLN B 1 277 ? -6.156 15.586 2.418 1 86.81 277 GLN B O 1
ATOM 5840 N N . ARG B 1 278 ? -4.766 17.172 3.125 1 88.31 278 ARG B N 1
ATOM 5841 C CA . ARG B 1 278 ? -4.355 17.438 1.749 1 88.31 278 ARG B CA 1
ATOM 5842 C C . ARG B 1 278 ? -3.643 16.234 1.149 1 88.31 278 ARG B C 1
ATOM 5844 O O . ARG B 1 278 ? -3.799 15.938 -0.038 1 88.31 278 ARG B O 1
ATOM 5851 N N . SER B 1 279 ? -2.818 15.609 1.929 1 90.88 279 SER B N 1
ATOM 5852 C CA . SER B 1 279 ? -2.141 14.406 1.46 1 90.88 279 SER B CA 1
ATOM 5853 C C . SER B 1 279 ? -3.141 13.344 1.025 1 90.88 279 SER B C 1
ATOM 5855 O O . SER B 1 279 ? -2.893 12.602 0.072 1 90.88 279 SER B O 1
ATOM 5857 N N . GLU B 1 280 ? -4.246 13.258 1.705 1 89.94 280 GLU B N 1
ATOM 5858 C CA . GLU B 1 280 ? -5.293 12.305 1.342 1 89.94 280 GLU B CA 1
ATOM 5859 C C . GLU B 1 280 ? -5.875 12.625 -0.031 1 89.94 280 GLU B C 1
ATOM 5861 O O . GLU B 1 280 ? -6.16 11.719 -0.816 1 89.94 280 GLU B O 1
ATOM 5866 N N . GLN B 1 281 ? -6.102 13.867 -0.268 1 90.88 281 GLN B N 1
ATOM 5867 C CA . GLN B 1 281 ? -6.637 14.273 -1.564 1 90.88 281 GLN B CA 1
ATOM 5868 C C . GLN B 1 281 ? -5.684 13.891 -2.695 1 90.88 281 GLN B C 1
ATOM 5870 O O . GLN B 1 281 ? -6.125 13.484 -3.771 1 90.88 281 GLN B O 1
ATOM 5875 N N . ILE B 1 282 ? -4.465 14.078 -2.418 1 93.31 282 ILE B N 1
ATOM 5876 C CA . ILE B 1 282 ? -3.459 13.703 -3.404 1 93.31 282 ILE B CA 1
ATOM 5877 C C . ILE B 1 282 ? -3.488 12.195 -3.623 1 93.31 282 ILE B C 1
ATOM 5879 O O . ILE B 1 282 ? -3.412 11.719 -4.758 1 93.31 282 ILE B O 1
ATOM 5883 N N . THR B 1 283 ? -3.6 11.438 -2.557 1 93.5 283 THR B N 1
ATOM 5884 C CA . THR B 1 283 ? -3.674 9.984 -2.639 1 93.5 283 THR B CA 1
ATOM 5885 C C . THR B 1 283 ? -4.906 9.547 -3.43 1 93.5 283 THR B C 1
ATOM 5887 O O . THR B 1 283 ? -4.848 8.586 -4.195 1 93.5 283 THR B O 1
ATOM 5890 N N . MET B 1 284 ? -5.996 10.203 -3.236 1 93.25 284 MET B N 1
ATOM 5891 C CA . MET B 1 284 ? -7.215 9.891 -3.979 1 93.25 284 MET B CA 1
ATOM 5892 C C . MET B 1 284 ? -7.031 10.172 -5.469 1 93.25 284 MET B C 1
ATOM 5894 O O . MET B 1 284 ? -7.488 9.398 -6.309 1 93.25 284 MET B O 1
ATOM 5898 N N . ALA B 1 285 ? -6.406 11.273 -5.727 1 94.81 285 ALA B N 1
ATOM 5899 C CA . ALA B 1 285 ? -6.121 11.602 -7.121 1 94.81 285 ALA B CA 1
ATOM 5900 C C . ALA B 1 285 ? -5.207 10.555 -7.758 1 94.81 285 ALA B C 1
ATOM 5902 O O . ALA B 1 285 ? -5.395 10.18 -8.914 1 94.81 285 ALA B O 1
ATOM 5903 N N . ALA B 1 286 ? -4.215 10.18 -7.02 1 96 286 ALA B N 1
ATOM 5904 C CA . ALA B 1 286 ? -3.299 9.148 -7.508 1 96 286 ALA B CA 1
ATOM 5905 C C . ALA B 1 286 ? -4.035 7.836 -7.758 1 96 286 ALA B C 1
ATOM 5907 O O . ALA B 1 286 ? -3.793 7.164 -8.766 1 96 286 ALA B O 1
ATOM 5908 N N . THR B 1 287 ? -4.879 7.43 -6.852 1 95.12 287 THR B N 1
ATOM 5909 C CA . THR B 1 287 ? -5.676 6.219 -6.996 1 95.12 287 THR B CA 1
ATOM 5910 C C . THR B 1 287 ? -6.516 6.277 -8.273 1 95.12 287 THR B C 1
ATOM 5912 O O . THR B 1 287 ? -6.574 5.305 -9.023 1 95.12 287 THR B O 1
ATOM 5915 N N . ALA B 1 288 ? -7.117 7.391 -8.477 1 94.94 288 ALA B N 1
ATOM 5916 C CA . ALA B 1 288 ? -7.938 7.574 -9.672 1 94.94 288 ALA B CA 1
ATOM 5917 C C . ALA B 1 288 ? -7.098 7.469 -10.938 1 94.94 288 ALA B C 1
ATOM 5919 O O . ALA B 1 288 ? -7.539 6.902 -11.938 1 94.94 288 ALA B O 1
ATOM 5920 N N . ALA B 1 289 ? -5.977 8.039 -10.898 1 94.44 289 ALA B N 1
ATOM 5921 C CA . ALA B 1 289 ? -5.078 7.969 -12.047 1 94.44 289 ALA B CA 1
ATOM 5922 C C . ALA B 1 289 ? -4.703 6.523 -12.367 1 94.44 289 ALA B C 1
ATOM 5924 O O . ALA B 1 289 ? -4.711 6.117 -13.531 1 94.44 289 ALA B O 1
ATOM 5925 N N . VAL B 1 290 ? -4.355 5.742 -11.352 1 93.31 290 VAL B N 1
ATOM 5926 C CA . VAL B 1 290 ? -3.992 4.344 -11.547 1 93.31 290 VAL B CA 1
ATOM 5927 C C . VAL B 1 290 ? -5.184 3.574 -12.109 1 93.31 290 VAL B C 1
ATOM 5929 O O . VAL B 1 290 ? -5.027 2.758 -13.023 1 93.31 290 VAL B O 1
ATOM 5932 N N . GLN B 1 291 ? -6.34 3.85 -11.594 1 92.56 291 GLN B N 1
ATOM 5933 C CA . GLN B 1 291 ? -7.539 3.121 -11.992 1 92.56 291 GLN B CA 1
ATOM 5934 C C . GLN B 1 291 ? -7.961 3.482 -13.414 1 92.56 291 GLN B C 1
ATOM 5936 O O . GLN B 1 291 ? -8.68 2.723 -14.062 1 92.56 291 GLN B O 1
ATOM 5941 N N . ARG B 1 292 ? -7.605 4.633 -13.859 1 90.69 292 ARG B N 1
ATOM 5942 C CA . ARG B 1 292 ? -7.852 4.98 -15.25 1 90.69 292 ARG B CA 1
ATOM 5943 C C . ARG B 1 292 ? -7.047 4.094 -16.188 1 90.69 292 ARG B C 1
ATOM 5945 O O . ARG B 1 292 ? -7.52 3.734 -17.266 1 90.69 292 ARG B O 1
ATOM 5952 N N . HIS B 1 293 ? -5.898 3.736 -15.758 1 87.88 293 HIS B N 1
ATOM 5953 C CA . HIS B 1 293 ? -5.051 2.865 -16.562 1 87.88 293 HIS B CA 1
ATOM 5954 C C . HIS B 1 293 ? -5.359 1.396 -16.312 1 87.88 293 HIS B C 1
ATOM 5956 O O . HIS B 1 293 ? -5.215 0.558 -17.203 1 87.88 293 HIS B O 1
ATOM 5962 N N . LEU B 1 294 ? -5.719 1.086 -15.102 1 87.62 294 LEU B N 1
ATOM 5963 C CA . LEU B 1 294 ? -6.082 -0.26 -14.672 1 87.62 294 LEU B CA 1
ATOM 5964 C C . LEU B 1 294 ? -7.453 -0.265 -14 1 87.62 294 LEU B C 1
ATOM 5966 O O . LEU B 1 294 ? -7.547 -0.294 -12.766 1 87.62 294 LEU B O 1
ATOM 5970 N N . PRO B 1 295 ? -8.375 -0.402 -14.789 1 85.06 295 PRO B N 1
ATOM 5971 C CA . PRO B 1 295 ? -9.727 -0.303 -14.234 1 85.06 295 PRO B CA 1
ATOM 5972 C C . PRO B 1 295 ? -10.016 -1.367 -13.18 1 85.06 295 PRO B C 1
ATOM 5974 O O . PRO B 1 295 ? -9.75 -2.551 -13.406 1 85.06 295 PRO B O 1
ATOM 5977 N N . GLY B 1 296 ? -10.516 -0.897 -12.039 1 83.38 296 GLY B N 1
ATOM 5978 C CA . GLY B 1 296 ? -10.914 -1.801 -10.969 1 83.38 296 GLY B CA 1
ATOM 5979 C C . GLY B 1 296 ? -9.742 -2.256 -10.109 1 83.38 296 GLY B C 1
ATOM 5980 O O . GLY B 1 296 ? -9.906 -3.109 -9.242 1 83.38 296 GLY B O 1
ATOM 5981 N N . ALA B 1 297 ? -8.625 -1.686 -10.297 1 89.69 297 ALA B N 1
ATOM 5982 C CA . ALA B 1 297 ? -7.434 -2.086 -9.547 1 89.69 297 ALA B CA 1
ATOM 5983 C C . ALA B 1 297 ? -7.562 -1.718 -8.078 1 89.69 297 ALA B C 1
ATOM 5985 O O . ALA B 1 297 ? -8.148 -0.69 -7.734 1 89.69 297 ALA B O 1
ATOM 5986 N N . ASP B 1 298 ? -7.184 -2.639 -7.293 1 91.81 298 ASP B N 1
ATOM 5987 C CA . ASP B 1 298 ? -6.992 -2.328 -5.879 1 91.81 298 ASP B CA 1
ATOM 5988 C C . ASP B 1 298 ? -5.668 -1.598 -5.652 1 91.81 298 ASP B C 1
ATOM 5990 O O . ASP B 1 298 ? -4.598 -2.193 -5.77 1 91.81 298 ASP B O 1
ATOM 5994 N N . VAL B 1 299 ? -5.781 -0.294 -5.266 1 93.75 299 VAL B N 1
ATOM 5995 C CA . VAL B 1 299 ? -4.594 0.555 -5.227 1 93.75 299 VAL B CA 1
ATOM 5996 C C . VAL B 1 299 ? -4.258 0.904 -3.779 1 93.75 299 VAL B C 1
ATOM 5998 O O . VAL B 1 299 ? -5.133 1.299 -3.008 1 93.75 299 VAL B O 1
ATOM 6001 N N . VAL B 1 300 ? -3.064 0.724 -3.443 1 92.12 300 VAL B N 1
ATOM 6002 C CA . VAL B 1 300 ? -2.543 1.17 -2.154 1 92.12 300 VAL B CA 1
ATOM 6003 C C . VAL B 1 300 ? -1.47 2.234 -2.371 1 92.12 300 VAL B C 1
ATOM 6005 O O . VAL B 1 300 ? -0.471 1.986 -3.053 1 92.12 300 VAL B O 1
ATOM 6008 N N . VAL B 1 301 ? -1.692 3.387 -1.817 1 93.62 301 VAL B N 1
ATOM 6009 C CA . VAL B 1 301 ? -0.751 4.484 -2.008 1 93.62 301 VAL B CA 1
ATOM 6010 C C . VAL B 1 301 ? -0.012 4.766 -0.701 1 93.62 301 VAL B C 1
ATOM 6012 O O . VAL B 1 301 ? -0.636 5.035 0.327 1 93.62 301 VAL B O 1
ATOM 6015 N N . HIS B 1 302 ? 1.262 4.648 -0.744 1 91.69 302 HIS B N 1
ATOM 6016 C CA . HIS B 1 302 ? 2.133 5.008 0.369 1 91.69 302 HIS B CA 1
ATOM 6017 C C . HIS B 1 302 ? 2.715 6.406 0.185 1 91.69 302 HIS B C 1
ATOM 6019 O O . HIS B 1 302 ? 3.416 6.668 -0.795 1 91.69 302 HIS B O 1
ATOM 6025 N N . SER B 1 303 ? 2.416 7.223 1.111 1 91.75 303 SER B N 1
ATOM 6026 C CA . SER B 1 303 ? 2.883 8.602 1.033 1 91.75 303 SER B CA 1
ATOM 6027 C C . SER B 1 303 ? 4.066 8.844 1.962 1 91.75 303 SER B C 1
ATOM 6029 O O . SER B 1 303 ? 4.023 8.477 3.139 1 91.75 303 SER B O 1
ATOM 6031 N N . ILE B 1 304 ? 5.086 9.477 1.449 1 89.44 304 ILE B N 1
ATOM 6032 C CA . ILE B 1 304 ? 6.289 9.773 2.221 1 89.44 304 ILE B CA 1
ATOM 6033 C C . ILE B 1 304 ? 6.523 11.281 2.256 1 89.44 304 ILE B C 1
ATOM 6035 O O . ILE B 1 304 ? 6.711 11.906 1.212 1 89.44 304 ILE B O 1
ATOM 6039 N N . PRO B 1 305 ? 6.535 11.836 3.465 1 89.38 305 PRO B N 1
ATOM 6040 C CA . PRO B 1 305 ? 6.926 13.242 3.535 1 89.38 305 PRO B CA 1
ATOM 6041 C C . PRO B 1 305 ? 8.375 13.469 3.127 1 89.38 305 PRO B C 1
ATOM 6043 O O . PRO B 1 305 ? 9.281 12.828 3.668 1 89.38 305 PRO B O 1
ATOM 6046 N N . THR B 1 306 ? 8.547 14.312 2.195 1 88 306 THR B N 1
ATOM 6047 C CA . THR B 1 306 ? 9.875 14.531 1.63 1 88 306 THR B CA 1
ATOM 6048 C C . THR B 1 306 ? 10.234 16.016 1.653 1 88 306 THR B C 1
ATOM 6050 O O . THR B 1 306 ? 9.383 16.875 1.403 1 88 306 THR B O 1
ATOM 6053 N N . ALA B 1 307 ? 11.508 16.234 2.068 1 84.38 307 ALA B N 1
ATOM 6054 C CA . ALA B 1 307 ? 12.008 17.609 2.041 1 84.38 307 ALA B CA 1
ATOM 6055 C C . ALA B 1 307 ? 12.234 18.078 0.607 1 84.38 307 ALA B C 1
ATOM 6057 O O . ALA B 1 307 ? 12.852 17.375 -0.195 1 84.38 307 ALA B O 1
ATOM 6058 N N . SER B 1 308 ? 11.625 19.141 0.321 1 78.94 308 SER B N 1
ATOM 6059 C CA . SER B 1 308 ? 11.867 19.703 -1.006 1 78.94 308 SER B CA 1
ATOM 6060 C C . SER B 1 308 ? 13.18 20.484 -1.042 1 78.94 308 SER B C 1
ATOM 6062 O O . SER B 1 308 ? 13.672 20.922 -0.003 1 78.94 308 SER B O 1
ATOM 6064 N N . VAL B 1 309 ? 13.797 20.516 -2.193 1 69.88 309 VAL B N 1
ATOM 6065 C CA . VAL B 1 309 ? 15.039 21.281 -2.381 1 69.88 309 VAL B CA 1
ATOM 6066 C C . VAL B 1 309 ? 14.781 22.766 -2.127 1 69.88 309 VAL B C 1
ATOM 6068 O O . VAL B 1 309 ? 15.648 23.469 -1.611 1 69.88 309 VAL B O 1
ATOM 6071 N N . ALA B 1 310 ? 13.672 23.172 -2.242 1 75.5 310 ALA B N 1
ATOM 6072 C CA . ALA B 1 310 ? 13.336 24.594 -2.176 1 75.5 310 ALA B CA 1
ATOM 6073 C C . ALA B 1 310 ? 12.828 24.969 -0.788 1 75.5 310 ALA B C 1
ATOM 6075 O O . ALA B 1 310 ? 12.281 26.062 -0.597 1 75.5 310 ALA B O 1
ATOM 6076 N N . GLU B 1 311 ? 13.18 24.141 0.127 1 82.38 311 GLU B N 1
ATOM 6077 C CA . GLU B 1 311 ? 12.633 24.438 1.446 1 82.38 311 GLU B CA 1
ATOM 6078 C C . GLU B 1 311 ? 13.367 25.609 2.094 1 82.38 311 GLU B C 1
ATOM 6080 O O . GLU B 1 311 ? 14.602 25.625 2.139 1 82.38 311 GLU B O 1
ATOM 6085 N N . SER B 1 312 ? 12.664 26.594 2.562 1 85.19 312 SER B N 1
ATOM 6086 C CA . SER B 1 312 ? 13.203 27.734 3.305 1 85.19 312 SER B CA 1
ATOM 6087 C C . SER B 1 312 ? 13.422 27.375 4.77 1 85.19 312 SER B C 1
ATOM 6089 O O . SER B 1 312 ? 13.047 26.297 5.215 1 85.19 312 SER B O 1
ATOM 6091 N N . VAL B 1 313 ? 14.148 28.234 5.438 1 87.56 313 VAL B N 1
ATOM 6092 C CA . VAL B 1 313 ? 14.344 28.062 6.875 1 87.56 313 VAL B CA 1
ATOM 6093 C C . VAL B 1 313 ? 12.992 28 7.578 1 87.56 313 VAL B C 1
ATOM 6095 O O . VAL B 1 313 ? 12.797 27.219 8.508 1 87.56 313 VAL B O 1
ATOM 6098 N N . HIS B 1 314 ? 12.094 28.875 7.117 1 88.19 314 HIS B N 1
ATOM 6099 C CA . HIS B 1 314 ? 10.742 28.891 7.664 1 88.19 314 HIS B CA 1
ATOM 6100 C C . HIS B 1 314 ? 10.062 27.531 7.5 1 88.19 314 HIS B C 1
ATOM 6102 O O . HIS B 1 314 ? 9.414 27.047 8.43 1 88.19 314 HIS B O 1
ATOM 6108 N N . ASP B 1 315 ? 10.289 26.953 6.348 1 86.94 315 ASP B N 1
ATOM 6109 C CA . ASP B 1 315 ? 9.688 25.656 6.059 1 86.94 315 ASP B CA 1
ATOM 6110 C C . ASP B 1 315 ? 10.234 24.578 6.992 1 86.94 315 ASP B C 1
ATOM 6112 O O . ASP B 1 315 ? 9.492 23.703 7.449 1 86.94 315 ASP B O 1
ATOM 6116 N N . ARG B 1 316 ? 11.453 24.641 7.211 1 88.5 316 ARG B N 1
ATOM 6117 C CA . ARG B 1 316 ? 12.094 23.656 8.07 1 88.5 316 ARG B CA 1
ATOM 6118 C C . ARG B 1 316 ? 11.609 23.781 9.508 1 88.5 316 ARG B C 1
ATOM 6120 O O . ARG B 1 316 ? 11.414 22.766 10.195 1 88.5 316 ARG B O 1
ATOM 6127 N N . ILE B 1 317 ? 11.469 25.016 9.898 1 90.75 317 ILE B N 1
ATOM 6128 C CA . ILE B 1 317 ? 10.961 25.266 11.242 1 90.75 317 ILE B CA 1
ATOM 6129 C C . ILE B 1 317 ? 9.555 24.688 11.383 1 90.75 317 ILE B C 1
ATOM 6131 O O . ILE B 1 317 ? 9.25 24.016 12.367 1 90.75 317 ILE B O 1
ATOM 6135 N N . ARG B 1 318 ? 8.82 24.891 10.438 1 87.94 318 ARG B N 1
ATOM 6136 C CA . ARG B 1 318 ? 7.449 24.391 10.453 1 87.94 318 ARG B CA 1
ATOM 6137 C C . ARG B 1 318 ? 7.414 22.875 10.422 1 87.94 318 ARG B C 1
ATOM 6139 O O . ARG B 1 318 ? 6.535 22.25 11.031 1 87.94 318 ARG B O 1
ATOM 6146 N N . ALA B 1 319 ? 8.273 22.328 9.688 1 86.69 319 ALA B N 1
ATOM 6147 C CA . ALA B 1 319 ? 8.352 20.875 9.609 1 86.69 319 ALA B CA 1
ATOM 6148 C C . ALA B 1 319 ? 8.641 20.266 10.977 1 86.69 319 ALA B C 1
ATOM 6150 O O . ALA B 1 319 ? 8.094 19.203 11.32 1 86.69 319 ALA B O 1
ATOM 6151 N N . VAL B 1 320 ? 9.492 20.875 11.719 1 89.31 320 VAL B N 1
ATOM 6152 C CA . VAL B 1 320 ? 9.828 20.391 13.047 1 89.31 320 VAL B CA 1
ATOM 6153 C C . VAL B 1 320 ? 8.594 20.438 13.938 1 89.31 320 VAL B C 1
ATOM 6155 O O . VAL B 1 320 ? 8.328 19.484 14.695 1 89.31 320 VAL B O 1
ATOM 6158 N N . ALA B 1 321 ? 7.93 21.531 13.875 1 90.56 321 ALA B N 1
ATOM 6159 C CA . ALA B 1 321 ? 6.707 21.656 14.664 1 90.56 321 ALA B CA 1
ATOM 6160 C C . ALA B 1 321 ? 5.68 20.609 14.258 1 90.56 321 ALA B C 1
ATOM 6162 O O . ALA B 1 321 ? 4.992 20.031 15.109 1 90.56 321 ALA B O 1
ATOM 6163 N N . ALA B 1 322 ? 5.621 20.359 12.977 1 86.06 322 ALA B N 1
ATOM 6164 C CA . ALA B 1 322 ? 4.668 19.391 12.453 1 86.06 322 ALA B CA 1
ATOM 6165 C C . ALA B 1 322 ? 4.996 17.984 12.945 1 86.06 322 ALA B C 1
ATOM 6167 O O . ALA B 1 322 ? 4.094 17.188 13.219 1 86.06 322 ALA B O 1
ATOM 6168 N N . ARG B 1 323 ? 6.238 17.672 13.031 1 85.81 323 ARG B N 1
ATOM 6169 C CA . ARG B 1 323 ? 6.676 16.375 13.516 1 85.81 323 ARG B CA 1
ATOM 6170 C C . ARG B 1 323 ? 6.199 16.125 14.945 1 85.81 323 ARG B C 1
ATOM 6172 O O . ARG B 1 323 ? 5.938 14.984 15.328 1 85.81 323 ARG B O 1
ATOM 6179 N N . SER B 1 324 ? 6.062 17.203 15.656 1 86.81 324 SER B N 1
ATOM 6180 C CA . SER B 1 324 ? 5.621 17.094 17.047 1 86.81 324 SER B CA 1
ATOM 6181 C C . SER B 1 324 ? 4.117 17.312 17.156 1 86.81 324 SER B C 1
ATOM 6183 O O . SER B 1 324 ? 3.596 17.453 18.266 1 86.81 324 SER B O 1
ATOM 6185 N N . ASN B 1 325 ? 3.463 17.375 16.031 1 87.75 325 ASN B N 1
ATOM 6186 C CA . ASN B 1 325 ? 2.02 17.578 15.969 1 87.75 325 ASN B CA 1
ATOM 6187 C C . ASN B 1 325 ? 1.604 18.906 16.609 1 87.75 325 ASN B C 1
ATOM 6189 O O . ASN B 1 325 ? 0.59 18.969 17.312 1 87.75 325 ASN B O 1
ATOM 6193 N N . LEU B 1 326 ? 2.463 19.906 16.516 1 87.62 326 LEU B N 1
ATOM 6194 C CA . LEU B 1 326 ? 2.189 21.219 17.109 1 87.62 326 LEU B CA 1
ATOM 6195 C C . LEU B 1 326 ? 1.915 22.25 16.016 1 87.62 326 LEU B C 1
ATOM 6197 O O . LEU B 1 326 ? 2.439 22.141 14.906 1 87.62 326 LEU B O 1
ATOM 6201 N N . VAL B 1 327 ? 1.12 23.234 16.406 1 84.88 327 VAL B N 1
ATOM 6202 C CA . VAL B 1 327 ? 0.774 24.297 15.477 1 84.88 327 VAL B CA 1
ATOM 6203 C C . VAL B 1 327 ? 1.503 25.594 15.875 1 84.88 327 VAL B C 1
ATOM 6205 O O . VAL B 1 327 ? 1.364 26.062 17 1 84.88 327 VAL B O 1
ATOM 6208 N N . ILE B 1 328 ? 2.299 26.047 14.977 1 89.44 328 ILE B N 1
ATOM 6209 C CA . ILE B 1 328 ? 2.99 27.312 15.219 1 89.44 328 ILE B CA 1
ATOM 6210 C C . ILE B 1 328 ? 2.553 28.344 14.18 1 89.44 328 ILE B C 1
ATOM 6212 O O . ILE B 1 328 ? 2.07 27.984 13.102 1 89.44 328 ILE B O 1
ATOM 6216 N N . HIS B 1 329 ? 2.572 29.547 14.555 1 87.81 329 HIS B N 1
ATOM 6217 C CA . HIS B 1 329 ? 2.264 30.625 13.625 1 87.81 329 HIS B CA 1
ATOM 6218 C C . HIS B 1 329 ? 3.086 31.875 13.938 1 87.81 329 HIS B C 1
ATOM 6220 O O . HIS B 1 329 ? 3.816 31.906 14.93 1 87.81 329 HIS B O 1
ATOM 6226 N N . ASP B 1 330 ? 3.082 32.844 13.031 1 87.12 330 ASP B N 1
ATOM 6227 C CA . ASP B 1 330 ? 3.82 34.094 13.148 1 87.12 330 ASP B CA 1
ATOM 6228 C C . ASP B 1 330 ? 5.312 33.844 13.352 1 87.12 330 ASP B C 1
ATOM 6230 O O . ASP B 1 330 ? 5.926 34.406 14.266 1 87.12 330 ASP B O 1
ATOM 6234 N N . VAL B 1 331 ? 5.789 32.969 12.539 1 89.69 331 VAL B N 1
ATOM 6235 C CA . VAL B 1 331 ? 7.207 32.625 12.602 1 89.69 331 VAL B CA 1
ATOM 6236 C C . VAL B 1 331 ? 8.031 33.719 11.961 1 89.69 331 VAL B C 1
ATOM 6238 O O . VAL B 1 331 ? 7.816 34.062 10.797 1 89.69 331 VAL B O 1
ATOM 6241 N N . SER B 1 332 ? 8.906 34.281 12.719 1 88.75 332 SER B N 1
ATOM 6242 C CA . SER B 1 332 ? 9.828 35.312 12.219 1 88.75 332 SER B CA 1
ATOM 6243 C C . SER B 1 332 ? 11.281 34.875 12.422 1 88.75 332 SER B C 1
ATOM 6245 O O . SER B 1 332 ? 11.641 34.375 13.492 1 88.75 332 SER B O 1
ATOM 6247 N N . VAL B 1 333 ? 12.008 34.969 11.375 1 91.06 333 VAL B N 1
ATOM 6248 C CA . VAL B 1 333 ? 13.43 34.625 11.43 1 91.06 333 VAL B CA 1
ATOM 6249 C C . VAL B 1 333 ? 14.273 35.875 11.195 1 91.06 333 VAL B C 1
ATOM 6251 O O . VAL B 1 333 ? 14.086 36.594 10.195 1 91.06 333 VAL B O 1
ATOM 6254 N N . GLN B 1 334 ? 15.094 36.125 12.141 1 89 334 GLN B N 1
ATOM 6255 C CA . GLN B 1 334 ? 15.984 37.281 12.055 1 89 334 GLN B CA 1
ATOM 6256 C C . GLN B 1 334 ? 17.453 36.844 12.031 1 89 334 GLN B C 1
ATOM 6258 O O . GLN B 1 334 ? 17.828 35.906 12.703 1 89 334 GLN B O 1
ATOM 6263 N N . GLU B 1 335 ? 18.172 37.5 11.258 1 90.12 335 GLU B N 1
ATOM 6264 C CA . GLU B 1 335 ? 19.609 37.219 11.195 1 90.12 335 GLU B CA 1
ATOM 6265 C C . GLU B 1 335 ? 20.406 38.375 11.789 1 90.12 335 GLU B C 1
ATOM 6267 O O . GLU B 1 335 ? 20.266 39.531 11.375 1 90.12 335 GLU B O 1
ATOM 6272 N N . TYR B 1 336 ? 21.109 38.031 12.836 1 83 336 TYR B N 1
ATOM 6273 C CA . TYR B 1 336 ? 22.016 39 13.492 1 83 336 TYR B CA 1
ATOM 6274 C C . TYR B 1 336 ? 23.375 38.375 13.734 1 83 336 TYR B C 1
ATOM 6276 O O . TYR B 1 336 ? 23.484 37.281 14.305 1 83 336 TYR B O 1
ATOM 6284 N N . ASP B 1 337 ? 24.453 39.125 13.289 1 82.06 337 ASP B N 1
ATOM 6285 C CA . ASP B 1 337 ? 25.828 38.719 13.469 1 82.06 337 ASP B CA 1
ATOM 6286 C C . ASP B 1 337 ? 26.047 37.281 12.93 1 82.06 337 ASP B C 1
ATOM 6288 O O . ASP B 1 337 ? 26.688 36.469 13.586 1 82.06 337 ASP B O 1
ATOM 6292 N N . GLY B 1 338 ? 25.391 36.875 11.914 1 84.69 338 GLY B N 1
ATOM 6293 C CA . GLY B 1 338 ? 25.609 35.594 11.234 1 84.69 338 GLY B CA 1
ATOM 6294 C C . GLY B 1 338 ? 24.828 34.469 11.844 1 84.69 338 GLY B C 1
ATOM 6295 O O . GLY B 1 338 ? 24.953 33.312 11.422 1 84.69 338 GLY B O 1
ATOM 6296 N N . THR B 1 339 ? 24.141 34.812 12.828 1 89.62 339 THR B N 1
ATOM 6297 C CA . THR B 1 339 ? 23.328 33.781 13.461 1 89.62 339 THR B CA 1
ATOM 6298 C C . THR B 1 339 ? 21.844 34.062 13.289 1 89.62 339 THR B C 1
ATOM 6300 O O . THR B 1 339 ? 21.453 35.188 13.023 1 89.62 339 THR B O 1
ATOM 6303 N N . LEU B 1 340 ? 21.078 33.031 13.398 1 92.75 340 LEU B N 1
ATOM 6304 C CA . LEU B 1 340 ? 19.641 33.156 13.203 1 92.75 340 LEU B CA 1
ATOM 6305 C C . LEU B 1 340 ? 18.906 33.188 14.539 1 92.75 340 LEU B C 1
ATOM 6307 O O . LEU B 1 340 ? 19.25 32.438 15.453 1 92.75 340 LEU B O 1
ATOM 6311 N N . HIS B 1 341 ? 18.016 34.125 14.641 1 91 341 HIS B N 1
ATOM 6312 C CA . HIS B 1 341 ? 17.109 34.25 15.789 1 91 341 HIS B CA 1
ATOM 6313 C C . HIS B 1 341 ? 15.656 34.062 15.367 1 91 341 HIS B C 1
ATOM 6315 O O . HIS B 1 341 ? 15.164 34.781 14.508 1 91 341 HIS B O 1
ATOM 6321 N N . VAL B 1 342 ? 15.023 33.094 16.016 1 92.81 342 VAL B N 1
ATOM 6322 C CA . VAL B 1 342 ? 13.672 32.75 15.594 1 92.81 342 VAL B CA 1
ATOM 6323 C C . VAL B 1 342 ? 12.672 33.188 16.656 1 92.81 342 VAL B C 1
ATOM 6325 O O . VAL B 1 342 ? 12.914 33.031 17.859 1 92.81 342 VAL B O 1
ATOM 6328 N N . GLU B 1 343 ? 11.648 33.844 16.25 1 91.19 343 GLU B N 1
ATOM 6329 C CA . GLU B 1 343 ? 10.484 34.156 17.078 1 91.19 343 GLU B CA 1
ATOM 6330 C C . GLU B 1 343 ? 9.227 33.5 16.5 1 91.19 343 GLU B C 1
ATOM 6332 O O . GLU B 1 343 ? 9.016 33.5 15.289 1 91.19 343 GLU B O 1
ATOM 6337 N N . GLN B 1 344 ? 8.461 32.875 17.375 1 92.56 344 GLN B N 1
ATOM 6338 C CA . GLN B 1 344 ? 7.27 32.188 16.891 1 92.56 344 GLN B CA 1
ATOM 6339 C C . GLN B 1 344 ? 6.191 32.125 17.969 1 92.56 344 GLN B C 1
ATOM 6341 O O . GLN B 1 344 ? 6.469 32.406 19.141 1 92.56 344 GLN B O 1
ATOM 6346 N N . HIS B 1 345 ? 4.992 31.859 17.547 1 92 345 HIS B N 1
ATOM 6347 C CA . HIS B 1 345 ? 3.871 31.609 18.438 1 92 345 HIS B CA 1
ATOM 6348 C C . HIS B 1 345 ? 3.477 30.141 18.438 1 92 345 HIS B C 1
ATOM 6350 O O . HIS B 1 345 ? 3.439 29.5 17.375 1 92 345 HIS B O 1
ATOM 6356 N N . LEU B 1 346 ? 3.312 29.625 19.562 1 93.31 346 LEU B N 1
ATOM 6357 C CA . LEU B 1 346 ? 2.871 28.25 19.75 1 93.31 346 LEU B CA 1
ATOM 6358 C C . LEU B 1 346 ? 1.517 28.203 20.438 1 93.31 346 LEU B C 1
ATOM 6360 O O . LEU B 1 346 ? 1.319 28.844 21.469 1 93.31 346 LEU B O 1
ATOM 6364 N N . GLU B 1 347 ? 0.613 27.5 19.844 1 89.88 347 GLU B N 1
ATOM 6365 C CA . GLU B 1 347 ? -0.702 27.328 20.453 1 89.88 347 GLU B CA 1
ATOM 6366 C C . GLU B 1 347 ? -0.815 25.984 21.156 1 89.88 347 GLU B C 1
ATOM 6368 O O . GLU B 1 347 ? -0.46 24.938 20.594 1 89.88 347 GLU B O 1
ATOM 6373 N N . VAL B 1 348 ? -1.269 26.031 22.328 1 90.38 348 VAL B N 1
ATOM 6374 C CA . VAL B 1 348 ? -1.467 24.812 23.094 1 90.38 348 VAL B CA 1
ATOM 6375 C C . VAL B 1 348 ? -2.875 24.797 23.688 1 90.38 348 VAL B C 1
ATOM 6377 O O . VAL B 1 348 ? -3.584 25.797 23.641 1 90.38 348 VAL B O 1
ATOM 6380 N N . ASP B 1 349 ? -3.256 23.672 24.188 1 87.19 349 ASP B N 1
ATOM 6381 C CA . ASP B 1 349 ? -4.57 23.516 24.797 1 87.19 349 ASP B CA 1
ATOM 6382 C C . ASP B 1 349 ? -4.727 24.453 26 1 87.19 349 ASP B C 1
ATOM 6384 O O . ASP B 1 349 ? -3.797 24.609 26.797 1 87.19 349 ASP B O 1
ATOM 6388 N N . GLU B 1 350 ? -5.922 25.031 26.141 1 87.69 350 GLU B N 1
ATOM 6389 C CA . GLU B 1 350 ? -6.152 26.031 27.172 1 87.69 350 GLU B CA 1
ATOM 6390 C C . GLU B 1 350 ? -6.082 25.422 28.562 1 87.69 350 GLU B C 1
ATOM 6392 O O . GLU B 1 350 ? -5.832 26.125 29.547 1 87.69 350 GLU B O 1
ATOM 6397 N N . ARG B 1 351 ? -6.328 24.062 28.859 1 85.56 351 ARG B N 1
ATOM 6398 C CA . ARG B 1 351 ? -6.375 23.391 30.141 1 85.56 351 ARG B CA 1
ATOM 6399 C C . ARG B 1 351 ? -4.984 22.938 30.578 1 85.56 351 ARG B C 1
ATOM 6401 O O . ARG B 1 351 ? -4.777 22.562 31.734 1 85.56 351 ARG B O 1
ATOM 6408 N N . MET B 1 352 ? -4.035 23.125 29.609 1 91.69 352 MET B N 1
ATOM 6409 C CA . MET B 1 352 ? -2.678 22.688 29.906 1 91.69 352 MET B CA 1
ATOM 6410 C C . MET B 1 352 ? -2.023 23.609 30.938 1 91.69 352 MET B C 1
ATOM 6412 O O . MET B 1 352 ? -2.221 24.812 30.906 1 91.69 352 MET B O 1
ATOM 6416 N N . SER B 1 353 ? -1.224 23 31.75 1 95 353 SER B N 1
ATOM 6417 C CA . SER B 1 353 ? -0.486 23.797 32.719 1 95 353 SER B CA 1
ATOM 6418 C C . SER B 1 353 ? 0.686 24.516 32.062 1 95 353 SER B C 1
ATOM 6420 O O . SER B 1 353 ? 1.215 24.062 31.047 1 95 353 SER B O 1
ATOM 6422 N N . LEU B 1 354 ? 1.021 25.672 32.625 1 94.62 354 LEU B N 1
ATOM 6423 C CA . LEU B 1 354 ? 2.154 26.422 32.094 1 94.62 354 LEU B CA 1
ATOM 6424 C C . LEU B 1 354 ? 3.414 25.562 32.062 1 94.62 354 LEU B C 1
ATOM 6426 O O . LEU B 1 354 ? 4.211 25.625 31.125 1 94.62 354 LEU B O 1
ATOM 6430 N N . ARG B 1 355 ? 3.551 24.75 33.062 1 94.19 355 ARG B N 1
ATOM 6431 C CA . ARG B 1 355 ? 4.703 23.859 33.156 1 94.19 355 ARG B CA 1
ATOM 6432 C C . ARG B 1 355 ? 4.754 22.922 31.953 1 94.19 355 ARG B C 1
ATOM 6434 O O . ARG B 1 355 ? 5.793 22.781 31.297 1 94.19 355 ARG B O 1
ATOM 6441 N N . ASP B 1 356 ? 3.682 22.281 31.734 1 94.12 356 ASP B N 1
ATOM 6442 C CA . ASP B 1 356 ? 3.607 21.328 30.625 1 94.12 356 ASP B CA 1
ATOM 6443 C C . ASP B 1 356 ? 3.779 22.031 29.281 1 94.12 356 ASP B C 1
ATOM 6445 O O . ASP B 1 356 ? 4.441 21.516 28.375 1 94.12 356 ASP B O 1
ATOM 6449 N N . ALA B 1 357 ? 3.162 23.188 29.156 1 93.69 357 ALA B N 1
ATOM 6450 C CA . ALA B 1 357 ? 3.262 23.953 27.922 1 93.69 357 ALA B CA 1
ATOM 6451 C C . ALA B 1 357 ? 4.703 24.391 27.672 1 93.69 357 ALA B C 1
ATOM 6453 O O . ALA B 1 357 ? 5.176 24.344 26.531 1 93.69 357 ALA B O 1
ATOM 6454 N N . HIS B 1 358 ? 5.289 24.844 28.703 1 93.81 358 HIS B N 1
ATOM 6455 C CA . HIS B 1 358 ? 6.676 25.281 28.578 1 93.81 358 HIS B CA 1
ATOM 6456 C C . HIS B 1 358 ? 7.594 24.125 28.219 1 93.81 358 HIS B C 1
ATOM 6458 O O . HIS B 1 358 ? 8.547 24.297 27.453 1 93.81 358 HIS B O 1
ATOM 6464 N N . ALA B 1 359 ? 7.367 23.047 28.828 1 93.81 359 ALA B N 1
ATOM 6465 C CA . ALA B 1 359 ? 8.148 21.859 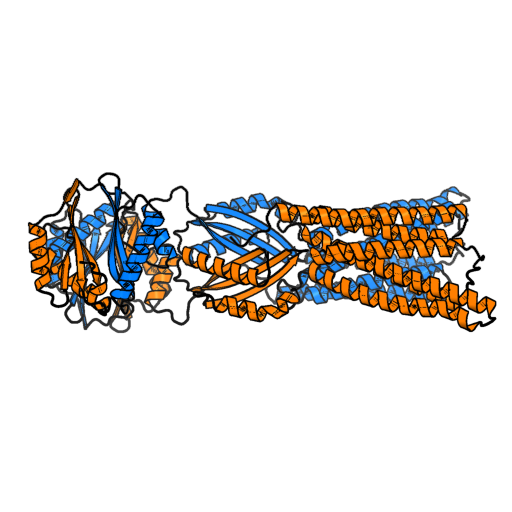28.5 1 93.81 359 ALA B CA 1
ATOM 6466 C C . ALA B 1 359 ? 8.016 21.516 27.016 1 93.81 359 ALA B C 1
ATOM 6468 O O . ALA B 1 359 ? 9 21.141 26.359 1 93.81 359 ALA B O 1
ATOM 6469 N N . LEU B 1 360 ? 6.84 21.578 26.531 1 92.88 360 LEU B N 1
ATOM 6470 C CA . LEU B 1 360 ? 6.586 21.328 25.125 1 92.88 360 LEU B CA 1
ATOM 6471 C C . LEU B 1 360 ? 7.352 22.328 24.25 1 92.88 360 LEU B C 1
ATOM 6473 O O . LEU B 1 360 ? 7.926 21.953 23.234 1 92.88 360 LEU B O 1
ATOM 6477 N N . ALA B 1 361 ? 7.277 23.562 24.641 1 93.94 361 ALA B N 1
ATOM 6478 C CA . ALA B 1 361 ? 7.977 24.609 23.906 1 93.94 361 ALA B CA 1
ATOM 6479 C C . ALA B 1 361 ? 9.484 24.375 23.922 1 93.94 361 ALA B C 1
ATOM 6481 O O . ALA B 1 361 ? 10.156 24.562 22.906 1 93.94 361 ALA B O 1
ATOM 6482 N N . THR B 1 362 ? 9.953 24 25.062 1 93.62 362 THR B N 1
ATOM 6483 C CA . THR B 1 362 ? 11.383 23.75 25.203 1 93.62 362 THR B CA 1
ATOM 6484 C C . THR B 1 362 ? 11.828 22.594 24.312 1 93.62 362 THR B C 1
ATOM 6486 O O . THR B 1 362 ? 12.875 22.672 23.672 1 93.62 362 THR B O 1
ATOM 6489 N N . GLN B 1 363 ? 11.086 21.625 24.359 1 93.94 363 GLN B N 1
ATOM 6490 C CA . GLN B 1 363 ? 11.383 20.5 23.484 1 93.94 363 GLN B CA 1
ATOM 6491 C C . GLN B 1 363 ? 11.359 20.891 22.016 1 93.94 363 GLN B C 1
ATOM 6493 O O . GLN B 1 363 ? 12.242 20.516 21.25 1 93.94 363 GLN B O 1
ATOM 6498 N N . LEU B 1 364 ? 10.344 21.625 21.641 1 94.31 364 LEU B N 1
ATOM 6499 C CA . LEU B 1 364 ? 10.219 22.094 20.266 1 94.31 364 LEU B CA 1
ATOM 6500 C C . LEU B 1 364 ? 11.43 22.938 19.859 1 94.31 364 LEU B C 1
ATOM 6502 O O . LEU B 1 364 ? 11.984 22.75 18.781 1 94.31 364 LEU B O 1
ATOM 6506 N N . GLU B 1 365 ? 11.836 23.828 20.734 1 95.12 365 GLU B N 1
ATOM 6507 C CA . GLU B 1 365 ? 12.969 24.719 20.484 1 95.12 365 GLU B CA 1
ATOM 6508 C C . GLU B 1 365 ? 14.266 23.922 20.312 1 95.12 365 GLU B C 1
ATOM 6510 O O . GLU B 1 365 ? 15.078 24.234 19.453 1 95.12 365 GLU B O 1
ATOM 6515 N N . SER B 1 366 ? 14.391 22.938 21.172 1 94.75 366 SER B N 1
ATOM 6516 C CA . SER B 1 366 ? 15.57 22.094 21.078 1 94.75 366 SER B CA 1
ATOM 6517 C C . SER B 1 366 ? 15.617 21.344 19.75 1 94.75 366 SER B C 1
ATOM 6519 O O . SER B 1 366 ? 16.688 21.219 19.141 1 94.75 366 SER B O 1
ATOM 6521 N N . GLU B 1 367 ? 14.531 20.844 19.344 1 93.5 367 GLU B N 1
ATOM 6522 C CA . GLU B 1 367 ? 14.453 20.125 18.078 1 93.5 367 GLU B CA 1
ATOM 6523 C C . GLU B 1 367 ? 14.734 21.062 16.906 1 93.5 367 GLU B C 1
ATOM 6525 O O . GLU B 1 367 ? 15.336 20.641 15.914 1 93.5 367 GLU B O 1
ATOM 6530 N N . MET B 1 368 ? 14.266 22.281 16.984 1 94.38 368 MET B N 1
ATOM 6531 C CA . MET B 1 368 ? 14.516 23.266 15.93 1 94.38 368 MET B CA 1
ATOM 6532 C C . MET B 1 368 ? 16 23.531 15.781 1 94.38 368 MET B C 1
ATOM 6534 O O . MET B 1 368 ? 16.516 23.594 14.664 1 94.38 368 MET B O 1
ATOM 6538 N N . ARG B 1 369 ? 16.656 23.656 16.891 1 94.56 369 ARG B N 1
ATOM 6539 C CA . ARG B 1 369 ? 18.078 23.922 16.875 1 94.56 369 ARG B CA 1
ATOM 6540 C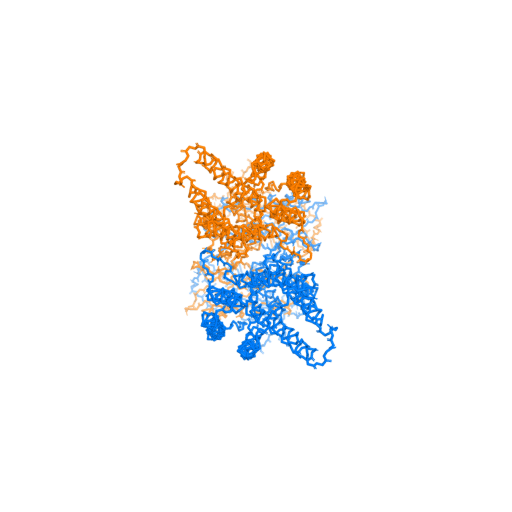 C . ARG B 1 369 ? 18.859 22.719 16.344 1 94.56 369 ARG B C 1
ATOM 6542 O O . ARG B 1 369 ? 19.891 22.891 15.688 1 94.56 369 ARG B O 1
ATOM 6549 N N . ARG B 1 370 ? 18.406 21.562 16.641 1 93.69 370 ARG B N 1
ATOM 6550 C CA . ARG B 1 370 ? 19.031 20.344 16.125 1 93.69 370 ARG B CA 1
ATOM 6551 C C . ARG B 1 370 ? 18.875 20.266 14.609 1 93.69 370 ARG B C 1
ATOM 6553 O O . ARG B 1 370 ? 19.797 19.859 13.906 1 93.69 370 ARG B O 1
ATOM 6560 N N . GLU B 1 371 ? 17.734 20.625 14.133 1 89.94 371 GLU B N 1
ATOM 6561 C CA . GLU B 1 371 ? 17.438 20.578 12.711 1 89.94 371 GLU B CA 1
ATOM 6562 C C . GLU B 1 371 ? 18.188 21.656 11.945 1 89.94 371 GLU B C 1
ATOM 6564 O O . GLU B 1 371 ? 18.625 21.453 10.812 1 89.94 371 GLU B O 1
ATOM 6569 N N . ILE B 1 372 ? 18.25 22.828 12.555 1 92.88 372 ILE B N 1
ATOM 6570 C CA . ILE B 1 372 ? 18.906 23.969 11.945 1 92.88 372 ILE B CA 1
ATOM 6571 C C . ILE B 1 372 ? 19.969 24.516 12.906 1 92.88 372 ILE B C 1
ATOM 6573 O O . ILE B 1 372 ? 19.703 25.453 13.672 1 92.88 372 ILE B O 1
ATOM 6577 N N . PRO B 1 373 ? 21.094 24.078 12.758 1 92.62 373 PRO B N 1
ATOM 6578 C CA . PRO B 1 373 ? 22.156 24.438 13.703 1 92.62 373 PRO B CA 1
ATOM 6579 C C . PRO B 1 373 ? 22.484 25.938 13.656 1 92.62 373 PRO B C 1
ATOM 6581 O O . PRO B 1 373 ? 23.062 26.469 14.609 1 92.62 373 PRO B O 1
ATOM 6584 N N . ALA B 1 374 ? 22.125 26.609 12.633 1 92.25 374 ALA B N 1
ATOM 6585 C CA . ALA B 1 374 ? 22.406 28.047 12.484 1 92.25 374 ALA B CA 1
ATOM 6586 C C . ALA B 1 374 ? 21.562 28.875 13.445 1 92.25 374 ALA B C 1
ATOM 6588 O O . ALA B 1 374 ? 21.828 30.047 13.672 1 92.25 374 ALA B O 1
ATOM 6589 N N . ILE B 1 375 ? 20.578 28.25 14.023 1 93.38 375 ILE B N 1
ATOM 6590 C CA . ILE B 1 375 ? 19.703 28.969 14.945 1 93.38 375 ILE B CA 1
ATOM 6591 C C . ILE B 1 375 ? 20.406 29.156 16.297 1 93.38 375 ILE B C 1
ATOM 6593 O O . ILE B 1 375 ? 20.797 28.172 16.938 1 93.38 375 ILE B O 1
ATOM 6597 N N . ALA B 1 376 ? 20.547 30.344 16.625 1 91.31 376 ALA B N 1
ATOM 6598 C CA . ALA B 1 376 ? 21.203 30.641 17.891 1 91.31 376 ALA B CA 1
ATOM 6599 C C . ALA B 1 376 ? 20.203 30.688 19.031 1 91.31 376 ALA B C 1
ATOM 6601 O O . ALA B 1 376 ? 20.516 30.266 20.156 1 91.31 376 ALA B O 1
ATOM 6602 N N . SER B 1 377 ? 19.047 31.281 18.766 1 89.88 377 SER B N 1
ATOM 6603 C CA . SER B 1 377 ? 18.031 31.406 19.812 1 89.88 377 SER B CA 1
ATOM 6604 C C . SER B 1 377 ? 16.625 31.297 19.219 1 89.88 377 SER B C 1
ATOM 6606 O O . SER B 1 377 ? 16.406 31.656 18.078 1 89.88 377 SER B O 1
ATOM 6608 N N . VAL B 1 378 ? 15.789 30.734 20.031 1 92.62 378 VAL B N 1
ATOM 6609 C CA . VAL B 1 378 ? 14.375 30.641 19.688 1 92.62 378 VAL B CA 1
ATOM 6610 C C . VAL B 1 378 ? 13.523 31.188 20.828 1 92.62 378 VAL B C 1
ATOM 6612 O O . VAL B 1 378 ? 13.688 30.781 21.984 1 92.62 378 VAL B O 1
ATOM 6615 N N . LEU B 1 379 ? 12.734 32.188 20.5 1 90.81 379 LEU B N 1
ATOM 6616 C CA . LEU B 1 379 ? 11.766 32.719 21.469 1 90.81 379 LEU B CA 1
ATOM 6617 C C . LEU B 1 379 ? 10.344 32.312 21.094 1 90.81 379 LEU B C 1
ATOM 6619 O O . LEU B 1 379 ? 9.844 32.688 20.031 1 90.81 379 LEU B O 1
ATOM 6623 N N . THR B 1 380 ? 9.719 31.547 21.953 1 93.75 380 THR B N 1
ATOM 6624 C CA . THR B 1 380 ? 8.383 31.047 21.672 1 93.75 380 THR B CA 1
ATOM 6625 C C . THR B 1 380 ? 7.348 31.719 22.578 1 93.75 380 THR B C 1
ATOM 6627 O O . THR B 1 380 ? 7.422 31.609 23.797 1 93.75 380 THR B O 1
ATOM 6630 N N . HIS B 1 381 ? 6.488 32.469 21.922 1 92.44 381 HIS B N 1
ATOM 6631 C CA . HIS B 1 381 ? 5.309 32.969 22.609 1 92.44 381 HIS B CA 1
ATOM 6632 C C . HIS B 1 381 ? 4.227 31.891 22.719 1 92.44 381 HIS B C 1
ATOM 6634 O O . HIS B 1 381 ? 3.623 31.516 21.719 1 92.44 381 HIS B O 1
ATOM 6640 N N . ILE B 1 382 ? 3.973 31.422 23.922 1 92.81 382 ILE B N 1
ATOM 6641 C CA . ILE B 1 382 ? 3.012 30.344 24.109 1 92.81 382 ILE B CA 1
ATOM 6642 C C . ILE B 1 382 ? 1.615 30.922 24.312 1 92.81 382 ILE B C 1
ATOM 6644 O O . ILE B 1 382 ? 1.397 31.719 25.234 1 92.81 382 ILE B O 1
ATOM 6648 N N . GLU B 1 383 ? 0.765 30.547 23.422 1 88.62 383 GLU B N 1
ATOM 6649 C CA . GLU B 1 383 ? -0.613 31.016 23.469 1 88.62 383 GLU B CA 1
ATOM 6650 C C . GLU B 1 383 ? -1.583 29.891 23.781 1 88.62 383 GLU B C 1
ATOM 6652 O O . GLU B 1 383 ? -1.215 28.703 23.688 1 88.62 383 GLU B O 1
ATOM 6657 N N . SER B 1 384 ? -2.748 30.297 24.266 1 87.5 384 SER B N 1
ATOM 6658 C CA . SER B 1 384 ? -3.795 29.312 24.547 1 87.5 384 SER B CA 1
ATOM 6659 C C . SER B 1 384 ? -4.766 29.203 23.375 1 87.5 384 SER B C 1
ATOM 6661 O O . SER B 1 384 ? -5.141 30.203 22.766 1 87.5 384 SER B O 1
ATOM 6663 N N . GLU B 1 385 ? -4.984 28.016 23.031 1 82.06 385 GLU B N 1
ATOM 6664 C CA . GLU B 1 385 ? -6.016 27.719 22.047 1 82.06 385 GLU B CA 1
ATOM 6665 C C . GLU B 1 385 ? -7.367 27.469 22.703 1 82.06 385 GLU B C 1
ATOM 6667 O O . GLU B 1 385 ? -7.508 26.562 23.531 1 82.06 385 GLU B O 1
ATOM 6672 N N . PRO B 1 386 ? -8.273 28.359 22.328 1 75.31 386 PRO B N 1
ATOM 6673 C CA . PRO B 1 386 ? -9.578 28.094 22.953 1 75.31 386 PRO B CA 1
ATOM 6674 C C . PRO B 1 386 ? -10.156 26.734 22.531 1 75.31 386 PRO B C 1
ATOM 6676 O O . PRO B 1 386 ? -10.016 26.328 21.375 1 75.31 386 PRO B O 1
ATOM 6679 N N . ALA B 1 387 ? -10.672 25.984 23.453 1 73.81 387 ALA B N 1
ATOM 6680 C CA . ALA B 1 387 ? -11.273 24.688 23.156 1 73.81 387 ALA B CA 1
ATOM 6681 C C . ALA B 1 387 ? -12.75 24.672 23.547 1 73.81 387 ALA B C 1
ATOM 6683 O O . ALA B 1 387 ? -13.445 23.672 23.328 1 73.81 387 ALA B O 1
ATOM 6684 N N . THR B 1 388 ? -13.25 25.719 24.016 1 78.5 388 THR B N 1
ATOM 6685 C CA . THR B 1 388 ? -14.633 25.781 24.469 1 78.5 388 THR B CA 1
ATOM 6686 C C . THR B 1 388 ? -15.406 26.859 23.719 1 78.5 388 THR B C 1
ATOM 6688 O O . THR B 1 388 ? -14.82 27.844 23.266 1 78.5 388 THR B O 1
ATOM 6691 N N . ILE B 1 389 ? -16.656 26.578 23.547 1 83.25 389 ILE B N 1
ATOM 6692 C CA . ILE B 1 389 ? -17.547 27.547 22.922 1 83.25 389 ILE B CA 1
ATOM 6693 C C . ILE B 1 389 ? -17.891 28.672 23.906 1 83.25 389 ILE B C 1
ATOM 6695 O O . ILE B 1 389 ? -18.344 28.391 25.016 1 83.25 389 ILE B O 1
ATOM 6699 N N . GLU B 1 390 ? -17.531 29.859 23.422 1 80.75 390 GLU B N 1
ATOM 6700 C CA . GLU B 1 390 ? -17.812 31 24.281 1 80.75 390 GLU B CA 1
ATOM 6701 C C . GLU B 1 390 ? -19.234 31.516 24.062 1 80.75 390 GLU B C 1
ATOM 6703 O O . GLU B 1 390 ? -19.781 31.422 22.969 1 80.75 390 GLU B O 1
ATOM 6708 N N . ARG B 1 391 ? -19.938 31.969 25.109 1 78.62 391 ARG B N 1
ATOM 6709 C CA . ARG B 1 391 ? -21.281 32.531 25.047 1 78.62 391 ARG B CA 1
ATOM 6710 C C . ARG B 1 391 ? -21.266 34 25.469 1 78.62 391 ARG B C 1
ATOM 6712 O O . ARG B 1 391 ? -21.406 34.312 26.656 1 78.62 391 ARG B O 1
ATOM 6719 N N . PRO B 1 392 ? -21.016 34.906 24.453 1 76.88 392 PRO B N 1
ATOM 6720 C CA . PRO B 1 392 ? -20.984 36.312 24.797 1 76.88 392 PRO B CA 1
ATOM 6721 C C . PRO B 1 392 ? -22.297 36.812 25.406 1 76.88 392 PRO B C 1
ATOM 6723 O O . PRO B 1 392 ? -23.359 36.281 25.109 1 76.88 392 PRO B O 1
ATOM 6726 N N . ALA B 1 393 ? -22.047 37.844 26.25 1 73 393 ALA B N 1
ATOM 6727 C CA . ALA B 1 393 ? -23.219 38.438 26.906 1 73 393 ALA B CA 1
ATOM 6728 C C . ALA B 1 393 ? -24.047 39.25 25.938 1 73 393 ALA B C 1
ATOM 6730 O O . ALA B 1 393 ? -25.281 39.281 26.031 1 73 393 ALA B O 1
ATOM 6731 N N . SER B 1 394 ? -23.344 39.938 25.062 1 77.12 394 SER B N 1
ATOM 6732 C CA . SER B 1 394 ? -24.062 40.75 24.078 1 77.12 394 SER B CA 1
ATOM 6733 C C . SER B 1 394 ? -23.25 40.906 22.797 1 77.12 394 SER B C 1
ATOM 6735 O O . SER B 1 394 ? -22.016 40.875 22.844 1 77.12 394 SER B O 1
ATOM 6737 N N . LEU B 1 395 ? -23.953 40.938 21.734 1 77.69 395 LEU B N 1
ATOM 6738 C CA . LEU B 1 395 ? -23.422 41.281 20.422 1 77.69 395 LEU B CA 1
ATOM 6739 C C . LEU B 1 395 ? -24.203 42.438 19.812 1 77.69 395 LEU B C 1
ATOM 6741 O O . LEU B 1 395 ? -25.375 42.281 19.438 1 77.69 395 LEU B O 1
ATOM 6745 N N . GLU B 1 396 ? -23.578 43.656 19.938 1 81.25 396 GLU B N 1
ATOM 6746 C CA . GLU B 1 396 ? -24.328 44.812 19.484 1 81.25 396 GLU B CA 1
ATOM 6747 C C . GLU B 1 396 ? -23.453 45.781 18.703 1 81.25 396 GLU B C 1
ATOM 6749 O O . GLU B 1 396 ? -22.234 45.594 18.625 1 81.25 396 GLU B O 1
ATOM 6754 N N . ARG B 1 397 ? -24.125 46.625 18.031 1 87.19 397 ARG B N 1
ATOM 6755 C CA . ARG B 1 397 ? -23.422 47.75 17.406 1 87.19 397 ARG B CA 1
ATOM 6756 C C . ARG B 1 397 ? -23.281 48.906 18.359 1 87.19 397 ARG B C 1
ATOM 6758 O O . ARG B 1 397 ? -24.219 49.281 19.062 1 87.19 397 ARG B O 1
ATOM 6765 N N . ASP B 1 398 ? -22.016 49.312 18.609 1 87.38 398 ASP B N 1
ATOM 6766 C CA . ASP B 1 398 ? -21.703 50.469 19.438 1 87.38 398 ASP B CA 1
ATOM 6767 C C . ASP B 1 398 ? -21.266 51.688 18.594 1 87.38 398 ASP B C 1
ATOM 6769 O O . ASP B 1 398 ? -20.141 51.688 18.078 1 87.38 398 ASP B O 1
ATOM 6773 N N . ARG B 1 399 ? -22.062 52.688 18.578 1 90.62 399 ARG B N 1
ATOM 6774 C CA . ARG B 1 399 ? -21.844 53.812 17.703 1 90.62 399 ARG B CA 1
ATOM 6775 C C . ARG B 1 399 ? -20.625 54.625 18.156 1 90.62 399 ARG B C 1
ATOM 6777 O O . ARG B 1 399 ? -19.875 55.156 17.328 1 90.62 399 ARG B O 1
ATOM 6784 N N . GLN B 1 400 ? -20.406 54.656 19.391 1 91.62 400 GLN B N 1
ATOM 6785 C CA . GLN B 1 400 ? -19.281 55.438 19.906 1 91.62 400 GLN B CA 1
ATOM 6786 C C . GLN B 1 400 ? -17.953 54.781 19.5 1 91.62 400 GLN B C 1
ATOM 6788 O O . GLN B 1 400 ? -17.047 55.469 19.031 1 91.62 400 GLN B O 1
ATOM 6793 N N . LEU B 1 401 ? -17.844 53.531 19.703 1 92.25 401 LEU B N 1
ATOM 6794 C CA . LEU B 1 401 ? -16.625 52.812 19.344 1 92.25 401 LEU B CA 1
ATOM 6795 C C . LEU B 1 401 ? -16.422 52.812 17.844 1 92.25 401 LEU B C 1
ATOM 6797 O O . LEU B 1 401 ? -15.289 52.844 17.359 1 92.25 401 LEU B O 1
ATOM 6801 N N . GLU B 1 402 ? -17.531 52.812 17.125 1 93.25 402 GLU B N 1
ATOM 6802 C CA . GLU B 1 402 ? -17.453 52.875 15.672 1 93.25 402 GLU B CA 1
ATOM 6803 C C . GLU B 1 402 ? -16.859 54.188 15.188 1 93.25 402 GLU B C 1
ATOM 6805 O O . GLU B 1 402 ? -16.031 54.219 14.273 1 93.25 402 GLU B O 1
ATOM 6810 N N . VAL B 1 403 ? -17.359 55.25 15.781 1 93.81 403 VAL B N 1
ATOM 6811 C CA . VAL B 1 403 ? -16.875 56.562 15.398 1 93.81 403 VAL B CA 1
ATOM 6812 C C . VAL B 1 403 ? -15.391 56.719 15.734 1 93.81 403 VAL B C 1
ATOM 6814 O O . VAL B 1 403 ? -14.609 57.25 14.945 1 93.81 403 VAL B O 1
ATOM 6817 N N . ARG B 1 404 ? -14.961 56.156 16.859 1 94.44 404 ARG B N 1
ATOM 6818 C CA . ARG B 1 404 ? -13.562 56.219 17.281 1 94.44 404 ARG B CA 1
ATOM 6819 C C . ARG B 1 404 ? -12.688 55.375 16.344 1 94.44 404 ARG B C 1
ATOM 6821 O O . ARG B 1 404 ? -11.57 55.812 16.016 1 94.44 404 ARG B O 1
ATOM 6828 N N . LEU B 1 405 ? -13.227 54.281 15.977 1 94.5 405 LEU B N 1
ATOM 6829 C CA . LEU B 1 405 ? -12.477 53.406 15.078 1 94.5 405 LEU B CA 1
ATOM 6830 C C . LEU B 1 405 ? -12.305 54.062 13.711 1 94.5 405 LEU B C 1
ATOM 6832 O O . LEU B 1 405 ? -11.219 54.031 13.125 1 94.5 405 LEU B O 1
ATOM 6836 N N . ARG B 1 406 ? -13.32 54.688 13.195 1 94.12 406 ARG B N 1
ATOM 6837 C CA . ARG B 1 406 ? -13.258 55.375 11.898 1 94.12 406 ARG B CA 1
ATOM 6838 C C . ARG B 1 406 ? -12.305 56.562 11.945 1 94.12 406 ARG B C 1
ATOM 6840 O O . ARG B 1 406 ? -11.625 56.844 10.961 1 94.12 406 ARG B O 1
ATOM 6847 N N . ARG B 1 407 ? -12.328 57.156 13.07 1 94 407 ARG B N 1
ATOM 6848 C CA . ARG B 1 407 ? -11.406 58.281 13.258 1 94 407 ARG B CA 1
ATOM 6849 C C . ARG B 1 407 ? -9.953 57.812 13.242 1 94 407 ARG B C 1
ATOM 6851 O O . ARG B 1 407 ? -9.102 58.406 12.602 1 94 407 ARG B O 1
ATOM 6858 N N . ALA B 1 408 ? -9.719 56.75 13.984 1 94.19 408 ALA B N 1
ATOM 6859 C CA . ALA B 1 408 ? -8.375 56.188 13.992 1 94.19 408 ALA B CA 1
ATOM 6860 C C . ALA B 1 408 ? -7.965 55.719 12.586 1 94.19 408 ALA B C 1
ATOM 6862 O O . ALA B 1 408 ? -6.805 55.875 12.195 1 94.19 408 ALA B O 1
ATOM 6863 N N . ALA B 1 409 ? -8.898 55.219 11.789 1 94.62 409 ALA B N 1
ATOM 6864 C CA . ALA B 1 409 ? -8.641 54.688 10.453 1 94.62 409 ALA B CA 1
ATOM 6865 C C . ALA B 1 409 ? -8.328 55.781 9.469 1 94.62 409 ALA B C 1
ATOM 6867 O O . ALA B 1 409 ? -7.609 55.594 8.484 1 94.62 409 ALA B O 1
ATOM 6868 N N . SER B 1 410 ? -8.836 56.969 9.711 1 92.94 410 SER B N 1
ATOM 6869 C CA . SER B 1 410 ? -8.641 58.094 8.812 1 92.94 410 SER B CA 1
ATOM 6870 C C . SER B 1 410 ? -7.176 58.531 8.75 1 92.94 410 SER B C 1
ATOM 6872 O O . SER B 1 410 ? -6.75 59.188 7.809 1 92.94 410 SER B O 1
ATOM 6874 N N . GLY B 1 411 ? -6.402 58.062 9.734 1 92.12 411 GLY B N 1
ATOM 6875 C CA . GLY B 1 411 ? -4.98 58.375 9.758 1 92.12 411 GLY B CA 1
ATOM 6876 C C . GLY B 1 411 ? -4.164 57.5 8.82 1 92.12 411 GLY B C 1
ATOM 6877 O O . GLY B 1 411 ? -2.975 57.75 8.617 1 92.12 411 GLY B O 1
ATOM 6878 N N . PHE B 1 412 ? -4.797 56.562 8.195 1 94.81 412 PHE B N 1
ATOM 6879 C CA . PHE B 1 412 ? -4.117 55.625 7.289 1 94.81 412 PHE B CA 1
ATOM 6880 C C . PHE B 1 412 ? -4.664 55.781 5.875 1 94.81 412 PHE B C 1
ATOM 6882 O O . PHE B 1 412 ? -5.754 55.281 5.574 1 94.81 412 PHE B O 1
ATOM 6889 N N . PRO B 1 413 ? -3.883 56.344 4.988 1 93.31 413 PRO B N 1
ATOM 6890 C CA . PRO B 1 413 ? -4.367 56.625 3.633 1 93.31 413 PRO B CA 1
ATOM 6891 C C . PRO B 1 413 ? -4.711 55.375 2.855 1 93.31 413 PRO B C 1
ATOM 6893 O O . PRO B 1 413 ? -5.52 55.406 1.924 1 93.31 413 PRO B O 1
ATOM 6896 N N . GLU B 1 414 ? -4.117 54.281 3.199 1 94.06 414 GLU B N 1
ATOM 6897 C CA . GLU B 1 414 ? -4.348 53.031 2.48 1 94.06 414 GLU B CA 1
ATOM 6898 C C . GLU B 1 414 ? -5.742 52.469 2.76 1 94.06 414 GLU B C 1
ATOM 6900 O O . GLU B 1 414 ? -6.254 51.656 1.997 1 94.06 414 GLU B O 1
ATOM 6905 N N . ILE B 1 415 ? -6.316 52.844 3.871 1 95.12 415 ILE B N 1
ATOM 6906 C CA . ILE B 1 415 ? -7.633 52.344 4.258 1 95.12 415 ILE B CA 1
ATOM 6907 C C . ILE B 1 415 ? -8.719 53.125 3.521 1 95.12 415 ILE B C 1
ATOM 6909 O O . ILE B 1 415 ? -8.828 54.344 3.666 1 95.12 415 ILE B O 1
ATOM 6913 N N . LEU B 1 416 ? -9.508 52.438 2.809 1 93.19 416 LEU B N 1
ATOM 6914 C CA . LEU B 1 416 ? -10.539 53.062 1.995 1 93.19 416 LEU B CA 1
ATOM 6915 C C . LEU B 1 416 ? -11.836 53.219 2.785 1 93.19 416 LEU B C 1
ATOM 6917 O O . LEU B 1 416 ? -12.617 54.156 2.545 1 93.19 416 LEU B O 1
ATOM 6921 N N . ASP B 1 417 ? -12.102 52.156 3.564 1 91.5 417 ASP B N 1
ATOM 6922 C CA . ASP B 1 417 ? -13.359 52.188 4.297 1 91.5 417 ASP B CA 1
ATOM 6923 C C . ASP B 1 417 ? -13.352 51.188 5.445 1 91.5 417 ASP B C 1
ATOM 6925 O O . ASP B 1 417 ? -12.625 50.188 5.395 1 91.5 417 ASP B O 1
ATOM 6929 N N . ILE B 1 418 ? -14.055 51.469 6.527 1 93.75 418 ILE B N 1
ATOM 6930 C CA . ILE B 1 418 ? -14.328 50.562 7.633 1 93.75 418 ILE B CA 1
ATOM 6931 C C . ILE B 1 418 ? -15.828 50.344 7.762 1 93.75 418 ILE B C 1
ATOM 6933 O O . ILE B 1 418 ? -16.609 51.281 7.852 1 93.75 418 ILE B O 1
ATOM 6937 N N . HIS B 1 419 ? -16.266 49.125 7.73 1 90.94 419 HIS B N 1
ATOM 6938 C CA . HIS B 1 419 ? -17.703 48.875 7.855 1 90.94 419 HIS B CA 1
ATOM 6939 C C . HIS B 1 419 ? -17.953 47.562 8.625 1 90.94 419 HIS B C 1
ATOM 6941 O O . HIS B 1 419 ? -17 46.875 9.016 1 90.94 419 HIS B O 1
ATOM 6947 N N . GLU B 1 420 ? -19.234 47.312 8.992 1 88.69 420 GLU B N 1
ATOM 6948 C CA . GLU B 1 420 ? -19.688 46.125 9.727 1 88.69 420 GLU B CA 1
ATOM 6949 C C . GLU B 1 420 ? -18.953 46 11.055 1 88.69 420 GLU B C 1
ATOM 6951 O O . GLU B 1 420 ? -18.375 44.969 11.352 1 88.69 420 GLU B O 1
ATOM 6956 N N . VAL B 1 421 ? -18.906 47.062 11.773 1 91.94 421 VAL B N 1
ATOM 6957 C CA . VAL B 1 421 ? -18.266 47.094 13.078 1 91.94 421 VAL B CA 1
ATOM 6958 C C . VAL B 1 421 ? -19.188 46.469 14.117 1 91.94 421 VAL B C 1
ATOM 6960 O O . VAL B 1 421 ? -20.328 46.875 14.289 1 91.94 421 VAL B O 1
ATOM 6963 N N . MET B 1 422 ? -18.719 45.406 14.68 1 89.56 422 MET B N 1
ATOM 6964 C CA . MET B 1 422 ? -19.469 44.688 15.695 1 89.56 422 MET B CA 1
ATOM 6965 C C . MET B 1 422 ? -18.719 44.656 17.016 1 89.56 422 MET B C 1
ATOM 6967 O O . MET B 1 422 ? -17.484 44.531 17.031 1 89.56 422 MET B O 1
ATOM 6971 N N . VAL B 1 423 ? -19.438 44.844 18.094 1 90.38 423 VAL B N 1
ATOM 6972 C CA . VAL B 1 423 ? -18.844 44.812 19.422 1 90.38 423 VAL B CA 1
ATOM 6973 C C . VAL B 1 423 ? -19.406 43.656 20.234 1 90.38 423 VAL B C 1
ATOM 6975 O O . VAL B 1 423 ? -20.625 43.438 20.266 1 90.38 423 VAL B O 1
ATOM 6978 N N . SER B 1 424 ? -18.547 42.844 20.656 1 86.38 424 SER B N 1
ATOM 6979 C CA . SER B 1 424 ? -18.922 41.719 21.531 1 86.38 424 SER B CA 1
ATOM 6980 C C . SER B 1 424 ? -18.391 41.938 22.938 1 86.38 424 SER B C 1
ATOM 6982 O O . SER B 1 424 ? -17.234 42.312 23.125 1 86.38 424 SER B O 1
ATOM 6984 N N . ARG B 1 425 ? -19.219 41.781 23.922 1 85.25 425 ARG B N 1
ATOM 6985 C CA . ARG B 1 425 ? -18.828 41.906 25.312 1 85.25 425 ARG B CA 1
ATOM 6986 C C . ARG B 1 425 ? -18.859 40.562 26.031 1 85.25 425 ARG B C 1
ATOM 6988 O O . ARG B 1 425 ? -19.859 39.844 25.969 1 85.25 425 ARG B O 1
ATOM 6995 N N . MET B 1 426 ? -17.766 40.125 26.391 1 78.06 426 MET B N 1
ATOM 6996 C CA . MET B 1 426 ? -17.609 38.875 27.156 1 78.06 426 MET B CA 1
ATOM 6997 C C . MET B 1 426 ? -17.078 39.188 28.562 1 78.06 426 MET B C 1
ATOM 6999 O O . MET B 1 426 ? -15.867 39.344 28.734 1 78.06 426 MET B O 1
ATOM 7003 N N . HIS B 1 427 ? -17.969 39 29.531 1 72.94 427 HIS B N 1
ATOM 7004 C CA . HIS B 1 427 ? -17.594 39.312 30.906 1 72.94 427 HIS B CA 1
ATOM 7005 C C . HIS B 1 427 ? -16.969 40.719 30.984 1 72.94 427 HIS B C 1
ATOM 7007 O O . HIS B 1 427 ? -17.625 41.719 30.672 1 72.94 427 HIS B O 1
ATOM 7013 N N . GLU B 1 428 ? -15.672 40.75 31.25 1 70.06 428 GLU B N 1
ATOM 7014 C CA . GLU B 1 428 ? -15.023 42.031 31.422 1 70.06 428 GLU B CA 1
ATOM 7015 C C . GLU B 1 428 ? -14.18 42.406 30.203 1 70.06 428 GLU B C 1
ATOM 7017 O O . GLU B 1 428 ? -13.469 43.406 30.219 1 70.06 428 GLU B O 1
ATOM 7022 N N . ARG B 1 429 ? -14.5 41.656 29.125 1 81 429 ARG B N 1
ATOM 7023 C CA . ARG B 1 429 ? -13.695 41.906 27.938 1 81 429 ARG B CA 1
ATOM 7024 C C . ARG B 1 429 ? -14.57 42.406 26.797 1 81 429 ARG B C 1
ATOM 7026 O O . ARG B 1 429 ? -15.664 41.875 26.562 1 81 429 ARG B O 1
ATOM 7033 N N . ILE B 1 430 ? -14.102 43.531 26.234 1 87.81 430 ILE B N 1
ATOM 7034 C CA . ILE B 1 430 ? -14.781 44.094 25.062 1 87.81 430 ILE B CA 1
ATOM 7035 C C . ILE B 1 430 ? -13.969 43.75 23.797 1 87.81 430 ILE B C 1
ATOM 7037 O O . ILE B 1 430 ? -12.773 44.031 23.734 1 87.81 430 ILE B O 1
ATOM 7041 N N . GLN B 1 431 ? -14.617 43.125 22.906 1 89 431 GLN B N 1
ATOM 7042 C CA . GLN B 1 431 ? -13.992 42.781 21.625 1 89 431 GLN B CA 1
ATOM 7043 C C . GLN B 1 431 ? -14.719 43.469 20.469 1 89 431 GLN B C 1
ATOM 7045 O O . GLN B 1 431 ? -15.945 43.5 20.438 1 89 431 GLN B O 1
ATOM 7050 N N . VAL B 1 432 ? -13.906 44.031 19.609 1 91.5 432 VAL B N 1
ATOM 7051 C CA . VAL B 1 432 ? -14.469 44.719 18.453 1 91.5 432 VAL B CA 1
ATOM 7052 C C . VAL B 1 432 ? -14.023 44.031 17.172 1 91.5 432 VAL B C 1
ATOM 7054 O O . VAL B 1 432 ? -12.883 43.562 17.062 1 91.5 432 VAL B O 1
ATOM 7057 N N . SER B 1 433 ? -14.922 43.844 16.297 1 91.5 433 SER B N 1
ATOM 7058 C CA . SER B 1 433 ? -14.602 43.312 14.977 1 91.5 433 SER B CA 1
ATOM 7059 C C . SER B 1 433 ? -15.102 44.219 13.867 1 91.5 433 SER B C 1
ATOM 7061 O O . SER B 1 433 ? -16.109 44.938 14.031 1 91.5 433 SER B O 1
ATOM 7063 N N . CYS B 1 434 ? -14.344 44.25 12.812 1 92.81 434 CYS B N 1
ATOM 7064 C CA . CYS B 1 434 ? -14.781 45.094 11.711 1 92.81 434 CYS B CA 1
ATOM 7065 C C . CYS B 1 434 ? -14.219 44.625 10.383 1 92.81 434 CYS B C 1
ATOM 7067 O O . CYS B 1 434 ? -13.336 43.75 10.359 1 92.81 434 CYS B O 1
ATOM 7069 N N . HIS B 1 435 ? -14.758 45.125 9.312 1 93.69 435 HIS B N 1
ATOM 7070 C CA . HIS B 1 435 ? -14.227 44.938 7.969 1 93.69 435 HIS B CA 1
ATOM 7071 C C . HIS B 1 435 ? -13.461 46.156 7.508 1 93.69 435 HIS B C 1
ATOM 7073 O O . HIS B 1 435 ? -13.875 47.281 7.777 1 93.69 435 HIS B O 1
ATOM 7079 N N . CYS B 1 436 ? -12.359 45.938 6.984 1 94.44 436 CYS B N 1
ATOM 7080 C CA . CYS B 1 436 ? -11.516 47.031 6.508 1 94.44 436 CYS B CA 1
ATOM 7081 C C . CYS B 1 436 ? -11.219 46.875 5.02 1 94.44 436 CYS B C 1
ATOM 7083 O O . CYS B 1 436 ? -10.633 45.875 4.598 1 94.44 436 CYS B O 1
ATOM 7085 N N . THR B 1 437 ? -11.586 47.812 4.246 1 94.94 437 THR B N 1
ATOM 7086 C CA . THR B 1 437 ? -11.391 47.781 2.801 1 94.94 437 THR B CA 1
ATOM 7087 C C . THR B 1 437 ? -10.062 48.406 2.412 1 94.94 437 THR B C 1
ATOM 7089 O O . THR B 1 437 ? -9.781 49.562 2.797 1 94.94 437 THR B O 1
ATOM 7092 N N . LEU B 1 438 ? -9.281 47.719 1.715 1 95.56 438 LEU B N 1
ATOM 7093 C CA . LEU B 1 438 ? -7.988 48.188 1.217 1 95.56 438 LEU B CA 1
ATOM 7094 C C . LEU B 1 438 ? -7.852 47.906 -0.276 1 95.56 438 LEU B C 1
ATOM 7096 O O . LEU B 1 438 ? -8.664 47.188 -0.857 1 95.56 438 LEU B O 1
ATOM 7100 N N . PRO B 1 439 ? -6.855 48.5 -0.947 1 94.5 439 PRO B N 1
ATOM 7101 C CA . PRO B 1 439 ? -6.676 48.25 -2.381 1 94.5 439 PRO B CA 1
ATOM 7102 C C . PRO B 1 439 ? -6.434 46.781 -2.709 1 94.5 439 PRO B C 1
ATOM 7104 O O . PRO B 1 439 ? -5.723 46.094 -1.978 1 94.5 439 PRO B O 1
ATOM 7107 N N . ASP B 1 440 ? -6.895 46.406 -3.84 1 94.31 440 ASP B N 1
ATOM 7108 C CA . ASP B 1 440 ? -6.945 45 -4.254 1 94.31 440 ASP B CA 1
ATOM 7109 C C . ASP B 1 440 ? -5.539 44.406 -4.391 1 94.31 440 ASP B C 1
ATOM 7111 O O . ASP B 1 440 ? -5.301 43.25 -4.027 1 94.31 440 ASP B O 1
ATOM 7115 N N . ASP B 1 441 ? -4.609 45.156 -4.848 1 94.56 441 ASP B N 1
ATOM 7116 C CA . ASP B 1 441 ? -3.318 44.625 -5.273 1 94.56 441 ASP B CA 1
ATOM 7117 C C . ASP B 1 441 ? -2.258 44.812 -4.195 1 94.56 441 ASP B C 1
ATOM 7119 O O . ASP B 1 441 ? -1.082 44.5 -4.406 1 94.56 441 ASP B O 1
ATOM 7123 N N . LEU B 1 442 ? -2.711 45.375 -3.041 1 94.19 442 LEU B N 1
ATOM 7124 C CA . LEU B 1 442 ? -1.749 45.531 -1.955 1 94.19 442 LEU B CA 1
ATOM 7125 C C . LEU B 1 442 ? -1.24 44.188 -1.475 1 94.19 442 LEU B C 1
ATOM 7127 O O . LEU B 1 442 ? -2.033 43.281 -1.206 1 94.19 442 LEU B O 1
ATOM 7131 N N . PRO B 1 443 ? 0.096 44.031 -1.438 1 93.88 443 PRO B N 1
ATOM 7132 C CA . PRO B 1 443 ? 0.625 42.781 -0.882 1 93.88 443 PRO B CA 1
ATOM 7133 C C . PRO B 1 443 ? 0.251 42.562 0.585 1 93.88 443 PRO B C 1
ATOM 7135 O O . PRO B 1 443 ? 0.183 43.562 1.345 1 93.88 443 PRO B O 1
ATOM 7138 N N . MET B 1 444 ? 0.056 41.406 0.998 1 92.19 444 MET B N 1
ATOM 7139 C CA . MET B 1 444 ? -0.426 41.094 2.338 1 92.19 444 MET B CA 1
ATOM 7140 C C . MET B 1 444 ? 0.55 41.562 3.4 1 92.19 444 MET B C 1
ATOM 7142 O O . MET B 1 444 ? 0.147 41.875 4.523 1 92.19 444 MET B O 1
ATOM 7146 N N . ALA B 1 445 ? 1.838 41.656 3.062 1 90.25 445 ALA B N 1
ATOM 7147 C CA . ALA B 1 445 ? 2.799 42.219 4.004 1 90.25 445 ALA B CA 1
ATOM 7148 C C . ALA B 1 445 ? 2.41 43.656 4.391 1 90.25 445 ALA B C 1
ATOM 7150 O O . ALA B 1 445 ? 2.443 44 5.57 1 90.25 445 ALA B O 1
ATOM 7151 N N . GLU B 1 446 ? 2.018 44.438 3.453 1 92.69 446 GLU B N 1
ATOM 7152 C CA . GLU B 1 446 ? 1.613 45.844 3.674 1 92.69 446 GLU B CA 1
ATOM 7153 C C . GLU B 1 446 ? 0.245 45.906 4.344 1 92.69 446 GLU B C 1
ATOM 7155 O O . GLU B 1 446 ? 0.029 46.719 5.23 1 92.69 446 GLU B O 1
ATOM 7160 N N . VAL B 1 447 ? -0.609 45.031 3.85 1 93.44 447 VAL B N 1
ATOM 7161 C CA . VAL B 1 447 ? -1.942 45 4.441 1 93.44 447 VAL B CA 1
ATOM 7162 C C . VAL B 1 447 ? -1.832 44.719 5.941 1 93.44 447 VAL B C 1
ATOM 7164 O O . VAL B 1 447 ? -2.459 45.406 6.75 1 93.44 447 VAL B O 1
ATOM 7167 N N . HIS B 1 448 ? -1.107 43.75 6.242 1 90.44 448 HIS B N 1
ATOM 7168 C CA . HIS B 1 448 ? -0.934 43.375 7.637 1 90.44 448 HIS B CA 1
ATOM 7169 C C . HIS B 1 448 ? -0.318 44.5 8.445 1 90.44 448 HIS B C 1
ATOM 7171 O O . HIS B 1 448 ? -0.704 44.719 9.594 1 90.44 448 HIS B O 1
ATOM 7177 N N . ALA B 1 449 ? 0.647 45.156 7.902 1 88.69 449 ALA B N 1
ATOM 7178 C CA . ALA B 1 449 ? 1.289 46.281 8.586 1 88.69 449 ALA B CA 1
ATOM 7179 C C . ALA B 1 449 ? 0.285 47.375 8.883 1 88.69 449 ALA B C 1
ATOM 7181 O O . ALA B 1 449 ? 0.279 47.938 9.977 1 88.69 449 ALA B O 1
ATOM 7182 N N . VAL B 1 450 ? -0.534 47.688 7.906 1 93 450 VAL B N 1
ATOM 7183 C CA . VAL B 1 450 ? -1.515 48.75 8.031 1 93 450 VAL B CA 1
ATOM 7184 C C . VAL B 1 450 ? -2.555 48.375 9.086 1 93 450 VAL B C 1
ATOM 7186 O O . VAL B 1 450 ? -2.902 49.219 9.938 1 93 450 VAL B O 1
ATOM 7189 N N . ILE B 1 451 ? -3.031 47.219 9.086 1 92.56 451 ILE B N 1
ATOM 7190 C CA . ILE B 1 451 ? -4.082 46.812 10.008 1 92.56 451 ILE B CA 1
ATOM 7191 C C . ILE B 1 451 ? -3.523 46.719 11.422 1 92.56 451 ILE B C 1
ATOM 7193 O O . ILE B 1 451 ? -4.219 47.031 12.391 1 92.56 451 ILE B O 1
ATOM 7197 N N . THR B 1 452 ? -2.326 46.219 11.523 1 87.94 452 THR B N 1
ATOM 7198 C CA . THR B 1 452 ? -1.686 46.188 12.836 1 87.94 452 THR B CA 1
ATOM 7199 C C . THR B 1 452 ? -1.516 47.594 13.398 1 87.94 452 THR B C 1
ATOM 7201 O O . THR B 1 452 ? -1.74 47.812 14.594 1 87.94 452 THR B O 1
ATOM 7204 N N . ALA B 1 453 ? -1.087 48.5 12.547 1 89.38 453 ALA B N 1
ATOM 7205 C CA . ALA B 1 453 ? -0.938 49.875 12.961 1 89.38 453 ALA B CA 1
ATOM 7206 C C . ALA B 1 453 ? -2.279 50.469 13.383 1 89.38 453 ALA B C 1
ATOM 7208 O O . ALA B 1 453 ? -2.352 51.25 14.352 1 89.38 453 ALA B O 1
ATOM 7209 N N . LEU B 1 454 ? -3.268 50.156 12.625 1 93.12 454 LEU B N 1
ATOM 7210 C CA . LEU B 1 454 ? -4.609 50.625 12.969 1 93.12 454 LEU B CA 1
ATOM 7211 C C . LEU B 1 454 ? -5.047 50.062 14.32 1 93.12 454 LEU B C 1
ATOM 7213 O O . LEU B 1 454 ? -5.629 50.781 15.133 1 93.12 454 LEU B O 1
ATOM 7217 N N . GLU B 1 455 ? -4.844 48.812 14.531 1 90.75 455 GLU B N 1
ATOM 7218 C CA . GLU B 1 455 ? -5.18 48.188 15.805 1 90.75 455 GLU B CA 1
ATOM 7219 C C . GLU B 1 455 ? -4.516 48.906 16.969 1 90.75 455 GLU B C 1
ATOM 7221 O O . GLU B 1 455 ? -5.156 49.156 18 1 90.75 455 GLU B O 1
ATOM 7226 N N . ASN B 1 456 ? -3.26 49.188 16.766 1 87.75 456 ASN B N 1
ATOM 7227 C CA . ASN B 1 456 ? -2.514 49.875 17.812 1 87.75 456 ASN B CA 1
ATOM 7228 C C . ASN B 1 456 ? -3.068 51.25 18.078 1 87.75 456 ASN B C 1
ATOM 7230 O O . ASN B 1 456 ? -3.219 51.688 19.234 1 87.75 456 ASN B O 1
ATOM 7234 N N . ALA B 1 457 ? -3.316 52 17 1 90.69 457 ALA B N 1
ATOM 7235 C CA . ALA B 1 457 ? -3.85 53.344 17.125 1 90.69 457 ALA B CA 1
ATOM 7236 C C . ALA B 1 457 ? -5.207 53.344 17.828 1 90.69 457 ALA B C 1
ATOM 7238 O O . ALA B 1 457 ? -5.488 54.219 18.656 1 90.69 457 ALA B O 1
ATOM 7239 N N . PHE B 1 458 ? -5.992 52.375 17.516 1 92.44 458 PHE B N 1
ATOM 7240 C CA . PHE B 1 458 ? -7.324 52.281 18.094 1 92.44 458 PHE B CA 1
ATOM 7241 C C . PHE B 1 458 ? -7.242 51.906 19.578 1 92.44 458 PHE B C 1
ATOM 7243 O O . PHE B 1 458 ? -8.008 52.438 20.391 1 92.44 458 PHE B O 1
ATOM 7250 N N . LYS B 1 459 ? -6.383 51.031 19.891 1 88.25 459 LYS B N 1
ATOM 7251 C CA . LYS B 1 459 ? -6.23 50.594 21.281 1 88.25 459 LYS B CA 1
ATOM 7252 C C . LYS B 1 459 ? -5.766 51.75 22.156 1 88.25 459 LYS B C 1
ATOM 7254 O O . LYS B 1 459 ? -6.102 51.812 23.344 1 88.25 459 LYS B O 1
ATOM 7259 N N . LEU B 1 460 ? -5.012 52.656 21.578 1 87.5 460 LEU B N 1
ATOM 7260 C CA . LEU B 1 460 ? -4.586 53.844 22.312 1 87.5 460 LEU B CA 1
ATOM 7261 C C . LEU B 1 460 ? -5.766 54.75 22.578 1 87.5 460 LEU B C 1
ATOM 7263 O O . LEU B 1 460 ? -5.828 55.406 23.641 1 87.5 460 LEU B O 1
ATOM 7267 N N . ASP B 1 461 ? -6.637 54.781 21.625 1 90.56 461 ASP B N 1
ATOM 7268 C CA . ASP B 1 461 ? -7.805 55.656 21.734 1 90.56 461 ASP B CA 1
ATOM 7269 C C . ASP B 1 461 ? -8.883 55.031 22.609 1 90.56 461 ASP B C 1
ATOM 7271 O O . ASP B 1 461 ? -9.664 55.719 23.25 1 90.56 461 ASP B O 1
ATOM 7275 N N . ALA B 1 462 ? -8.977 53.75 22.5 1 91.69 462 ALA B N 1
ATOM 7276 C CA . ALA B 1 462 ? -9.969 52.969 23.266 1 91.69 462 ALA B CA 1
ATOM 7277 C C . ALA B 1 462 ? -9.312 51.844 24.047 1 91.69 462 ALA B C 1
ATOM 7279 O O . ALA B 1 462 ? -9.461 50.688 23.703 1 91.69 462 ALA B O 1
ATOM 7280 N N . PRO B 1 463 ? -8.773 52.188 25.188 1 87.12 463 PRO B N 1
ATOM 7281 C CA . PRO B 1 463 ? -8.047 51.188 25.969 1 87.12 463 PRO B CA 1
ATOM 7282 C C . PRO B 1 463 ? -8.961 50.125 26.594 1 87.12 463 PRO B C 1
ATOM 7284 O O . PRO B 1 463 ? -8.5 49.062 27 1 87.12 463 PRO B O 1
ATOM 7287 N N . GLU B 1 464 ? -10.234 50.406 26.594 1 86.75 464 GLU B N 1
ATOM 7288 C CA . GLU B 1 464 ? -11.195 49.469 27.172 1 86.75 464 GLU B CA 1
ATOM 7289 C C . GLU B 1 464 ? -11.367 48.25 26.266 1 86.75 464 GLU B C 1
ATOM 7291 O O . GLU B 1 464 ? -11.867 47.188 26.703 1 86.75 464 GLU B O 1
ATOM 7296 N N . VAL B 1 465 ? -11.016 48.406 25.031 1 88.88 465 VAL B N 1
ATOM 7297 C CA . VAL B 1 465 ? -11.148 47.312 24.078 1 88.88 465 VAL B CA 1
ATOM 7298 C C . VAL B 1 465 ? -10 46.312 24.266 1 88.88 465 VAL B C 1
ATOM 7300 O O . VAL B 1 465 ? -8.828 46.688 24.219 1 88.88 465 VAL B O 1
ATOM 7303 N N . SER B 1 466 ? -10.367 45.125 24.469 1 83 466 SER B N 1
ATOM 7304 C CA . SER B 1 466 ? -9.367 44.094 24.719 1 83 466 SER B CA 1
ATOM 7305 C C . SER B 1 466 ? -8.766 43.562 23.406 1 83 466 SER B C 1
ATOM 7307 O O . SER B 1 466 ? -7.578 43.25 23.344 1 83 466 SER B O 1
ATOM 7309 N N . ARG B 1 467 ? -9.648 43.438 22.438 1 86.69 467 ARG B N 1
ATOM 7310 C CA . ARG B 1 467 ? -9.188 42.875 21.172 1 86.69 467 ARG B CA 1
ATOM 7311 C C . ARG B 1 467 ? -9.93 43.5 19.984 1 86.69 467 ARG B C 1
ATOM 7313 O O . ARG B 1 467 ? -11.141 43.719 20.062 1 86.69 467 ARG B O 1
ATOM 7320 N N . LEU B 1 468 ? -9.203 43.812 18.984 1 89.38 468 LEU B N 1
ATOM 7321 C CA . LEU B 1 468 ? -9.773 44.281 17.719 1 89.38 468 LEU B CA 1
ATOM 7322 C C . LEU B 1 468 ? -9.445 43.281 16.594 1 89.38 468 LEU B C 1
ATOM 7324 O O . LEU B 1 468 ? -8.273 43 16.328 1 89.38 468 LEU B O 1
ATOM 7328 N N . LEU B 1 469 ? -10.477 42.719 16.047 1 90.12 469 LEU B N 1
ATOM 7329 C CA . LEU B 1 469 ? -10.305 41.781 14.93 1 90.12 469 LEU B CA 1
ATOM 7330 C C . LEU B 1 469 ? -10.695 42.469 13.617 1 90.12 469 LEU B C 1
ATOM 7332 O O . LEU B 1 469 ? -11.852 42.875 13.438 1 90.12 469 LEU B O 1
ATOM 7336 N N . ILE B 1 470 ? -9.781 42.562 12.742 1 92.94 470 ILE B N 1
ATOM 7337 C CA . ILE B 1 470 ? -10.023 43.25 11.492 1 92.94 470 ILE B CA 1
ATOM 7338 C C . ILE B 1 470 ? -10.023 42.25 10.336 1 92.94 470 ILE B C 1
ATOM 7340 O O . ILE B 1 470 ? -9.078 41.5 10.18 1 92.94 470 ILE B O 1
ATOM 7344 N N . HIS B 1 471 ? -11.016 42.219 9.555 1 93.31 471 HIS B N 1
ATOM 7345 C CA . HIS B 1 471 ? -11.094 41.438 8.32 1 93.31 471 HIS B CA 1
ATOM 7346 C C . HIS B 1 471 ? -10.789 42.312 7.109 1 93.31 471 HIS B C 1
ATOM 7348 O O . HIS B 1 471 ? -11.656 43.031 6.629 1 93.31 471 HIS B O 1
ATOM 7354 N N . PRO B 1 472 ? -9.664 42.156 6.562 1 93.5 472 PRO B N 1
ATOM 7355 C CA . PRO B 1 472 ? -9.359 42.969 5.379 1 93.5 472 PRO B CA 1
ATOM 7356 C C . PRO B 1 472 ? -10.078 42.469 4.125 1 93.5 472 PRO B C 1
ATOM 7358 O O . PRO B 1 472 ? -10.156 41.281 3.893 1 93.5 472 PRO B O 1
ATOM 7361 N N . GLU B 1 473 ? -10.578 43.312 3.338 1 93.81 473 GLU B N 1
ATOM 7362 C CA . GLU B 1 473 ? -11.297 43 2.104 1 93.81 473 GLU B CA 1
ATOM 7363 C C . GLU B 1 473 ? -10.844 43.906 0.963 1 93.81 473 GLU B C 1
ATOM 7365 O O . GLU B 1 473 ? -10.547 45.094 1.181 1 93.81 473 GLU B O 1
ATOM 7370 N N . PRO B 1 474 ? -10.758 43.344 -0.203 1 93.62 474 PRO B N 1
ATOM 7371 C CA . PRO B 1 474 ? -10.406 44.156 -1.357 1 93.62 474 PRO B CA 1
ATOM 7372 C C . PRO B 1 474 ? -11.523 45.125 -1.761 1 93.62 474 PRO B C 1
ATOM 7374 O O . PRO B 1 474 ? -12.688 44.906 -1.422 1 93.62 474 PRO B O 1
ATOM 7377 N N . ALA B 1 475 ? -11.102 46.125 -2.412 1 92 475 ALA B N 1
ATOM 7378 C CA . ALA B 1 475 ? -12.047 47.156 -2.834 1 92 475 ALA B CA 1
ATOM 7379 C C . ALA B 1 475 ? -13.117 46.562 -3.748 1 92 475 ALA B C 1
ATOM 7381 O O . ALA B 1 475 ? -14.273 47 -3.719 1 92 475 ALA B O 1
ATOM 7382 N N . THR B 1 476 ? -12.758 45.5 -4.516 1 87.25 476 THR B N 1
ATOM 7383 C CA . THR B 1 476 ? -13.672 44.906 -5.488 1 87.25 476 THR B CA 1
ATOM 7384 C C . THR B 1 476 ? -14.734 44.094 -4.785 1 87.25 476 THR B C 1
ATOM 7386 O O . THR B 1 476 ? -15.805 43.812 -5.348 1 87.25 476 THR B O 1
ATOM 7389 N N . ASP B 1 477 ? -14.492 43.344 -3.844 1 77.06 477 ASP B N 1
ATOM 7390 C CA . ASP B 1 477 ? -15.453 42.5 -3.145 1 77.06 477 ASP B CA 1
ATOM 7391 C C . ASP B 1 477 ? -16.328 43.344 -2.201 1 77.06 477 ASP B C 1
ATOM 7393 O O . ASP B 1 477 ? -17.156 42.781 -1.482 1 77.06 477 ASP B O 1
ATOM 7397 N N . ASN B 1 478 ? -16 44.5 -2.068 1 62.44 478 ASN B N 1
ATOM 7398 C CA . ASN B 1 478 ? -16.797 45.312 -1.177 1 62.44 478 ASN B CA 1
ATOM 7399 C C . ASN B 1 478 ? -18.188 45.594 -1.753 1 62.44 478 ASN B C 1
ATOM 7401 O O . ASN B 1 478 ? -18.328 46.344 -2.713 1 62.44 478 ASN B O 1
ATOM 7405 N N . ARG B 1 479 ? -19.016 44.5 -1.948 1 51.38 479 ARG B N 1
ATOM 7406 C CA . ARG B 1 479 ? -20.391 44.75 -2.35 1 51.38 479 ARG B CA 1
ATOM 7407 C C . ARG B 1 479 ? -21.062 45.75 -1.411 1 51.38 479 ARG B C 1
ATOM 7409 O O . ARG B 1 479 ? -21.656 45.375 -0.405 1 51.38 479 ARG B O 1
ATOM 7416 N N . ARG B 1 480 ? -20.562 46.812 -1.252 1 43.84 480 ARG B N 1
ATOM 7417 C CA . ARG B 1 480 ? -21.375 47.875 -0.695 1 43.84 480 ARG B CA 1
ATOM 7418 C C . ARG B 1 480 ? -22.422 48.344 -1.698 1 43.84 480 ARG B C 1
ATOM 7420 O O . ARG B 1 480 ? -22.172 48.375 -2.902 1 43.84 480 ARG B O 1
#

InterPro domains:
  IPR002524 Cation efflux [TIGR01297] (18-302)
  IPR027469 Cation efflux transmembrane domain superfamily [G3DSA:1.20.1510.10] (17-222)
  IPR027469 Cation efflux transmembrane domain superfamily [SSF161111] (16-224)
  IPR027470 Cation efflux protein, cytoplasmic domain [PF16916] (236-302)
  IPR027470 Cation efflux protein, cytoplasmic domain [PF16916] (315-384)
  IPR027470 Cation efflux protein, cytoplasmic domain [PF16916] (404-474)
  IPR036837 Cation efflux protein, cytoplasmic domain superfamily [G3DSA:3.30.70.1350] (225-307)
  IPR036837 Cation efflux protein, cytoplasmic domain superfamily [G3DSA:3.30.70.1350] (308-388)
  IPR036837 Cation efflux protein, cytoplasmic domain superfamily [G3DSA:3.30.70.1350] (394-476)
  IPR036837 Cation efflux protein, cytoplasmic domain superfamily [SSF160240] (236-305)
  IPR036837 Cation efflux protein, cytoplasmic domain superfamily [SSF160240] (311-384)
  IPR036837 Cation efflux protein, cytoplasmic domain superfamily [SSF160240] (401-476)
  IPR050291 Cation-efflux pump FieF-like [PTHR43840] (13-302)
  IPR058533 Cation efflux protein, transmembrane domain [PF01545] (22-222)

Sequence (960 aa):
MTPTATPEEIEHKHTAKRSAALVSVLAALVITALKILTGVLTGSLGMLSEGAHSSIDLVASAITFFSIRVSDRPADESHNYGHGKIESLAAFVETVLMLGSCVWILTEAVRRIFFHERFSLTFSIWPFAVLLLSITVDFTRSRNLHSVAQQYNSEALEADAIHFSTDIWSSLAVLFGLAATFLGARMNIPALELADPIAAIVVSGVILRVTWKLARRTIDTLTDATPSETRAQTSDLVRELAAIDGVLSVDRVRTRRSGPSYFADVTLGMPRNLTFQRSEQITMAATAAVQRHLPGADVVVHSIPTASVAESVHDRIRAVAARSNLVIHDVSVQEYDGTLHVEQHLEVDERMSLRDAHALATQLESEMRREIPAIASVLTHIESEPATIERPASLERDRQLEVRLRRAASGFPEILDIHEVMVSRMHERIQVSCHCTLPDDLPMAEVHAVITALENAFKLDAPEVSRLLIHPEPATDNRRMTPTATPEEIEHKHTAKRSAALVSVLAALVITALKILTGVLTGSLGMLSEGAHSSIDLVASAITFFSIRVSDRPADESHNYGHGKIESLAAFVETVLMLGSCVWILTEAVRRIFFHERFSLTFSIWPFAVLLLSITVDFTRSRNLHSVAQQYNSEALEADAIHFSTDIWSSLAVLFGLAATFLGARMNIPALELADPIAAIVVSGVILRVTWKLARRTIDTLTDATPSETRAQTSDLVRELAAIDGVLSVDRVRTRRSGPSYFADVTLGMPRNLTFQRSEQITMAATAAVQRHLPGADVVVHSIPTASVAESVHDRIRAVAARSNLVIHDVSVQEYDGTLHVEQHLEVDERMSLRDAHALATQLESEMRREIPAIASVLTHIESEPATIERPASLERDRQLEVRLRRAASGFPEILDIHEVMVSRMHERIQVSCHCTLPDDLPMAEVHAVITALENAFKLDAPEVSRLLIHPEPATDNRR

Solvent-accessible surface area (backbone atoms only — not comparable to full-atom values): 47990 Å² total; per-residue (Å²): 127,79,82,63,74,48,72,64,56,52,50,51,52,52,50,53,53,50,49,50,30,48,52,42,30,52,51,33,49,51,52,24,50,50,32,37,50,49,11,66,73,67,66,37,64,68,36,38,52,49,17,51,54,33,46,53,49,30,49,48,33,45,45,37,36,53,22,51,63,52,25,70,39,72,57,42,86,58,18,50,82,22,29,25,26,40,20,29,49,38,21,36,51,45,32,53,51,49,50,51,50,40,51,52,48,47,52,53,28,50,45,41,66,71,60,58,60,64,73,75,68,67,90,56,70,59,64,57,53,54,49,52,50,50,38,52,52,28,48,54,42,19,52,52,26,37,54,53,13,65,73,61,49,35,51,23,38,35,38,50,14,50,51,31,45,44,51,35,46,51,51,48,28,50,49,50,18,51,51,33,36,53,47,15,69,72,65,72,36,71,71,31,58,54,47,26,37,53,39,38,50,53,44,37,53,53,45,49,52,54,40,47,55,51,38,52,55,28,49,34,41,50,32,31,22,34,44,66,75,48,60,73,40,41,65,57,50,51,52,54,50,48,64,39,82,68,42,74,41,76,76,42,79,32,45,30,40,38,50,72,41,38,38,34,41,36,32,36,29,24,52,37,78,42,28,34,39,32,52,47,54,44,46,52,52,45,46,50,54,50,28,73,77,36,73,80,37,51,66,44,56,30,76,39,72,30,86,56,90,80,59,46,73,69,50,52,48,48,36,51,34,23,50,68,62,44,56,68,45,71,49,43,42,30,43,56,96,89,27,30,37,37,37,33,33,34,54,39,60,29,83,38,30,31,40,60,50,38,51,52,51,50,51,51,46,52,50,40,34,68,76,39,68,59,43,72,46,71,47,55,28,65,39,44,29,64,85,62,75,40,68,56,76,42,79,45,75,50,68,67,62,47,52,50,44,51,55,44,42,68,75,36,86,67,52,73,45,75,45,78,58,38,34,35,33,43,90,92,38,32,34,36,35,30,35,34,26,28,59,38,75,42,32,22,48,57,50,35,50,50,51,52,51,40,49,53,51,32,39,67,75,39,66,73,46,71,43,74,47,54,26,66,36,22,56,81,76,56,81,119,129,76,82,62,72,48,71,64,55,52,50,53,53,52,50,53,54,50,48,50,30,48,53,43,31,52,51,34,49,51,52,22,50,51,33,37,52,51,11,66,76,67,65,37,65,68,37,38,52,48,17,51,53,33,46,52,49,28,51,48,32,44,45,35,35,51,22,51,62,51,24,70,40,73,56,42,86,57,17,48,82,21,29,24,26,39,20,29,50,39,20,35,52,44,32,52,53,49,50,51,50,40,51,51,50,47,51,53,27,50,46,41,66,71,61,58,59,63,73,75,66,67,90,57,71,62,63,57,53,54,50,52,49,50,38,54,52,27,50,55,43,19,51,53,25,36,53,51,12,66,73,62,49,36,50,22,38,36,37,52,14,50,51,31,45,42,50,36,48,52,51,47,26,50,50,51,21,52,51,33,36,52,47,15,68,71,63,72,37,71,71,31,58,54,47,25,36,52,38,39,50,53,44,38,52,54,44,50,52,55,40,48,55,52,38,51,54,28,48,33,40,51,30,30,23,33,44,69,74,48,60,73,39,42,64,58,50,52,52,55,49,49,64,40,82,66,42,76,39,75,77,42,78,33,47,31,39,39,51,71,40,38,38,36,42,36,31,35,27,24,52,39,78,42,28,34,40,31,51,47,53,45,48,52,52,46,45,50,53,50,29,71,76,37,72,79,37,50,67,45,57,31,76,39,71,31,86,57,91,80,59,48,72,69,50,53,51,50,35,52,36,23,49,68,62,43,56,68,46,72,50,40,42,30,42,56,97,90,26,30,37,36,36,32,32,35,55,38,59,28,83,38,29,32,42,59,50,38,50,51,50,49,50,50,48,51,51,40,33,69,76,37,69,59,43,72,46,70,49,55,28,66,39,42,29,65,85,60,77,39,68,54,77,44,80,46,76,52,67,67,62,46,54,50,45,51,55,45,41,67,77,37,84,67,52,73,46,75,45,78,58,38,33,36,34,43,90,91,37,31,34,37,35,30,34,35,27,28,58,39,74,43,31,22,50,58,49,36,51,52,52,52,51,40,48,52,51,32,37,68,75,38,68,75,46,71,42,75,45,54,26,64,37,21,55,81,74,54,82,118

Secondary structure (DSSP, 8-state):
------HHHHHHHHHHHHHHHHHHHHHHHHHHHHHHHHHHHHT-HHHHHHHHHHHHHHHHHHHHHHHHHHHTSPP-SS-TT-STHHHHHHHHHHHHHHHHHHHHHHHHHHHHHHH---------SHHHHHHHHHHHHHHHHHHHHHHHHHHHT-HHHHHHHHHHHHHHHHHHHHHHHHHHHHHHHHHT-GGGGGHHHHHHHHHHHHHHHHHHHHHHHHHHHHTTPPPHHHHHHHHHHHHHHHHSTT--EEEEEEEEEETTEEEEEEEEEEETTSBHHHHHHHHHHHHHHHHHHSTT-EEEEEEEEE--TT--HHHHHHHHHHHTT-EEEEEEEEEETTEEEEEEEEEEETTSBHHHHHHHHHHHHHHHHHH-TTEEEEEEEEEEEP-S-B--SEEE--HHHHHHHHHHHTT-TT--EEEEEEEEEETTEEEEEEEEEE-TT-BHHHHHHHHHHHHHHHHHH-TTEEEEEEEEEEGGG---/------HHHHHHHHHHHHHHHHHHHHHHHHHHHHHHHHHHHHT-HHHHHHHHHHHHHHHHHHHHHHHHHHHTSPP-SS-TT-STHHHHHHHHHHHHHHHHHHHHHHHHHHHHHHS---------SHHHHHHHHHHHHHHHHHHHHHHHHHHHT-HHHHHHHHHHHHHHHHHHHHHHHHHHHHHHHHHT-GGGGGHHHHHHHHHHHHHHHHHHHHHHHHHHHHTTPPPHHHHHHHHHHHHHHHHSTT--EEEEEEEEEETTEEEEEEEEEEETTSBHHHHHHHHHHHHHHHHHHSTT-EEEEEEEEE--TT--HHHHHHHHHHHTT-EEEEEEEEEETTEEEEEEEEEEETTSBHHHHHHHHHHHHHHHHHH-TTEEEEEEEEEEEP-S-B--SEEE--HHHHHHHHHHHTT-TT--EEEEEEEEEETTEEEEEEEEEE-TT-BHHHHHHHHHHHHHHHHHH-TTEEEEEEEEEEGGG---

Radius of gyration: 41.2 Å; Cα contacts (8 Å, |Δi|>4): 1640; chains: 2; bounding box: 56×130×95 Å

Foldseek 3Di:
DADPDDPVNLVVLLVLLLVLLVLQLVLLVVLLVVLCVVCVVVVPPVSNVVSVLSVVLNVLSVQLNVLSVQQSDQADPVRNPGSQLSLLVSLLVLLVSLVVVLVVLLVVLVCCVPVVPPPPPPVDCVVVVSLVVLLVSLVVSLVSLCVSCVVQVGLNSNSSSLSSVLVNQQSVLQVCLVVLVVVCVVVVPCVSNNSSSVSSNVSSVVSVVVSVVSNVVSVCQVVFHDDPLCVVCVVVLLVQLCPQPFFPHWDDWGKGDRRSEIEIETETEGALLDDPVVVVVSVVSSVVSVCVSVPRYHYDYHYDHDHDPPADLVNLLSSLCVVVVWDKDPWDWDDDPQAIEIEIETEDAQPDDPVVQVVVVVVSFVSSCVSPVSHDYYHYHYDYDDDDDADFPDKDDDPVLVVLLVVLLVVPPQWDDKDPWIWTHHPQAIEIEIETEGADPDDVVVVVVSVVSSFVSSCVVPVSHPYYHYHYDYPVPPPD/DPDPPDPVNLVVLLVLQLVLLVLQLVLLVVLLVVLCVVCVVVVPPVSNVVSVLSVVLNVLSVQLNVLSVQQSDQADPVRNPGSQLSLLVSLLVLLVSLVVVLVVLLVVLVCCVPVVPPPPPPVDCVVVVSLVVLLVSLVVSLVSLCVSCVVQVGLNSNSSSLSSVLVNQQSVLQVCLVVLVVVCVVVVPCVSNNSSSVSSNVSSVVSNVVSVVSNVVSVCQVVFHDDPLCVVCVVVLLVQLCPQPFFPHWDDWGKGDRRSEIEIETETEGALLDDPVVVVVSVVSSVVSVCVSVPRYHYDYHYDHDHDPPADLVNQLSSLCVVVVWDKDPWDWDDDPQAIEIEIETEDAQPDDPVVQVVVVVVSFVSSCVSPVSHDYYHYHYDYDDPDDADFPDKDDDPVLVVLLVVLLVVPPQWDDKDPWIWTHHPQAIEIEIETEGADPDDVVVVVVSVVSSFVSSCVVPVSHPYYHYHYDYPVPPPD

pLDDT: mean 84.81, std 10.69, range [26.45, 96.0]

Nearest PDB structures (foldseek):
  8j7t-assembly1_B  TM=8.245E-01  e=1.910E-13  Homo sapiens
  8j7v-assembly1_A  TM=8.535E-01  e=2.686E-13  Homo sapiens
  8j7u-assembly1_B  TM=8.604E-01  e=4.538E-12  Homo sapiens
  8f6e-assembly1_B  TM=7.368E-01  e=3.109E-13  Shewanella oneidensis
  8f6j-assembly1_A  TM=7.261E-01  e=4.821E-13  Shewanella oneidensis

Organism: NCBI:txid570835